Protein AF-0000000084446752 (afdb_homodimer)

Structure (mmCIF, N/CA/C/O backbone):
data_AF-0000000084446752-model_v1
#
loop_
_entity.id
_entity.type
_entity.pdbx_description
1 polymer 'Uncharacterized protein'
#
loop_
_atom_site.group_PDB
_atom_site.id
_atom_site.type_symbol
_atom_site.label_atom_id
_atom_site.label_alt_id
_atom_site.label_comp_id
_atom_site.label_asym_id
_atom_site.label_entity_id
_atom_site.label_seq_id
_atom_site.pdbx_PDB_ins_code
_atom_site.Cartn_x
_atom_site.Cartn_y
_atom_site.Cartn_z
_atom_site.occupancy
_atom_site.B_iso_or_equiv
_atom_site.auth_seq_id
_atom_site.auth_comp_id
_atom_site.auth_asym_id
_atom_site.auth_atom_id
_atom_site.pdbx_PDB_model_num
ATOM 1 N N . MET A 1 1 ? 69.5 9.617 98.125 1 22.81 1 MET A N 1
ATOM 2 C CA . MET A 1 1 ? 69.75 8.18 98 1 22.81 1 MET A CA 1
ATOM 3 C C . MET A 1 1 ? 69.562 7.711 96.562 1 22.81 1 MET A C 1
ATOM 5 O O . MET A 1 1 ? 68.688 8.211 95.875 1 22.81 1 MET A O 1
ATOM 9 N N . THR A 1 2 ? 70.125 6.586 95.75 1 19.25 2 THR A N 1
ATOM 10 C CA . THR A 1 2 ? 70.938 6.383 94.562 1 19.25 2 THR A CA 1
ATOM 11 C C . THR A 1 2 ? 70.062 6.082 93.375 1 19.25 2 THR A C 1
ATOM 13 O O . THR A 1 2 ? 70.188 6.688 92.312 1 19.25 2 THR A O 1
ATOM 16 N N . GLY A 1 3 ? 69.438 4.742 92.875 1 21.2 3 GLY A N 1
ATOM 17 C CA . GLY A 1 3 ? 69.75 3.654 91.938 1 21.2 3 GLY A CA 1
ATOM 18 C C . GLY A 1 3 ? 68.875 3.713 90.688 1 21.2 3 GLY A C 1
ATOM 19 O O . GLY A 1 3 ? 67.688 4.109 90.75 1 21.2 3 GLY A O 1
ATOM 20 N N . ALA A 1 4 ? 69.5 3.611 89.188 1 19.75 4 ALA A N 1
ATOM 21 C CA . ALA A 1 4 ? 69.375 3.918 87.75 1 19.75 4 ALA A CA 1
ATOM 22 C C . ALA A 1 4 ? 68.125 3.236 87.188 1 19.75 4 ALA A C 1
ATOM 24 O O . ALA A 1 4 ? 67.562 2.338 87.812 1 19.75 4 ALA A O 1
ATOM 25 N N . ARG A 1 5 ? 68.125 3.289 85.562 1 19.31 5 ARG A N 1
ATOM 26 C CA . ARG A 1 5 ? 67.688 3.646 84.188 1 19.31 5 ARG A CA 1
ATOM 27 C C . ARG A 1 5 ? 67.062 2.451 83.5 1 19.31 5 ARG A C 1
ATOM 29 O O . ARG A 1 5 ? 67.688 1.846 82.625 1 19.31 5 ARG A O 1
ATOM 36 N N . THR A 1 6 ? 66.188 1.639 83.875 1 16.7 6 THR A N 1
ATOM 37 C CA . THR A 1 6 ? 65.875 0.219 83.75 1 16.7 6 THR A CA 1
ATOM 38 C C . THR A 1 6 ? 65.25 -0.077 82.438 1 16.7 6 THR A C 1
ATOM 40 O O . THR A 1 6 ? 64.75 0.832 81.75 1 16.7 6 THR A O 1
ATOM 43 N N . GLY A 1 7 ? 64.312 -1.235 82.125 1 17 7 GLY A N 1
ATOM 44 C CA . GLY A 1 7 ? 64.375 -2.562 81.5 1 17 7 GLY A CA 1
ATOM 45 C C . GLY A 1 7 ? 63.625 -2.635 80.188 1 17 7 GLY A C 1
ATOM 46 O O . GLY A 1 7 ? 64.25 -2.557 79.125 1 17 7 GLY A O 1
ATOM 47 N N . SER A 1 8 ? 62.406 -3.4 79.875 1 17.67 8 SER A N 1
ATOM 48 C CA . SER A 1 8 ? 62.219 -4.734 79.312 1 17.67 8 SER A CA 1
ATOM 49 C C . SER A 1 8 ? 61.594 -4.66 77.938 1 17.67 8 SER A C 1
ATOM 51 O O . SER A 1 8 ? 61.062 -3.625 77.5 1 17.67 8 SER A O 1
ATOM 53 N N . PRO A 1 9 ? 60.938 -5.891 77.125 1 18.41 9 PRO A N 1
ATOM 54 C CA . PRO A 1 9 ? 61.094 -6.922 76.125 1 18.41 9 PRO A CA 1
ATOM 55 C C . PRO A 1 9 ? 60.156 -6.715 74.938 1 18.41 9 PRO A C 1
ATOM 57 O O . PRO A 1 9 ? 60.562 -6.918 73.75 1 18.41 9 PRO A O 1
ATOM 60 N N . SER A 1 10 ? 58.656 -6.504 74.875 1 15.86 10 SER A N 1
ATOM 61 C CA . SER A 1 10 ? 57.719 -7.543 74.438 1 15.86 10 SER A CA 1
ATOM 62 C C . SER A 1 10 ? 57.281 -7.32 73 1 15.86 10 SER A C 1
ATOM 64 O O . SER A 1 10 ? 56.625 -8.18 72.375 1 15.86 10 SER A O 1
ATOM 66 N N . ARG A 1 11 ? 57.094 -6.137 72.375 1 16.94 11 ARG A N 1
ATOM 67 C CA . ARG A 1 11 ? 55.906 -5.918 71.562 1 16.94 11 ARG A CA 1
ATOM 68 C C . ARG A 1 11 ? 56.031 -6.543 70.188 1 16.94 11 ARG A C 1
ATOM 70 O O . ARG A 1 11 ? 56.844 -6.109 69.375 1 16.94 11 ARG A O 1
ATOM 77 N N . THR A 1 12 ? 55.562 -7.828 69.75 1 16.73 12 THR A N 1
ATOM 78 C CA . THR A 1 12 ? 55.719 -9.008 68.875 1 16.73 12 THR A CA 1
ATOM 79 C C . THR A 1 12 ? 55.375 -8.68 67.438 1 16.73 12 THR A C 1
ATOM 81 O O . THR A 1 12 ? 56.188 -8.953 66.5 1 16.73 12 THR A O 1
ATOM 84 N N . GLY A 1 13 ? 54.062 -8.922 66.875 1 16.66 13 GLY A N 1
ATOM 85 C CA . GLY A 1 13 ? 53.781 -9.961 65.875 1 16.66 13 GLY A CA 1
ATOM 86 C C . GLY A 1 13 ? 53.844 -9.461 64.438 1 16.66 13 GLY A C 1
ATOM 87 O O . GLY A 1 13 ? 53.906 -8.25 64.188 1 16.66 13 GLY A O 1
ATOM 88 N N . LEU A 1 14 ? 53.469 -10.391 63.312 1 16.72 14 LEU A N 1
ATOM 89 C CA . LEU A 1 14 ? 53.781 -11.102 62.094 1 16.72 14 LEU A CA 1
ATOM 90 C C . LEU A 1 14 ? 53 -10.508 60.906 1 16.72 14 LEU A C 1
ATOM 92 O O . LEU A 1 14 ? 51.781 -10.656 60.844 1 16.72 14 LEU A O 1
ATOM 96 N N . ARG A 1 15 ? 53.062 -9.266 60.531 1 17.44 15 ARG A N 1
ATOM 97 C CA . ARG A 1 15 ? 52.375 -8.578 59.438 1 17.44 15 ARG A CA 1
ATOM 98 C C . ARG A 1 15 ? 52.625 -9.289 58.094 1 17.44 15 ARG A C 1
ATOM 100 O O . ARG A 1 15 ? 53.75 -9.344 57.594 1 17.44 15 ARG A O 1
ATOM 107 N N . PHE A 1 16 ? 51.688 -10.172 57.625 1 16.53 16 PHE A N 1
ATOM 108 C CA . PHE A 1 16 ? 51.531 -11.289 56.688 1 16.53 16 PHE A CA 1
ATOM 109 C C . PHE A 1 16 ? 51.781 -10.852 55.25 1 16.53 16 PHE A C 1
ATOM 111 O O . PHE A 1 16 ? 51.688 -9.672 54.938 1 16.53 16 PHE A O 1
ATOM 118 N N . LEU A 1 17 ? 51.719 -11.875 54.219 1 15.98 17 LEU A N 1
ATOM 119 C CA . LEU A 1 17 ? 52.375 -12.609 53.125 1 15.98 17 LEU A CA 1
ATOM 120 C C . LEU A 1 17 ? 51.906 -12.086 51.781 1 15.98 17 LEU A C 1
ATOM 122 O O . LEU A 1 17 ? 52.719 -11.82 50.906 1 15.98 17 LEU A O 1
ATOM 126 N N . LEU A 1 18 ? 50.531 -12.203 51.219 1 15.95 18 LEU A N 1
ATOM 127 C CA . LEU A 1 18 ? 50.312 -13.188 50.188 1 15.95 18 LEU A CA 1
ATOM 128 C C . LEU A 1 18 ? 50.281 -12.516 48.812 1 15.95 18 LEU A C 1
ATOM 130 O O . LEU A 1 18 ? 49.219 -12.039 48.375 1 15.95 18 LEU A O 1
ATOM 134 N N . LEU A 1 19 ? 50.75 -11.43 48.438 1 19.11 19 LEU A N 1
ATOM 135 C CA . LEU A 1 19 ? 50.219 -10.695 47.281 1 19.11 19 LEU A CA 1
ATOM 136 C C . LEU A 1 19 ? 50.75 -11.289 45.969 1 19.11 19 LEU A C 1
ATOM 138 O O . LEU A 1 19 ? 51.656 -10.75 45.375 1 19.11 19 LEU A O 1
ATOM 142 N N . ALA A 1 20 ? 50.75 -12.758 46.031 1 17.17 20 ALA A N 1
ATOM 143 C CA . ALA A 1 20 ? 51.594 -13.375 45.031 1 17.17 20 ALA A CA 1
ATOM 144 C C . ALA A 1 20 ? 51.25 -12.922 43.625 1 17.17 20 ALA A C 1
ATOM 146 O O . ALA A 1 20 ? 50.188 -12.328 43.406 1 17.17 20 ALA A O 1
ATOM 147 N N . GLY A 1 21 ? 51.281 -13.945 42.562 1 16.53 21 GLY A N 1
ATOM 148 C CA . GLY A 1 21 ? 52.188 -14.383 41.531 1 16.53 21 GLY A CA 1
ATOM 149 C C . GLY A 1 21 ? 51.594 -14.258 40.125 1 16.53 21 GLY A C 1
ATOM 150 O O . GLY A 1 21 ? 52.281 -14.516 39.125 1 16.53 21 GLY A O 1
ATOM 151 N N . CYS A 1 22 ? 50.156 -14.016 39.969 1 19.16 22 CYS A N 1
ATOM 152 C CA . CYS A 1 22 ? 49.656 -14.914 38.938 1 19.16 22 CYS A CA 1
ATOM 153 C C . CYS A 1 22 ? 50.125 -14.469 37.562 1 19.16 22 CYS A C 1
ATOM 155 O O . CYS A 1 22 ? 49.781 -13.352 37.125 1 19.16 22 CYS A O 1
ATOM 157 N N . ALA A 1 23 ? 51.156 -15.023 37.219 1 17.58 23 ALA A N 1
ATOM 158 C CA . ALA A 1 23 ? 52.031 -15 36.062 1 17.58 23 ALA A CA 1
ATOM 159 C C . ALA A 1 23 ? 51.25 -15.273 34.781 1 17.58 23 ALA A C 1
ATOM 161 O O . ALA A 1 23 ? 50.438 -16.203 34.719 1 17.58 23 ALA A O 1
ATOM 162 N N . VAL A 1 24 ? 51.031 -14.273 34.031 1 21.23 24 VAL A N 1
ATOM 163 C CA . VAL A 1 24 ? 50.406 -13.914 32.75 1 21.23 24 VAL A CA 1
ATOM 164 C C . VAL A 1 24 ? 50.844 -14.891 31.672 1 21.23 24 VAL A C 1
ATOM 166 O O . VAL A 1 24 ? 51.969 -14.797 31.172 1 21.23 24 VAL A O 1
ATOM 169 N N . SER A 1 25 ? 50.625 -16.344 32.094 1 18.53 25 SER A N 1
ATOM 170 C CA . SER A 1 25 ? 51.25 -17.328 31.203 1 18.53 25 SER A CA 1
ATOM 171 C C . SER A 1 25 ? 50.75 -17.156 29.766 1 18.53 25 SER A C 1
ATOM 173 O O . SER A 1 25 ? 49.594 -16.891 29.547 1 18.53 25 SER A O 1
ATOM 175 N N . LEU A 1 26 ? 51.656 -16.828 28.969 1 21.58 26 LEU A N 1
ATOM 176 C CA . LEU A 1 26 ? 51.875 -16.625 27.531 1 21.58 26 LEU A CA 1
ATOM 177 C C . LEU A 1 26 ? 51.406 -17.828 26.734 1 21.58 26 LEU A C 1
ATOM 179 O O . LEU A 1 26 ? 52.094 -18.844 26.656 1 21.58 26 LEU A O 1
ATOM 183 N N . LEU A 1 27 ? 50 -18.328 27.25 1 21.05 27 LEU A N 1
ATOM 184 C CA . LEU A 1 27 ? 49.719 -19.688 26.844 1 21.05 27 LEU A CA 1
ATOM 185 C C . LEU A 1 27 ? 49.906 -19.875 25.344 1 21.05 27 LEU A C 1
ATOM 187 O O . LEU A 1 27 ? 49.469 -19.031 24.547 1 21.05 27 LEU A O 1
ATOM 191 N N . ALA A 1 28 ? 50.875 -20.703 25.078 1 19.92 28 ALA A N 1
ATOM 192 C CA . ALA A 1 28 ? 51.469 -21.406 23.938 1 19.92 28 ALA A CA 1
ATOM 193 C C . ALA A 1 28 ? 50.375 -22.125 23.141 1 19.92 28 ALA A C 1
ATOM 195 O O . ALA A 1 28 ? 49.562 -22.859 23.703 1 19.92 28 ALA A O 1
ATOM 196 N N . ALA A 1 29 ? 50.062 -21.641 21.953 1 21.91 29 ALA A N 1
ATOM 197 C CA . ALA A 1 29 ? 49.156 -21.859 20.828 1 21.91 29 ALA A CA 1
ATOM 198 C C . ALA A 1 29 ? 49.125 -23.344 20.453 1 21.91 29 ALA A C 1
ATOM 200 O O . ALA A 1 29 ? 49.781 -23.766 19.531 1 21.91 29 ALA A O 1
ATOM 201 N N . VAL A 1 30 ? 49.125 -24.297 21.672 1 22.09 30 VAL A N 1
ATOM 202 C CA . VAL A 1 30 ? 49.469 -25.641 21.188 1 22.09 30 VAL A CA 1
ATOM 203 C C . VAL A 1 30 ? 48.375 -26.125 20.234 1 22.09 30 VAL A C 1
ATOM 205 O O . VAL A 1 30 ? 47.188 -25.797 20.391 1 22.09 30 VAL A O 1
ATOM 208 N N . PRO A 1 31 ? 48.719 -27.016 19.359 1 26.12 31 PRO A N 1
ATOM 209 C CA . PRO A 1 31 ? 48.219 -27.656 18.141 1 26.12 31 PRO A CA 1
ATOM 210 C C . PRO A 1 31 ? 47.062 -28.625 18.422 1 26.12 31 PRO A C 1
ATOM 212 O O . PRO A 1 31 ? 46.656 -29.375 17.531 1 26.12 31 PRO A O 1
ATOM 215 N N . ALA A 1 32 ? 46.062 -28.25 19.484 1 22.78 32 ALA A N 1
ATOM 216 C CA . ALA A 1 32 ? 45.375 -29.375 20.125 1 22.78 32 ALA A CA 1
ATOM 217 C C . ALA A 1 32 ? 44.688 -30.25 19.094 1 22.78 32 ALA A C 1
ATOM 219 O O . ALA A 1 32 ? 44 -29.75 18.188 1 22.78 32 ALA A O 1
ATOM 220 N N . ARG A 1 33 ? 44.875 -31.547 19.25 1 22.11 33 ARG A N 1
ATOM 221 C CA . ARG A 1 33 ? 44.688 -32.844 18.594 1 22.11 33 ARG A CA 1
ATOM 222 C C . ARG A 1 33 ? 43.219 -33.156 18.406 1 22.11 33 ARG A C 1
ATOM 224 O O . ARG A 1 33 ? 42.375 -32.625 19.125 1 22.11 33 ARG A O 1
ATOM 231 N N . ALA A 1 34 ? 42.875 -34.094 17.656 1 24.47 34 ALA A N 1
ATOM 232 C CA . ALA A 1 34 ? 41.812 -34.812 16.938 1 24.47 34 ALA A CA 1
ATOM 233 C C . ALA A 1 34 ? 40.875 -35.5 17.906 1 24.47 34 ALA A C 1
ATOM 235 O O . ALA A 1 34 ? 41.125 -36.625 18.328 1 24.47 34 ALA A O 1
ATOM 236 N N . GLN A 1 35 ? 40.531 -34.906 19.141 1 29.59 35 GLN A N 1
ATOM 237 C CA . GLN A 1 35 ? 39.75 -35.875 19.891 1 29.59 35 GLN A CA 1
ATOM 238 C C . GLN A 1 35 ? 38.531 -36.344 19.078 1 29.59 35 GLN A C 1
ATOM 240 O O . GLN A 1 35 ? 37.781 -35.531 18.562 1 29.59 35 GLN A O 1
ATOM 245 N N . SER A 1 36 ? 38.5 -37.594 18.609 1 30.61 36 SER A N 1
ATOM 246 C CA . SER A 1 36 ? 37.844 -38.406 17.594 1 30.61 36 SER A CA 1
ATOM 247 C C . SER A 1 36 ? 36.344 -38.469 17.828 1 30.61 36 SER A C 1
ATOM 249 O O . SER A 1 36 ? 35.875 -38.219 18.938 1 30.61 36 SER A O 1
ATOM 251 N N . ILE A 1 37 ? 35.594 -38.469 16.75 1 32.84 37 ILE A N 1
ATOM 252 C CA . ILE A 1 37 ? 34.188 -38.469 16.438 1 32.84 37 ILE A CA 1
ATOM 253 C C . ILE A 1 37 ? 33.469 -39.5 17.281 1 32.84 37 ILE A C 1
ATOM 255 O O . ILE A 1 37 ? 32.25 -39.375 17.562 1 32.84 37 ILE A O 1
ATOM 259 N N . GLU A 1 38 ? 34.219 -40.562 17.75 1 37.88 38 GLU A N 1
ATOM 260 C CA . GLU A 1 38 ? 33.656 -41.75 18.375 1 37.88 38 GLU A CA 1
ATOM 261 C C . GLU A 1 38 ? 33.094 -41.438 19.75 1 37.88 38 GLU A C 1
ATOM 263 O O . GLU A 1 38 ? 32.062 -42 20.141 1 37.88 38 GLU A O 1
ATOM 268 N N . ASP A 1 39 ? 33.875 -40.562 20.469 1 38.97 39 ASP A N 1
ATOM 269 C CA . ASP A 1 39 ? 33.5 -40.344 21.875 1 38.97 39 ASP A CA 1
ATOM 270 C C . ASP A 1 39 ? 32.156 -39.594 21.984 1 38.97 39 ASP A C 1
ATOM 272 O O . ASP A 1 39 ? 31.406 -39.812 22.938 1 38.97 39 ASP A O 1
ATOM 276 N N . LEU A 1 40 ? 32.031 -38.781 20.906 1 35.44 40 LEU A N 1
ATOM 277 C CA . LEU A 1 40 ? 30.812 -37.969 21.016 1 35.44 40 LEU A CA 1
ATOM 278 C C . LEU A 1 40 ? 29.562 -38.781 20.797 1 35.44 40 LEU A C 1
ATOM 280 O O . LEU A 1 40 ? 28.531 -38.562 21.422 1 35.44 40 LEU A O 1
ATOM 284 N N . LYS A 1 41 ? 29.594 -39.969 20.047 1 44.53 41 LYS A N 1
ATOM 285 C CA . LYS A 1 41 ? 28.516 -40.906 19.781 1 44.53 41 LYS A CA 1
ATOM 286 C C . LYS A 1 41 ? 28.016 -41.562 21.062 1 44.53 41 LYS A C 1
ATOM 288 O O . LYS A 1 41 ? 26.812 -41.75 21.234 1 44.53 41 LYS A O 1
ATOM 293 N N . GLY A 1 42 ? 29 -41.938 21.938 1 43.19 42 GLY A N 1
ATOM 294 C CA . GLY A 1 42 ? 28.672 -42.625 23.188 1 43.19 42 GLY A CA 1
ATOM 295 C C . GLY A 1 42 ? 27.781 -41.781 24.094 1 43.19 42 GLY A C 1
ATOM 296 O O . GLY A 1 42 ? 26.828 -42.312 24.688 1 43.19 42 GLY A O 1
ATOM 297 N N . GLN A 1 43 ? 28.125 -40.531 24.047 1 45.38 43 GLN A N 1
ATOM 298 C CA . GLN A 1 43 ? 27.391 -39.656 24.984 1 45.38 43 GLN A CA 1
ATOM 299 C C . GLN A 1 43 ? 25.953 -39.469 24.531 1 45.38 43 GLN A C 1
ATOM 301 O O . GLN A 1 43 ? 25.031 -39.438 25.359 1 45.38 43 GLN A O 1
ATOM 306 N N . LEU A 1 44 ? 25.922 -39.531 23.203 1 41.62 44 LEU A N 1
ATOM 307 C CA . LEU A 1 44 ? 24.578 -39.312 22.672 1 41.62 44 LEU A CA 1
ATOM 308 C C . LEU A 1 44 ? 23.688 -40.5 23.016 1 41.62 44 LEU A C 1
ATOM 310 O O . LEU A 1 44 ? 22.516 -40.312 23.344 1 41.62 44 LEU A O 1
ATOM 314 N N . ASN A 1 45 ? 24.234 -41.719 22.922 1 47.31 45 ASN A N 1
ATOM 315 C CA . ASN A 1 45 ? 23.484 -42.938 23.203 1 47.31 45 ASN A CA 1
ATOM 316 C C . ASN A 1 45 ? 23 -42.969 24.656 1 47.31 45 ASN A C 1
ATOM 318 O O . ASN A 1 45 ? 21.891 -43.438 24.938 1 47.31 45 ASN A O 1
ATOM 322 N N . LEU A 1 46 ? 23.891 -42.438 25.578 1 49.12 46 LEU A N 1
ATOM 323 C CA . LEU A 1 46 ? 23.5 -42.438 26.984 1 49.12 46 LEU A CA 1
ATOM 324 C C . LEU A 1 46 ? 22.297 -41.531 27.203 1 49.12 46 LEU A C 1
ATOM 326 O O . LEU A 1 46 ? 21.391 -41.875 27.953 1 49.12 46 LEU A O 1
ATOM 330 N N . LEU A 1 47 ? 22.391 -40.406 26.422 1 44.41 47 LEU A N 1
ATOM 331 C CA . LEU A 1 47 ? 21.312 -39.438 26.609 1 44.41 47 LEU A CA 1
ATOM 332 C C . LEU A 1 47 ? 20 -40 26.109 1 44.41 47 LEU A C 1
ATOM 334 O O . LEU A 1 47 ? 18.953 -39.812 26.734 1 44.41 47 LEU A O 1
ATOM 338 N N . GLN A 1 48 ? 20.062 -40.812 25.016 1 47.56 48 GLN A N 1
ATOM 339 C CA . GLN A 1 48 ? 18.859 -41.438 24.453 1 47.56 48 GLN A CA 1
ATOM 340 C C . GLN A 1 48 ? 18.219 -42.375 25.453 1 47.56 48 GLN A C 1
ATOM 342 O O . GLN A 1 48 ? 17 -42.406 25.625 1 47.56 48 GLN A O 1
ATOM 347 N N . ARG A 1 49 ? 19.062 -43.156 26.109 1 52.09 49 ARG A N 1
ATOM 348 C CA . ARG A 1 49 ? 18.547 -44.156 27.047 1 52.09 49 ARG A CA 1
ATOM 349 C C . ARG A 1 49 ? 17.812 -43.469 28.203 1 52.09 49 ARG A C 1
ATOM 351 O O . ARG A 1 49 ? 16.781 -43.969 28.672 1 52.09 49 ARG A O 1
ATOM 358 N N . ARG A 1 50 ? 18.391 -42.281 28.594 1 49.88 50 ARG A N 1
ATOM 359 C CA . ARG A 1 50 ? 17.781 -41.562 29.703 1 49.88 50 ARG A CA 1
ATOM 360 C C . ARG A 1 50 ? 16.406 -41.031 29.328 1 49.88 50 ARG A C 1
ATOM 362 O O . ARG A 1 50 ? 15.469 -41.094 30.141 1 49.88 50 ARG A O 1
ATOM 369 N N . ILE A 1 51 ? 16.297 -40.625 28.094 1 47.75 51 ILE A N 1
ATOM 370 C CA . ILE A 1 51 ? 15.016 -40.094 27.656 1 47.75 51 ILE A CA 1
ATOM 371 C C . ILE A 1 51 ? 13.984 -41.219 27.625 1 47.75 51 ILE A C 1
ATOM 373 O O . ILE A 1 51 ? 12.852 -41.031 28.078 1 47.75 51 ILE A O 1
ATOM 377 N N . GLU A 1 52 ? 14.406 -42.375 27.188 1 50.56 52 GLU A N 1
ATOM 378 C CA . GLU A 1 52 ? 13.508 -43.531 27.109 1 50.56 52 GLU A CA 1
ATOM 379 C C . GLU A 1 52 ? 13.016 -43.938 28.5 1 50.56 52 GLU A C 1
ATOM 381 O O . GLU A 1 52 ? 11.852 -44.281 28.672 1 50.56 52 GLU A O 1
ATOM 386 N N . GLN A 1 53 ? 13.953 -43.844 29.516 1 50.94 53 GLN A N 1
ATOM 387 C CA . GLN A 1 53 ? 13.578 -44.156 30.891 1 50.94 53 GLN A CA 1
ATOM 388 C C . GLN A 1 53 ? 12.523 -43.156 31.422 1 50.94 53 GLN A C 1
ATOM 390 O O . GLN A 1 53 ? 11.562 -43.562 32.062 1 50.94 53 GLN A O 1
ATOM 395 N N . LEU A 1 54 ? 12.758 -41.875 31.031 1 47.28 54 LEU A N 1
ATOM 396 C CA . LEU A 1 54 ? 11.836 -40.875 31.547 1 47.28 54 LEU A CA 1
ATOM 397 C C . LEU A 1 54 ? 10.453 -41.031 30.906 1 47.28 54 LEU A C 1
ATOM 399 O O . LEU A 1 54 ? 9.438 -40.875 31.578 1 47.28 54 LEU A O 1
ATOM 403 N N . GLU A 1 55 ? 10.461 -41.469 29.625 1 47.47 55 GLU A N 1
ATOM 404 C CA . GLU A 1 55 ? 9.195 -41.688 28.953 1 47.47 55 GLU A CA 1
ATOM 405 C C . GLU A 1 55 ? 8.438 -42.875 29.562 1 47.47 55 GLU A C 1
ATOM 407 O O . GLU A 1 55 ? 7.215 -42.812 29.703 1 47.47 55 GLU A O 1
ATOM 412 N N . GLN A 1 56 ? 9.188 -43.844 29.906 1 49 56 GLN A N 1
ATOM 413 C CA . GLN A 1 56 ? 8.562 -45.031 30.5 1 49 56 GLN A CA 1
ATOM 414 C C . GLN A 1 56 ? 7.949 -44.688 31.859 1 49 56 GLN A C 1
ATOM 416 O O . GLN A 1 56 ? 6.875 -45.188 32.219 1 49 56 GLN A O 1
ATOM 421 N N . GLU A 1 57 ? 8.641 -43.781 32.594 1 47.53 57 GLU A N 1
ATOM 422 C CA . GLU A 1 57 ? 8.133 -43.406 33.906 1 47.53 57 GLU A CA 1
ATOM 423 C C . GLU A 1 57 ? 6.84 -42.594 33.781 1 47.53 57 GLU A C 1
ATOM 425 O O . GLU A 1 57 ? 5.926 -42.75 34.594 1 47.53 57 GLU A O 1
ATOM 430 N N . GLN A 1 58 ? 6.816 -41.75 32.719 1 42.28 58 GLN A N 1
ATOM 431 C CA . GLN A 1 58 ? 5.617 -40.938 32.531 1 42.28 58 GLN A CA 1
ATOM 432 C C . GLN A 1 58 ? 4.422 -41.812 32.156 1 42.28 58 GLN A C 1
ATOM 434 O O . GLN A 1 58 ? 3.301 -41.562 32.594 1 42.28 58 GLN A O 1
ATOM 439 N N . ARG A 1 59 ? 4.664 -42.812 31.359 1 45.41 59 ARG A N 1
ATOM 440 C CA . ARG A 1 59 ? 3.59 -43.75 30.969 1 45.41 59 ARG A CA 1
ATOM 441 C C . ARG A 1 59 ? 3.068 -44.5 32.188 1 45.41 59 ARG A C 1
ATOM 443 O O . ARG A 1 59 ? 1.871 -44.781 32.281 1 45.41 59 ARG A O 1
ATOM 450 N N . ARG A 1 60 ? 4.004 -44.844 33.094 1 44.34 60 ARG A N 1
ATOM 451 C CA . ARG A 1 60 ? 3.568 -45.562 34.281 1 44.34 60 ARG A CA 1
ATOM 452 C C . ARG A 1 60 ? 2.695 -44.688 35.188 1 44.34 60 ARG A C 1
ATOM 454 O O . ARG A 1 60 ? 1.728 -45.156 35.781 1 44.34 60 ARG A O 1
ATOM 461 N N . SER A 1 61 ? 3.066 -43.344 35.25 1 40.88 61 SER A N 1
ATOM 462 C CA . SER A 1 61 ? 2.301 -42.5 36.125 1 40.88 61 SER A CA 1
ATOM 463 C C . SER A 1 61 ? 0.902 -42.219 35.594 1 40.88 61 SER A C 1
ATOM 465 O O . SER A 1 61 ? -0.068 -42.188 36.344 1 40.88 61 SER A O 1
ATOM 467 N N . ALA A 1 62 ? 0.79 -42.156 34.281 1 42.34 62 ALA A N 1
ATOM 468 C CA . ALA A 1 62 ? -0.514 -41.906 33.688 1 42.34 62 ALA A CA 1
ATOM 469 C C . ALA A 1 62 ? -1.44 -43.094 33.812 1 42.34 62 ALA A C 1
ATOM 471 O O . ALA A 1 62 ? -2.66 -42.938 33.906 1 42.34 62 ALA A O 1
ATOM 472 N N . ARG A 1 63 ? -0.792 -44.25 33.688 1 40.94 63 ARG A N 1
ATOM 473 C CA . ARG A 1 63 ? -1.612 -45.438 33.875 1 40.94 63 ARG A CA 1
ATOM 474 C C . ARG A 1 63 ? -2.197 -45.5 35.281 1 40.94 63 ARG A C 1
ATOM 476 O O . ARG A 1 63 ? -3.316 -45.969 35.469 1 40.94 63 ARG A O 1
ATOM 483 N N . ARG A 1 64 ? -1.385 -45 36.25 1 40.94 64 ARG A N 1
ATOM 484 C CA . ARG A 1 64 ? -1.877 -45.062 37.625 1 40.94 64 ARG A CA 1
ATOM 485 C C . ARG A 1 64 ? -3.068 -44.125 37.812 1 40.94 64 ARG A C 1
ATOM 487 O O . ARG A 1 64 ? -4.027 -44.469 38.5 1 40.94 64 ARG A O 1
ATOM 494 N N . ASP A 1 65 ? -2.91 -42.875 37.219 1 36.5 65 ASP A N 1
ATOM 495 C CA . ASP A 1 65 ? -3.975 -41.906 37.438 1 36.5 65 ASP A CA 1
ATOM 496 C C . ASP A 1 65 ? -5.266 -42.344 36.75 1 36.5 65 ASP A C 1
ATOM 498 O O . ASP A 1 65 ? -6.359 -42.094 37.25 1 36.5 65 ASP A O 1
ATOM 502 N N . ALA A 1 66 ? -5.07 -43 35.5 1 39.56 66 ALA A N 1
ATOM 503 C CA . ALA A 1 66 ? -6.25 -43.469 34.781 1 39.56 66 ALA A CA 1
ATOM 504 C C . ALA A 1 66 ? -6.961 -44.562 35.562 1 39.56 66 ALA A C 1
ATOM 506 O O . ALA A 1 66 ? -8.195 -44.625 35.562 1 39.56 66 ALA A O 1
ATOM 507 N N . GLU A 1 67 ? -6.059 -45.406 36.094 1 37.56 67 GLU A N 1
ATOM 508 C CA . GLU A 1 67 ? -6.629 -46.531 36.875 1 37.56 67 GLU A CA 1
ATOM 509 C C . GLU A 1 67 ? -7.387 -46 38.094 1 37.56 67 GLU A C 1
ATOM 511 O O . GLU A 1 67 ? -8.414 -46.562 38.469 1 37.56 67 GLU A O 1
ATOM 516 N N . GLN A 1 68 ? -6.848 -44.844 38.625 1 31.44 68 GLN A N 1
ATOM 517 C CA . GLN A 1 68 ? -7.527 -44.344 39.812 1 31.44 68 GLN A CA 1
ATOM 518 C C . GLN A 1 68 ? -8.883 -43.719 39.438 1 31.44 68 GLN A C 1
ATOM 520 O O . GLN A 1 68 ? -9.844 -43.844 40.219 1 31.44 68 GLN A O 1
ATOM 525 N N . ARG A 1 69 ? -8.75 -42.969 38.25 1 35.41 69 ARG A N 1
ATOM 526 C CA . ARG A 1 69 ? -10.016 -42.281 37.938 1 35.41 69 ARG A CA 1
ATOM 527 C C . ARG A 1 69 ? -11.094 -43.281 37.562 1 35.41 69 ARG A C 1
ATOM 529 O O . ARG A 1 69 ? -12.289 -43.031 37.781 1 35.41 69 ARG A O 1
ATOM 536 N N . GLN A 1 70 ? -10.617 -44.312 36.688 1 30.09 70 GLN A N 1
ATOM 537 C CA . GLN A 1 70 ? -11.602 -45.344 36.344 1 30.09 70 GLN A CA 1
ATOM 538 C C . GLN A 1 70 ? -12.18 -45.969 37.625 1 30.09 70 GLN A C 1
ATOM 540 O O . GLN A 1 70 ? -13.312 -46.469 37.625 1 30.09 70 GLN A O 1
ATOM 545 N N . ALA A 1 71 ? -11.234 -46.125 38.625 1 30.11 71 ALA A N 1
ATOM 546 C CA . ALA A 1 71 ? -11.719 -46.75 39.844 1 30.11 71 ALA A CA 1
ATOM 547 C C . ALA A 1 71 ? -12.742 -45.844 40.531 1 30.11 71 ALA A C 1
ATOM 549 O O . ALA A 1 71 ? -13.664 -46.344 41.188 1 30.11 71 ALA A O 1
ATOM 550 N N . ALA A 1 72 ? -12.344 -44.469 40.5 1 28.66 72 ALA A N 1
ATOM 551 C CA . ALA A 1 72 ? -13.219 -43.625 41.312 1 28.66 72 ALA A CA 1
ATOM 552 C C . ALA A 1 72 ? -14.633 -43.594 40.75 1 28.66 72 ALA A C 1
ATOM 554 O O . ALA A 1 72 ? -15.539 -43.031 41.375 1 28.66 72 ALA A O 1
ATOM 555 N N . ARG A 1 73 ? -14.695 -43.719 39.312 1 26.42 73 ARG A N 1
ATOM 556 C CA . ARG A 1 73 ? -16.031 -43.656 38.719 1 26.42 73 ARG A CA 1
ATOM 557 C C . ARG A 1 73 ? -16.922 -44.781 39.25 1 26.42 73 ARG A C 1
ATOM 559 O O . ARG A 1 73 ? -18.094 -44.875 38.906 1 26.42 73 ARG A O 1
ATOM 566 N N . ARG A 1 74 ? -16.156 -45.906 39.562 1 26.06 74 ARG A N 1
ATOM 567 C CA . ARG A 1 74 ? -17.031 -47.031 39.875 1 26.06 74 ARG A CA 1
ATOM 568 C C . ARG A 1 74 ? -17.969 -46.688 41.031 1 26.06 74 ARG A C 1
ATOM 570 O O . ARG A 1 74 ? -19.062 -47.25 41.156 1 26.06 74 ARG A O 1
ATOM 577 N N . ASN A 1 75 ? -17.312 -46 42.094 1 20.86 75 ASN A N 1
ATOM 578 C CA . ASN A 1 75 ? -18.047 -46.219 43.312 1 20.86 75 ASN A CA 1
ATOM 579 C C . ASN A 1 75 ? -19.359 -45.438 43.312 1 20.86 75 ASN A C 1
ATOM 581 O O . ASN A 1 75 ? -20.203 -45.656 44.188 1 20.86 75 ASN A O 1
ATOM 585 N N . GLN A 1 76 ? -19.281 -44.125 42.781 1 20.31 76 GLN A N 1
ATOM 586 C CA . GLN A 1 76 ? -20.312 -43.312 43.469 1 20.31 76 GLN A CA 1
ATOM 587 C C . GLN A 1 76 ? -21.703 -43.656 42.938 1 20.31 76 GLN A C 1
ATOM 589 O O . GLN A 1 76 ? -22.172 -43 42 1 20.31 76 GLN A O 1
ATOM 594 N N . ALA A 1 77 ? -21.906 -44.906 42.438 1 21.39 77 ALA A N 1
ATOM 595 C CA . ALA A 1 77 ? -23.156 -45.312 41.812 1 21.39 77 ALA A CA 1
ATOM 596 C C . ALA A 1 77 ? -24.359 -45 42.688 1 21.39 77 ALA A C 1
ATOM 598 O O . ALA A 1 77 ? -25.5 -45 42.25 1 21.39 77 ALA A O 1
ATOM 599 N N . GLN A 1 78 ? -24.344 -45.062 44.031 1 17.52 78 GLN A N 1
ATOM 600 C CA . GLN A 1 78 ? -25.547 -45.688 44.594 1 17.52 78 GLN A CA 1
ATOM 601 C C . GLN A 1 78 ? -26.656 -44.656 44.781 1 17.52 78 GLN A C 1
ATOM 603 O O . GLN A 1 78 ? -27.719 -44.969 45.312 1 17.52 78 GLN A O 1
ATOM 608 N N . PRO A 1 79 ? -26.625 -43.375 44.25 1 18.27 79 PRO A N 1
ATOM 609 C CA . PRO A 1 79 ? -27.406 -42.594 45.188 1 18.27 79 PRO A CA 1
ATOM 610 C C . PRO A 1 79 ? -28.875 -43.031 45.25 1 18.27 79 PRO A C 1
ATOM 612 O O . PRO A 1 79 ? -29.391 -43.562 44.25 1 18.27 79 PRO A O 1
ATOM 615 N N . PRO A 1 80 ? -29.609 -42.812 46.375 1 17.2 80 PRO A N 1
ATOM 616 C CA . PRO A 1 80 ? -30.875 -43.281 46.938 1 17.2 80 PRO A CA 1
ATOM 617 C C . PRO A 1 80 ? -32.094 -42.656 46.312 1 17.2 80 PRO A C 1
ATOM 619 O O . PRO A 1 80 ? -32.031 -41.5 45.844 1 17.2 80 PRO A O 1
ATOM 622 N N . VAL A 1 81 ? -33 -43.344 45.781 1 17.62 81 VAL A N 1
ATOM 623 C CA . VAL A 1 81 ? -34.281 -43.281 45.094 1 17.62 81 VAL A CA 1
ATOM 624 C C . VAL A 1 81 ? -35.312 -42.562 45.969 1 17.62 81 VAL A C 1
ATOM 626 O O . VAL A 1 81 ? -36.25 -43.188 46.5 1 17.62 81 VAL A O 1
ATOM 629 N N . ALA A 1 82 ? -34.969 -41.5 46.75 1 16.05 82 ALA A N 1
ATOM 630 C CA . ALA A 1 82 ? -36.094 -41.25 47.656 1 16.05 82 ALA A CA 1
ATOM 631 C C . ALA A 1 82 ? -37.344 -40.875 46.875 1 16.05 82 ALA A C 1
ATOM 633 O O . ALA A 1 82 ? -37.281 -40.188 45.844 1 16.05 82 ALA A O 1
ATOM 634 N N . ALA A 1 83 ? -38.531 -41.219 47.344 1 15.72 83 ALA A N 1
ATOM 635 C CA . ALA A 1 83 ? -39.938 -41.5 47.094 1 15.72 83 ALA A CA 1
ATOM 636 C C . ALA A 1 83 ? -40.75 -40.219 47.125 1 15.72 83 ALA A C 1
ATOM 638 O O . ALA A 1 83 ? -42 -40.281 47.062 1 15.72 83 ALA A O 1
ATOM 639 N N . ALA A 1 84 ? -40.156 -39.062 47 1 15.73 84 ALA A N 1
ATOM 640 C CA . ALA A 1 84 ? -41.062 -38.094 47.625 1 15.73 84 ALA A CA 1
ATOM 641 C C . ALA A 1 84 ? -42.312 -37.906 46.812 1 15.73 84 ALA A C 1
ATOM 643 O O . ALA A 1 84 ? -42.281 -37.719 45.594 1 15.73 84 ALA A O 1
ATOM 644 N N . SER A 1 85 ? -43.531 -38.031 47.406 1 15.09 85 SER A N 1
ATOM 645 C CA . SER A 1 85 ? -44.938 -38.25 47.156 1 15.09 85 SER A CA 1
ATOM 646 C C . SER A 1 85 ? -45.656 -36.969 46.75 1 15.09 85 SER A C 1
ATOM 648 O O . SER A 1 85 ? -46.688 -37 46.094 1 15.09 85 SER A O 1
ATOM 650 N N . GLY A 1 86 ? -45.094 -35.781 47.062 1 15.32 86 GLY A N 1
ATOM 651 C CA . GLY A 1 86 ? -46.219 -35.031 47.594 1 15.32 86 GLY A CA 1
ATOM 652 C C . GLY A 1 86 ? -47.188 -34.562 46.531 1 15.32 86 GLY A C 1
ATOM 653 O O . GLY A 1 86 ? -46.875 -34.562 45.344 1 15.32 86 GLY A O 1
ATOM 654 N N . PRO A 1 87 ? -48.188 -33.719 47 1 15.87 87 PRO A N 1
ATOM 655 C CA . PRO A 1 87 ? -49.625 -33.656 46.75 1 15.87 87 PRO A CA 1
ATOM 656 C C . PRO A 1 87 ? -49.969 -32.812 45.531 1 15.87 87 PRO A C 1
ATOM 658 O O . PRO A 1 87 ? -49.125 -32.094 45 1 15.87 87 PRO A O 1
ATOM 661 N N . ALA A 1 88 ? -51.281 -32.438 45.469 1 15.45 88 ALA A N 1
ATOM 662 C CA . ALA A 1 88 ? -52.438 -32.438 44.562 1 15.45 88 ALA A CA 1
ATOM 663 C C . ALA A 1 88 ? -52.688 -31.031 44.031 1 15.45 88 ALA A C 1
ATOM 665 O O . ALA A 1 88 ? -53.5 -30.844 43.094 1 15.45 88 ALA A O 1
ATOM 666 N N . PRO A 1 89 ? -51.875 -29.938 44.312 1 15.35 89 PRO A N 1
ATOM 667 C CA . PRO A 1 89 ? -52.875 -28.875 44.406 1 15.35 89 PRO A CA 1
ATOM 668 C C . PRO A 1 89 ? -53.469 -28.484 43.031 1 15.35 89 PRO A C 1
ATOM 670 O O . PRO A 1 89 ? -52.781 -28.656 42.031 1 15.35 89 PRO A O 1
ATOM 673 N N . SER A 1 90 ? -54.688 -28.047 43.062 1 14.91 90 SER A N 1
ATOM 674 C CA . SER A 1 90 ? -55.906 -27.953 42.219 1 14.91 90 SER A CA 1
ATOM 675 C C . SER A 1 90 ? -55.781 -26.828 41.188 1 14.91 90 SER A C 1
ATOM 677 O O . SER A 1 90 ? -54.656 -26.406 40.875 1 14.91 90 SER A O 1
ATOM 679 N N . GLY A 1 91 ? -56.656 -25.875 41.156 1 14.58 91 GLY A N 1
ATOM 680 C CA . GLY A 1 91 ? -57.75 -25.672 40.219 1 14.58 91 GLY A CA 1
ATOM 681 C C . GLY A 1 91 ? -57.562 -24.469 39.344 1 14.58 91 GLY A C 1
ATOM 682 O O . GLY A 1 91 ? -58.031 -24.453 38.188 1 14.58 91 GLY A O 1
ATOM 683 N N . ALA A 1 92 ? -57.188 -23.25 39.844 1 14.37 92 ALA A N 1
ATOM 684 C CA . ALA A 1 92 ? -58.188 -22.266 39.531 1 14.37 92 ALA A CA 1
ATOM 685 C C . ALA A 1 92 ? -58.031 -21.766 38.094 1 14.37 92 ALA A C 1
ATOM 687 O O . ALA A 1 92 ? -59 -21.75 37.312 1 14.37 92 ALA A O 1
ATOM 688 N N . ALA A 1 93 ? -57.219 -20.719 37.875 1 15.16 93 ALA A N 1
ATOM 689 C CA 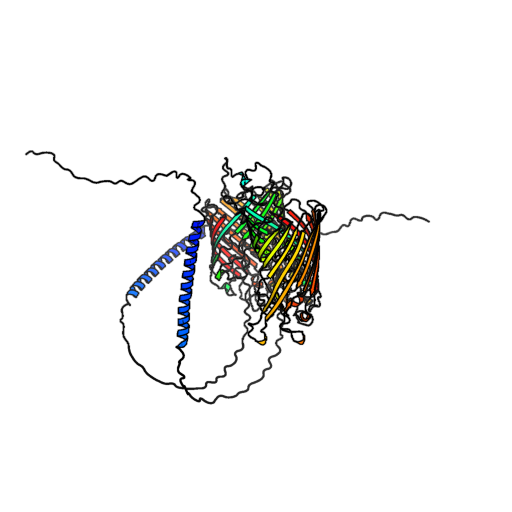. ALA A 1 93 ? -57.938 -19.5 37.469 1 15.16 93 ALA A CA 1
ATOM 690 C C . ALA A 1 93 ? -58.125 -19.438 35.969 1 15.16 93 ALA A C 1
ATOM 692 O O . ALA A 1 93 ? -57.281 -19.938 35.219 1 15.16 93 ALA A O 1
ATOM 693 N N . PRO A 1 94 ? -59.031 -18.594 35.531 1 14.87 94 PRO A N 1
ATOM 694 C CA . PRO A 1 94 ? -59.969 -18.484 34.406 1 14.87 94 PRO A CA 1
ATOM 695 C C . PRO A 1 94 ? -59.312 -17.906 33.156 1 14.87 94 PRO A C 1
ATOM 697 O O . PRO A 1 94 ? -58.188 -17.422 33.219 1 14.87 94 PRO A O 1
ATOM 700 N N . SER A 1 95 ? -60.125 -17.312 32.281 1 14.62 95 SER A N 1
ATOM 701 C CA . SER A 1 95 ? -60.625 -17.375 30.906 1 14.62 95 SER A CA 1
ATOM 702 C C . SER A 1 95 ? -60 -16.281 30.047 1 14.62 95 SER A C 1
ATOM 704 O O . SER A 1 95 ? -59.594 -16.531 28.906 1 14.62 95 SER A O 1
ATOM 706 N N . GLN A 1 96 ? -60.031 -14.922 30.344 1 15.16 96 GLN A N 1
ATOM 707 C CA . GLN A 1 96 ? -60.844 -14.203 29.375 1 15.16 96 GLN A CA 1
ATOM 708 C C . GLN A 1 96 ? -60.031 -13.859 28.125 1 15.16 96 GLN A C 1
ATOM 710 O O . GLN A 1 96 ? -58.781 -13.828 28.172 1 15.16 96 GLN A O 1
ATOM 715 N N . GLN A 1 97 ? -60.625 -13.008 27.094 1 14.9 97 GLN A N 1
ATOM 716 C CA . GLN A 1 97 ? -61.031 -12.969 25.688 1 14.9 97 GLN A CA 1
ATOM 717 C C . GLN A 1 97 ? -60.125 -12.031 24.891 1 14.9 97 GLN A C 1
ATOM 719 O O . GLN A 1 97 ? -59.875 -12.258 23.703 1 14.9 97 GLN A O 1
ATOM 724 N N . ALA A 1 98 ? -59.656 -10.844 25.359 1 15.77 98 ALA A N 1
ATOM 725 C CA . ALA A 1 98 ? -60.031 -9.727 24.484 1 15.77 98 ALA A CA 1
ATOM 726 C C . ALA A 1 98 ? -59.25 -9.781 23.172 1 15.77 98 ALA A C 1
ATOM 728 O O . ALA A 1 98 ? -58.188 -10.398 23.094 1 15.77 98 ALA A O 1
ATOM 729 N N . GLN A 1 99 ? -59.375 -8.719 22.234 1 15.96 99 GLN A N 1
ATOM 730 C CA . GLN A 1 99 ? -59.75 -8.312 20.891 1 15.96 99 GLN A CA 1
ATOM 731 C C . GLN A 1 99 ? -58.5 -8.031 20.047 1 15.96 99 GLN A C 1
ATOM 733 O O . GLN A 1 99 ? -57.438 -7.758 20.578 1 15.96 99 GLN A O 1
ATOM 738 N N . GLY A 1 100 ? -58.625 -8.016 18.672 1 16.08 100 GLY A N 1
ATOM 739 C CA . GLY A 1 100 ? -58.062 -8.328 17.375 1 16.08 100 GLY A CA 1
ATOM 740 C C . GLY A 1 100 ? -57.219 -7.195 16.797 1 16.08 100 GLY A C 1
ATOM 741 O O . GLY A 1 100 ? -56.844 -7.223 15.617 1 16.08 100 GLY A O 1
ATOM 742 N N . LEU A 1 101 ? -56.719 -6.164 17.578 1 17.5 101 LEU A N 1
ATOM 743 C CA . LEU A 1 101 ? -56.562 -4.953 16.781 1 17.5 101 LEU A CA 1
ATOM 744 C C . LEU A 1 101 ? -55.469 -5.16 15.727 1 17.5 101 LEU A C 1
ATOM 746 O O . LEU A 1 101 ? -54.469 -5.824 15.984 1 17.5 101 LEU A O 1
ATOM 750 N N . GLY A 1 102 ? -55.75 -4.891 14.43 1 16.7 102 GLY A N 1
ATOM 751 C CA . GLY A 1 102 ? -55.312 -5.066 13.055 1 16.7 102 GLY A CA 1
ATOM 752 C C . GLY A 1 102 ? -54.062 -4.258 12.727 1 16.7 102 GLY A C 1
ATOM 753 O O . GLY A 1 102 ? -54.125 -3.031 12.641 1 16.7 102 GLY A O 1
ATOM 754 N N . ARG A 1 103 ? -52.938 -4.371 13.391 1 17.14 103 ARG A N 1
ATOM 755 C CA . ARG A 1 103 ? -51.875 -3.414 13.141 1 17.14 103 ARG A CA 1
ATOM 756 C C . ARG A 1 103 ? -51.375 -3.52 11.703 1 17.14 103 ARG A C 1
ATOM 758 O O . ARG A 1 103 ? -51.125 -4.621 11.203 1 17.14 103 ARG A O 1
ATOM 765 N N . PRO A 1 104 ? -51.438 -2.412 10.945 1 18.53 104 PRO A N 1
ATOM 766 C CA . PRO A 1 104 ? -51.188 -2.26 9.5 1 18.53 104 PRO A CA 1
ATOM 767 C C . PRO A 1 104 ? -49.781 -2.623 9.086 1 18.53 104 PRO A C 1
ATOM 769 O O . PRO A 1 104 ? -48.875 -2.648 9.93 1 18.53 104 PRO A O 1
ATOM 772 N N . PRO A 1 105 ? -49.469 -2.725 7.715 1 17.66 105 PRO A N 1
ATOM 773 C CA . PRO A 1 105 ? -48.5 -3.396 6.84 1 17.66 105 PRO A CA 1
ATOM 774 C C . PRO A 1 105 ? -47.125 -2.689 6.805 1 17.66 105 PRO A C 1
ATOM 776 O O . PRO A 1 105 ? -47.062 -1.493 6.516 1 17.66 105 PRO A O 1
ATOM 779 N N . VAL A 1 106 ? -46.188 -2.871 7.746 1 17.61 106 VAL A N 1
ATOM 780 C CA . VAL A 1 106 ? -44.906 -2.24 7.898 1 17.61 106 VAL A CA 1
ATOM 781 C C . VAL A 1 106 ? -44.062 -2.498 6.652 1 17.61 106 VAL A C 1
ATOM 783 O O . VAL A 1 106 ? -43.875 -3.648 6.25 1 17.61 106 VAL A O 1
ATOM 786 N N . ALA A 1 107 ? -43.969 -1.505 5.672 1 18.34 107 ALA A N 1
ATOM 787 C CA . ALA A 1 107 ? -43.219 -1.483 4.414 1 18.34 107 ALA A CA 1
ATOM 788 C C . ALA A 1 107 ? -41.75 -1.82 4.641 1 18.34 107 ALA A C 1
ATOM 790 O O . ALA A 1 107 ? -41.094 -1.239 5.516 1 18.34 107 ALA A O 1
ATOM 791 N N . THR A 1 108 ? -41.281 -3.039 4.32 1 18.33 108 THR A N 1
ATOM 792 C CA . THR A 1 108 ? -40.031 -3.803 4.445 1 18.33 108 THR A CA 1
ATOM 793 C C . THR A 1 108 ? -38.906 -3.139 3.656 1 18.33 108 THR A C 1
ATOM 795 O O . THR A 1 108 ? -38.906 -3.16 2.424 1 18.33 108 THR A O 1
ATOM 798 N N . GLY A 1 109 ? -38.594 -1.825 3.924 1 18.47 109 GLY A N 1
ATOM 799 C CA . GLY A 1 109 ? -37.531 -1.281 3.086 1 18.47 109 GLY A CA 1
ATOM 800 C C . GLY A 1 109 ? -36.281 -2.133 3.08 1 18.47 109 GLY A C 1
ATOM 801 O O . GLY A 1 109 ? -35.969 -2.779 4.078 1 18.47 109 GLY A O 1
ATOM 802 N N . SER A 1 110 ? -35.875 -2.631 1.868 1 18 110 SER A N 1
ATOM 803 C CA . SER A 1 110 ? -34.844 -3.576 1.439 1 18 110 SER A CA 1
ATOM 804 C C . SER A 1 110 ? -33.438 -3.137 1.902 1 18 110 SER A C 1
ATOM 806 O O . SER A 1 110 ? -33.031 -2.004 1.644 1 18 110 SER A O 1
ATOM 808 N N . ILE A 1 111 ? -33.031 -3.559 3.07 1 18.84 111 ILE A N 1
ATOM 809 C CA . ILE A 1 111 ? -31.703 -3.396 3.646 1 18.84 111 ILE A CA 1
ATOM 810 C C . ILE A 1 111 ? -30.656 -3.912 2.67 1 18.84 111 ILE A C 1
ATOM 812 O O . ILE A 1 111 ? -30.625 -5.105 2.354 1 18.84 111 ILE A O 1
ATOM 816 N N . GLN A 1 112 ? -30.25 -3.105 1.633 1 19.7 112 GLN A N 1
ATOM 817 C CA . GLN A 1 112 ? -29.203 -3.459 0.687 1 19.7 112 GLN A CA 1
ATOM 818 C C . GLN A 1 112 ? -27.938 -3.9 1.414 1 19.7 112 GLN A C 1
ATOM 820 O O . GLN A 1 112 ? -27.406 -3.168 2.256 1 19.7 112 GLN A O 1
ATOM 825 N N . SER A 1 113 ? -27.734 -5.188 1.484 1 19.95 113 SER A N 1
ATOM 826 C CA . SER A 1 113 ? -26.641 -5.984 2.029 1 19.95 113 SER A CA 1
ATOM 827 C C . SER A 1 113 ? -25.297 -5.465 1.554 1 19.95 113 SER A C 1
ATOM 829 O O . SER A 1 113 ? -25.031 -5.422 0.35 1 19.95 113 SER A O 1
ATOM 831 N N . GLN A 1 114 ? -24.609 -4.594 2.297 1 21.84 114 GLN A N 1
ATOM 832 C CA . GLN A 1 114 ? -23.266 -4.043 2.238 1 21.84 114 GLN A CA 1
ATOM 833 C C . GLN A 1 114 ? -22.219 -5.156 2.207 1 21.84 114 GLN A C 1
ATOM 835 O O . GLN A 1 114 ? -21.406 -5.273 3.125 1 21.84 114 GLN A O 1
ATOM 840 N N . GLN A 1 115 ? -22.531 -6.414 1.764 1 19.02 115 GLN A N 1
ATOM 841 C CA . GLN A 1 115 ? -21.531 -7.344 2.291 1 19.02 115 GLN A CA 1
ATOM 842 C C . GLN A 1 115 ? -20.125 -6.91 1.907 1 19.02 115 GLN A C 1
ATOM 844 O O . GLN A 1 115 ? -19.281 -6.68 2.777 1 19.02 115 GLN A O 1
ATOM 849 N N . ALA A 1 116 ? -19.312 -8.016 1.274 1 20.16 116 ALA A N 1
ATOM 850 C CA . ALA A 1 116 ? -18 -8.648 1.39 1 20.16 116 ALA A CA 1
ATOM 851 C C . ALA A 1 116 ? -16.969 -7.922 0.534 1 20.16 116 ALA A C 1
ATOM 853 O O . ALA A 1 116 ? -17.062 -7.922 -0.696 1 20.16 116 ALA A O 1
ATOM 854 N N . GLN A 1 117 ? -16.359 -6.945 1.017 1 25.39 117 GLN A N 1
ATOM 855 C CA . GLN A 1 117 ? -15.055 -6.422 0.601 1 25.39 117 GLN A CA 1
ATOM 856 C C . GLN A 1 117 ? -14.07 -7.555 0.328 1 25.39 117 GLN A C 1
ATOM 858 O O . GLN A 1 117 ? -13.508 -8.133 1.26 1 25.39 117 GLN A O 1
ATOM 863 N N . GLY A 1 118 ? -14.445 -8.5 -0.521 1 22.41 118 GLY A N 1
ATOM 864 C CA . GLY A 1 118 ? -13.5 -9.57 -0.789 1 22.41 118 GLY A CA 1
ATOM 865 C C . GLY A 1 118 ? -12.062 -9.094 -0.902 1 22.41 118 GLY A C 1
ATOM 866 O O . GLY A 1 118 ? -11.812 -7.902 -1.083 1 22.41 118 GLY A O 1
ATOM 867 N N . LEU A 1 119 ? -11.242 -10.188 -0.784 1 23.88 119 LEU A N 1
ATOM 868 C CA . LEU A 1 119 ? -9.82 -10.477 -0.611 1 23.88 119 LEU A CA 1
ATOM 869 C C . LEU A 1 119 ? -9.016 -9.969 -1.798 1 23.88 119 LEU A C 1
ATOM 871 O O . LEU A 1 119 ? -9.25 -10.375 -2.938 1 23.88 119 LEU A O 1
ATOM 875 N N . ALA A 1 120 ? -8.625 -8.844 -1.678 1 26.3 120 ALA A N 1
ATOM 876 C CA . ALA A 1 120 ? -7.547 -8.367 -2.535 1 26.3 120 ALA A CA 1
ATOM 877 C C . ALA A 1 120 ? -6.449 -9.414 -2.684 1 26.3 120 ALA A C 1
ATOM 879 O O . ALA A 1 120 ? -5.762 -9.742 -1.715 1 26.3 120 ALA A O 1
ATOM 880 N N . GLN A 1 121 ? -6.703 -10.391 -3.545 1 22.14 121 GLN A N 1
ATOM 881 C CA . GLN A 1 121 ? -5.652 -11.297 -3.994 1 22.14 121 GLN A CA 1
ATOM 882 C C . GLN A 1 121 ? -4.469 -10.523 -4.57 1 22.14 121 GLN A C 1
ATOM 884 O O . GLN A 1 121 ? -4.598 -9.852 -5.59 1 22.14 121 GLN A O 1
ATOM 889 N N . THR A 1 122 ? -3.637 -10.156 -3.742 1 26.72 122 THR A N 1
ATOM 890 C CA . THR A 1 122 ? -2.393 -9.492 -4.109 1 26.72 122 THR A CA 1
ATOM 891 C C . THR A 1 122 ? -1.534 -10.398 -4.988 1 26.72 122 THR A C 1
ATOM 893 O O . THR A 1 122 ? -1.048 -11.43 -4.531 1 26.72 122 THR A O 1
ATOM 896 N N . THR A 1 123 ? -1.912 -10.609 -6.16 1 24.28 123 THR A N 1
ATOM 897 C CA . THR A 1 123 ? -1.098 -11.492 -6.988 1 24.28 123 THR A CA 1
ATOM 898 C C . THR A 1 123 ? 0.311 -10.93 -7.156 1 24.28 123 THR A C 1
ATOM 900 O O . THR A 1 123 ? 0.478 -9.758 -7.508 1 24.28 123 THR A O 1
ATOM 903 N N . ASN A 1 124 ? 1.252 -11.711 -6.75 1 25.08 124 ASN A N 1
ATOM 904 C CA . ASN A 1 124 ? 2.705 -11.672 -6.621 1 25.08 124 ASN A CA 1
ATOM 905 C C . ASN A 1 124 ? 3.393 -11.758 -7.98 1 25.08 124 ASN A C 1
ATOM 907 O O . ASN A 1 124 ? 3.221 -12.734 -8.711 1 25.08 124 ASN A O 1
ATOM 911 N N . GLN A 1 125 ? 3.502 -10.758 -8.648 1 27.06 125 GLN A N 1
ATOM 912 C CA . GLN A 1 125 ? 4.348 -10.82 -9.836 1 27.06 125 GLN A CA 1
ATOM 913 C C . GLN A 1 125 ? 5.738 -11.359 -9.492 1 27.06 125 GLN A C 1
ATOM 915 O O . GLN A 1 125 ? 6.227 -11.156 -8.375 1 27.06 125 GLN A O 1
ATOM 920 N N . ALA A 1 126 ? 6.195 -12.289 -10.328 1 26.95 126 ALA A N 1
ATOM 921 C CA . ALA A 1 126 ? 7.535 -12.867 -10.242 1 26.95 126 ALA A CA 1
ATOM 922 C C . ALA A 1 126 ? 8.586 -11.781 -10.047 1 26.95 126 ALA A C 1
ATOM 924 O O . ALA A 1 126 ? 8.508 -10.719 -10.664 1 26.95 126 ALA A O 1
ATOM 925 N N . PRO A 1 127 ? 9.289 -11.875 -8.945 1 27.98 127 PRO A N 1
ATOM 926 C CA . PRO A 1 127 ? 10.422 -10.953 -8.922 1 27.98 127 PRO A CA 1
ATOM 927 C C . PRO A 1 127 ? 11.258 -11.008 -10.203 1 27.98 127 PRO A C 1
ATOM 929 O O . PRO A 1 127 ? 11.453 -12.086 -10.766 1 27.98 127 PRO A O 1
ATOM 932 N N . PRO A 1 128 ? 11.258 -10.086 -11.086 1 28.05 128 PRO A N 1
ATOM 933 C CA . PRO A 1 128 ? 12.344 -10.289 -12.039 1 28.05 128 PRO A CA 1
ATOM 934 C C . PRO A 1 128 ? 13.594 -10.883 -11.391 1 28.05 128 PRO A C 1
ATOM 936 O O . PRO A 1 128 ? 13.797 -10.742 -10.188 1 28.05 128 PRO A O 1
ATOM 939 N N . GLN A 1 129 ? 14.117 -11.992 -11.906 1 27.67 129 GLN A N 1
ATOM 940 C CA . GLN A 1 129 ? 15.508 -12.195 -11.5 1 27.67 129 GLN A CA 1
ATOM 941 C C . GLN A 1 129 ? 16.203 -10.859 -11.258 1 27.67 129 GLN A C 1
ATOM 943 O O . GLN A 1 129 ? 16.203 -9.984 -12.125 1 27.67 129 GLN A O 1
ATOM 948 N N . VAL A 1 130 ? 16.094 -10.438 -10.117 1 32.59 130 VAL A N 1
ATOM 949 C CA . VAL A 1 130 ? 17 -9.344 -9.781 1 32.59 130 VAL A CA 1
ATOM 950 C C . VAL A 1 130 ? 18.328 -9.531 -10.5 1 32.59 130 VAL A C 1
ATOM 952 O O . VAL A 1 130 ? 19.219 -10.227 -10 1 32.59 130 VAL A O 1
ATOM 955 N N . ALA A 1 131 ? 18.359 -10.07 -11.75 1 29.95 131 ALA A N 1
ATOM 956 C CA . ALA A 1 131 ? 19.688 -10.07 -12.359 1 29.95 131 ALA A CA 1
ATOM 957 C C . ALA A 1 131 ? 20.406 -8.75 -12.109 1 29.95 131 ALA A C 1
ATOM 959 O O . ALA A 1 131 ? 21.578 -8.602 -12.445 1 29.95 131 ALA A O 1
ATOM 960 N N . SER A 1 132 ? 19.75 -7.699 -12.312 1 31.72 132 SER A N 1
ATOM 961 C CA . SER A 1 132 ? 20.672 -6.617 -12.648 1 31.72 132 SER A CA 1
ATOM 962 C C . SER A 1 132 ? 21.516 -6.211 -11.445 1 31.72 132 SER A C 1
ATOM 964 O O . SER A 1 132 ? 21.141 -5.309 -10.695 1 31.72 132 SER A O 1
ATOM 966 N N . ALA A 1 133 ? 21.875 -7.227 -10.664 1 36.62 133 ALA A N 1
ATOM 967 C CA . ALA A 1 133 ? 22.953 -6.664 -9.852 1 36.62 133 ALA A CA 1
ATOM 968 C C . ALA A 1 133 ? 23.781 -5.668 -10.656 1 36.62 133 ALA A C 1
ATOM 970 O O . ALA A 1 133 ? 24.016 -5.867 -11.852 1 36.62 133 ALA A O 1
ATOM 971 N N . LEU A 1 134 ? 23.797 -4.473 -10.211 1 40.5 134 LEU A N 1
ATOM 972 C CA . LEU A 1 134 ? 24.875 -3.639 -10.719 1 40.5 134 LEU A CA 1
ATOM 973 C C . LEU A 1 134 ? 26.125 -4.477 -11.008 1 40.5 134 LEU A C 1
ATOM 975 O O . LEU A 1 134 ? 26.516 -5.312 -10.188 1 40.5 134 LEU A O 1
ATOM 979 N N . PRO A 1 135 ? 26.312 -4.727 -12.289 1 34.88 135 PRO A N 1
ATOM 980 C CA . PRO A 1 135 ? 27.516 -5.516 -12.539 1 34.88 135 PRO A CA 1
ATOM 981 C C . PRO A 1 135 ? 28.641 -5.199 -11.547 1 34.88 135 PRO A C 1
ATOM 983 O O . PRO A 1 135 ? 28.938 -4.031 -11.297 1 34.88 135 PRO A O 1
ATOM 986 N N . VAL A 1 136 ? 28.797 -6.215 -10.609 1 40.22 136 VAL A N 1
ATOM 987 C CA . VAL A 1 136 ? 30.094 -6.152 -9.922 1 40.22 136 VAL A CA 1
ATOM 988 C C . VAL A 1 136 ? 31.219 -6.234 -10.938 1 40.22 136 VAL A C 1
ATOM 990 O O . VAL A 1 136 ? 31.328 -7.211 -11.688 1 40.22 136 VAL A O 1
ATOM 993 N N . GLN A 1 137 ? 31.609 -5.262 -11.484 1 32.47 137 GLN A N 1
ATOM 994 C CA . GLN A 1 137 ? 32.875 -5.438 -12.195 1 32.47 137 GLN A CA 1
ATOM 995 C C . GLN A 1 137 ? 33.875 -6.242 -11.359 1 32.47 137 GLN A C 1
ATOM 997 O O . GLN A 1 137 ? 34.25 -5.812 -10.273 1 32.47 137 GLN A O 1
ATOM 1002 N N . ALA A 1 138 ? 33.938 -7.562 -11.516 1 33.75 138 ALA A N 1
ATOM 1003 C CA . ALA A 1 138 ? 34.875 -8.531 -10.953 1 33.75 138 ALA A CA 1
ATOM 1004 C C . ALA A 1 138 ? 36.281 -7.98 -10.938 1 33.75 138 ALA A C 1
ATOM 1006 O O . ALA A 1 138 ? 37.125 -8.453 -10.172 1 33.75 138 ALA A O 1
ATOM 1007 N N . GLU A 1 139 ? 36.75 -7.727 -12.062 1 36.06 139 GLU A N 1
ATOM 1008 C CA . GLU A 1 139 ? 38.156 -8.047 -12.367 1 36.06 139 GLU A CA 1
ATOM 1009 C C . GLU A 1 139 ? 39.094 -7.25 -11.484 1 36.06 139 GLU A C 1
ATOM 1011 O O . GLU A 1 139 ? 40.312 -7.312 -11.664 1 36.06 139 GLU A O 1
ATOM 1016 N N . GLN A 1 140 ? 38.812 -5.996 -10.984 1 39.41 140 GLN A N 1
ATOM 1017 C CA . GLN A 1 140 ? 40.156 -5.438 -10.781 1 39.41 140 GLN A CA 1
ATOM 1018 C C . GLN A 1 140 ? 40.844 -6.094 -9.594 1 39.41 140 GLN A C 1
ATOM 1020 O O . GLN A 1 140 ? 40.281 -6.152 -8.492 1 39.41 140 GLN A O 1
ATOM 1025 N N . ASN A 1 141 ? 41.781 -6.941 -9.75 1 43.66 141 ASN A N 1
ATOM 1026 C CA . ASN A 1 141 ? 42.844 -7.566 -8.945 1 43.66 141 ASN A CA 1
ATOM 1027 C C . ASN A 1 141 ? 43.062 -6.816 -7.641 1 43.66 141 ASN A C 1
ATOM 1029 O O . ASN A 1 141 ? 43.344 -7.43 -6.605 1 43.66 141 ASN A O 1
ATOM 1033 N N . ASN A 1 142 ? 43.219 -5.41 -7.672 1 50.22 142 ASN A N 1
ATOM 1034 C CA . ASN A 1 142 ? 43.719 -4.656 -6.527 1 50.22 142 ASN A CA 1
ATOM 1035 C C . ASN A 1 142 ? 42.562 -4.047 -5.719 1 50.22 142 ASN A C 1
ATOM 1037 O O . ASN A 1 142 ? 42.688 -2.936 -5.199 1 50.22 142 ASN A O 1
ATOM 1041 N N . ASP A 1 143 ? 41.375 -4.684 -5.887 1 57.34 143 ASP A N 1
ATOM 1042 C CA . ASP A 1 143 ? 40.312 -4.066 -5.109 1 57.34 143 ASP A CA 1
ATOM 1043 C C . ASP A 1 143 ? 40.406 -4.434 -3.631 1 57.34 143 ASP A C 1
ATOM 1045 O O . ASP A 1 143 ? 40.344 -5.605 -3.266 1 57.34 143 ASP A O 1
ATOM 1049 N N . PRO A 1 144 ? 40.938 -3.609 -2.834 1 61.31 144 PRO A N 1
ATOM 1050 C CA . PRO A 1 144 ? 41.094 -3.893 -1.407 1 61.31 144 PRO A CA 1
ATOM 1051 C C . PRO A 1 144 ? 39.812 -4.383 -0.749 1 61.31 144 PRO A C 1
ATOM 1053 O O . PRO A 1 144 ? 39.844 -4.984 0.327 1 61.31 144 PRO A O 1
ATOM 1056 N N . LEU A 1 145 ? 38.688 -4.246 -1.467 1 65.44 145 LEU A N 1
ATOM 1057 C CA . LEU A 1 145 ? 37.469 -4.68 -0.82 1 65.44 145 LEU A CA 1
ATOM 1058 C C . LEU A 1 145 ? 37.031 -6.047 -1.338 1 65.44 145 LEU A C 1
ATOM 1060 O O . LEU A 1 145 ? 35.969 -6.539 -0.979 1 65.44 145 LEU A O 1
ATOM 1064 N N . ALA A 1 146 ? 37.875 -6.617 -2.074 1 70.31 146 ALA A N 1
ATOM 1065 C CA . ALA A 1 146 ? 37.531 -7.891 -2.699 1 70.31 146 ALA A CA 1
ATOM 1066 C C . ALA A 1 146 ? 37.188 -8.945 -1.648 1 70.31 146 ALA A C 1
ATOM 1068 O O . ALA A 1 146 ? 36.312 -9.797 -1.879 1 70.31 146 ALA A O 1
ATOM 1069 N N . GLN A 1 147 ? 37.875 -8.828 -0.49 1 71.62 147 GLN A N 1
ATOM 1070 C CA . GLN A 1 147 ? 37.656 -9.836 0.543 1 71.62 147 GLN A CA 1
ATOM 1071 C C . GLN A 1 147 ? 36.25 -9.727 1.116 1 71.62 147 GLN A C 1
ATOM 1073 O O . GLN A 1 147 ? 35.75 -10.664 1.742 1 71.62 147 GLN A O 1
ATOM 1078 N N . TRP A 1 148 ? 35.656 -8.656 0.845 1 78.25 148 TRP A N 1
ATOM 1079 C CA . TRP A 1 148 ? 34.344 -8.453 1.456 1 78.25 148 TRP A CA 1
ATOM 1080 C C . TRP A 1 148 ? 33.219 -8.672 0.439 1 78.25 148 TRP A C 1
ATOM 1082 O O . TRP A 1 148 ? 32.031 -8.555 0.771 1 78.25 148 TRP A O 1
ATOM 1092 N N . ARG A 1 149 ? 33.594 -9.062 -0.715 1 83.06 149 ARG A N 1
ATOM 1093 C CA . ARG A 1 149 ? 32.594 -9.406 -1.714 1 83.06 149 ARG A CA 1
ATOM 1094 C C . ARG A 1 149 ? 31.891 -10.719 -1.369 1 83.06 149 ARG A C 1
ATOM 1096 O O . ARG A 1 149 ? 32.562 -11.672 -0.94 1 83.06 149 ARG A O 1
ATOM 1103 N N . GLY A 1 150 ? 30.625 -10.664 -1.571 1 85.56 150 GLY A N 1
ATOM 1104 C CA . GLY A 1 150 ? 29.859 -11.867 -1.261 1 85.56 150 GLY A CA 1
ATOM 1105 C C . GLY A 1 150 ? 29.969 -12.93 -2.332 1 85.56 150 GLY A C 1
ATOM 1106 O O . GLY A 1 150 ? 30.688 -12.766 -3.316 1 85.56 150 GLY A O 1
ATOM 1107 N N . SER A 1 151 ? 29.344 -14.023 -2.105 1 86.56 151 SER A N 1
ATOM 1108 C CA . SER A 1 151 ? 29.438 -15.219 -2.943 1 86.56 151 SER A CA 1
ATOM 1109 C C . SER A 1 151 ? 28.484 -15.125 -4.137 1 86.56 151 SER A C 1
ATOM 1111 O O . SER A 1 151 ? 28.531 -15.969 -5.035 1 86.56 151 SER A O 1
ATOM 1113 N N . PHE A 1 152 ? 27.609 -14.156 -4.203 1 87.56 152 PHE A N 1
ATOM 1114 C CA . PHE A 1 152 ? 26.688 -13.961 -5.316 1 87.56 152 PHE A CA 1
ATOM 1115 C C . PHE A 1 152 ? 26.547 -12.477 -5.641 1 87.56 152 PHE A C 1
ATOM 1117 O O . PHE A 1 152 ? 26.875 -11.617 -4.82 1 87.56 152 PHE A O 1
ATOM 1124 N N . PRO A 1 153 ? 26.094 -12.211 -6.793 1 82.19 153 PRO A N 1
ATOM 1125 C CA . PRO A 1 153 ? 26.125 -10.82 -7.254 1 82.19 153 PRO A CA 1
ATOM 1126 C C . PRO A 1 153 ? 25.359 -9.875 -6.336 1 82.19 153 PRO A C 1
ATOM 1128 O O . PRO A 1 153 ? 24.234 -10.172 -5.938 1 82.19 153 PRO A O 1
ATOM 1131 N N . GLY A 1 154 ? 25.984 -8.766 -6.129 1 81.88 154 GLY A N 1
ATOM 1132 C CA . GLY A 1 154 ? 25.359 -7.715 -5.355 1 81.88 154 GLY A CA 1
ATOM 1133 C C . GLY A 1 154 ? 25.406 -7.957 -3.857 1 81.88 154 GLY A C 1
ATOM 1134 O O . GLY A 1 154 ? 24.844 -7.188 -3.08 1 81.88 154 GLY A O 1
ATOM 1135 N N . SER A 1 155 ? 26.156 -9 -3.492 1 88.19 155 SER A N 1
ATOM 1136 C CA . SER A 1 155 ? 26.203 -9.336 -2.072 1 88.19 155 SER A CA 1
ATOM 1137 C C . SER A 1 155 ? 27.547 -8.969 -1.466 1 88.19 155 SER A C 1
ATOM 1139 O O . SER A 1 155 ? 28.531 -8.758 -2.191 1 88.19 155 SER A O 1
ATOM 1141 N N . PHE A 1 156 ? 27.531 -8.844 -0.125 1 87.19 156 PHE A N 1
ATOM 1142 C CA . PHE A 1 156 ? 28.766 -8.648 0.625 1 87.19 156 PHE A CA 1
ATOM 1143 C C . PHE A 1 156 ? 28.891 -9.68 1.741 1 87.19 156 PHE A C 1
ATOM 1145 O O . PHE A 1 156 ? 27.875 -10.156 2.264 1 87.19 156 PHE A O 1
ATOM 1152 N N . ARG A 1 157 ? 30.062 -9.914 2.078 1 87.75 157 ARG A N 1
ATOM 1153 C CA . ARG A 1 157 ? 30.328 -10.875 3.143 1 87.75 157 ARG A CA 1
ATOM 1154 C C . ARG A 1 157 ? 30.266 -10.203 4.512 1 87.75 157 ARG A C 1
ATOM 1156 O O . ARG A 1 157 ? 30.844 -9.141 4.723 1 87.75 157 ARG A O 1
ATOM 1163 N N . VAL A 1 158 ? 29.453 -10.852 5.375 1 85.81 158 VAL A N 1
ATOM 1164 C CA . VAL A 1 158 ? 29.438 -10.375 6.754 1 85.81 158 VAL A CA 1
ATOM 1165 C C . VAL A 1 158 ? 30.781 -10.68 7.426 1 85.81 158 VAL A C 1
ATOM 1167 O O . VAL A 1 158 ? 31.188 -11.844 7.5 1 85.81 158 VAL A O 1
ATOM 1170 N N . PRO A 1 159 ? 31.453 -9.672 7.887 1 80.75 159 PRO A N 1
ATOM 1171 C CA . PRO A 1 159 ? 32.781 -9.898 8.461 1 80.75 159 PRO A CA 1
ATOM 1172 C C . PRO A 1 159 ? 32.75 -10.922 9.594 1 80.75 159 PRO A C 1
ATOM 1174 O O . PRO A 1 159 ? 31.875 -10.883 10.453 1 80.75 159 PRO A O 1
ATOM 1177 N N . GLY A 1 160 ? 33.688 -11.773 9.5 1 82.44 160 GLY A N 1
ATOM 1178 C CA . GLY A 1 160 ? 33.844 -12.781 10.539 1 82.44 160 GLY A CA 1
ATOM 1179 C C . GLY A 1 160 ? 32.969 -14.008 10.32 1 82.44 160 GLY A C 1
ATOM 1180 O O . GLY A 1 160 ? 32.906 -14.898 11.164 1 82.44 160 GLY A O 1
ATOM 1181 N N . THR A 1 161 ? 32.25 -13.914 9.266 1 87.94 161 THR A N 1
ATOM 1182 C CA . THR A 1 161 ? 31.406 -15.055 8.945 1 87.94 161 THR A CA 1
ATOM 1183 C C . THR A 1 161 ? 31.594 -15.484 7.492 1 87.94 161 THR A C 1
ATOM 1185 O O . THR A 1 161 ? 32.344 -14.836 6.738 1 87.94 161 THR A O 1
ATOM 1188 N N . ASP A 1 162 ? 30.953 -16.609 7.145 1 89.75 162 ASP A N 1
ATOM 1189 C CA . ASP A 1 162 ? 30.953 -17.062 5.754 1 89.75 162 ASP A CA 1
ATOM 1190 C C . ASP A 1 162 ? 29.625 -16.703 5.074 1 89.75 162 ASP A C 1
ATOM 1192 O O . ASP A 1 162 ? 29.328 -17.203 3.984 1 89.75 162 ASP A O 1
ATOM 1196 N N . THR A 1 163 ? 28.859 -15.938 5.738 1 93.31 163 THR A N 1
ATOM 1197 C CA . THR A 1 163 ? 27.547 -15.562 5.238 1 93.31 163 THR A CA 1
ATOM 1198 C C . THR A 1 163 ? 27.641 -14.359 4.305 1 93.31 163 THR A C 1
ATOM 1200 O O . THR A 1 163 ? 28.266 -13.359 4.641 1 93.31 163 THR A O 1
ATOM 1203 N N . SER A 1 164 ? 27.078 -14.547 3.15 1 93.38 164 SER A N 1
ATOM 1204 C CA . SER A 1 164 ? 26.875 -13.438 2.221 1 93.38 164 SER A CA 1
ATOM 1205 C C . SER A 1 164 ? 25.469 -12.875 2.318 1 93.38 164 SER A C 1
ATOM 1207 O O . SER A 1 164 ? 24.5 -13.625 2.475 1 93.38 164 SER A O 1
ATOM 1209 N N . VAL A 1 165 ? 25.375 -11.516 2.252 1 93.31 165 VAL A N 1
ATOM 1210 C CA . VAL A 1 165 ? 24.078 -10.852 2.406 1 93.31 165 VAL A CA 1
ATOM 1211 C C . VAL A 1 165 ? 23.859 -9.867 1.259 1 93.31 165 VAL A C 1
ATOM 1213 O O . VAL A 1 165 ? 24.797 -9.164 0.853 1 93.31 165 VAL A O 1
ATOM 1216 N N . ARG A 1 166 ? 22.672 -9.906 0.78 1 92.31 166 ARG A N 1
ATOM 1217 C CA . ARG A 1 166 ? 22.234 -8.914 -0.2 1 92.31 166 ARG A CA 1
ATOM 1218 C C . ARG A 1 166 ? 20.938 -8.258 0.231 1 92.31 166 ARG A C 1
ATOM 1220 O O . ARG A 1 166 ? 19.953 -8.945 0.536 1 92.31 166 ARG A O 1
ATOM 1227 N N . LEU A 1 167 ? 20.953 -6.941 0.341 1 90.62 167 LEU A N 1
ATOM 1228 C CA . LEU A 1 167 ? 19.734 -6.148 0.421 1 90.62 167 LEU A CA 1
ATOM 1229 C C . LEU A 1 167 ? 19.281 -5.691 -0.965 1 90.62 167 LEU A C 1
ATOM 1231 O O . LEU A 1 167 ? 20.094 -5.16 -1.735 1 90.62 167 LEU A O 1
ATOM 1235 N N . TYR A 1 168 ? 18.031 -5.996 -1.232 1 91.12 168 TYR A N 1
ATOM 1236 C CA . TYR A 1 168 ? 17.594 -5.645 -2.58 1 91.12 168 TYR A CA 1
ATOM 1237 C C . TYR A 1 168 ? 16.172 -5.113 -2.568 1 91.12 168 TYR A C 1
ATOM 1239 O O . TYR A 1 168 ? 15.477 -5.195 -1.551 1 91.12 168 TYR A O 1
ATOM 1247 N N . GLY A 1 169 ? 15.773 -4.531 -3.699 1 92.94 169 GLY A N 1
ATOM 1248 C CA . GLY A 1 169 ? 14.422 -4.023 -3.887 1 92.94 169 GLY A CA 1
ATOM 1249 C C . GLY A 1 169 ? 14.32 -2.98 -4.984 1 92.94 169 GLY A C 1
ATOM 1250 O O . GLY A 1 169 ? 15.219 -2.861 -5.816 1 92.94 169 GLY A O 1
ATOM 1251 N N . PHE A 1 170 ? 13.164 -2.391 -4.996 1 94.62 170 PHE A N 1
ATOM 1252 C CA . PHE A 1 170 ? 12.953 -1.278 -5.914 1 94.62 170 PHE A CA 1
ATOM 1253 C C . PHE A 1 170 ? 11.875 -0.339 -5.387 1 94.62 170 PHE A C 1
ATOM 1255 O O . PHE A 1 170 ? 10.977 -0.764 -4.652 1 94.62 170 PHE A O 1
ATOM 1262 N N . ALA A 1 171 ? 12.055 0.891 -5.723 1 94.19 171 ALA A N 1
ATOM 1263 C CA . ALA A 1 171 ? 10.953 1.849 -5.652 1 94.19 171 ALA A CA 1
ATOM 1264 C C . ALA A 1 171 ? 10.156 1.871 -6.953 1 94.19 171 ALA A C 1
ATOM 1266 O O . ALA A 1 171 ? 10.734 1.862 -8.039 1 94.19 171 ALA A O 1
ATOM 1267 N N . LYS A 1 172 ? 8.883 1.883 -6.777 1 95.31 172 LYS A N 1
ATOM 1268 C CA . LYS A 1 172 ? 8.031 1.85 -7.965 1 95.31 172 LYS A CA 1
ATOM 1269 C C . LYS A 1 172 ? 6.91 2.875 -7.863 1 95.31 172 LYS A C 1
ATOM 1271 O O . LYS A 1 172 ? 6.262 2.992 -6.82 1 95.31 172 LYS A O 1
ATOM 1276 N N . LEU A 1 173 ? 6.781 3.635 -8.938 1 95.94 173 LEU A N 1
ATOM 1277 C CA . LEU A 1 173 ? 5.641 4.527 -9.102 1 95.94 173 LEU A CA 1
ATOM 1278 C C . LEU A 1 173 ? 4.742 4.055 -10.234 1 95.94 173 LEU A C 1
ATOM 1280 O O . LEU A 1 173 ? 5.211 3.822 -11.352 1 95.94 173 LEU A O 1
ATOM 1284 N N . ASN A 1 174 ? 3.512 3.906 -9.922 1 95.25 174 ASN A N 1
ATOM 1285 C CA . ASN A 1 174 ? 2.484 3.652 -10.93 1 95.25 174 ASN A CA 1
ATOM 1286 C C . ASN A 1 174 ? 1.496 4.812 -11.023 1 95.25 174 ASN A C 1
ATOM 1288 O O . ASN A 1 174 ? 1.028 5.32 -10.008 1 95.25 174 ASN A O 1
ATOM 1292 N N . MET A 1 175 ? 1.237 5.281 -12.148 1 93.94 175 MET A N 1
ATOM 1293 C CA . MET A 1 175 ? 0.146 6.191 -12.469 1 93.94 175 MET A CA 1
ATOM 1294 C C . MET A 1 175 ? -0.731 5.621 -13.578 1 93.94 175 MET A C 1
ATOM 1296 O O . MET A 1 175 ? -0.231 5.25 -14.641 1 93.94 175 MET A O 1
ATOM 1300 N N . SER A 1 176 ? -2.018 5.523 -13.336 1 92.25 176 SER A N 1
ATOM 1301 C CA . SER A 1 176 ? -2.871 4.906 -14.344 1 92.25 176 SER A CA 1
ATOM 1302 C C . SER A 1 176 ? -4.172 5.684 -14.516 1 92.25 176 SER A C 1
ATOM 1304 O O . SER A 1 176 ? -4.578 6.43 -13.625 1 92.25 176 SER A O 1
ATOM 1306 N N . GLY A 1 177 ? -4.73 5.609 -15.656 1 89.94 177 GLY A N 1
ATOM 1307 C CA . GLY A 1 177 ? -6.035 6.137 -16.031 1 89.94 177 GLY A CA 1
ATOM 1308 C C . GLY A 1 177 ? -6.898 5.133 -16.766 1 89.94 177 GLY A C 1
ATOM 1309 O O . GLY A 1 177 ? -6.406 4.406 -17.625 1 89.94 177 GLY A O 1
ATOM 1310 N N . ASP A 1 178 ? -8.141 5.051 -16.375 1 88.31 178 ASP A N 1
ATOM 1311 C CA . ASP A 1 178 ? -9.094 4.16 -17.031 1 88.31 178 ASP A CA 1
ATOM 1312 C C . ASP A 1 178 ? -9.945 4.918 -18.031 1 88.31 178 ASP A C 1
ATOM 1314 O O . ASP A 1 178 ? -10.344 6.059 -17.797 1 88.31 178 ASP A O 1
ATOM 1318 N N . PHE A 1 179 ? -10.141 4.391 -19.312 1 82.81 179 PHE A N 1
ATOM 1319 C CA . PHE A 1 179 ? -11.023 4.953 -20.328 1 82.81 179 PHE A CA 1
ATOM 1320 C C . PHE A 1 179 ? -12.453 4.457 -20.125 1 82.81 179 PHE A C 1
ATOM 1322 O O . PHE A 1 179 ? -13.109 4.066 -21.094 1 82.81 179 PHE A O 1
ATOM 1329 N N . GLY A 1 180 ? -13.094 4.508 -18.844 1 73.69 180 GLY A N 1
ATOM 1330 C CA . GLY A 1 180 ? -14.43 4.051 -18.516 1 73.69 180 GLY A CA 1
ATOM 1331 C C . GLY A 1 180 ? -14.445 2.738 -17.75 1 73.69 180 GLY A C 1
ATOM 1332 O O . GLY A 1 180 ? -13.422 2.33 -17.188 1 73.69 180 GLY A O 1
ATOM 1333 N N . PRO A 1 181 ? -15.57 2.141 -17.703 1 74.81 181 PRO A N 1
ATOM 1334 C CA . PRO A 1 181 ? -16 2.238 -16.312 1 74.81 181 PRO A CA 1
ATOM 1335 C C . PRO A 1 181 ? -14.828 2.217 -15.328 1 74.81 181 PRO A C 1
ATOM 1337 O O . PRO A 1 181 ? -13.766 1.683 -15.641 1 74.81 181 PRO A O 1
ATOM 1340 N N . ARG A 1 182 ? -15.031 2.801 -14.164 1 69.69 182 ARG A N 1
ATOM 1341 C CA . ARG A 1 182 ? -14.016 2.939 -13.125 1 69.69 182 ARG A CA 1
ATOM 1342 C C . ARG A 1 182 ? -13.633 1.578 -12.555 1 69.69 182 ARG A C 1
ATOM 1344 O O . ARG A 1 182 ? -14.5 0.792 -12.18 1 69.69 182 ARG A O 1
ATOM 1351 N N . ASN A 1 183 ? -12.359 1.294 -12.703 1 73.69 183 ASN A N 1
ATOM 1352 C CA . ASN A 1 183 ? -11.797 0.166 -11.969 1 73.69 183 ASN A CA 1
ATOM 1353 C C . ASN A 1 183 ? -10.961 0.632 -10.773 1 73.69 183 ASN A C 1
ATOM 1355 O O . ASN A 1 183 ? -9.836 1.105 -10.945 1 73.69 183 ASN A O 1
ATOM 1359 N N . ARG A 1 184 ? -11.398 0.479 -9.633 1 68.19 184 ARG A N 1
ATOM 1360 C CA . ARG A 1 184 ? -10.797 0.986 -8.406 1 68.19 184 ARG A CA 1
ATOM 1361 C C . ARG A 1 184 ? -9.531 0.206 -8.055 1 68.19 184 ARG A C 1
ATOM 1363 O O . ARG A 1 184 ? -8.727 0.658 -7.242 1 68.19 184 ARG A O 1
ATOM 1370 N N . SER A 1 185 ? -9.43 -0.884 -8.727 1 72.38 185 SER A N 1
ATOM 1371 C CA . SER A 1 185 ? -8.312 -1.736 -8.344 1 72.38 185 SER A CA 1
ATOM 1372 C C . SER A 1 185 ? -7.027 -1.312 -9.047 1 72.38 185 SER A C 1
ATOM 1374 O O . SER A 1 185 ? -7.031 -1.046 -10.25 1 72.38 185 SER A O 1
ATOM 1376 N N . ASP A 1 186 ? -5.961 -1.166 -8.258 1 73.81 186 ASP A N 1
ATOM 1377 C CA . ASP A 1 186 ? -4.68 -0.895 -8.898 1 73.81 186 ASP A CA 1
ATOM 1378 C C . ASP A 1 186 ? -4.125 -2.148 -9.562 1 73.81 186 ASP A C 1
ATOM 1380 O O . ASP A 1 186 ? -3.123 -2.084 -10.281 1 73.81 186 ASP A O 1
ATOM 1384 N N . THR A 1 187 ? -4.797 -3.24 -9.211 1 74.81 187 THR A N 1
ATOM 1385 C CA . THR A 1 187 ? -4.457 -4.492 -9.875 1 74.81 187 THR A CA 1
ATOM 1386 C C . THR A 1 187 ? -5.664 -5.043 -10.633 1 74.81 187 THR A C 1
ATOM 1388 O O . THR A 1 187 ? -6.711 -5.301 -10.039 1 74.81 187 THR A O 1
ATOM 1391 N N . THR A 1 188 ? -5.527 -5.262 -11.805 1 79.56 188 THR A N 1
ATOM 1392 C CA . THR A 1 188 ? -6.617 -5.746 -12.648 1 79.56 188 THR A CA 1
ATOM 1393 C C . THR A 1 188 ? -6.77 -7.258 -12.508 1 79.56 188 THR A C 1
ATOM 1395 O O . THR A 1 188 ? -5.809 -8.008 -12.703 1 79.56 188 THR A O 1
ATOM 1398 N N . THR A 1 189 ? -7.898 -7.734 -12.047 1 82.12 189 THR A N 1
ATOM 1399 C CA . THR A 1 189 ? -8.312 -9.133 -12.07 1 82.12 189 THR A CA 1
ATOM 1400 C C . THR A 1 189 ? -9.586 -9.312 -12.883 1 82.12 189 THR A C 1
ATOM 1402 O O . THR A 1 189 ? -10.242 -8.328 -13.242 1 82.12 189 THR A O 1
ATOM 1405 N N . GLY A 1 190 ? -9.891 -10.5 -13.18 1 80.69 190 GLY A N 1
ATOM 1406 C CA . GLY A 1 190 ? -11.133 -10.742 -13.898 1 80.69 190 GLY A CA 1
ATOM 1407 C C . GLY A 1 190 ? -12.352 -10.18 -13.195 1 80.69 190 GLY A C 1
ATOM 1408 O O . GLY A 1 190 ? -13.148 -9.469 -13.805 1 80.69 190 GLY A O 1
ATOM 1409 N N . SER A 1 191 ? -12.398 -10.406 -11.922 1 78.62 191 SER A N 1
ATOM 1410 C CA . SER A 1 191 ? -13.57 -10 -11.148 1 78.62 191 SER A CA 1
ATOM 1411 C C . SER A 1 191 ? -13.578 -8.5 -10.891 1 78.62 191 SER A C 1
ATOM 1413 O O . SER A 1 191 ? -14.609 -7.926 -10.539 1 78.62 191 SER A O 1
ATOM 1415 N N . SER A 1 192 ? -12.438 -7.875 -11.078 1 80.06 192 SER A N 1
ATOM 1416 C CA . SER A 1 192 ? -12.367 -6.445 -10.805 1 80.06 192 SER A CA 1
ATOM 1417 C C . SER A 1 192 ? -12.93 -5.633 -11.969 1 80.06 192 SER A C 1
ATOM 1419 O O . SER A 1 192 ? -13.188 -4.438 -11.836 1 80.06 192 SER A O 1
ATOM 1421 N N . ILE A 1 193 ? -13.102 -6.273 -13.125 1 85.75 193 ILE A N 1
ATOM 1422 C CA . ILE A 1 193 ? -13.625 -5.574 -14.289 1 85.75 193 ILE A CA 1
ATOM 1423 C C . ILE A 1 193 ? -15.102 -5.25 -14.086 1 85.75 193 ILE A C 1
ATOM 1425 O O . ILE A 1 193 ? -15.922 -6.152 -13.906 1 85.75 193 ILE A O 1
ATOM 1429 N N . PRO A 1 194 ? -15.406 -3.996 -14.109 1 83.5 194 PRO A N 1
ATOM 1430 C CA . PRO A 1 194 ? -16.812 -3.645 -13.93 1 83.5 194 PRO A CA 1
ATOM 1431 C C . PRO A 1 194 ? -17.719 -4.219 -15.023 1 83.5 194 PRO A C 1
ATOM 1433 O O . PRO A 1 194 ? -17.312 -4.297 -16.188 1 83.5 194 PRO A O 1
ATOM 1436 N N . LEU A 1 195 ? -18.906 -4.602 -14.656 1 86.56 195 LEU A N 1
ATOM 1437 C CA . LEU A 1 195 ? -19.891 -5.07 -15.633 1 86.56 195 LEU A CA 1
ATOM 1438 C C . LEU A 1 195 ? -20.469 -3.904 -16.422 1 86.56 195 LEU A C 1
ATOM 1440 O O . LEU A 1 195 ? -20.359 -2.748 -16.016 1 86.56 195 LEU A O 1
ATOM 1444 N N . SER A 1 196 ? -21.031 -4.215 -17.594 1 80.06 196 SER A N 1
ATOM 1445 C CA . SER A 1 196 ? -21.5 -3.205 -18.531 1 80.06 196 SER A CA 1
ATOM 1446 C C . SER A 1 196 ? -22.734 -2.488 -18 1 80.06 196 SER A C 1
ATOM 1448 O O . SER A 1 196 ? -23.031 -1.361 -18.406 1 80.06 196 SER A O 1
ATOM 1450 N N . HIS A 1 197 ? -23.562 -3.287 -17.25 1 73.44 197 HIS A N 1
ATOM 1451 C CA . HIS A 1 197 ? -24.781 -2.75 -16.656 1 73.44 197 HIS A CA 1
ATOM 1452 C C . HIS A 1 197 ? -24.844 -3.035 -15.164 1 73.44 197 HIS A C 1
ATOM 1454 O O . HIS A 1 197 ? -24.125 -3.908 -14.664 1 73.44 197 HIS A O 1
ATOM 1460 N N . GLY A 1 198 ? -25.578 -2.213 -14.547 1 61.47 198 GLY A N 1
ATOM 1461 C CA . GLY A 1 198 ? -25.906 -2.576 -13.18 1 61.47 198 GLY A CA 1
ATOM 1462 C C . GLY A 1 198 ? -25.422 -1.566 -12.156 1 61.47 198 GLY A C 1
ATOM 1463 O O . GLY A 1 198 ? -25.547 -0.357 -12.367 1 61.47 198 GLY A O 1
ATOM 1464 N N . ALA A 1 199 ? -24.609 -2.225 -11.297 1 57.5 199 ALA A N 1
ATOM 1465 C CA . ALA A 1 199 ? -24.297 -1.431 -10.109 1 57.5 199 ALA A CA 1
ATOM 1466 C C . ALA A 1 199 ? -23.469 -0.202 -10.477 1 57.5 199 ALA A C 1
ATOM 1468 O O . ALA A 1 199 ? -22.891 -0.132 -11.57 1 57.5 199 ALA A O 1
ATOM 1469 N N . ASN A 1 200 ? -23.438 0.768 -9.625 1 55.75 200 ASN A N 1
ATOM 1470 C CA . ASN A 1 200 ? -22.922 2.129 -9.719 1 55.75 200 ASN A CA 1
ATOM 1471 C C . ASN A 1 200 ? -21.562 2.166 -10.398 1 55.75 200 ASN A C 1
ATOM 1473 O O . ASN A 1 200 ? -21.25 3.102 -11.141 1 55.75 200 ASN A O 1
ATOM 1477 N N . GLY A 1 201 ? -20.922 1.053 -10.492 1 58.53 201 GLY A N 1
ATOM 1478 C CA . GLY A 1 201 ? -19.578 1.131 -11.055 1 58.53 201 GLY A CA 1
ATOM 1479 C C . GLY A 1 201 ? -19.562 1.038 -12.57 1 58.53 201 GLY A C 1
ATOM 1480 O O . GLY A 1 201 ? -18.672 1.59 -13.219 1 58.53 201 GLY A O 1
ATOM 1481 N N . ALA A 1 202 ? -20.609 0.485 -13.203 1 61.09 202 ALA A N 1
ATOM 1482 C CA . ALA A 1 202 ? -20.609 0.216 -14.641 1 61.09 202 ALA A CA 1
ATOM 1483 C C . ALA A 1 202 ? -20.781 1.506 -15.438 1 61.09 202 ALA A C 1
ATOM 1485 O O . ALA A 1 202 ? -20.359 1.591 -16.594 1 61.09 202 ALA A O 1
ATOM 1486 N N . ARG A 1 203 ? -21.25 2.451 -14.773 1 67.75 203 ARG A N 1
ATOM 1487 C CA . ARG A 1 203 ? -21.516 3.676 -15.523 1 67.75 203 ARG A CA 1
ATOM 1488 C C . ARG A 1 203 ? -20.625 4.816 -15.039 1 67.75 203 ARG A C 1
ATOM 1490 O O . ARG A 1 203 ? -20.812 5.965 -15.445 1 67.75 203 ARG A O 1
ATOM 1497 N N . SER A 1 204 ? -19.688 4.328 -14.367 1 72.19 204 SER A N 1
ATOM 1498 C CA . SER A 1 204 ? -18.812 5.387 -13.852 1 72.19 204 SER A CA 1
ATOM 1499 C C . SER A 1 204 ? -17.75 5.773 -14.867 1 72.19 204 SER A C 1
ATOM 1501 O O . SER A 1 204 ? -17.406 4.984 -15.75 1 72.19 204 SER A O 1
ATOM 1503 N N . GLU A 1 205 ? -17.328 7.008 -14.812 1 76.38 205 GLU A N 1
ATOM 1504 C CA . GLU A 1 205 ? -16.219 7.469 -15.633 1 76.38 205 GLU A CA 1
ATOM 1505 C C . GLU A 1 205 ? -14.898 6.871 -15.156 1 76.38 205 GLU A C 1
ATOM 1507 O O . GLU A 1 205 ? -14.836 6.262 -14.086 1 76.38 205 GLU A O 1
ATOM 1512 N N . GLY A 1 206 ? -13.992 7.012 -16.094 1 77.38 206 GLY A N 1
ATOM 1513 C CA . GLY A 1 206 ? -12.656 6.551 -15.742 1 77.38 206 GLY A CA 1
ATOM 1514 C C . GLY A 1 206 ? -12.023 7.363 -14.625 1 77.38 206 GLY A C 1
ATOM 1515 O O . GLY A 1 206 ? -12.422 8.508 -14.383 1 77.38 206 GLY A O 1
ATOM 1516 N N . ASP A 1 207 ? -11.094 6.777 -13.938 1 82.56 207 ASP A N 1
ATOM 1517 C CA . ASP A 1 207 ? -10.453 7.426 -12.797 1 82.56 207 ASP A CA 1
ATOM 1518 C C . ASP A 1 207 ? -8.93 7.406 -12.938 1 82.56 207 ASP A C 1
ATOM 1520 O O . ASP A 1 207 ? -8.383 6.574 -13.664 1 82.56 207 ASP A O 1
ATOM 1524 N N . PHE A 1 208 ? -8.344 8.43 -12.398 1 86.81 208 PHE A N 1
ATOM 1525 C CA . PHE A 1 208 ? -6.895 8.492 -12.273 1 86.81 208 PHE A CA 1
ATOM 1526 C C . PHE A 1 208 ? -6.457 7.988 -10.898 1 86.81 208 PHE A C 1
ATOM 1528 O O . PHE A 1 208 ? -7.098 8.281 -9.891 1 86.81 208 PHE A O 1
ATOM 1535 N N . GLN A 1 209 ? -5.379 7.176 -10.969 1 88.69 209 GLN A N 1
ATOM 1536 C CA . GLN A 1 209 ? -4.812 6.691 -9.719 1 88.69 209 GLN A CA 1
ATOM 1537 C C . GLN A 1 209 ? -3.287 6.668 -9.773 1 88.69 209 GLN A C 1
ATOM 1539 O O . GLN A 1 209 ? -2.703 6.48 -10.844 1 88.69 209 GLN A O 1
ATOM 1544 N N . ALA A 1 210 ? -2.674 6.941 -8.641 1 90.31 210 ALA A N 1
ATOM 1545 C CA . ALA A 1 210 ? -1.225 6.828 -8.5 1 90.31 210 ALA A CA 1
ATOM 1546 C C . ALA A 1 210 ? -0.854 6.16 -7.176 1 90.31 210 ALA A C 1
ATOM 1548 O O . ALA A 1 210 ? -1.485 6.41 -6.145 1 90.31 210 ALA A O 1
ATOM 1549 N N . SER A 1 211 ? 0.158 5.285 -7.23 1 91.62 211 SER A N 1
ATOM 1550 C CA . SER A 1 211 ? 0.551 4.574 -6.02 1 91.62 211 SER A CA 1
ATOM 1551 C C . SER A 1 211 ? 1.998 4.098 -6.098 1 91.62 211 SER A C 1
ATOM 1553 O O . SER A 1 211 ? 2.52 3.867 -7.191 1 91.62 211 SER A O 1
ATOM 1555 N N . ALA A 1 212 ? 2.641 3.982 -4.953 1 93.38 212 ALA A N 1
ATOM 1556 C CA . ALA A 1 212 ? 3.975 3.396 -4.836 1 93.38 212 ALA A CA 1
ATOM 1557 C C . ALA A 1 212 ? 3.941 2.125 -3.99 1 93.38 212 ALA A C 1
ATOM 1559 O O . ALA A 1 212 ? 4.988 1.611 -3.59 1 93.38 212 ALA A O 1
ATOM 1560 N N . ARG A 1 213 ? 2.77 1.622 -3.732 1 90.56 213 ARG A N 1
ATOM 1561 C CA . ARG A 1 213 ? 2.637 0.549 -2.752 1 90.56 213 ARG A CA 1
ATOM 1562 C C . ARG A 1 213 ? 3.236 -0.75 -3.279 1 90.56 213 ARG A C 1
ATOM 1564 O O . ARG A 1 213 ? 3.43 -1.703 -2.521 1 90.56 213 ARG A O 1
ATOM 1571 N N . ARG A 1 214 ? 3.584 -0.76 -4.555 1 93.44 214 ARG A N 1
ATOM 1572 C CA . ARG A 1 214 ? 4.176 -1.974 -5.109 1 93.44 214 ARG A CA 1
ATOM 1573 C C . ARG A 1 214 ? 5.695 -1.928 -5.027 1 93.44 214 ARG A C 1
ATOM 1575 O O . ARG A 1 214 ? 6.379 -2.783 -5.598 1 93.44 214 ARG A O 1
ATOM 1582 N N . SER A 1 215 ? 6.27 -0.938 -4.398 1 94.44 215 SER A N 1
ATOM 1583 C CA . SER A 1 215 ? 7.691 -0.961 -4.07 1 94.44 215 SER A CA 1
ATOM 1584 C C . SER A 1 215 ? 8.039 -2.174 -3.213 1 94.44 215 SER A C 1
ATOM 1586 O O . SER A 1 215 ? 7.188 -2.705 -2.502 1 94.44 215 SER A O 1
ATOM 1588 N N . ARG A 1 216 ? 9.328 -2.6 -3.336 1 94.88 216 ARG A N 1
ATOM 1589 C CA . ARG A 1 216 ? 9.695 -3.861 -2.703 1 94.88 216 ARG A CA 1
ATOM 1590 C C . ARG A 1 216 ? 11.023 -3.729 -1.958 1 94.88 216 ARG A C 1
ATOM 1592 O O . ARG A 1 216 ? 11.883 -2.938 -2.348 1 94.88 216 ARG A O 1
ATOM 1599 N N . ILE A 1 217 ? 11.102 -4.52 -0.881 1 93 217 ILE A N 1
ATOM 1600 C CA . ILE A 1 217 ? 12.352 -4.664 -0.135 1 93 217 ILE A CA 1
ATOM 1601 C C . ILE A 1 217 ? 12.57 -6.133 0.217 1 93 217 ILE A C 1
ATOM 1603 O O . ILE A 1 217 ? 11.617 -6.855 0.524 1 93 217 ILE A O 1
ATOM 1607 N N . GLY A 1 218 ? 13.828 -6.559 0.143 1 95.06 218 GLY A N 1
ATOM 1608 C CA . GLY A 1 218 ? 14.156 -7.938 0.474 1 95.06 218 GLY A CA 1
ATOM 1609 C C . GLY A 1 218 ? 15.586 -8.109 0.939 1 95.06 218 GLY A C 1
ATOM 1610 O O . GLY A 1 218 ? 16.438 -7.242 0.715 1 95.06 218 GLY A O 1
ATOM 1611 N N . ILE A 1 219 ? 15.789 -9.172 1.637 1 94.81 219 ILE A N 1
ATOM 1612 C CA . ILE A 1 219 ? 17.109 -9.609 2.076 1 94.81 219 ILE A CA 1
ATOM 1613 C C . ILE A 1 219 ? 17.328 -11.062 1.668 1 94.81 219 ILE A C 1
ATOM 1615 O O . ILE A 1 219 ? 16.422 -11.891 1.786 1 94.81 219 ILE A O 1
ATOM 1619 N N . GLU A 1 220 ? 18.453 -11.273 1.161 1 95.69 220 GLU A N 1
ATOM 1620 C CA . GLU A 1 220 ? 18.875 -12.625 0.803 1 95.69 220 GLU A CA 1
ATOM 1621 C C . GLU A 1 220 ? 20.234 -12.961 1.42 1 95.69 220 GLU A C 1
ATOM 1623 O O . GLU A 1 220 ? 21.141 -12.125 1.431 1 95.69 220 GLU A O 1
ATOM 1628 N N . THR A 1 221 ? 20.312 -14.18 1.932 1 96.06 221 THR A N 1
ATOM 1629 C CA . THR A 1 221 ? 21.578 -14.625 2.49 1 96.06 221 THR A CA 1
ATOM 1630 C C . THR A 1 221 ? 21.969 -15.992 1.92 1 96.06 221 THR A C 1
ATOM 1632 O O . THR A 1 221 ? 21.109 -16.781 1.54 1 96.06 221 THR A O 1
ATOM 1635 N N . ARG A 1 222 ? 23.219 -16.172 1.846 1 95.62 222 ARG A N 1
ATOM 1636 C CA . ARG A 1 222 ? 23.781 -17.469 1.51 1 95.62 222 ARG A CA 1
ATOM 1637 C C . ARG A 1 222 ? 24.953 -17.812 2.42 1 95.62 222 ARG A C 1
ATOM 1639 O O . ARG A 1 222 ? 25.875 -17 2.588 1 95.62 222 ARG A O 1
ATOM 1646 N N . THR A 1 223 ? 24.906 -18.969 2.994 1 95.56 223 THR A N 1
ATOM 1647 C CA . THR A 1 223 ? 25.953 -19.438 3.893 1 95.56 223 THR A CA 1
ATOM 1648 C C . THR A 1 223 ? 26.406 -20.844 3.498 1 95.56 223 THR A C 1
ATOM 1650 O O . THR A 1 223 ? 25.656 -21.812 3.641 1 95.56 223 THR A O 1
ATOM 1653 N N . PRO A 1 224 ? 27.625 -20.938 3.129 1 94.94 224 PRO A N 1
ATOM 1654 C CA . PRO A 1 224 ? 28.141 -22.281 2.855 1 94.94 224 PRO A CA 1
ATOM 1655 C C . PRO A 1 224 ? 28.5 -23.047 4.129 1 94.94 224 PRO A C 1
ATOM 1657 O O . PRO A 1 224 ? 28.984 -22.453 5.09 1 94.94 224 PRO A O 1
ATOM 1660 N N . PHE A 1 225 ? 28.234 -24.312 4.121 1 92.25 225 PHE A N 1
ATOM 1661 C CA . PHE A 1 225 ? 28.578 -25.125 5.281 1 92.25 225 PHE A CA 1
ATOM 1662 C C . PHE A 1 225 ? 29.625 -26.172 4.91 1 92.25 225 PHE A C 1
ATOM 1664 O O . PHE A 1 225 ? 30.719 -26.188 5.469 1 92.25 225 PHE A O 1
ATOM 1671 N N . SER A 1 226 ? 29.312 -27.188 4.121 1 91.62 226 SER A N 1
ATOM 1672 C CA . SER A 1 226 ? 30.266 -28.188 3.637 1 91.62 226 SER A CA 1
ATOM 1673 C C . SER A 1 226 ? 29.938 -28.609 2.211 1 91.62 226 SER A C 1
ATOM 1675 O O . SER A 1 226 ? 28.844 -28.359 1.722 1 91.62 226 SER A O 1
ATOM 1677 N N . GLU A 1 227 ? 30.953 -29.172 1.667 1 89.25 227 GLU A N 1
ATOM 1678 C CA . GLU A 1 227 ? 30.734 -29.672 0.317 1 89.25 227 GLU A CA 1
ATOM 1679 C C . GLU A 1 227 ? 29.656 -30.75 0.303 1 89.25 227 GLU A C 1
ATOM 1681 O O . GLU A 1 227 ? 28.859 -30.844 -0.643 1 89.25 227 GLU A O 1
ATOM 1686 N N . ALA A 1 228 ? 29.672 -31.578 1.329 1 92.44 228 ALA A N 1
ATOM 1687 C CA . ALA A 1 228 ? 28.719 -32.688 1.396 1 92.44 228 ALA A CA 1
ATOM 1688 C C . ALA A 1 228 ? 27.297 -32.156 1.659 1 92.44 228 ALA A C 1
ATOM 1690 O O . ALA A 1 228 ? 26.328 -32.719 1.158 1 92.44 228 ALA A O 1
ATOM 1691 N N . PHE A 1 229 ? 27.234 -31.234 2.402 1 92.88 229 PHE A N 1
ATOM 1692 C CA . PHE A 1 229 ? 25.922 -30.688 2.746 1 92.88 229 PHE A CA 1
ATOM 1693 C C . PHE A 1 229 ? 25.5 -29.625 1.73 1 92.88 229 PHE A C 1
ATOM 1695 O O . PHE A 1 229 ? 24.328 -29.594 1.313 1 92.88 229 PHE A O 1
ATOM 1702 N N . GLY A 1 230 ? 26.344 -28.719 1.364 1 95.94 230 GLY A N 1
ATOM 1703 C CA . GLY A 1 230 ? 26.031 -27.609 0.468 1 95.94 230 GLY A CA 1
ATOM 1704 C C . GLY A 1 230 ? 25.906 -26.281 1.185 1 95.94 230 GLY A C 1
ATOM 1705 O O . GLY A 1 230 ? 26.75 -25.906 1.986 1 95.94 230 GLY A O 1
ATOM 1706 N N . GLU A 1 231 ? 24.875 -25.516 0.833 1 96.56 231 GLU A N 1
ATOM 1707 C CA . GLU A 1 231 ? 24.703 -24.172 1.354 1 96.56 231 GLU A CA 1
ATOM 1708 C C . GLU A 1 231 ? 23.25 -23.922 1.797 1 96.56 231 GLU A C 1
ATOM 1710 O O . GLU A 1 231 ? 22.359 -24.688 1.434 1 96.56 231 GLU A O 1
ATOM 1715 N N . VAL A 1 232 ? 23.109 -22.891 2.67 1 96.69 232 VAL A N 1
ATOM 1716 C CA . VAL A 1 232 ? 21.797 -22.422 3.098 1 96.69 232 VAL A CA 1
ATOM 1717 C C . VAL A 1 232 ? 21.516 -21.047 2.506 1 96.69 232 VAL A C 1
ATOM 1719 O O . VAL A 1 232 ? 22.297 -20.109 2.709 1 96.69 232 VAL A O 1
ATOM 1722 N N . ARG A 1 233 ? 20.5 -21.031 1.78 1 97.25 233 ARG A N 1
ATOM 1723 C CA . ARG A 1 233 ? 19.984 -19.781 1.233 1 97.25 233 ARG A CA 1
ATOM 1724 C C . ARG A 1 233 ? 18.703 -19.344 1.955 1 97.25 233 ARG A C 1
ATOM 1726 O O . ARG A 1 233 ? 17.797 -20.156 2.156 1 97.25 233 ARG A O 1
ATOM 1733 N N . THR A 1 234 ? 18.672 -18.078 2.398 1 97.31 234 THR A N 1
ATOM 1734 C CA . THR A 1 234 ? 17.453 -17.547 2.994 1 97.31 234 THR A CA 1
ATOM 1735 C C . THR A 1 234 ? 17 -16.281 2.264 1 97.31 234 THR A C 1
ATOM 1737 O O . THR A 1 234 ? 17.828 -15.555 1.709 1 97.31 234 THR A O 1
ATOM 1740 N N . GLN A 1 235 ? 15.68 -16.125 2.256 1 96.81 235 GLN A N 1
ATOM 1741 C CA . GLN A 1 235 ? 15.125 -14.938 1.615 1 96.81 235 GLN A CA 1
ATOM 1742 C C . GLN A 1 235 ? 13.844 -14.477 2.316 1 96.81 235 GLN A C 1
ATOM 1744 O O . GLN A 1 235 ? 12.977 -15.297 2.635 1 96.81 235 GLN A O 1
ATOM 1749 N N . VAL A 1 236 ? 13.781 -13.211 2.602 1 96.75 236 VAL A N 1
ATOM 1750 C CA . VAL A 1 236 ? 12.578 -12.539 3.068 1 96.75 236 VAL A CA 1
ATOM 1751 C C . VAL A 1 236 ? 12.32 -11.289 2.227 1 96.75 236 VAL A C 1
ATOM 1753 O O . VAL A 1 236 ? 13.219 -10.469 2.033 1 96.75 236 VAL A O 1
ATOM 1756 N N . GLU A 1 237 ? 11.148 -11.234 1.729 1 96.38 237 GLU A N 1
ATOM 1757 C CA . GLU A 1 237 ? 10.781 -10.133 0.838 1 96.38 237 GLU A CA 1
ATOM 1758 C C . GLU A 1 237 ? 9.367 -9.648 1.125 1 96.38 237 GLU A C 1
ATOM 1760 O O . GLU A 1 237 ? 8.461 -10.453 1.367 1 96.38 237 GLU A O 1
ATOM 1765 N N . ALA A 1 238 ? 9.211 -8.328 1.064 1 94.62 238 ALA A N 1
ATOM 1766 C CA . ALA A 1 238 ? 7.902 -7.715 1.281 1 94.62 238 ALA A CA 1
ATOM 1767 C C . ALA A 1 238 ? 7.664 -6.566 0.307 1 94.62 238 ALA A C 1
ATOM 1769 O O . ALA A 1 238 ? 8.617 -5.98 -0.218 1 94.62 238 ALA A O 1
ATOM 1770 N N . ASP A 1 239 ? 6.449 -6.34 0.028 1 93.56 239 ASP A N 1
ATOM 1771 C CA . ASP A 1 239 ? 5.996 -5.082 -0.553 1 93.56 239 ASP A CA 1
ATOM 1772 C C . ASP A 1 239 ? 4.895 -4.449 0.297 1 93.56 239 ASP A C 1
ATOM 1774 O O . ASP A 1 239 ? 4.742 -4.785 1.473 1 93.56 239 ASP A O 1
ATOM 1778 N N . PHE A 1 240 ? 4.23 -3.406 -0.261 1 91.06 240 PHE A N 1
ATOM 1779 C CA . PHE A 1 240 ? 3.256 -2.697 0.561 1 91.06 240 PHE A CA 1
ATOM 1780 C C . PHE A 1 240 ? 1.862 -2.787 -0.052 1 91.06 240 PHE A C 1
ATOM 1782 O O . PHE A 1 240 ? 1.062 -1.858 0.078 1 91.06 240 PHE A O 1
ATOM 1789 N N . ALA A 1 241 ? 1.631 -3.799 -0.691 1 88.44 241 ALA A N 1
ATOM 1790 C CA . ALA A 1 241 ? 0.325 -4.047 -1.296 1 88.44 241 ALA A CA 1
ATOM 1791 C C . ALA A 1 241 ? -0.51 -4.988 -0.435 1 88.44 241 ALA A C 1
ATOM 1793 O O . ALA A 1 241 ? -1.22 -5.852 -0.958 1 88.44 241 ALA A O 1
ATOM 1794 N N . GLY A 1 242 ? -0.297 -4.812 0.855 1 82.94 242 GLY A N 1
ATOM 1795 C CA . GLY A 1 242 ? -1.066 -5.629 1.78 1 82.94 242 GLY A CA 1
ATOM 1796 C C . GLY A 1 242 ? -2.51 -5.18 1.912 1 82.94 242 GLY A C 1
ATOM 1797 O O . GLY A 1 242 ? -2.949 -4.27 1.21 1 82.94 242 GLY A O 1
ATOM 1798 N N . GLN A 1 243 ? -3.197 -5.988 2.715 1 74.06 243 GLN A N 1
ATOM 1799 C CA . GLN A 1 243 ? -4.609 -5.703 2.939 1 74.06 243 GLN A CA 1
ATOM 1800 C C . GLN A 1 243 ? -4.789 -4.422 3.754 1 74.06 243 GLN A C 1
ATOM 1802 O O . GLN A 1 243 ? -4.199 -4.277 4.824 1 74.06 243 GLN A O 1
ATOM 1807 N N . ASN A 1 244 ? -5.504 -3.57 3.127 1 70.94 244 ASN A N 1
ATOM 1808 C CA . ASN A 1 244 ? -5.84 -2.359 3.867 1 70.94 244 ASN A CA 1
ATOM 1809 C C . ASN A 1 244 ? -7.191 -2.488 4.566 1 70.94 244 ASN A C 1
ATOM 1811 O O . ASN A 1 244 ? -8.188 -2.859 3.939 1 70.94 244 ASN A O 1
ATOM 1815 N N . THR A 1 245 ? -7.148 -2.324 5.832 1 65.81 245 THR A N 1
ATOM 1816 C CA . THR A 1 245 ? -8.406 -2.336 6.578 1 65.81 245 THR A CA 1
ATOM 1817 C C . THR A 1 245 ? -9.195 -1.059 6.316 1 65.81 245 THR A C 1
ATOM 1819 O O . THR A 1 245 ? -10.43 -1.076 6.32 1 65.81 245 THR A O 1
ATOM 1822 N N . ASP A 1 246 ? -8.484 0.043 6.207 1 65.94 246 ASP A N 1
ATOM 1823 C CA . ASP A 1 246 ? -9.062 1.313 5.781 1 65.94 246 ASP A CA 1
ATOM 1824 C C . ASP A 1 246 ? -8.766 1.59 4.309 1 65.94 246 ASP A C 1
ATOM 1826 O O . ASP A 1 246 ? -7.645 1.963 3.959 1 65.94 246 ASP A O 1
ATOM 1830 N N . LEU A 1 247 ? -9.797 1.559 3.453 1 64.25 247 LEU A N 1
ATOM 1831 C CA . LEU A 1 247 ? -9.609 1.729 2.018 1 64.25 247 LEU A CA 1
ATOM 1832 C C . LEU A 1 247 ? -9.375 3.195 1.668 1 64.25 247 LEU A C 1
ATOM 1834 O O . LEU A 1 247 ? -8.898 3.51 0.575 1 64.25 247 LEU A O 1
ATOM 1838 N N . THR A 1 248 ? -9.594 4.113 2.635 1 67.06 248 THR A N 1
ATOM 1839 C CA . THR A 1 248 ? -9.539 5.539 2.32 1 67.06 248 THR A CA 1
ATOM 1840 C C . THR A 1 248 ? -8.25 6.16 2.855 1 67.06 248 THR A C 1
ATOM 1842 O O . THR A 1 248 ? -8.18 7.375 3.051 1 67.06 248 THR A O 1
ATOM 1845 N N . THR A 1 249 ? -7.234 5.281 3.162 1 69.56 249 THR A N 1
ATOM 1846 C CA . THR A 1 249 ? -5.988 5.758 3.752 1 69.56 249 THR A CA 1
ATOM 1847 C C . THR A 1 249 ? -5.355 6.84 2.883 1 69.56 249 THR A C 1
ATOM 1849 O O . THR A 1 249 ? -4.555 7.645 3.369 1 69.56 249 THR A O 1
ATOM 1852 N N . GLN A 1 250 ? -5.703 6.84 1.648 1 68.06 250 GLN A N 1
ATOM 1853 C CA . GLN A 1 250 ? -5.156 7.832 0.729 1 68.06 250 GLN A CA 1
ATOM 1854 C C . GLN A 1 250 ? -5.613 9.242 1.101 1 68.06 250 GLN A C 1
ATOM 1856 O O . GLN A 1 250 ? -5.031 10.227 0.654 1 68.06 250 GLN A O 1
ATOM 1861 N N . ALA A 1 251 ? -6.715 9.391 1.828 1 69.25 251 ALA A N 1
ATOM 1862 C CA . ALA A 1 251 ? -7.238 10.688 2.238 1 69.25 251 ALA A CA 1
ATOM 1863 C C . ALA A 1 251 ? -6.301 11.375 3.229 1 69.25 251 ALA A C 1
ATOM 1865 O O . ALA A 1 251 ? -6.41 12.578 3.471 1 69.25 251 ALA A O 1
ATOM 1866 N N . THR A 1 252 ? -5.352 10.594 3.82 1 66.62 252 THR A N 1
ATOM 1867 C CA . THR A 1 252 ? -4.473 11.156 4.836 1 66.62 252 THR A CA 1
ATOM 1868 C C . THR A 1 252 ? -3.008 10.906 4.492 1 66.62 252 THR A C 1
ATOM 1870 O O . THR A 1 252 ? -2.293 11.82 4.074 1 66.62 252 THR A O 1
ATOM 1873 N N . SER A 1 253 ? -2.576 9.664 4.723 1 70.12 253 SER A N 1
ATOM 1874 C CA . SER A 1 253 ? -1.128 9.492 4.676 1 70.12 253 SER A CA 1
ATOM 1875 C C . SER A 1 253 ? -0.737 8.32 3.787 1 70.12 253 SER A C 1
ATOM 1877 O O . SER A 1 253 ? 0.435 7.938 3.73 1 70.12 253 SER A O 1
ATOM 1879 N N . ASN A 1 254 ? -1.623 7.742 3.027 1 71.75 254 ASN A N 1
ATOM 1880 C CA . ASN A 1 254 ? -1.311 6.566 2.221 1 71.75 254 ASN A CA 1
ATOM 1881 C C . ASN A 1 254 ? -0.571 5.512 3.035 1 71.75 254 ASN A C 1
ATOM 1883 O O . ASN A 1 254 ? 0.48 5.023 2.617 1 71.75 254 ASN A O 1
ATOM 1887 N N . ALA A 1 255 ? -1.097 5.223 4.184 1 72.19 255 ALA A N 1
ATOM 1888 C CA . ALA A 1 255 ? -0.502 4.281 5.129 1 72.19 255 ALA A CA 1
ATOM 1889 C C . ALA A 1 255 ? -0.702 2.84 4.668 1 72.19 255 ALA A C 1
ATOM 1891 O O . ALA A 1 255 ? -1.299 2.029 5.379 1 72.19 255 ALA A O 1
ATOM 1892 N N . TYR A 1 256 ? 0.005 2.457 3.619 1 83.12 256 TYR A N 1
ATOM 1893 C CA . TYR A 1 256 ? -0.183 1.136 3.031 1 83.12 256 TYR A CA 1
ATOM 1894 C C . TYR A 1 256 ? 0.439 0.055 3.908 1 83.12 256 TYR A C 1
ATOM 1896 O O . TYR A 1 256 ? 1.518 0.25 4.473 1 83.12 256 TYR A O 1
ATOM 1904 N N . THR A 1 257 ? -0.217 -1.074 3.91 1 86.12 257 THR A N 1
ATOM 1905 C CA . THR A 1 257 ? 0.171 -2.193 4.762 1 86.12 257 THR A CA 1
ATOM 1906 C C . THR A 1 257 ? 1.179 -3.092 4.047 1 86.12 257 THR A C 1
ATOM 1908 O O . THR A 1 257 ? 0.994 -3.436 2.879 1 86.12 257 THR A O 1
ATOM 1911 N N . PRO A 1 258 ? 2.24 -3.463 4.746 1 88.75 258 PRO A N 1
ATOM 1912 C CA . PRO A 1 258 ? 3.176 -4.414 4.145 1 88.75 258 PRO A CA 1
ATOM 1913 C C . PRO A 1 258 ? 2.561 -5.793 3.932 1 88.75 258 PRO A C 1
ATOM 1915 O O . PRO A 1 258 ? 1.654 -6.191 4.668 1 88.75 258 PRO A O 1
ATOM 1918 N N . ARG A 1 259 ? 3.102 -6.477 2.891 1 91.19 259 ARG A N 1
ATOM 1919 C CA . ARG A 1 259 ? 2.684 -7.828 2.547 1 91.19 259 ARG A CA 1
ATOM 1920 C C . ARG A 1 259 ? 3.889 -8.742 2.346 1 91.19 259 ARG A C 1
ATOM 1922 O O . ARG A 1 259 ? 4.844 -8.375 1.655 1 91.19 259 ARG A O 1
ATOM 1929 N N . LEU A 1 260 ? 3.807 -9.906 3.012 1 91.88 260 LEU A N 1
ATOM 1930 C CA . LEU A 1 260 ? 4.84 -10.922 2.84 1 91.88 260 LEU A CA 1
ATOM 1931 C C . LEU A 1 260 ? 4.773 -11.539 1.445 1 91.88 260 LEU A C 1
ATOM 1933 O O . LEU A 1 260 ? 3.707 -11.969 1.005 1 91.88 260 LEU A O 1
ATOM 1937 N N . ARG A 1 261 ? 5.871 -11.523 0.838 1 94.75 261 ARG A N 1
ATOM 1938 C CA . ARG A 1 261 ? 5.93 -12.188 -0.46 1 94.75 261 ARG A CA 1
ATOM 1939 C C . ARG A 1 261 ? 6.715 -13.492 -0.375 1 94.75 261 ARG A C 1
ATOM 1941 O O . ARG A 1 261 ? 6.164 -14.57 -0.597 1 94.75 261 ARG A O 1
ATOM 1948 N N . GLN A 1 262 ? 7.949 -13.352 0.045 1 96.5 262 GLN A N 1
ATOM 1949 C CA . GLN A 1 262 ? 8.82 -14.508 0.241 1 96.5 262 GLN A CA 1
ATOM 1950 C C . GLN A 1 262 ? 9.273 -14.617 1.694 1 96.5 262 GLN A C 1
ATOM 1952 O O . GLN A 1 262 ? 9.547 -13.602 2.34 1 96.5 262 GLN A O 1
ATOM 1957 N N . ALA A 1 263 ? 9.32 -15.758 2.191 1 97.62 263 ALA A N 1
ATOM 1958 C CA . ALA A 1 263 ? 9.914 -16.109 3.477 1 97.62 263 ALA A CA 1
ATOM 1959 C C . ALA A 1 263 ? 10.289 -17.594 3.518 1 97.62 263 ALA A C 1
ATOM 1961 O O . ALA A 1 263 ? 9.516 -18.422 3.998 1 97.62 263 ALA A O 1
ATOM 1962 N N . PHE A 1 264 ? 11.578 -17.844 3.078 1 97.25 264 PHE A N 1
ATOM 1963 C CA . PHE A 1 264 ? 11.953 -19.25 3.008 1 97.25 264 PHE A CA 1
ATOM 1964 C C . PHE A 1 264 ? 13.445 -19.438 3.242 1 97.25 264 PHE A C 1
ATOM 1966 O O . PHE A 1 264 ? 14.211 -18.469 3.186 1 97.25 264 PHE A O 1
ATOM 1973 N N . ALA A 1 265 ? 13.75 -20.609 3.52 1 97.94 265 ALA A N 1
ATOM 1974 C CA . ALA A 1 265 ? 15.109 -21.141 3.463 1 97.94 265 ALA A CA 1
ATOM 1975 C C . ALA A 1 265 ? 15.203 -22.312 2.488 1 97.94 265 ALA A C 1
ATOM 1977 O O . ALA A 1 265 ? 14.297 -23.141 2.416 1 97.94 265 ALA A O 1
ATOM 1978 N N . GLU A 1 266 ? 16.203 -22.312 1.745 1 98 266 GLU A N 1
ATOM 1979 C CA . GLU A 1 266 ? 16.562 -23.422 0.869 1 98 266 GLU A CA 1
ATOM 1980 C C . GLU A 1 266 ? 17.984 -23.938 1.167 1 98 266 GLU A C 1
ATOM 1982 O O . GLU A 1 266 ? 18.922 -23.141 1.208 1 98 266 GLU A O 1
ATOM 1987 N N . PHE A 1 267 ? 18.109 -25.266 1.346 1 97.75 267 PHE A N 1
ATOM 1988 C CA . PHE A 1 267 ? 19.422 -25.766 1.727 1 97.75 267 PHE A CA 1
ATOM 1989 C C . PHE A 1 267 ? 19.75 -27.047 0.976 1 97.75 267 PHE A C 1
ATOM 1991 O O . PHE A 1 267 ? 18.859 -27.812 0.62 1 97.75 267 PHE A O 1
ATOM 1998 N N . GLY A 1 268 ? 21 -27.219 0.757 1 97.69 268 GLY A N 1
ATOM 1999 C CA . GLY A 1 268 ? 21.5 -28.375 0.046 1 97.69 268 GLY A CA 1
ATOM 2000 C C . GLY A 1 268 ? 22.531 -28.031 -1.003 1 97.69 268 GLY A C 1
ATOM 2001 O O . GLY A 1 268 ? 23.297 -27.078 -0.841 1 97.69 268 GLY A O 1
ATOM 2002 N N . GLN A 1 269 ? 22.688 -28.922 -1.944 1 96.06 269 GLN A N 1
ATOM 2003 C CA . GLN A 1 269 ? 23.641 -28.734 -3.037 1 96.06 269 GLN A CA 1
ATOM 2004 C C . GLN A 1 269 ? 22.953 -28.125 -4.258 1 96.06 269 GLN A C 1
ATOM 2006 O O . GLN A 1 269 ? 22.219 -28.797 -4.973 1 96.06 269 GLN A O 1
ATOM 2011 N N . PHE A 1 270 ? 23.328 -26.922 -4.5 1 94.06 270 PHE A N 1
ATOM 2012 C CA . PHE A 1 270 ? 22.672 -26.141 -5.555 1 94.06 270 PHE A CA 1
ATOM 2013 C C . PHE A 1 270 ? 23.25 -26.5 -6.918 1 94.06 270 PHE A C 1
ATOM 2015 O O . PHE A 1 270 ? 22.672 -26.172 -7.953 1 94.06 270 PHE A O 1
ATOM 2022 N N . GLN A 1 271 ? 24.391 -27.125 -6.969 1 91.56 271 GLN A N 1
ATOM 2023 C CA . GLN A 1 271 ? 25.031 -27.484 -8.234 1 91.56 271 GLN A CA 1
ATOM 2024 C C . GLN A 1 271 ? 24.422 -28.75 -8.828 1 91.56 271 GLN A C 1
ATOM 2026 O O . GLN A 1 271 ? 23.953 -29.625 -8.086 1 91.56 271 GLN A O 1
ATOM 2031 N N . PRO A 1 272 ? 24.484 -28.812 -10.117 1 92.69 272 PRO A N 1
ATOM 2032 C CA . PRO A 1 272 ? 24.016 -30.062 -10.742 1 92.69 272 PRO A CA 1
ATOM 2033 C C . PRO A 1 272 ? 24.797 -31.281 -10.266 1 92.69 272 PRO A C 1
ATOM 2035 O O . PRO A 1 272 ? 26 -31.219 -10.07 1 92.69 272 PRO A O 1
ATOM 2038 N N . GLY A 1 273 ? 24.047 -32.312 -10.172 1 90.19 273 GLY A N 1
ATOM 2039 C CA . GLY A 1 273 ? 24.672 -33.562 -9.836 1 90.19 273 GLY A CA 1
ATOM 2040 C C . GLY A 1 273 ? 24.75 -33.812 -8.344 1 90.19 273 GLY A C 1
ATOM 2041 O O . GLY A 1 273 ? 25.172 -34.906 -7.906 1 90.19 273 GLY A O 1
ATOM 2042 N N . GLY A 1 274 ? 24.406 -32.875 -7.559 1 92.69 274 GLY A N 1
ATOM 2043 C CA . GLY A 1 274 ? 24.328 -33.094 -6.121 1 92.69 274 GLY A CA 1
ATOM 2044 C C . GLY A 1 274 ? 23.047 -33.781 -5.688 1 92.69 274 GLY A C 1
ATOM 2045 O O . GLY A 1 274 ? 22.281 -34.25 -6.527 1 92.69 274 GLY A O 1
ATOM 2046 N N . TRP A 1 275 ? 22.875 -33.906 -4.348 1 95.19 275 TRP A N 1
ATOM 2047 C CA . TRP A 1 275 ? 21.703 -34.594 -3.855 1 95.19 275 TRP A CA 1
ATOM 2048 C C . TRP A 1 275 ? 20.453 -33.719 -3.953 1 95.19 275 TRP A C 1
ATOM 2050 O O . TRP A 1 275 ? 19.344 -34.188 -3.715 1 95.19 275 TRP A O 1
ATOM 2060 N N . GLY A 1 276 ? 20.656 -32.438 -4.266 1 97.62 276 GLY A N 1
ATOM 2061 C CA . GLY A 1 276 ? 19.531 -31.531 -4.461 1 97.62 276 GLY A CA 1
ATOM 2062 C C . GLY A 1 276 ? 19.359 -30.547 -3.326 1 97.62 276 GLY A C 1
ATOM 2063 O O . GLY A 1 276 ? 20.297 -30.312 -2.551 1 97.62 276 GLY A O 1
ATOM 2064 N N . THR A 1 277 ? 18.234 -29.812 -3.379 1 98.31 277 THR A N 1
ATOM 2065 C CA . THR A 1 277 ? 17.953 -28.828 -2.338 1 98.31 277 THR A CA 1
ATOM 2066 C C . THR A 1 277 ? 16.547 -29.047 -1.758 1 98.31 277 THR A C 1
ATOM 2068 O O . THR A 1 277 ? 15.68 -29.625 -2.422 1 98.31 277 THR A O 1
ATOM 2071 N N . VAL A 1 278 ? 16.391 -28.625 -0.522 1 98.69 278 VAL A N 1
ATOM 2072 C CA . VAL A 1 278 ? 15.109 -28.609 0.166 1 98.69 278 VAL A CA 1
ATOM 2073 C C . VAL A 1 278 ? 14.727 -27.188 0.541 1 98.69 278 VAL A C 1
ATOM 2075 O O . VAL A 1 278 ? 15.523 -26.469 1.156 1 98.69 278 VAL A O 1
ATOM 2078 N N . LEU A 1 279 ? 13.586 -26.797 0.143 1 98.62 279 LEU A N 1
ATOM 2079 C CA . LEU A 1 279 ? 13.07 -25.484 0.5 1 98.62 279 LEU A CA 1
ATOM 2080 C C . LEU A 1 279 ? 11.961 -25.594 1.539 1 98.62 279 LEU A C 1
ATOM 2082 O O . LEU A 1 279 ? 11.07 -26.453 1.412 1 98.62 279 LEU A O 1
ATOM 2086 N N . VAL A 1 280 ? 12.023 -24.797 2.613 1 98.56 280 VAL A N 1
ATOM 2087 C CA . VAL A 1 280 ? 11 -24.734 3.654 1 98.56 280 VAL A CA 1
ATOM 2088 C C . VAL A 1 280 ? 10.555 -23.281 3.842 1 98.56 280 VAL A C 1
ATOM 2090 O O . VAL A 1 280 ? 11.391 -22.375 3.918 1 98.56 280 VAL A O 1
ATOM 2093 N N . GLY A 1 281 ? 9.336 -23.031 3.748 1 98.5 281 GLY A N 1
ATOM 2094 C CA . GLY A 1 281 ? 8.789 -21.688 3.938 1 98.5 281 GLY A CA 1
ATOM 2095 C C . GLY A 1 281 ? 7.758 -21.312 2.893 1 98.5 281 GLY A C 1
ATOM 2096 O O . GLY A 1 281 ? 7.047 -22.188 2.377 1 98.5 281 GLY A O 1
ATOM 2097 N N . GLN A 1 282 ? 7.578 -20.016 2.686 1 98.19 282 GLN A N 1
ATOM 2098 C CA . GLN A 1 282 ? 6.629 -19.531 1.695 1 98.19 282 GLN A CA 1
ATOM 2099 C C . GLN A 1 282 ? 7.34 -19.062 0.427 1 98.19 282 GLN A C 1
ATOM 2101 O O . GLN A 1 282 ? 8.258 -18.25 0.487 1 98.19 282 GLN A O 1
ATOM 2106 N N . SER A 1 283 ? 6.977 -19.594 -0.646 1 96.88 283 SER A N 1
ATOM 2107 C CA . SER A 1 283 ? 7.453 -19.234 -1.978 1 96.88 283 SER A CA 1
ATOM 2108 C C . SER A 1 283 ? 6.395 -19.5 -3.039 1 96.88 283 SER A C 1
ATOM 2110 O O . SER A 1 283 ? 5.258 -19.859 -2.711 1 96.88 283 SER A O 1
ATOM 2112 N N . ASN A 1 284 ? 6.707 -19.188 -4.273 1 96.19 284 ASN A N 1
ATOM 2113 C CA . ASN A 1 284 ? 5.777 -19.484 -5.359 1 96.19 284 ASN A CA 1
ATOM 2114 C C . ASN A 1 284 ? 5.535 -20.984 -5.508 1 96.19 284 ASN A C 1
ATOM 2116 O O . ASN A 1 284 ? 6.473 -21.781 -5.402 1 96.19 284 ASN A O 1
ATOM 2120 N N . SER A 1 285 ? 4.309 -21.328 -5.766 1 97.5 285 SER A N 1
ATOM 2121 C CA . SER A 1 285 ? 3.963 -22.719 -6.043 1 97.5 285 SER A CA 1
ATOM 2122 C C . SER A 1 285 ? 4.688 -23.234 -7.281 1 97.5 285 SER A C 1
ATOM 2124 O O . SER A 1 285 ? 4.961 -22.469 -8.211 1 97.5 285 SER A O 1
ATOM 2126 N N . LEU A 1 286 ? 4.902 -24.531 -7.305 1 97.75 286 LEU A N 1
ATOM 2127 C CA . LEU A 1 286 ? 5.512 -25.156 -8.469 1 97.75 286 LEU A CA 1
ATOM 2128 C C . LEU A 1 286 ? 4.559 -25.109 -9.664 1 97.75 286 LEU A C 1
ATOM 2130 O O . LEU A 1 286 ? 4.996 -25.234 -10.812 1 97.75 286 LEU A O 1
ATOM 2134 N N . PHE A 1 287 ? 3.295 -25.016 -9.375 1 97.44 287 PHE A N 1
ATOM 2135 C CA . PHE A 1 287 ? 2.34 -24.922 -10.477 1 97.44 287 PHE A CA 1
ATOM 2136 C C . PHE A 1 287 ? 2.318 -23.516 -11.055 1 97.44 287 PHE A C 1
ATOM 2138 O O . PHE A 1 287 ? 1.821 -23.312 -12.164 1 97.44 287 PHE A O 1
ATOM 2145 N N . SER A 1 288 ? 2.822 -22.531 -10.328 1 94.56 288 SER A N 1
ATOM 2146 C CA . SER A 1 288 ? 2.828 -21.141 -10.781 1 94.56 288 SER A CA 1
ATOM 2147 C C . SER A 1 288 ? 3.912 -20.906 -11.828 1 94.56 288 SER A C 1
ATOM 2149 O O . SER A 1 288 ? 5.09 -21.188 -11.586 1 94.56 288 SER A O 1
ATOM 2151 N N . GLU A 1 289 ? 3.529 -20.438 -12.945 1 93.25 289 GLU A N 1
ATOM 2152 C CA . GLU A 1 289 ? 4.496 -20.219 -14.016 1 93.25 289 GLU A CA 1
ATOM 2153 C C . GLU A 1 289 ? 4.895 -18.734 -14.102 1 93.25 289 GLU A C 1
ATOM 2155 O O . GLU A 1 289 ? 5.832 -18.391 -14.82 1 93.25 289 GLU A O 1
ATOM 2160 N N . GLY A 1 290 ? 4.289 -17.875 -13.367 1 88.31 290 GLY A N 1
ATOM 2161 C CA . GLY A 1 290 ? 4.59 -16.453 -13.398 1 88.31 290 GLY A CA 1
ATOM 2162 C C . GLY A 1 290 ? 6.074 -16.172 -13.289 1 88.31 290 GLY A C 1
ATOM 2163 O O . GLY A 1 290 ? 6.645 -15.492 -14.148 1 88.31 290 GLY A O 1
ATOM 2164 N N . PRO A 1 291 ? 6.711 -16.734 -12.398 1 86.31 291 PRO A N 1
ATOM 2165 C CA . PRO A 1 291 ? 8.133 -16.453 -12.188 1 86.31 291 PRO A CA 1
ATOM 2166 C C . PRO A 1 291 ? 9.016 -16.969 -13.328 1 86.31 291 PRO A C 1
ATOM 2168 O O . PRO A 1 291 ? 10.18 -16.562 -13.438 1 86.31 291 PRO A O 1
ATOM 2171 N N . LEU A 1 292 ? 8.531 -17.859 -14.148 1 91.56 292 LEU A N 1
ATOM 2172 C CA . LEU A 1 292 ? 9.32 -18.422 -15.234 1 91.56 292 LEU A CA 1
ATOM 2173 C C . LEU A 1 292 ? 9.242 -17.547 -16.484 1 91.56 292 LEU A C 1
ATOM 2175 O O . LEU A 1 292 ? 10.125 -17.609 -17.344 1 91.56 292 LEU A O 1
ATOM 2179 N N . LEU A 1 293 ? 8.172 -16.844 -16.625 1 93.38 293 LEU A N 1
ATOM 2180 C CA . LEU A 1 293 ? 7.918 -16.109 -17.859 1 93.38 293 LEU A CA 1
ATOM 2181 C C . LEU A 1 293 ? 8.844 -14.914 -17.984 1 93.38 293 LEU A C 1
ATOM 2183 O O . LEU A 1 293 ? 8.906 -14.078 -17.078 1 93.38 293 LEU A O 1
ATOM 2187 N N . PRO A 1 294 ? 9.531 -14.789 -19.125 1 94.19 294 PRO A N 1
ATOM 2188 C CA . PRO A 1 294 ? 10.461 -13.68 -19.312 1 94.19 294 PRO A CA 1
ATOM 2189 C C . PRO A 1 294 ? 9.781 -12.43 -19.875 1 94.19 294 PRO A C 1
ATOM 2191 O O . PRO A 1 294 ? 10.344 -11.734 -20.719 1 94.19 294 PRO A O 1
ATOM 2194 N N . LEU A 1 295 ? 8.555 -12.203 -19.578 1 94.56 295 LEU A N 1
ATOM 2195 C CA . LEU A 1 295 ? 7.816 -11.016 -20 1 94.56 295 LEU A CA 1
ATOM 2196 C C . LEU A 1 295 ? 7.715 -10.016 -18.844 1 94.56 295 LEU A C 1
ATOM 2198 O O . LEU A 1 295 ? 7.594 -10.414 -17.688 1 94.56 295 LEU A O 1
ATOM 2202 N N . GLN A 1 296 ? 7.805 -8.812 -19.25 1 94.31 296 GLN A N 1
ATOM 2203 C CA . GLN A 1 296 ? 7.684 -7.766 -18.234 1 94.31 296 GLN A CA 1
ATOM 2204 C C . GLN A 1 296 ? 6.414 -6.949 -18.438 1 94.31 296 GLN A C 1
ATOM 2206 O O . GLN A 1 296 ? 6.25 -6.301 -19.484 1 94.31 296 GLN A O 1
ATOM 2211 N N . TRP A 1 297 ? 5.594 -7.023 -17.5 1 94.38 297 TRP A N 1
ATOM 2212 C CA . TRP A 1 297 ? 4.43 -6.141 -17.453 1 94.38 297 TRP A CA 1
ATOM 2213 C C . TRP A 1 297 ? 4.648 -5.004 -16.469 1 94.38 297 TRP A C 1
ATOM 2215 O O . TRP A 1 297 ? 5.379 -5.16 -15.484 1 94.38 297 TRP A O 1
ATOM 2225 N N . LEU A 1 298 ? 4.051 -3.875 -16.75 1 93.62 298 LEU A N 1
ATOM 2226 C CA . LEU A 1 298 ? 4.121 -2.76 -15.812 1 93.62 298 LEU A CA 1
ATOM 2227 C C . LEU A 1 298 ? 2.953 -2.797 -14.836 1 93.62 298 LEU A C 1
ATOM 2229 O O . LEU A 1 298 ? 3.09 -2.387 -13.68 1 93.62 298 LEU A O 1
ATOM 2233 N N . ASN A 1 299 ? 1.927 -3.281 -15.406 1 87.69 299 ASN A N 1
ATOM 2234 C CA . ASN A 1 299 ? 0.808 -3.439 -14.484 1 87.69 299 ASN A CA 1
ATOM 2235 C C . ASN A 1 299 ? 1.077 -4.539 -13.461 1 87.69 299 ASN A C 1
ATOM 2237 O O . ASN A 1 299 ? 1.829 -5.477 -13.727 1 87.69 299 ASN A O 1
ATOM 2241 N N . ASP A 1 300 ? 0.859 -4.367 -12.211 1 83.94 300 ASP A N 1
ATOM 2242 C CA . ASP A 1 300 ? 1.137 -5.301 -11.125 1 83.94 300 ASP A CA 1
ATOM 2243 C C . ASP A 1 300 ? 0.044 -6.363 -11.023 1 83.94 300 ASP A C 1
ATOM 2245 O O . ASP A 1 300 ? -0.228 -6.875 -9.938 1 83.94 300 ASP A O 1
ATOM 2249 N N . TRP A 1 301 ? -0.519 -6.664 -12.164 1 74.81 301 TRP A N 1
ATOM 2250 C CA . TRP A 1 301 ? -1.56 -7.688 -12.156 1 74.81 301 TRP A CA 1
ATOM 2251 C C . TRP A 1 301 ? -0.956 -9.078 -12.008 1 74.81 301 TRP A C 1
ATOM 2253 O O . TRP A 1 301 ? 0.238 -9.273 -12.25 1 74.81 301 TRP A O 1
ATOM 2263 N N . THR A 1 302 ? -1.745 -9.977 -11.383 1 75.44 302 THR A N 1
ATOM 2264 C CA . THR A 1 302 ? -1.542 -11.375 -11.742 1 75.44 302 THR A CA 1
ATOM 2265 C C . THR A 1 302 ? -2.135 -11.672 -13.117 1 75.44 302 THR A C 1
ATOM 2267 O O . THR A 1 302 ? -3.355 -11.703 -13.281 1 75.44 302 THR A O 1
ATOM 2270 N N . ALA A 1 303 ? -1.301 -11.734 -14.047 1 83.62 303 ALA A N 1
ATOM 2271 C CA . ALA A 1 303 ? -1.781 -11.875 -15.414 1 83.62 303 ALA A CA 1
ATOM 2272 C C . ALA A 1 303 ? -2.867 -12.945 -15.508 1 83.62 303 ALA A C 1
ATOM 2274 O O . ALA A 1 303 ? -2.74 -14.023 -14.914 1 83.62 303 ALA A O 1
ATOM 2275 N N . LEU A 1 304 ? -3.896 -12.586 -16.188 1 89.38 304 LEU A N 1
ATOM 2276 C CA . LEU A 1 304 ? -5.055 -13.461 -16.312 1 89.38 304 LEU A CA 1
ATOM 2277 C C . LEU A 1 304 ? -4.66 -14.789 -16.938 1 89.38 304 LEU A C 1
ATOM 2279 O O . LEU A 1 304 ? -3.973 -14.82 -17.969 1 89.38 304 LEU A O 1
ATOM 2283 N N . GLY A 1 305 ? -4.996 -15.812 -16.25 1 92.62 305 GLY A N 1
ATOM 2284 C CA . GLY A 1 305 ? -4.703 -17.156 -16.75 1 92.62 305 GLY A CA 1
ATOM 2285 C C . GLY A 1 305 ? -3.328 -17.641 -16.344 1 92.62 305 GLY A C 1
ATOM 2286 O O . GLY A 1 305 ? -2.895 -18.719 -16.781 1 92.62 305 GLY A O 1
ATOM 2287 N N . ILE A 1 306 ? -2.672 -16.859 -15.617 1 93.44 306 ILE A N 1
ATOM 2288 C CA . ILE A 1 306 ? -1.326 -17.219 -15.172 1 93.44 306 ILE A CA 1
ATOM 2289 C C . ILE A 1 306 ? -1.326 -17.453 -13.664 1 93.44 306 ILE A C 1
ATOM 2291 O O . ILE A 1 306 ? -1.942 -16.703 -12.906 1 93.44 306 ILE A O 1
ATOM 2295 N N . GLY A 1 307 ? -0.702 -18.578 -13.266 1 91.25 307 GLY A N 1
ATOM 2296 C CA . GLY A 1 307 ? -0.59 -18.875 -11.844 1 91.25 307 GLY A CA 1
ATOM 2297 C C . GLY A 1 307 ? 0.488 -18.062 -11.148 1 91.25 307 GLY A C 1
ATOM 2298 O O . GLY A 1 307 ? 1.562 -17.828 -11.711 1 91.25 307 GLY A O 1
ATOM 2299 N N . SER A 1 308 ? 0.156 -17.594 -9.891 1 88.56 308 SER A N 1
ATOM 2300 C CA . SER A 1 308 ? 1.138 -16.797 -9.172 1 88.56 308 SER A CA 1
ATOM 2301 C C . SER A 1 308 ? 1.002 -16.969 -7.664 1 88.56 308 SER A C 1
ATOM 2303 O O . SER A 1 308 ? 1.55 -16.188 -6.891 1 88.56 308 SER A O 1
ATOM 2305 N N . VAL A 1 309 ? 0.343 -17.984 -7.211 1 92.44 309 VAL A N 1
ATOM 2306 C CA . VAL A 1 309 ? 0.076 -18.125 -5.785 1 92.44 309 VAL A CA 1
ATOM 2307 C C . VAL A 1 309 ? 1.374 -18.438 -5.043 1 92.44 309 VAL A C 1
ATOM 2309 O O . VAL A 1 309 ? 2.201 -19.203 -5.531 1 92.44 309 VAL A O 1
ATOM 2312 N N . ARG A 1 310 ? 1.651 -17.719 -4.004 1 94.19 310 ARG A N 1
ATOM 2313 C CA . ARG A 1 310 ? 2.707 -18.016 -3.041 1 94.19 310 ARG A CA 1
ATOM 2314 C C . ARG A 1 310 ? 2.139 -18.688 -1.79 1 94.19 310 ARG A C 1
ATOM 2316 O O . ARG A 1 310 ? 1.11 -18.25 -1.267 1 94.19 310 ARG A O 1
ATOM 2323 N N . GLN A 1 311 ? 2.83 -19.719 -1.383 1 93.88 311 GLN A N 1
ATOM 2324 C CA . GLN A 1 311 ? 2.264 -20.391 -0.221 1 93.88 311 GLN A CA 1
ATOM 2325 C C . GLN A 1 311 ? 3.324 -21.219 0.51 1 93.88 311 GLN A C 1
ATOM 2327 O O . GLN A 1 311 ? 4.41 -21.438 -0.021 1 93.88 311 GLN A O 1
ATOM 2332 N N . ALA A 1 312 ? 3.012 -21.531 1.798 1 96.31 312 ALA A N 1
ATOM 2333 C CA . ALA A 1 312 ? 3.877 -22.391 2.605 1 96.31 312 ALA A CA 1
ATOM 2334 C C . ALA A 1 312 ? 4.086 -23.75 1.938 1 96.31 312 ALA A C 1
ATOM 2336 O O . ALA A 1 312 ? 3.135 -24.344 1.426 1 96.31 312 ALA A O 1
ATOM 2337 N N . GLN A 1 313 ? 5.367 -24.188 1.991 1 98.19 313 GLN A N 1
ATOM 2338 C CA . GLN A 1 313 ? 5.645 -25.438 1.272 1 98.19 313 GLN A CA 1
ATOM 2339 C C . GLN A 1 313 ? 6.938 -26.078 1.762 1 98.19 313 GLN A C 1
ATOM 2341 O O . GLN A 1 313 ? 7.801 -25.391 2.326 1 98.19 313 GLN A O 1
ATOM 2346 N N . LEU A 1 314 ? 6.984 -27.328 1.643 1 98.19 314 LEU A N 1
ATOM 2347 C CA . LEU A 1 314 ? 8.188 -28.156 1.65 1 98.19 314 LEU A CA 1
ATOM 2348 C C . LEU A 1 314 ? 8.5 -28.672 0.25 1 98.19 314 LEU A C 1
ATOM 2350 O O . LEU A 1 314 ? 7.711 -29.422 -0.333 1 98.19 314 LEU A O 1
ATOM 2354 N N . ARG A 1 315 ? 9.633 -28.281 -0.341 1 98.75 315 ARG A N 1
ATOM 2355 C CA . ARG A 1 315 ? 9.938 -28.547 -1.74 1 98.75 315 ARG A CA 1
ATOM 2356 C C . ARG A 1 315 ? 11.312 -29.219 -1.881 1 98.75 315 ARG A C 1
ATOM 2358 O O . ARG A 1 315 ? 12.266 -28.812 -1.213 1 98.75 315 ARG A O 1
ATOM 2365 N N . TYR A 1 316 ? 11.383 -30.219 -2.65 1 98.69 316 TYR A N 1
ATOM 2366 C CA . TYR A 1 316 ? 12.641 -30.828 -3.061 1 98.69 316 TYR A CA 1
ATOM 2367 C C . TYR A 1 316 ? 12.922 -30.562 -4.535 1 98.69 316 TYR A C 1
ATOM 2369 O O . TYR A 1 316 ? 12.031 -30.688 -5.375 1 98.69 316 TYR A O 1
ATOM 2377 N N . THR A 1 317 ? 14.094 -30.172 -4.828 1 98.19 317 THR A N 1
ATOM 2378 C CA . THR A 1 317 ? 14.523 -29.953 -6.207 1 98.19 317 THR A CA 1
ATOM 2379 C C . THR A 1 317 ? 15.805 -30.719 -6.5 1 98.19 317 THR A C 1
ATOM 2381 O O . THR A 1 317 ? 16.781 -30.625 -5.75 1 98.19 317 THR A O 1
ATOM 2384 N N . HIS A 1 318 ? 15.812 -31.469 -7.535 1 97.81 318 HIS A N 1
ATOM 2385 C CA . HIS A 1 318 ? 17 -32.094 -8.062 1 97.81 318 HIS A CA 1
ATOM 2386 C C . HIS A 1 318 ? 17.406 -31.516 -9.406 1 97.81 318 HIS A C 1
ATOM 2388 O O . HIS A 1 318 ? 16.578 -31.406 -10.32 1 97.81 318 HIS A O 1
ATOM 2394 N N . ARG A 1 319 ? 18.641 -31.219 -9.484 1 95.56 319 ARG A N 1
ATOM 2395 C CA . ARG A 1 319 ? 19.172 -30.625 -10.703 1 95.56 319 ARG A CA 1
ATOM 2396 C C . ARG A 1 319 ? 20.125 -31.578 -11.406 1 95.56 319 ARG A C 1
ATOM 2398 O O . ARG A 1 319 ? 21.125 -32 -10.82 1 95.56 319 ARG A O 1
ATOM 2405 N N . PHE A 1 320 ? 19.844 -31.75 -12.664 1 94.5 320 PHE A N 1
ATOM 2406 C CA . PHE A 1 320 ? 20.688 -32.625 -13.453 1 94.5 320 PHE A CA 1
ATOM 2407 C C . PHE A 1 320 ? 21.688 -31.812 -14.289 1 94.5 320 PHE A C 1
ATOM 2409 O O . PHE A 1 320 ? 21.422 -30.656 -14.617 1 94.5 320 PHE A O 1
ATOM 2416 N N . ALA A 1 321 ? 22.781 -32.312 -14.711 1 88.62 321 ALA A N 1
ATOM 2417 C CA . ALA A 1 321 ? 23.828 -31.656 -15.484 1 88.62 321 ALA A CA 1
ATOM 2418 C C . ALA A 1 321 ? 23.328 -31.266 -16.875 1 88.62 321 ALA A C 1
ATOM 2420 O O . ALA A 1 321 ? 23.859 -30.359 -17.5 1 88.62 321 ALA A O 1
ATOM 2421 N N . SER A 1 322 ? 22.297 -31.875 -17.281 1 87.25 322 SER A N 1
ATOM 2422 C CA . SER A 1 322 ? 21.766 -31.656 -18.625 1 87.25 322 SER A CA 1
ATOM 2423 C C . SER A 1 322 ? 20.938 -30.375 -18.703 1 87.25 322 SER A C 1
ATOM 2425 O O . SER A 1 322 ? 20.5 -29.984 -19.781 1 87.25 322 SER A O 1
ATOM 2427 N N . GLY A 1 323 ? 20.797 -29.734 -17.625 1 88.12 323 GLY A N 1
ATOM 2428 C CA . GLY A 1 323 ? 19.938 -28.562 -17.609 1 88.12 323 GLY A CA 1
ATOM 2429 C C . GLY A 1 323 ? 18.5 -28.875 -17.234 1 88.12 323 GLY A C 1
ATOM 2430 O O . GLY A 1 323 ? 17.656 -27.984 -17.141 1 88.12 323 GLY A O 1
ATOM 2431 N N . PHE A 1 324 ? 18.344 -30.109 -17.016 1 92.81 324 PHE A N 1
ATOM 2432 C CA . PHE A 1 324 ? 17.031 -30.609 -16.609 1 92.81 324 PHE A CA 1
ATOM 2433 C C . PHE A 1 324 ? 16.891 -30.578 -15.094 1 92.81 324 PHE A C 1
ATOM 2435 O O . PHE A 1 324 ? 17.797 -30.984 -14.367 1 92.81 324 PHE A O 1
ATOM 2442 N N . ASN A 1 325 ? 15.766 -29.953 -14.594 1 96.12 325 ASN A N 1
ATOM 2443 C CA . ASN A 1 325 ? 15.445 -29.906 -13.172 1 96.12 325 ASN A CA 1
ATOM 2444 C C . ASN A 1 325 ? 14.078 -30.516 -12.883 1 96.12 325 ASN A C 1
ATOM 2446 O O . ASN A 1 325 ? 13.125 -30.297 -13.633 1 96.12 325 ASN A O 1
ATOM 2450 N N . ILE A 1 326 ? 14 -31.281 -11.812 1 98 326 ILE A N 1
ATOM 2451 C CA . ILE A 1 326 ? 12.719 -31.797 -11.336 1 98 326 ILE A CA 1
ATOM 2452 C C . ILE A 1 326 ? 12.477 -31.328 -9.898 1 98 326 ILE A C 1
ATOM 2454 O O . ILE A 1 326 ? 13.383 -31.375 -9.07 1 98 326 ILE A O 1
ATOM 2458 N N . SER A 1 327 ? 11.312 -30.859 -9.633 1 98.44 327 SER A N 1
ATOM 2459 C CA . SER A 1 327 ? 10.922 -30.406 -8.305 1 98.44 327 SER A CA 1
ATOM 2460 C C . SER A 1 327 ? 9.578 -30.984 -7.887 1 98.44 327 SER A C 1
ATOM 2462 O O . SER A 1 327 ? 8.68 -31.141 -8.711 1 98.44 327 SER A O 1
ATOM 2464 N N . ALA A 1 328 ? 9.438 -31.297 -6.648 1 98.81 328 ALA A N 1
ATOM 2465 C CA . ALA A 1 328 ? 8.195 -31.75 -6.02 1 98.81 328 ALA A CA 1
ATOM 2466 C C . ALA A 1 328 ? 7.957 -31.031 -4.699 1 98.81 328 ALA A C 1
ATOM 2468 O O . ALA A 1 328 ? 8.898 -30.766 -3.951 1 98.81 328 ALA A O 1
ATOM 2469 N N . ALA A 1 329 ? 6.668 -30.797 -4.391 1 98.81 329 ALA A N 1
ATOM 2470 C CA . ALA A 1 329 ? 6.406 -30.047 -3.158 1 98.81 329 ALA A CA 1
ATOM 2471 C C . ALA A 1 329 ? 5.086 -30.484 -2.529 1 98.81 329 ALA A C 1
ATOM 2473 O O . ALA A 1 329 ? 4.18 -30.953 -3.227 1 98.81 329 ALA A O 1
ATOM 2474 N N . ILE A 1 330 ? 5.074 -30.375 -1.171 1 98.44 330 ILE A N 1
ATOM 2475 C CA . ILE A 1 330 ? 3.871 -30.375 -0.346 1 98.44 330 ILE A CA 1
ATOM 2476 C C . ILE A 1 330 ? 3.531 -28.953 0.076 1 98.44 330 ILE A C 1
ATOM 2478 O O . ILE A 1 330 ? 4.34 -28.281 0.721 1 98.44 330 ILE A O 1
ATOM 2482 N N . GLU A 1 331 ? 2.363 -28.562 -0.326 1 98 331 GLU A N 1
ATOM 2483 C CA . GLU A 1 331 ? 2.051 -27.141 -0.151 1 98 331 GLU A CA 1
ATOM 2484 C C . GLU A 1 331 ? 0.774 -26.953 0.663 1 98 331 GLU A C 1
ATOM 2486 O O . GLU A 1 331 ? -0.011 -27.891 0.821 1 98 331 GLU A O 1
ATOM 2491 N N . ASN A 1 332 ? 0.657 -25.766 1.194 1 94.69 332 ASN A N 1
ATOM 2492 C CA . ASN A 1 332 ? -0.572 -25.391 1.879 1 94.69 332 ASN A CA 1
ATOM 2493 C C . ASN A 1 332 ? -1.797 -25.609 0.995 1 94.69 332 ASN A C 1
ATOM 2495 O O . ASN A 1 332 ? -1.752 -25.344 -0.21 1 94.69 332 ASN A O 1
ATOM 2499 N N . SER A 1 333 ? -2.795 -26.094 1.662 1 92.06 333 SER A N 1
ATOM 2500 C CA . SER A 1 333 ? -4.082 -26.25 0.997 1 92.06 333 SER A CA 1
ATOM 2501 C C . SER A 1 333 ? -5.105 -25.25 1.526 1 92.06 333 SER A C 1
ATOM 2503 O O . SER A 1 333 ? -5.078 -24.891 2.705 1 92.06 333 SER A O 1
ATOM 2505 N N . TYR A 1 334 ? -6.004 -24.812 0.624 1 91.25 334 TYR A N 1
ATOM 2506 C CA . TYR A 1 334 ? -7.039 -23.859 0.979 1 91.25 334 TYR A CA 1
ATOM 2507 C C . TYR A 1 334 ? -8.281 -24.047 0.115 1 91.25 334 TYR A C 1
ATOM 2509 O O . TYR A 1 334 ? -8.281 -23.672 -1.063 1 91.25 334 TYR A O 1
ATOM 2517 N N . SER A 1 335 ? -9.281 -24.516 0.714 1 91 335 SER A N 1
ATOM 2518 C CA . SER A 1 335 ? -10.523 -24.781 -0.01 1 91 335 SER A CA 1
ATOM 2519 C C . SER A 1 335 ? -11.336 -23.516 -0.222 1 91 335 SER A C 1
ATOM 2521 O O . SER A 1 335 ? -11.508 -22.719 0.706 1 91 335 SER A O 1
ATOM 2523 N N . ASP A 1 336 ? -11.75 -23.344 -1.425 1 90.88 336 ASP A N 1
ATOM 2524 C CA . ASP A 1 336 ? -12.688 -22.266 -1.763 1 90.88 336 ASP A CA 1
ATOM 2525 C C . ASP A 1 336 ? -13.875 -22.812 -2.551 1 90.88 336 ASP A C 1
ATOM 2527 O O . ASP A 1 336 ? -13.727 -23.25 -3.693 1 90.88 336 ASP A O 1
ATOM 2531 N N . VAL A 1 337 ? -15.023 -22.688 -1.952 1 92.19 337 VAL A N 1
ATOM 2532 C CA . VAL A 1 337 ? -16.25 -23.25 -2.521 1 92.19 337 VAL A CA 1
ATOM 2533 C C . VAL A 1 337 ? -17.344 -22.172 -2.545 1 92.19 337 VAL A C 1
ATOM 2535 O O . VAL A 1 337 ? -17.719 -21.641 -1.501 1 92.19 337 VAL A O 1
ATOM 2538 N N . THR A 1 338 ? -17.828 -21.953 -3.691 1 92.75 338 THR A N 1
ATOM 2539 C CA . THR A 1 338 ? -18.875 -20.953 -3.818 1 92.75 338 THR A CA 1
ATOM 2540 C C . THR A 1 338 ? -20.25 -21.594 -3.928 1 92.75 338 THR A C 1
ATOM 2542 O O . THR A 1 338 ? -20.438 -22.547 -4.684 1 92.75 338 THR A O 1
ATOM 2545 N N . SER A 1 339 ? -21.172 -21.109 -3.16 1 92.75 339 SER A N 1
ATOM 2546 C CA . SER A 1 339 ? -22.578 -21.516 -3.186 1 92.75 339 SER A CA 1
ATOM 2547 C C . SER A 1 339 ? -23.469 -20.406 -3.693 1 92.75 339 SER A C 1
ATOM 2549 O O . SER A 1 339 ? -22.984 -19.406 -4.23 1 92.75 339 SER A O 1
ATOM 2551 N N . ALA A 1 340 ? -24.75 -20.625 -3.549 1 89.56 340 ALA A N 1
ATOM 2552 C CA . ALA A 1 340 ? -25.734 -19.641 -3.994 1 89.56 340 ALA A CA 1
ATOM 2553 C C . ALA A 1 340 ? -25.641 -18.375 -3.16 1 89.56 340 ALA A C 1
ATOM 2555 O O . ALA A 1 340 ? -26.109 -17.312 -3.588 1 89.56 340 ALA A O 1
ATOM 2556 N N . THR A 1 341 ? -25.062 -18.484 -2.004 1 84.12 341 THR A N 1
ATOM 2557 C CA . THR A 1 341 ? -25.141 -17.344 -1.105 1 84.12 341 THR A CA 1
ATOM 2558 C C . THR A 1 341 ? -23.75 -16.781 -0.809 1 84.12 341 THR A C 1
ATOM 2560 O O . THR A 1 341 ? -23.609 -15.867 0.007 1 84.12 341 THR A O 1
ATOM 2563 N N . GLY A 1 342 ? -22.75 -17.375 -1.437 1 87.5 342 GLY A N 1
ATOM 2564 C CA . GLY A 1 342 ? -21.422 -16.844 -1.214 1 87.5 342 GLY A CA 1
ATOM 2565 C C . GLY A 1 342 ? -20.344 -17.922 -1.242 1 87.5 342 GLY A C 1
ATOM 2566 O O . GLY A 1 342 ? -20.625 -19.094 -1.45 1 87.5 342 GLY A O 1
ATOM 2567 N N . THR A 1 343 ? -19.125 -17.469 -0.959 1 87.44 343 THR A N 1
ATOM 2568 C CA . THR A 1 343 ? -17.984 -18.391 -1.001 1 87.44 343 THR A CA 1
ATOM 2569 C C . THR A 1 343 ? -17.547 -18.781 0.409 1 87.44 343 THR A C 1
ATOM 2571 O O . THR A 1 343 ? -17.5 -17.938 1.308 1 87.44 343 THR A O 1
ATOM 2574 N N . SER A 1 344 ? -17.344 -20 0.589 1 86.38 344 SER A N 1
ATOM 2575 C CA . SER A 1 344 ? -16.844 -20.562 1.844 1 86.38 344 SER A CA 1
ATOM 2576 C C . SER A 1 344 ? -15.336 -20.781 1.781 1 86.38 344 SER A C 1
ATOM 2578 O O . SER A 1 344 ? -14.836 -21.359 0.817 1 86.38 344 SER A O 1
ATOM 2580 N N . TYR A 1 345 ? -14.664 -20.297 2.812 1 87 345 TYR A N 1
ATOM 2581 C CA . TYR A 1 345 ? -13.234 -20.516 3.027 1 87 345 TYR A CA 1
ATOM 2582 C C . TYR A 1 345 ? -12.984 -21.156 4.383 1 87 345 TYR A C 1
ATOM 2584 O O . TYR A 1 345 ? -13.859 -21.156 5.25 1 87 345 TYR A O 1
ATOM 2592 N N . PRO A 1 346 ? -11.812 -21.734 4.582 1 82.69 346 PRO A N 1
ATOM 2593 C CA . PRO A 1 346 ? -11.508 -22.297 5.902 1 82.69 346 PRO A CA 1
ATOM 2594 C C . PRO A 1 346 ? -11.555 -21.25 7.012 1 82.69 346 PRO A C 1
ATOM 2596 O O . PRO A 1 346 ? -11.938 -21.562 8.141 1 82.69 346 PRO A O 1
ATOM 2599 N N . ASP A 1 347 ? -11.242 -19.984 6.707 1 75.94 347 ASP A N 1
ATOM 2600 C CA . ASP A 1 347 ? -11.125 -18.953 7.734 1 75.94 347 ASP A CA 1
ATOM 2601 C C . ASP A 1 347 ? -12.336 -18.016 7.719 1 75.94 347 ASP A C 1
ATOM 2603 O O . ASP A 1 347 ? -12.297 -16.938 8.297 1 75.94 347 ASP A O 1
ATOM 2607 N N . SER A 1 348 ? -13.328 -18.281 7.035 1 69.06 348 SER A N 1
ATOM 2608 C CA . SER A 1 348 ? -14.508 -17.422 7.02 1 69.06 348 SER A CA 1
ATOM 2609 C C . SER A 1 348 ? -15.789 -18.25 7.117 1 69.06 348 SER A C 1
ATOM 2611 O O . SER A 1 348 ? -15.836 -19.391 6.664 1 69.06 348 SER A O 1
ATOM 2613 N N . ASN A 1 349 ? -16.781 -17.703 7.828 1 59.12 349 ASN A N 1
ATOM 2614 C CA . ASN A 1 349 ? -18.078 -18.359 8.039 1 59.12 349 ASN A CA 1
ATOM 2615 C C . ASN A 1 349 ? -19.047 -18.047 6.906 1 59.12 349 ASN A C 1
ATOM 2617 O O . ASN A 1 349 ? -20.25 -18.328 7.012 1 59.12 349 ASN A O 1
ATOM 2621 N N . GLY A 1 350 ? -18.5 -17.719 5.789 1 63.69 350 GLY A N 1
ATOM 2622 C CA . GLY A 1 350 ? -19.453 -17.328 4.758 1 63.69 350 GLY A CA 1
ATOM 2623 C C . GLY A 1 350 ? -19.891 -18.484 3.883 1 63.69 350 GLY A C 1
ATOM 2624 O O . GLY A 1 350 ? -19.359 -19.594 3.982 1 63.69 350 GLY A O 1
ATOM 2625 N N . GLY A 1 351 ? -21.094 -18.406 3.285 1 66.88 351 GLY A N 1
ATOM 2626 C CA . GLY A 1 351 ? -21.609 -19.359 2.322 1 66.88 351 GLY A CA 1
ATOM 2627 C C . GLY A 1 351 ? -22.391 -20.5 2.963 1 66.88 351 GLY A C 1
ATOM 2628 O O . GLY A 1 351 ? -23.234 -20.266 3.822 1 66.88 351 GLY A O 1
ATOM 2629 N N . ALA A 1 352 ? -22.125 -21.703 2.396 1 72.69 352 ALA A N 1
ATOM 2630 C CA . ALA A 1 352 ? -22.922 -22.891 2.723 1 72.69 352 ALA A CA 1
ATOM 2631 C C . ALA A 1 352 ? -22.234 -23.719 3.807 1 72.69 352 ALA A C 1
ATOM 2633 O O . ALA A 1 352 ? -22.672 -24.844 4.102 1 72.69 352 ALA A O 1
ATOM 2634 N N . GLY A 1 353 ? -21.172 -23.172 4.41 1 77.62 353 GLY A N 1
ATOM 2635 C CA . GLY A 1 353 ? -20.391 -23.906 5.395 1 77.62 353 GLY A CA 1
ATOM 2636 C C . GLY A 1 353 ? -18.938 -23.453 5.477 1 77.62 353 GLY A C 1
ATOM 2637 O O . GLY A 1 353 ? -18.609 -22.344 5.082 1 77.62 353 GLY A O 1
ATOM 2638 N N . PHE A 1 354 ? -18.203 -24.422 6.105 1 77.88 354 PHE A N 1
ATOM 2639 C CA . PHE A 1 354 ? -16.781 -24.125 6.246 1 77.88 354 PHE A CA 1
ATOM 2640 C C . PHE A 1 354 ? -15.961 -24.859 5.199 1 77.88 354 PHE A C 1
ATOM 2642 O O . PHE A 1 354 ? -16.156 -26.062 4.996 1 77.88 354 PHE A O 1
ATOM 2649 N N . GLY A 1 355 ? -15.219 -24.094 4.438 1 83.44 355 GLY A N 1
ATOM 2650 C CA . GLY A 1 355 ? -14.164 -24.797 3.713 1 83.44 355 GLY A CA 1
ATOM 2651 C C . GLY A 1 355 ? -13.188 -25.516 4.625 1 83.44 355 GLY A C 1
ATOM 2652 O O . GLY A 1 355 ? -12.875 -25.031 5.711 1 83.44 355 GLY A O 1
ATOM 2653 N N . MET A 1 356 ? -12.828 -26.672 4.316 1 81.69 356 MET A N 1
ATOM 2654 C CA . MET A 1 356 ? -11.883 -27.438 5.125 1 81.69 356 MET A CA 1
ATOM 2655 C C . MET A 1 356 ? -10.695 -27.891 4.285 1 81.69 356 MET A C 1
ATOM 2657 O O . MET A 1 356 ? -10.82 -28.094 3.074 1 81.69 356 MET A O 1
ATOM 2661 N N . SER A 1 357 ? -9.57 -27.906 4.906 1 82.31 357 SER A N 1
ATOM 2662 C CA . SER A 1 357 ? -8.375 -28.469 4.289 1 82.31 357 SER A CA 1
ATOM 2663 C C . SER A 1 357 ? -7.84 -29.641 5.098 1 82.31 357 SER A C 1
ATOM 2665 O O . SER A 1 357 ? -7.328 -29.469 6.203 1 82.31 357 SER A O 1
ATOM 2667 N N . HIS A 1 358 ? -7.957 -30.812 4.527 1 86.31 358 HIS A N 1
ATOM 2668 C CA . HIS A 1 358 ? -7.559 -32 5.262 1 86.31 358 HIS A CA 1
ATOM 2669 C C . HIS A 1 358 ? -6.172 -32.469 4.836 1 86.31 358 HIS A C 1
ATOM 2671 O O . HIS A 1 358 ? -5.457 -33.125 5.617 1 86.31 358 HIS A O 1
ATOM 2677 N N . VAL A 1 359 ? -5.934 -32.281 3.609 1 93 359 VAL A N 1
ATOM 2678 C CA . VAL A 1 359 ? -4.664 -32.781 3.072 1 93 359 VAL A CA 1
ATOM 2679 C C . VAL A 1 359 ? -3.945 -31.641 2.35 1 93 359 VAL A C 1
ATOM 2681 O O . VAL A 1 359 ? -4.59 -30.734 1.806 1 93 359 VAL A O 1
ATOM 2684 N N . PRO A 1 360 ? -2.658 -31.641 2.355 1 96.12 360 PRO A N 1
ATOM 2685 C CA . PRO A 1 360 ? -1.917 -30.625 1.593 1 96.12 360 PRO A CA 1
ATOM 2686 C C . PRO A 1 360 ? -2.09 -30.781 0.083 1 96.12 360 PRO A C 1
ATOM 2688 O O . PRO A 1 360 ? -2.57 -31.828 -0.382 1 96.12 360 PRO A O 1
ATOM 2691 N N . ASP A 1 361 ? -1.791 -29.781 -0.654 1 97.75 361 ASP A N 1
ATOM 2692 C CA . ASP A 1 361 ? -1.679 -29.875 -2.105 1 97.75 361 ASP A CA 1
ATOM 2693 C C . ASP A 1 361 ? -0.335 -30.469 -2.516 1 97.75 361 ASP A C 1
ATOM 2695 O O . ASP A 1 361 ? 0.69 -30.188 -1.891 1 97.75 361 ASP A O 1
ATOM 2699 N N . PHE A 1 362 ? -0.332 -31.266 -3.566 1 98.56 362 PHE A N 1
ATOM 2700 C CA . PHE A 1 362 ? 0.893 -31.844 -4.113 1 98.56 362 PHE A CA 1
ATOM 2701 C C . PHE A 1 362 ? 1.198 -31.25 -5.488 1 98.56 362 PHE A C 1
ATOM 2703 O O . PHE A 1 362 ? 0.334 -31.234 -6.367 1 98.56 362 PHE A O 1
ATOM 2710 N N . THR A 1 363 ? 2.406 -30.75 -5.637 1 98.56 363 THR A N 1
ATOM 2711 C CA . THR A 1 363 ? 2.779 -30.125 -6.902 1 98.56 363 THR A CA 1
ATOM 2712 C C . THR A 1 363 ? 4.078 -30.719 -7.438 1 98.56 363 THR A C 1
ATOM 2714 O O . THR A 1 363 ? 4.906 -31.219 -6.664 1 98.56 363 THR A O 1
ATOM 2717 N N . LEU A 1 364 ? 4.188 -30.734 -8.75 1 98.62 364 LEU A N 1
ATOM 2718 C CA . LEU A 1 364 ? 5.352 -31.219 -9.484 1 98.62 364 LEU A CA 1
ATOM 2719 C C . LEU A 1 364 ? 5.707 -30.281 -10.625 1 98.62 364 LEU A C 1
ATOM 2721 O O . LEU A 1 364 ? 4.824 -29.688 -11.242 1 98.62 364 LEU A O 1
ATOM 2725 N N . GLN A 1 365 ? 6.992 -30.156 -10.875 1 98.56 365 GLN A N 1
ATOM 2726 C CA . GLN A 1 365 ? 7.469 -29.344 -12 1 98.56 365 GLN A CA 1
ATOM 2727 C C . GLN A 1 365 ? 8.711 -29.969 -12.633 1 98.56 365 GLN A C 1
ATOM 2729 O O . GLN A 1 365 ? 9.617 -30.422 -11.93 1 98.56 365 GLN A O 1
ATOM 2734 N N . ALA A 1 366 ? 8.695 -30.094 -13.922 1 98.44 366 ALA A N 1
ATOM 2735 C CA . ALA A 1 366 ? 9.867 -30.422 -14.727 1 98.44 366 ALA A CA 1
ATOM 2736 C C . ALA A 1 366 ? 10.289 -29.234 -15.594 1 98.44 366 ALA A C 1
ATOM 2738 O O . ALA A 1 366 ? 9.5 -28.75 -16.406 1 98.44 366 ALA A O 1
ATOM 2739 N N . LEU A 1 367 ? 11.5 -28.859 -15.391 1 97.5 367 LEU A N 1
ATOM 2740 C CA . LEU A 1 367 ? 12.008 -27.688 -16.094 1 97.5 367 LEU A CA 1
ATOM 2741 C C . LEU A 1 367 ? 13.258 -28.016 -16.891 1 97.5 367 LEU A C 1
ATOM 2743 O O . LEU A 1 367 ? 14.188 -28.641 -16.375 1 97.5 367 LEU A O 1
ATOM 2747 N N . TYR A 1 368 ? 13.25 -27.703 -18.172 1 97.38 368 TYR A N 1
ATOM 2748 C CA . TYR A 1 368 ? 14.398 -27.812 -19.062 1 97.38 368 TYR A CA 1
ATOM 2749 C C . TYR A 1 368 ? 14.812 -26.453 -19.594 1 97.38 368 TYR A C 1
ATOM 2751 O O . TYR A 1 368 ? 14.031 -25.766 -20.266 1 97.38 368 TYR A O 1
ATOM 2759 N N . GLN A 1 369 ? 16.047 -26.078 -19.281 1 94.81 369 GLN A N 1
ATOM 2760 C CA . GLN A 1 369 ? 16.484 -24.734 -19.656 1 94.81 369 GLN A CA 1
ATOM 2761 C C . GLN A 1 369 ? 17.844 -24.766 -20.359 1 94.81 369 GLN A C 1
ATOM 2763 O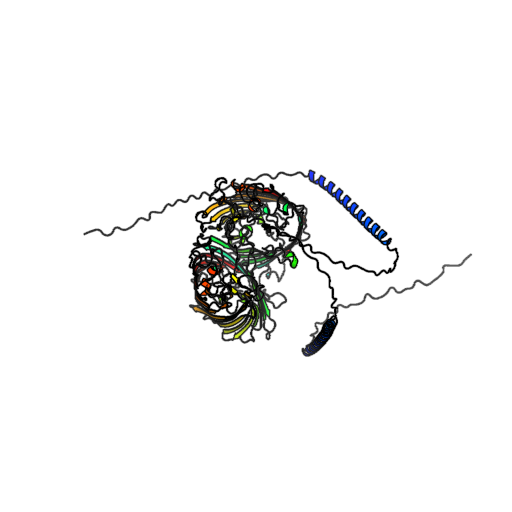 O . GLN A 1 369 ? 18.656 -25.656 -20.078 1 94.81 369 GLN A O 1
ATOM 2768 N N . GLY A 1 370 ? 18.094 -23.828 -21.266 1 92.5 370 GLY A N 1
ATOM 2769 C CA . GLY A 1 370 ? 19.328 -23.594 -21.984 1 92.5 370 GLY A CA 1
ATOM 2770 C C . GLY A 1 370 ? 19.391 -22.234 -22.672 1 92.5 370 GLY A C 1
ATOM 2771 O O . GLY A 1 370 ? 18.547 -21.375 -22.406 1 92.5 370 GLY A O 1
ATOM 2772 N N . ASP A 1 371 ? 20.375 -21.969 -23.438 1 93 371 ASP A N 1
ATOM 2773 C CA . ASP A 1 371 ? 20.531 -20.703 -24.141 1 93 371 ASP A CA 1
ATOM 2774 C C . ASP A 1 371 ? 19.344 -20.422 -25.047 1 93 371 ASP A C 1
ATOM 2776 O O . ASP A 1 371 ? 19.031 -19.266 -25.328 1 93 371 ASP A O 1
ATOM 2780 N N . TRP A 1 372 ? 18.75 -21.484 -25.453 1 95.31 372 TRP A N 1
ATOM 2781 C CA . TRP A 1 372 ? 17.641 -21.391 -26.406 1 95.31 372 TRP A CA 1
ATOM 2782 C C . TRP A 1 372 ? 16.391 -20.875 -25.703 1 95.31 372 TRP A C 1
ATOM 2784 O O . TRP A 1 372 ? 15.445 -20.422 -26.375 1 95.31 372 TRP A O 1
ATOM 2794 N N . GLY A 1 373 ? 16.344 -21.062 -24.469 1 96.69 373 GLY A N 1
ATOM 2795 C CA . GLY A 1 373 ? 15.141 -20.75 -23.703 1 96.69 373 GLY A CA 1
ATOM 2796 C C . GLY A 1 373 ? 14.805 -21.797 -22.656 1 96.69 373 GLY A C 1
ATOM 2797 O O . GLY A 1 373 ? 15.688 -22.266 -21.953 1 96.69 373 GLY A O 1
ATOM 2798 N N . PHE A 1 374 ? 13.539 -22.047 -22.453 1 97.44 374 PHE A N 1
ATOM 2799 C CA . PHE A 1 374 ? 13.18 -23.078 -21.5 1 97.44 374 PHE A CA 1
ATOM 2800 C C . PHE A 1 374 ? 11.828 -23.688 -21.844 1 97.44 374 PHE A C 1
ATOM 2802 O O . PHE A 1 374 ? 11.07 -23.125 -22.641 1 97.44 374 PHE A O 1
ATOM 2809 N N . ALA A 1 375 ? 11.547 -24.828 -21.297 1 98.25 375 ALA A N 1
ATOM 2810 C CA . ALA A 1 375 ? 10.266 -25.531 -21.297 1 98.25 375 ALA A CA 1
ATOM 2811 C C . ALA A 1 375 ? 9.992 -26.156 -19.938 1 98.25 375 ALA A C 1
ATOM 2813 O O . ALA A 1 375 ? 10.898 -26.703 -19.297 1 98.25 375 ALA A O 1
ATOM 2814 N N . ALA A 1 376 ? 8.766 -26 -19.531 1 98.44 376 ALA A N 1
ATOM 2815 C CA . ALA A 1 376 ? 8.414 -26.562 -18.234 1 98.44 376 ALA A CA 1
ATOM 2816 C C . ALA A 1 376 ? 7.047 -27.25 -18.281 1 98.44 376 ALA A C 1
ATOM 2818 O O . ALA A 1 376 ? 6.121 -26.75 -18.922 1 98.44 376 ALA A O 1
ATOM 2819 N N . LEU A 1 377 ? 6.965 -28.359 -17.656 1 98.69 377 LEU A N 1
ATOM 2820 C CA . LEU A 1 377 ? 5.711 -29.047 -17.359 1 98.69 377 LEU A CA 1
ATOM 2821 C C . LEU A 1 377 ? 5.402 -28.984 -15.859 1 98.69 377 LEU A C 1
ATOM 2823 O O . LEU A 1 377 ? 6.293 -29.172 -15.031 1 98.69 377 LEU A O 1
ATOM 2827 N N . ARG A 1 378 ? 4.152 -28.703 -15.555 1 98.69 378 ARG A N 1
ATOM 2828 C CA . ARG A 1 378 ? 3.756 -28.5 -14.164 1 98.69 378 ARG A CA 1
ATOM 2829 C C . ARG A 1 378 ? 2.467 -29.25 -13.852 1 98.69 378 ARG A C 1
ATOM 2831 O O . ARG A 1 378 ? 1.625 -29.453 -14.727 1 98.69 378 ARG A O 1
ATOM 2838 N N . GLY A 1 379 ? 2.361 -29.656 -12.57 1 98.69 379 GLY A N 1
ATOM 2839 C CA . GLY A 1 379 ? 1.175 -30.375 -12.141 1 98.69 379 GLY A CA 1
ATOM 2840 C C . GLY A 1 379 ? 0.791 -30.078 -10.703 1 98.69 379 GLY A C 1
ATOM 2841 O O . GLY A 1 379 ? 1.646 -29.734 -9.883 1 98.69 379 GLY A O 1
ATOM 2842 N N . VAL A 1 380 ? -0.483 -30.219 -10.422 1 98.56 380 VAL A N 1
ATOM 2843 C CA . VAL A 1 380 ? -0.989 -30.078 -9.062 1 98.56 380 VAL A CA 1
ATOM 2844 C C . VAL A 1 380 ? -2.164 -31.031 -8.852 1 98.56 380 VAL A C 1
ATOM 2846 O O . VAL A 1 380 ? -2.967 -31.25 -9.766 1 98.56 380 VAL A O 1
ATOM 2849 N N . VAL A 1 381 ? -2.191 -31.672 -7.738 1 98.5 381 VAL A N 1
ATOM 2850 C CA . VAL A 1 381 ? -3.342 -32.406 -7.238 1 98.5 381 VAL A CA 1
ATOM 2851 C C . VAL A 1 381 ? -3.725 -31.906 -5.852 1 98.5 381 VAL A C 1
ATOM 2853 O O . VAL A 1 381 ? -2.855 -31.688 -5.004 1 98.5 381 VAL A O 1
ATOM 2856 N N . ARG A 1 382 ? -5.027 -31.719 -5.66 1 96.75 382 ARG A N 1
ATOM 2857 C CA . ARG A 1 382 ? -5.469 -31.188 -4.375 1 96.75 382 ARG A CA 1
ATOM 2858 C C . ARG A 1 382 ? -6.883 -31.656 -4.043 1 96.75 382 ARG A C 1
ATOM 2860 O O . ARG A 1 382 ? -7.586 -32.188 -4.906 1 96.75 382 ARG A O 1
ATOM 2867 N N . GLU A 1 383 ? -7.203 -31.438 -2.803 1 96.31 383 GLU A N 1
ATOM 2868 C CA . GLU A 1 383 ? -8.57 -31.688 -2.354 1 96.31 383 GLU A CA 1
ATOM 2869 C C . GLU A 1 383 ? -9.266 -30.391 -1.945 1 96.31 383 GLU A C 1
ATOM 2871 O O . GLU A 1 383 ? -8.656 -29.531 -1.298 1 96.31 383 GLU A O 1
ATOM 2876 N N . VAL A 1 384 ? -10.484 -30.266 -2.402 1 94.38 384 VAL A N 1
ATOM 2877 C CA . VAL A 1 384 ? -11.352 -29.188 -1.943 1 94.38 384 VAL A CA 1
ATOM 2878 C C . VAL A 1 384 ? -12.539 -29.766 -1.176 1 94.38 384 VAL A C 1
ATOM 2880 O O . VAL A 1 384 ? -13.18 -30.703 -1.638 1 94.38 384 VAL A O 1
ATOM 2883 N N . ARG A 1 385 ? -12.719 -29.188 0.003 1 92.62 385 ARG A N 1
ATOM 2884 C CA . ARG A 1 385 ? -13.734 -29.75 0.88 1 92.62 385 ARG A CA 1
ATOM 2885 C C . ARG A 1 385 ? -14.555 -28.641 1.549 1 92.62 385 ARG A C 1
ATOM 2887 O O . ARG A 1 385 ? -14.023 -27.578 1.863 1 92.62 385 ARG A O 1
ATOM 2894 N N . ILE A 1 386 ? -15.797 -28.953 1.7 1 91.25 386 ILE A N 1
ATOM 2895 C CA . ILE A 1 386 ? -16.688 -28.109 2.496 1 91.25 386 ILE A CA 1
ATOM 2896 C C . ILE A 1 386 ? -17.422 -28.953 3.523 1 91.25 386 ILE A C 1
ATOM 2898 O O . ILE A 1 386 ? -17.703 -30.141 3.275 1 91.25 386 ILE A O 1
ATOM 2902 N N . SER A 1 387 ? -17.609 -28.391 4.703 1 89.38 387 SER A N 1
ATOM 2903 C CA . SER A 1 387 ? -18.344 -29.109 5.742 1 89.38 387 SER A CA 1
ATOM 2904 C C . SER A 1 387 ? -19.281 -28.172 6.488 1 89.38 387 SER A C 1
ATOM 2906 O O . SER A 1 387 ? -18.938 -27.031 6.805 1 89.38 387 SER A O 1
ATOM 2908 N N . ASN A 1 388 ? -20.5 -28.562 6.609 1 88.5 388 ASN A N 1
ATOM 2909 C CA . ASN A 1 388 ? -21.484 -27.938 7.477 1 88.5 388 ASN A CA 1
ATOM 2910 C C . ASN A 1 388 ? -22.062 -28.938 8.477 1 88.5 388 ASN A C 1
ATOM 2912 O O . ASN A 1 388 ? -23.25 -28.859 8.828 1 88.5 388 ASN A O 1
ATOM 2916 N N . GLU A 1 389 ? -21.281 -29.781 8.945 1 86.88 389 GLU A N 1
ATOM 2917 C CA . GLU A 1 389 ? -21.719 -30.859 9.828 1 86.88 389 GLU A CA 1
ATOM 2918 C C . GLU A 1 389 ? -22.078 -30.344 11.211 1 86.88 389 GLU A C 1
ATOM 2920 O O . GLU A 1 389 ? -22.859 -30.953 11.93 1 86.88 389 GLU A O 1
ATOM 2925 N N . GLY A 1 390 ? -21.594 -29.266 11.547 1 81.75 390 GLY A N 1
ATOM 2926 C CA . GLY A 1 390 ? -21.812 -28.703 12.875 1 81.75 390 GLY A CA 1
ATOM 2927 C C . GLY A 1 390 ? -23.094 -27.891 12.969 1 81.75 390 GLY A C 1
ATOM 2928 O O . GLY A 1 390 ? -23.391 -27.328 14.023 1 81.75 390 GLY A O 1
ATOM 2929 N N . ALA A 1 391 ? -23.781 -27.828 11.906 1 84.62 391 ALA A N 1
ATOM 2930 C CA . ALA A 1 391 ? -25 -27.031 11.914 1 84.62 391 ALA A CA 1
ATOM 2931 C C . ALA A 1 391 ? -25.984 -27.547 12.961 1 84.62 391 ALA A C 1
ATOM 2933 O O . ALA A 1 391 ? -26.141 -28.75 13.141 1 84.62 391 ALA A O 1
ATOM 2934 N N . THR A 1 392 ? -26.719 -26.578 13.672 1 86.81 392 THR A N 1
ATOM 2935 C CA . THR A 1 392 ? -27.703 -26.906 14.695 1 86.81 392 THR A CA 1
ATOM 2936 C C . THR A 1 392 ? -28.891 -27.641 14.086 1 86.81 392 THR A C 1
ATOM 2938 O O . THR A 1 392 ? -29.375 -28.625 14.641 1 86.81 392 THR A O 1
ATOM 2941 N N . ASN A 1 393 ? -29.297 -27.078 13 1 87.44 393 ASN A N 1
ATOM 2942 C CA . ASN A 1 393 ? -30.344 -27.734 12.242 1 87.44 393 ASN A CA 1
ATOM 2943 C C . ASN A 1 393 ? -29.812 -28.922 11.461 1 87.44 393 ASN A C 1
ATOM 2945 O O . ASN A 1 393 ? -29.047 -28.75 10.5 1 87.44 393 ASN A O 1
ATOM 2949 N N . ARG A 1 394 ? -30.219 -30.094 11.859 1 88.38 394 ARG A N 1
ATOM 2950 C CA . ARG A 1 394 ? -29.703 -31.328 11.281 1 88.38 394 ARG A CA 1
ATOM 2951 C C . ARG A 1 394 ? -29.922 -31.344 9.766 1 88.38 394 ARG A C 1
ATOM 2953 O O . ARG A 1 394 ? -29.109 -31.922 9.031 1 88.38 394 ARG A O 1
ATOM 2960 N N . ALA A 1 395 ? -30.984 -30.75 9.32 1 84.31 395 ALA A N 1
ATOM 2961 C CA . ALA A 1 395 ? -31.312 -30.734 7.898 1 84.31 395 ALA A CA 1
ATOM 2962 C C . ALA A 1 395 ? -30.281 -29.953 7.102 1 84.31 395 ALA A C 1
ATOM 2964 O O . ALA A 1 395 ? -30.188 -30.094 5.879 1 84.31 395 ALA A O 1
ATOM 2965 N N . GLN A 1 396 ? -29.438 -29.172 7.785 1 86.12 396 GLN A N 1
ATOM 2966 C CA . GLN A 1 396 ? -28.453 -28.328 7.129 1 86.12 396 GLN A CA 1
ATOM 2967 C C . GLN A 1 396 ? -27.062 -28.953 7.156 1 86.12 396 GLN A C 1
ATOM 2969 O O . GLN A 1 396 ? -26.109 -28.406 6.598 1 86.12 396 GLN A O 1
ATOM 2974 N N . ARG A 1 397 ? -26.984 -30.078 7.816 1 88.5 397 ARG A N 1
ATOM 2975 C CA . ARG A 1 397 ? -25.688 -30.719 7.938 1 88.5 397 ARG A CA 1
ATOM 2976 C C . ARG A 1 397 ? -25.297 -31.422 6.641 1 88.5 397 ARG A C 1
ATOM 2978 O O . ARG A 1 397 ? -26.094 -32.156 6.062 1 88.5 397 ARG A O 1
ATOM 2985 N N . TYR A 1 398 ? -24.156 -31.203 6.172 1 89.12 398 TYR A N 1
ATOM 2986 C CA . TYR A 1 398 ? -23.594 -31.875 5.008 1 89.12 398 TYR A CA 1
ATOM 2987 C C . TYR A 1 398 ? -22.078 -31.719 4.949 1 89.12 398 TYR A C 1
ATOM 2989 O O . TYR A 1 398 ? -21.516 -30.844 5.617 1 89.12 398 TYR A O 1
ATOM 2997 N N . SER A 1 399 ? -21.422 -32.594 4.336 1 91.31 399 SER A N 1
ATOM 2998 C CA . SER A 1 399 ? -20 -32.531 4.008 1 91.31 399 SER A CA 1
ATOM 2999 C C . SER A 1 399 ? -19.719 -33.219 2.68 1 91.31 399 SER A C 1
ATOM 3001 O O . SER A 1 399 ? -20.328 -34.25 2.365 1 91.31 399 SER A O 1
ATOM 3003 N N . ASP A 1 400 ? -18.922 -32.531 1.88 1 93.5 400 ASP A N 1
ATOM 3004 C CA . ASP A 1 400 ? -18.5 -33.156 0.623 1 93.5 400 ASP A CA 1
ATOM 3005 C C . ASP A 1 400 ? -17.109 -32.688 0.234 1 93.5 400 ASP A C 1
ATOM 3007 O O . ASP A 1 400 ? -16.594 -31.688 0.761 1 93.5 400 ASP A O 1
ATOM 3011 N N . SER A 1 401 ? -16.484 -33.531 -0.493 1 94.5 401 SER A N 1
ATOM 3012 C CA . SER A 1 401 ? -15.156 -33.219 -1.01 1 94.5 401 SER A CA 1
ATOM 3013 C C . SER A 1 401 ? -14.969 -33.781 -2.418 1 94.5 401 SER A C 1
ATOM 3015 O O . SER A 1 401 ? -15.719 -34.656 -2.848 1 94.5 401 SER A O 1
ATOM 3017 N N . ASP A 1 402 ? -14.125 -33.125 -3.15 1 95.25 402 ASP A N 1
ATOM 3018 C CA . ASP A 1 402 ? -13.734 -33.594 -4.477 1 95.25 402 ASP A CA 1
ATOM 3019 C C . ASP A 1 402 ? -12.258 -33.344 -4.742 1 95.25 402 ASP A C 1
ATOM 3021 O O . ASP A 1 402 ? -11.617 -32.562 -4.023 1 95.25 402 ASP A O 1
ATOM 3025 N N . VAL A 1 403 ? -11.727 -34.125 -5.652 1 96.31 403 VAL A N 1
ATOM 3026 C CA . VAL A 1 403 ? -10.312 -34 -6 1 96.31 403 VAL A CA 1
ATOM 3027 C C . VAL A 1 403 ? -10.156 -33.125 -7.242 1 96.31 403 VAL A C 1
ATOM 3029 O O . VAL A 1 403 ? -10.852 -33.344 -8.242 1 96.31 403 VAL A O 1
ATOM 3032 N N . GLY A 1 404 ? -9.359 -32.125 -7.105 1 96.81 404 GLY A N 1
ATOM 3033 C CA . GLY A 1 404 ? -8.977 -31.297 -8.227 1 96.81 404 GLY A CA 1
ATOM 3034 C C . GLY A 1 404 ? -7.598 -31.609 -8.773 1 96.81 404 GLY A C 1
ATOM 3035 O O . GLY A 1 404 ? -6.789 -32.25 -8.086 1 96.81 404 GLY A O 1
ATOM 3036 N N . PHE A 1 405 ? -7.352 -31.188 -9.992 1 98.12 405 PHE A N 1
ATOM 3037 C CA . PHE A 1 405 ? -6.039 -31.359 -10.609 1 98.12 405 PHE A CA 1
ATOM 3038 C C . PHE A 1 405 ? -5.773 -30.25 -11.617 1 98.12 405 PHE A C 1
ATOM 3040 O O . PHE A 1 405 ? -6.699 -29.562 -12.055 1 98.12 405 PHE A O 1
ATOM 3047 N N . GLY A 1 406 ? -4.527 -30.094 -11.922 1 98.38 406 GLY A N 1
ATOM 3048 C CA . GLY A 1 406 ? -4.094 -29.172 -12.961 1 98.38 406 GLY A CA 1
ATOM 3049 C C . GLY A 1 406 ? -2.828 -29.625 -13.672 1 98.38 406 GLY A C 1
ATOM 3050 O O . GLY A 1 406 ? -1.95 -30.234 -13.055 1 98.38 406 GLY A O 1
ATOM 3051 N N . ILE A 1 407 ? -2.803 -29.375 -14.93 1 98.62 407 ILE A N 1
ATOM 3052 C CA . ILE A 1 407 ? -1.604 -29.562 -15.742 1 98.62 407 ILE A CA 1
ATOM 3053 C C . ILE A 1 407 ? -1.272 -28.266 -16.469 1 98.62 407 ILE A C 1
ATOM 3055 O O . ILE A 1 407 ? -2.17 -27.578 -16.953 1 98.62 407 ILE A O 1
ATOM 3059 N N . GLY A 1 408 ? -0.023 -27.953 -16.422 1 98.38 408 GLY A N 1
ATOM 3060 C CA . GLY A 1 408 ? 0.431 -26.75 -17.109 1 98.38 408 GLY A CA 1
ATOM 3061 C C . GLY A 1 408 ? 1.689 -26.953 -17.922 1 98.38 408 GLY A C 1
ATOM 3062 O O . GLY A 1 408 ? 2.557 -27.75 -17.547 1 98.38 408 GLY A O 1
ATOM 3063 N N . ALA A 1 409 ? 1.741 -26.312 -19.047 1 98.69 409 ALA A N 1
ATOM 3064 C CA . ALA A 1 409 ? 2.938 -26.266 -19.891 1 98.69 409 ALA A CA 1
ATOM 3065 C C . ALA A 1 409 ? 3.326 -24.812 -20.188 1 98.69 409 ALA A C 1
ATOM 3067 O O . ALA A 1 409 ? 2.477 -24 -20.547 1 98.69 409 ALA A O 1
ATOM 3068 N N . THR A 1 410 ? 4.582 -24.484 -19.938 1 98.31 410 THR A N 1
ATOM 3069 C CA . THR A 1 410 ? 5.082 -23.141 -20.172 1 98.31 410 THR A CA 1
ATOM 3070 C C . THR A 1 410 ? 6.457 -23.188 -20.828 1 98.31 410 THR A C 1
ATOM 3072 O O . THR A 1 410 ? 7.262 -24.078 -20.547 1 98.31 410 THR A O 1
ATOM 3075 N N . GLY A 1 411 ? 6.688 -22.234 -21.75 1 98.38 411 GLY A N 1
ATOM 3076 C CA . GLY A 1 411 ? 7.984 -22.156 -22.391 1 98.38 411 GLY A CA 1
ATOM 3077 C C . GLY A 1 411 ? 8.273 -20.812 -23.016 1 98.38 411 GLY A C 1
ATOM 3078 O O . GLY A 1 411 ? 7.363 -20 -23.188 1 98.38 411 GLY A O 1
ATOM 3079 N N . ALA A 1 412 ? 9.516 -20.609 -23.234 1 98.44 412 ALA A N 1
ATOM 3080 C CA . ALA A 1 412 ? 9.984 -19.438 -23.969 1 98.44 412 ALA A CA 1
ATOM 3081 C C . ALA A 1 412 ? 11.195 -19.781 -24.828 1 98.44 412 ALA A C 1
ATOM 3083 O O . ALA A 1 412 ? 11.992 -20.641 -24.469 1 98.44 412 ALA A O 1
ATOM 3084 N N . VAL A 1 413 ? 11.297 -19.094 -25.953 1 98.5 413 VAL A N 1
ATOM 3085 C CA . VAL A 1 413 ? 12.422 -19.297 -26.859 1 98.5 413 VAL A CA 1
ATOM 3086 C C . VAL A 1 413 ? 13.109 -17.953 -27.141 1 98.5 413 VAL A C 1
ATOM 3088 O O . VAL A 1 413 ? 12.438 -16.953 -27.375 1 98.5 413 VAL A O 1
ATOM 3091 N N . ASN A 1 414 ? 14.359 -18.047 -27.047 1 97.75 414 ASN A N 1
ATOM 3092 C CA . ASN A 1 414 ? 15.18 -16.891 -27.391 1 97.75 414 ASN A CA 1
ATOM 3093 C C . ASN A 1 414 ? 15.547 -16.891 -28.875 1 97.75 414 ASN A C 1
ATOM 3095 O O . ASN A 1 414 ? 16.141 -17.859 -29.375 1 97.75 414 ASN A O 1
ATOM 3099 N N . LEU A 1 415 ? 15.211 -15.828 -29.469 1 97.69 415 LEU A N 1
ATOM 3100 C CA . LEU A 1 415 ? 15.516 -15.719 -30.891 1 97.69 415 LEU A CA 1
ATOM 3101 C C . LEU A 1 415 ? 16.391 -14.492 -31.156 1 97.69 415 LEU A C 1
ATOM 3103 O O . LEU A 1 415 ? 16.312 -13.5 -30.438 1 97.69 415 LEU A O 1
ATOM 3107 N N . PHE A 1 416 ? 17.312 -14.547 -32.156 1 96.44 416 PHE A N 1
ATOM 3108 C CA . PHE A 1 416 ? 18.156 -13.453 -32.625 1 96.44 416 PHE A CA 1
ATOM 3109 C C . PHE A 1 416 ? 18.984 -12.898 -31.469 1 96.44 416 PHE A C 1
ATOM 3111 O O . PHE A 1 416 ? 18.984 -11.688 -31.219 1 96.44 416 PHE A O 1
ATOM 3118 N N . ASP A 1 417 ? 19.688 -13.742 -30.797 1 94.44 417 ASP A N 1
ATOM 3119 C CA . ASP A 1 417 ? 20.531 -13.383 -29.656 1 94.44 417 ASP A CA 1
ATOM 3120 C C . ASP A 1 417 ? 19.75 -12.609 -28.609 1 94.44 417 ASP A C 1
ATOM 3122 O O . ASP A 1 417 ? 20.156 -11.531 -28.188 1 94.44 417 ASP A O 1
ATOM 3126 N N . LYS A 1 418 ? 18.453 -13.086 -28.344 1 92.38 418 LYS A N 1
ATOM 3127 C CA . LYS A 1 418 ? 17.578 -12.625 -27.266 1 92.38 418 LYS A CA 1
ATOM 3128 C C . LYS A 1 418 ? 16.984 -11.25 -27.594 1 92.38 418 LYS A C 1
ATOM 3130 O O . LYS A 1 418 ? 16.469 -10.57 -26.703 1 92.38 418 LYS A O 1
ATOM 3135 N N . ARG A 1 419 ? 17.094 -10.852 -28.844 1 96.81 419 ARG A N 1
ATOM 3136 C CA . ARG A 1 419 ? 16.406 -9.641 -29.266 1 96.81 419 ARG A CA 1
ATOM 3137 C C . ARG A 1 419 ? 14.891 -9.852 -29.297 1 96.81 419 ARG A C 1
ATOM 3139 O O . ARG A 1 419 ? 14.125 -8.914 -29.078 1 96.81 419 ARG A O 1
ATOM 3146 N N . LEU A 1 420 ? 14.57 -11.031 -29.625 1 98.25 420 LEU A N 1
ATOM 3147 C CA . LEU A 1 420 ? 13.172 -11.445 -29.609 1 98.25 420 LEU A CA 1
ATOM 3148 C C . LEU A 1 420 ? 12.984 -12.68 -28.734 1 98.25 420 LEU A C 1
ATOM 3150 O O . LEU A 1 420 ? 13.68 -13.688 -28.922 1 98.25 420 LEU A O 1
ATOM 3154 N N . ILE A 1 421 ? 12.125 -12.594 -27.812 1 98.5 421 ILE A N 1
ATOM 3155 C CA . ILE A 1 421 ? 11.734 -13.734 -27 1 98.5 421 ILE A CA 1
ATOM 3156 C C . ILE A 1 421 ? 10.25 -14.031 -27.203 1 98.5 421 ILE A C 1
ATOM 3158 O O . ILE A 1 421 ? 9.406 -13.133 -27.078 1 98.5 421 ILE A O 1
ATOM 3162 N N . LEU A 1 422 ? 9.938 -15.195 -27.531 1 98.75 422 LEU A N 1
ATOM 3163 C CA . LEU A 1 422 ? 8.555 -15.672 -27.609 1 98.75 422 LEU A CA 1
ATOM 3164 C C . LEU A 1 422 ? 8.227 -16.562 -26.406 1 98.75 422 LEU A C 1
ATOM 3166 O O . LEU A 1 422 ? 9.031 -17.406 -26.031 1 98.75 422 LEU A O 1
ATOM 3170 N N . ALA A 1 423 ? 7.102 -16.344 -25.781 1 98.38 423 ALA A N 1
ATOM 3171 C CA . ALA A 1 423 ? 6.711 -17.109 -24.594 1 98.38 423 ALA A CA 1
ATOM 3172 C C . ALA A 1 423 ? 5.266 -17.594 -24.719 1 98.38 423 ALA A C 1
ATOM 3174 O O . ALA A 1 423 ? 4.441 -16.953 -25.375 1 98.38 423 ALA A O 1
ATOM 3175 N N . THR A 1 424 ? 4.973 -18.719 -24.125 1 98.38 424 THR A N 1
ATOM 3176 C CA . THR A 1 424 ? 3.621 -19.266 -24.109 1 98.38 424 THR A CA 1
ATOM 3177 C C . THR A 1 424 ? 3.359 -20.031 -22.812 1 98.38 424 THR A C 1
ATOM 3179 O O . THR A 1 424 ? 4.297 -20.438 -22.125 1 98.38 424 THR A O 1
ATOM 3182 N N . SER A 1 425 ? 2.121 -20.078 -22.438 1 97.94 425 SER A N 1
ATOM 3183 C CA . SER A 1 425 ? 1.675 -20.875 -21.297 1 97.94 425 SER A CA 1
ATOM 3184 C C . SER A 1 425 ? 0.274 -21.422 -21.516 1 97.94 425 SER A C 1
ATOM 3186 O O . SER A 1 425 ? -0.598 -20.734 -22.047 1 97.94 425 SER A O 1
ATOM 3188 N N . LEU A 1 426 ? 0.151 -22.672 -21.172 1 98.31 426 LEU A N 1
ATOM 3189 C CA . LEU A 1 426 ? -1.131 -23.375 -21.203 1 98.31 426 LEU A CA 1
ATOM 3190 C C . LEU A 1 426 ? -1.43 -24.047 -19.875 1 98.31 426 LEU A C 1
ATOM 3192 O O . LEU A 1 426 ? -0.566 -24.703 -19.297 1 98.31 426 LEU A O 1
ATOM 3196 N N . ASN A 1 427 ? -2.57 -23.828 -19.344 1 98.12 427 ASN A N 1
ATOM 3197 C CA . ASN A 1 427 ? -3.045 -24.453 -18.125 1 98.12 427 ASN A CA 1
ATOM 3198 C C . ASN A 1 427 ? -4.41 -25.109 -18.328 1 98.12 427 ASN A C 1
ATOM 3200 O O . ASN A 1 427 ? -5.277 -24.547 -19 1 98.12 427 ASN A O 1
ATOM 3204 N N . TYR A 1 428 ? -4.555 -26.297 -17.797 1 98.25 428 TYR A N 1
ATOM 3205 C CA . TYR A 1 428 ? -5.824 -27.016 -17.828 1 98.25 428 TYR A CA 1
ATOM 3206 C C . TYR A 1 428 ? -6.035 -27.797 -16.531 1 98.25 428 TYR A C 1
ATOM 3208 O O . TYR A 1 428 ? -5.094 -28.391 -16 1 98.25 428 TYR A O 1
ATOM 3216 N N . GLY A 1 429 ? -7.32 -27.703 -16.078 1 98.12 429 GLY A N 1
ATOM 3217 C CA . GLY A 1 429 ? -7.621 -28.547 -14.938 1 98.12 429 GLY A CA 1
ATOM 3218 C C . GLY A 1 429 ? -8.969 -28.25 -14.312 1 98.12 429 GLY A C 1
ATOM 3219 O O . GLY A 1 429 ? -9.781 -27.531 -14.891 1 98.12 429 GLY A O 1
ATOM 3220 N N . LYS A 1 430 ? -9.203 -28.891 -13.172 1 97.94 430 LYS A N 1
ATOM 3221 C CA . LYS A 1 430 ? -10.375 -28.688 -12.328 1 97.94 430 LYS A CA 1
ATOM 3222 C C . LYS A 1 430 ? -9.969 -28.281 -10.914 1 97.94 430 LYS A C 1
ATOM 3224 O O . LYS A 1 430 ? -9.062 -28.875 -10.328 1 97.94 430 LYS A O 1
ATOM 3229 N N . GLY A 1 431 ? -10.648 -27.219 -10.438 1 96.44 431 GLY A N 1
ATOM 3230 C CA . GLY A 1 431 ? -10.383 -26.797 -9.07 1 96.44 431 GLY A CA 1
ATOM 3231 C C . GLY A 1 431 ? -9.18 -25.875 -8.953 1 96.44 431 GLY A C 1
ATOM 3232 O O . GLY A 1 431 ? -8.477 -25.906 -7.938 1 96.44 431 GLY A O 1
ATOM 3233 N N . LEU A 1 432 ? -8.898 -25.141 -9.953 1 94.75 432 LEU A N 1
ATOM 3234 C CA . LEU A 1 432 ? -7.668 -24.359 -9.992 1 94.75 432 LEU A CA 1
ATOM 3235 C C . LEU A 1 432 ? -7.93 -22.922 -9.609 1 94.75 432 LEU A C 1
ATOM 3237 O O . LEU A 1 432 ? -7.121 -22.031 -9.906 1 94.75 432 LEU A O 1
ATOM 3241 N N . GLY A 1 433 ? -9.07 -22.609 -8.984 1 88.06 433 GLY A N 1
ATOM 3242 C CA . GLY A 1 433 ? -9.438 -21.234 -8.68 1 88.06 433 GLY A CA 1
ATOM 3243 C C . GLY A 1 433 ? -8.336 -20.469 -7.977 1 88.06 433 GLY A C 1
ATOM 3244 O O . GLY A 1 433 ? -7.902 -19.406 -8.453 1 88.06 433 GLY A O 1
ATOM 3245 N N . ARG A 1 434 ? -7.746 -20.969 -6.922 1 88.38 434 ARG A N 1
ATOM 3246 C CA . ARG A 1 434 ? -6.699 -20.297 -6.156 1 88.38 434 ARG A CA 1
ATOM 3247 C C . ARG A 1 434 ? -5.387 -20.266 -6.93 1 88.38 434 ARG A C 1
ATOM 3249 O O . ARG A 1 434 ? -4.574 -19.359 -6.754 1 88.38 434 ARG A O 1
ATOM 3256 N N . TYR A 1 435 ? -5.125 -21.219 -7.789 1 93.69 435 TYR A N 1
ATOM 3257 C CA . TYR A 1 435 ? -3.879 -21.328 -8.539 1 93.69 435 TYR A CA 1
ATOM 3258 C C . TYR A 1 435 ? -3.877 -20.391 -9.742 1 93.69 435 TYR A C 1
ATOM 3260 O O . TYR A 1 435 ? -2.816 -20.047 -10.273 1 93.69 435 TYR A O 1
ATOM 3268 N N . LEU A 1 436 ? -5.039 -20.078 -10.156 1 92.69 436 LEU A N 1
ATOM 3269 C CA . LEU A 1 436 ? -5.215 -19.031 -11.164 1 92.69 436 LEU A CA 1
ATOM 3270 C C . LEU A 1 436 ? -6.012 -17.859 -10.609 1 92.69 436 LEU A C 1
ATOM 3272 O O . LEU A 1 436 ? -7.062 -17.5 -11.148 1 92.69 436 LEU A O 1
ATOM 3276 N N . ASP A 1 437 ? -5.461 -17.266 -9.656 1 84.62 437 ASP A N 1
ATOM 3277 C CA . ASP A 1 437 ? -6.16 -16.359 -8.75 1 84.62 437 ASP A CA 1
ATOM 3278 C C . ASP A 1 437 ? -6.602 -15.094 -9.477 1 84.62 437 ASP A C 1
ATOM 3280 O O . ASP A 1 437 ? -7.629 -14.5 -9.133 1 84.62 437 ASP A O 1
ATOM 3284 N N . GLY A 1 438 ? -5.93 -14.648 -10.438 1 84.44 438 GLY A N 1
ATOM 3285 C CA . GLY A 1 438 ? -6.348 -13.469 -11.18 1 84.44 438 GLY A CA 1
ATOM 3286 C C . GLY A 1 438 ? -7.629 -13.68 -11.961 1 84.44 438 GLY A C 1
ATOM 3287 O O . GLY A 1 438 ? -8.258 -12.719 -12.406 1 84.44 438 GLY A O 1
ATOM 3288 N N . THR A 1 439 ? -7.992 -14.898 -12.031 1 84.25 439 THR A N 1
ATOM 3289 C CA . THR A 1 439 ? -9.094 -15.219 -12.938 1 84.25 439 THR A CA 1
ATOM 3290 C C . THR A 1 439 ? -10.266 -15.82 -12.164 1 84.25 439 THR A C 1
ATOM 3292 O O . THR A 1 439 ? -11.43 -15.562 -12.492 1 84.25 439 THR A O 1
ATOM 3295 N N . SER A 1 440 ? -9.984 -16.547 -11.172 1 78.38 440 SER A N 1
ATOM 3296 C CA . SER A 1 440 ? -11.07 -17.391 -10.672 1 78.38 440 SER A CA 1
ATOM 3297 C C . SER A 1 440 ? -10.969 -17.594 -9.172 1 78.38 440 SER A C 1
ATOM 3299 O O . SER A 1 440 ? -11.43 -18.609 -8.641 1 78.38 440 SER A O 1
ATOM 3301 N N . ALA A 1 441 ? -10.367 -16.703 -8.562 1 81.31 441 ALA A N 1
ATOM 3302 C CA . ALA A 1 441 ? -10.289 -16.859 -7.109 1 81.31 441 ALA A CA 1
ATOM 3303 C C . ALA A 1 441 ? -11.672 -17.047 -6.5 1 81.31 441 ALA A C 1
ATOM 3305 O O . ALA A 1 441 ? -12.617 -16.328 -6.848 1 81.31 441 ALA A O 1
ATOM 3306 N N . GLY A 1 442 ? -11.781 -18.062 -5.613 1 85.44 442 GLY A N 1
ATOM 3307 C CA . GLY A 1 442 ? -13.039 -18.344 -4.953 1 85.44 442 GLY A CA 1
ATOM 3308 C C . GLY A 1 442 ? -13.883 -19.375 -5.684 1 85.44 442 GLY A C 1
ATOM 3309 O O . GLY A 1 442 ? -14.859 -19.891 -5.137 1 85.44 442 GLY A O 1
ATOM 3310 N N . TYR A 1 443 ? -13.484 -19.75 -6.816 1 90.44 443 TYR A N 1
ATOM 3311 C CA . TYR A 1 443 ? -14.297 -20.625 -7.641 1 90.44 443 TYR A CA 1
ATOM 3312 C C . TYR A 1 443 ? -13.516 -21.875 -8.031 1 90.44 443 TYR A C 1
ATOM 3314 O O . TYR A 1 443 ? -13.578 -22.328 -9.18 1 90.44 443 TYR A O 1
ATOM 3322 N N . SER A 1 444 ? -12.773 -22.344 -7.094 1 93.81 444 SER A N 1
ATOM 3323 C CA . SER A 1 444 ? -12.211 -23.672 -7.324 1 93.81 444 SER A CA 1
ATOM 3324 C C . SER A 1 444 ? -13.312 -24.719 -7.469 1 93.81 444 SER A C 1
ATOM 3326 O O . SER A 1 444 ? -13.227 -25.609 -8.32 1 93.81 444 SER A O 1
ATOM 3328 N N . ALA A 1 445 ? -14.297 -24.531 -6.602 1 95.5 445 ALA A N 1
ATOM 3329 C CA . ALA A 1 445 ? -15.469 -25.391 -6.637 1 95.5 445 ALA A CA 1
ATOM 3330 C C . ALA A 1 445 ? -16.75 -24.594 -6.371 1 95.5 445 ALA A C 1
ATOM 3332 O O . ALA A 1 445 ? -16.688 -23.484 -5.859 1 95.5 445 ALA A O 1
ATOM 3333 N N . VAL A 1 446 ? -17.844 -25.234 -6.844 1 95.5 446 VAL A N 1
ATOM 3334 C CA . VAL A 1 446 ? -19.172 -24.703 -6.52 1 95.5 446 VAL A CA 1
ATOM 3335 C C . VAL A 1 446 ? -20.016 -25.812 -5.891 1 95.5 446 VAL A C 1
ATOM 3337 O O . VAL A 1 446 ? -19.719 -27 -6.023 1 95.5 446 VAL A O 1
ATOM 3340 N N . THR A 1 447 ? -21.016 -25.422 -5.176 1 95 447 THR A N 1
ATOM 3341 C CA . THR A 1 447 ? -21.891 -26.406 -4.555 1 95 447 THR A CA 1
ATOM 3342 C C . THR A 1 447 ? -23.359 -26.047 -4.773 1 95 447 THR A C 1
ATOM 3344 O O . THR A 1 447 ? -23.703 -24.859 -4.859 1 95 447 THR A O 1
ATOM 3347 N N . ASN A 1 448 ? -24.203 -27.062 -4.91 1 94.5 448 ASN A N 1
ATOM 3348 C CA . ASN A 1 448 ? -25.641 -26.844 -5.078 1 94.5 448 ASN A CA 1
ATOM 3349 C C . ASN A 1 448 ? -26.375 -26.922 -3.746 1 94.5 448 ASN A C 1
ATOM 3351 O O . ASN A 1 448 ? -27.609 -26.969 -3.717 1 94.5 448 ASN A O 1
ATOM 3355 N N . TYR A 1 449 ? -25.641 -27 -2.682 1 91.38 449 TYR A N 1
ATOM 3356 C CA . TYR A 1 449 ? -26.266 -26.938 -1.368 1 91.38 449 TYR A CA 1
ATOM 3357 C C . TYR A 1 449 ? -27.047 -25.641 -1.191 1 91.38 449 TYR A C 1
ATOM 3359 O O . TYR A 1 449 ? -26.578 -24.578 -1.572 1 91.38 449 TYR A O 1
ATOM 3367 N N . GLY A 1 450 ? -28.219 -25.781 -0.596 1 88.69 450 GLY A N 1
ATOM 3368 C CA . GLY A 1 450 ? -29.062 -24.625 -0.332 1 88.69 450 GLY A CA 1
ATOM 3369 C C . GLY A 1 450 ? -30.047 -24.328 -1.448 1 88.69 450 GLY A C 1
ATOM 3370 O O . GLY A 1 450 ? -31 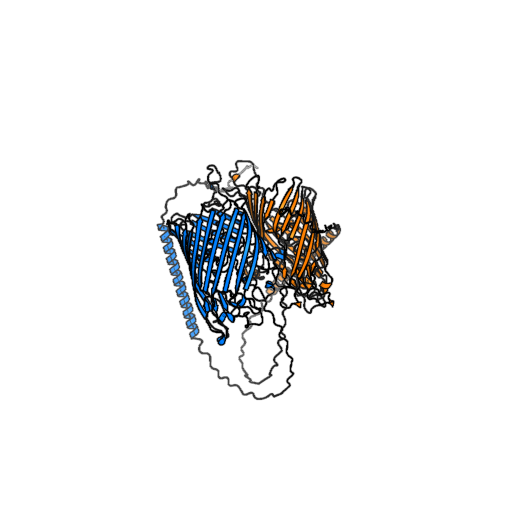-23.578 -1.259 1 88.69 450 GLY A O 1
ATOM 3371 N N . LEU A 1 451 ? -29.844 -24.906 -2.635 1 92.12 451 LEU A N 1
ATOM 3372 C CA . LEU A 1 451 ? -30.797 -24.734 -3.734 1 92.12 451 LEU A CA 1
ATOM 3373 C C . LEU A 1 451 ? -31.953 -25.719 -3.602 1 92.12 451 LEU A C 1
ATOM 3375 O O . LEU A 1 451 ? -31.828 -26.766 -2.951 1 92.12 451 LEU A O 1
ATOM 3379 N N . SER A 1 452 ? -33.062 -25.406 -4.176 1 92.31 452 SER A N 1
ATOM 3380 C CA . SER A 1 452 ? -34.219 -26.297 -4.18 1 92.31 452 SER A CA 1
ATOM 3381 C C . SER A 1 452 ? -33.969 -27.5 -5.098 1 92.31 452 SER A C 1
ATOM 3383 O O . SER A 1 452 ? -33.094 -27.469 -5.949 1 92.31 452 SER A O 1
ATOM 3385 N N . ALA A 1 453 ? -34.844 -28.453 -4.895 1 91.19 453 ALA A N 1
ATOM 3386 C CA . ALA A 1 453 ? -34.75 -29.641 -5.73 1 91.19 453 ALA A CA 1
ATOM 3387 C C . ALA A 1 453 ? -35 -29.297 -7.199 1 91.19 453 ALA A C 1
ATOM 3389 O O . ALA A 1 453 ? -34.312 -29.844 -8.086 1 91.19 453 ALA A O 1
ATOM 3390 N N . SER A 1 454 ? -35.906 -28.375 -7.484 1 90.75 454 SER A N 1
ATOM 3391 C CA . SER A 1 454 ? -36.188 -27.984 -8.859 1 90.75 454 SER A CA 1
ATOM 3392 C C . SER A 1 454 ? -35.031 -27.234 -9.492 1 90.75 454 SER A C 1
ATOM 3394 O O . SER A 1 454 ? -34.938 -27.156 -10.711 1 90.75 454 SER A O 1
ATOM 3396 N N . GLN A 1 455 ? -34.156 -26.719 -8.688 1 91.88 455 GLN A N 1
ATOM 3397 C CA . GLN A 1 455 ? -33 -25.969 -9.156 1 91.88 455 GLN A CA 1
ATOM 3398 C C . GLN A 1 455 ? -31.75 -26.844 -9.234 1 91.88 455 GLN A C 1
ATOM 3400 O O . GLN A 1 455 ? -30.656 -26.359 -9.492 1 91.88 455 GLN A O 1
ATOM 3405 N N . GLY A 1 456 ? -31.969 -28.094 -8.922 1 89.75 456 GLY A N 1
ATOM 3406 C CA . GLY A 1 456 ? -30.828 -29 -8.883 1 89.75 456 GLY A CA 1
ATOM 3407 C C . GLY A 1 456 ? -30.125 -29.016 -7.543 1 89.75 456 GLY A C 1
ATOM 3408 O O . GLY A 1 456 ? -28.922 -29.297 -7.469 1 89.75 456 GLY A O 1
ATOM 3409 N N . GLY A 1 457 ? -30.781 -28.641 -6.512 1 91.31 457 GLY A N 1
ATOM 3410 C CA . GLY A 1 457 ? -30.219 -28.625 -5.176 1 91.31 457 GLY A CA 1
ATOM 3411 C C . GLY A 1 457 ? -29.812 -30 -4.684 1 91.31 457 GLY A C 1
ATOM 3412 O O . GLY A 1 457 ? -30.375 -31.016 -5.098 1 91.31 457 GLY A O 1
ATOM 3413 N N . GLY A 1 458 ? -28.797 -30 -3.801 1 91.31 458 GLY A N 1
ATOM 3414 C CA . GLY A 1 458 ? -28.234 -31.203 -3.219 1 91.31 458 GLY A CA 1
ATOM 3415 C C . GLY A 1 458 ? -27.094 -30.938 -2.258 1 91.31 458 GLY A C 1
ATOM 3416 O O . GLY A 1 458 ? -27.031 -29.875 -1.638 1 91.31 458 GLY A O 1
ATOM 3417 N N . ASN A 1 459 ? -26.359 -31.938 -2.025 1 90.88 459 ASN A N 1
ATOM 3418 C CA . ASN A 1 459 ? -25.203 -31.859 -1.124 1 90.88 459 ASN A CA 1
ATOM 3419 C C . ASN A 1 459 ? -23.922 -32.281 -1.818 1 90.88 459 ASN A C 1
ATOM 3421 O O . ASN A 1 459 ? -23.156 -33.094 -1.29 1 90.88 459 ASN A O 1
ATOM 3425 N N . GLU A 1 460 ? -23.812 -31.578 -2.943 1 93.12 460 GLU A N 1
ATOM 3426 C CA . GLU A 1 460 ? -22.641 -31.953 -3.744 1 93.12 460 GLU A CA 1
ATOM 3427 C C . GLU A 1 460 ? -21.766 -30.734 -4.043 1 93.12 460 GLU A C 1
ATOM 3429 O O . GLU A 1 460 ? -22.281 -29.625 -4.211 1 93.12 460 GLU A O 1
ATOM 3434 N N . ILE A 1 461 ? -20.5 -30.938 -4.125 1 94.12 461 ILE A N 1
ATOM 3435 C CA . ILE A 1 461 ? -19.562 -29.938 -4.637 1 94.12 461 ILE A CA 1
ATOM 3436 C C . ILE A 1 461 ? -19.062 -30.359 -6.016 1 94.12 461 ILE A C 1
ATOM 3438 O O . ILE A 1 461 ? -18.875 -31.547 -6.281 1 94.12 461 ILE A O 1
ATOM 3442 N N . ASP A 1 462 ? -18.953 -29.453 -6.914 1 96.12 462 ASP A N 1
ATOM 3443 C CA . ASP A 1 462 ? -18.406 -29.672 -8.258 1 96.12 462 ASP A CA 1
ATOM 3444 C C . ASP A 1 462 ? -17.188 -28.797 -8.508 1 96.12 462 ASP A C 1
ATOM 3446 O O . ASP A 1 462 ? -17.25 -27.578 -8.336 1 96.12 462 ASP A O 1
ATOM 3450 N N . MET A 1 463 ? -16.141 -29.484 -8.945 1 97.31 463 MET A N 1
ATOM 3451 C CA . MET A 1 463 ? -14.945 -28.703 -9.297 1 97.31 463 MET A CA 1
ATOM 3452 C C . MET A 1 463 ? -15.18 -27.906 -10.57 1 97.31 463 MET A C 1
ATOM 3454 O O . MET A 1 463 ? -15.797 -28.406 -11.516 1 97.31 463 MET A O 1
ATOM 3458 N N . VAL A 1 464 ? -14.719 -26.703 -10.578 1 97.5 464 VAL A N 1
ATOM 3459 C CA . VAL A 1 464 ? -14.82 -25.875 -11.766 1 97.5 464 VAL A CA 1
ATOM 3460 C C . VAL A 1 464 ? -13.688 -26.203 -12.734 1 97.5 464 VAL A C 1
ATOM 3462 O O . VAL A 1 464 ? -12.523 -26.25 -12.344 1 97.5 464 VAL A O 1
ATOM 3465 N N . GLU A 1 465 ? -14.062 -26.453 -13.961 1 97.94 465 GLU A N 1
ATOM 3466 C CA . GLU A 1 465 ? -13.086 -26.719 -15.016 1 97.94 465 GLU A CA 1
ATOM 3467 C C . GLU A 1 465 ? -12.57 -25.422 -15.633 1 97.94 465 GLU A C 1
ATOM 3469 O O . GLU A 1 465 ? -13.344 -24.5 -15.906 1 97.94 465 GLU A O 1
ATOM 3474 N N . ILE A 1 466 ? -11.242 -25.391 -15.891 1 97.19 466 ILE A N 1
ATOM 3475 C CA . ILE A 1 466 ? -10.672 -24.156 -16.422 1 97.19 466 ILE A CA 1
ATOM 3476 C C . ILE A 1 466 ? -9.625 -24.5 -17.484 1 97.19 466 ILE A C 1
ATOM 3478 O O . ILE A 1 466 ? -8.852 -25.438 -17.328 1 97.19 466 ILE A O 1
ATOM 3482 N N . MET A 1 467 ? -9.703 -23.812 -18.578 1 98 467 MET A N 1
ATOM 3483 C CA . MET A 1 467 ? -8.656 -23.75 -19.594 1 98 467 MET A CA 1
ATOM 3484 C C . MET A 1 467 ? -8.141 -22.328 -19.766 1 98 467 MET A C 1
ATOM 3486 O O . MET A 1 467 ? -8.93 -21.391 -19.969 1 98 467 MET A O 1
ATOM 3490 N N . ALA A 1 468 ? -6.836 -22.141 -19.656 1 97.88 468 ALA A N 1
ATOM 3491 C CA . ALA A 1 468 ? -6.219 -20.828 -19.797 1 97.88 468 ALA A CA 1
ATOM 3492 C C . ALA A 1 468 ? -4.992 -20.891 -20.703 1 97.88 468 ALA A C 1
ATOM 3494 O O . ALA A 1 468 ? -4.223 -21.844 -20.656 1 97.88 468 ALA A O 1
ATOM 3495 N N . ALA A 1 469 ? -4.855 -19.875 -21.531 1 98 469 ALA A N 1
ATOM 3496 C CA . ALA A 1 469 ? -3.713 -19.812 -22.438 1 98 469 ALA A CA 1
ATOM 3497 C C . ALA A 1 469 ? -3.17 -18.375 -22.516 1 98 469 ALA A C 1
ATOM 3499 O O . ALA A 1 469 ? -3.924 -17.422 -22.391 1 98 469 ALA A O 1
ATOM 3500 N N . MET A 1 470 ? -1.87 -18.266 -22.734 1 97.81 470 MET A N 1
ATOM 3501 C CA . MET A 1 470 ? -1.199 -16.984 -22.969 1 97.81 470 MET A CA 1
ATOM 3502 C C . MET A 1 470 ? -0.128 -17.109 -24.047 1 97.81 470 MET A C 1
ATOM 3504 O O . MET A 1 470 ? 0.606 -18.109 -24.078 1 97.81 470 MET A O 1
ATOM 3508 N N . VAL A 1 471 ? -0.107 -16.219 -24.938 1 98.38 471 VAL A N 1
ATOM 3509 C CA . VAL A 1 471 ? 0.997 -16.047 -25.875 1 98.38 471 VAL A CA 1
ATOM 3510 C C . VAL A 1 471 ? 1.553 -14.625 -25.75 1 98.38 471 VAL A C 1
ATOM 3512 O O . VAL A 1 471 ? 0.797 -13.664 -25.578 1 98.38 471 VAL A O 1
ATOM 3515 N N . GLY A 1 472 ? 2.871 -14.547 -25.75 1 98.19 472 GLY A N 1
ATOM 3516 C CA . GLY A 1 472 ? 3.471 -13.234 -25.625 1 98.19 472 GLY A CA 1
ATOM 3517 C C . GLY A 1 472 ? 4.859 -13.156 -26.234 1 98.19 472 GLY A C 1
ATOM 3518 O O . GLY A 1 472 ? 5.414 -14.172 -26.672 1 98.19 472 GLY A O 1
ATOM 3519 N N . ALA A 1 473 ? 5.355 -11.906 -26.281 1 98.62 473 ALA A N 1
ATOM 3520 C CA . ALA A 1 473 ? 6.676 -11.641 -26.844 1 98.62 473 ALA A CA 1
ATOM 3521 C C . ALA A 1 473 ? 7.316 -10.414 -26.203 1 98.62 473 ALA A C 1
ATOM 3523 O O . ALA A 1 473 ? 6.613 -9.492 -25.766 1 98.62 473 ALA A O 1
ATOM 3524 N N . GLN A 1 474 ? 8.594 -10.484 -26.109 1 98.5 474 GLN A N 1
ATOM 3525 C CA . GLN A 1 474 ? 9.414 -9.312 -25.812 1 98.5 474 GLN A CA 1
ATOM 3526 C C . GLN A 1 474 ? 10.359 -9 -26.969 1 98.5 474 GLN A C 1
ATOM 3528 O O . GLN A 1 474 ? 11.047 -9.883 -27.469 1 98.5 474 GLN A O 1
ATOM 3533 N N . TYR A 1 475 ? 10.414 -7.797 -27.375 1 98.62 475 TYR A N 1
ATOM 3534 C CA . TYR A 1 475 ? 11.297 -7.363 -28.453 1 98.62 475 TYR A CA 1
ATOM 3535 C C . TYR A 1 475 ? 12.156 -6.188 -28.016 1 98.62 475 TYR A C 1
ATOM 3537 O O . TYR A 1 475 ? 11.641 -5.168 -27.547 1 98.62 475 TYR A O 1
ATOM 3545 N N . LYS A 1 476 ? 13.414 -6.34 -28.219 1 97.94 476 LYS A N 1
ATOM 3546 C CA . LYS A 1 476 ? 14.359 -5.27 -27.922 1 97.94 476 LYS A CA 1
ATOM 3547 C C . LYS A 1 476 ? 14.633 -4.422 -29.156 1 97.94 476 LYS A C 1
ATOM 3549 O O . LYS A 1 476 ? 15.359 -4.848 -30.062 1 97.94 476 LYS A O 1
ATOM 3554 N N . TRP A 1 477 ? 14.117 -3.242 -29.188 1 98.12 477 TRP A N 1
ATOM 3555 C CA . TRP A 1 477 ? 14.383 -2.307 -30.281 1 98.12 477 TRP A CA 1
ATOM 3556 C C . TRP A 1 477 ? 15.836 -1.835 -30.25 1 98.12 477 TRP A C 1
ATOM 3558 O O . TRP A 1 477 ? 16.453 -1.654 -31.297 1 98.12 477 TRP A O 1
ATOM 3568 N N . THR A 1 478 ? 16.312 -1.553 -29.031 1 97.19 478 THR A N 1
ATOM 3569 C CA . THR A 1 478 ? 17.703 -1.264 -28.703 1 97.19 478 THR A CA 1
ATOM 3570 C C . THR A 1 478 ? 18.078 -1.927 -27.375 1 97.19 478 THR A C 1
ATOM 3572 O O . THR A 1 478 ? 17.266 -2.621 -26.766 1 97.19 478 THR A O 1
ATOM 3575 N N . ASP A 1 479 ? 19.234 -1.692 -26.969 1 94.19 479 ASP A N 1
ATOM 3576 C CA . ASP A 1 479 ? 19.672 -2.279 -25.703 1 94.19 479 ASP A CA 1
ATOM 3577 C C . ASP A 1 479 ? 18.938 -1.652 -24.516 1 94.19 479 ASP A C 1
ATOM 3579 O O . ASP A 1 479 ? 18.875 -2.244 -23.438 1 94.19 479 ASP A O 1
ATOM 3583 N N . SER A 1 480 ? 18.406 -0.49 -24.703 1 95.62 480 SER A N 1
ATOM 3584 C CA . SER A 1 480 ? 17.766 0.213 -23.578 1 95.62 480 SER A CA 1
ATOM 3585 C C . SER A 1 480 ? 16.266 0.374 -23.812 1 95.62 480 SER A C 1
ATOM 3587 O O . SER A 1 480 ? 15.57 0.953 -22.969 1 95.62 480 SER A O 1
ATOM 3589 N N . LEU A 1 481 ? 15.781 -0.019 -24.984 1 97.94 481 LEU A N 1
ATOM 3590 C CA . LEU A 1 481 ? 14.375 0.154 -25.328 1 97.94 481 LEU A CA 1
ATOM 3591 C C . LEU A 1 481 ? 13.742 -1.179 -25.719 1 97.94 481 LEU A C 1
ATOM 3593 O O . LEU A 1 481 ? 14.219 -1.854 -26.625 1 97.94 481 LEU A O 1
ATOM 3597 N N . ARG A 1 482 ? 12.68 -1.566 -25.062 1 98.31 482 ARG A N 1
ATOM 3598 C CA . ARG A 1 482 ? 12.047 -2.852 -25.344 1 98.31 482 ARG A CA 1
ATOM 3599 C C . ARG A 1 482 ? 10.531 -2.756 -25.219 1 98.31 482 ARG A C 1
ATOM 3601 O O . ARG A 1 482 ? 10.008 -1.845 -24.578 1 98.31 482 ARG A O 1
ATOM 3608 N N . SER A 1 483 ? 9.875 -3.682 -25.812 1 98.62 483 SER A N 1
ATOM 3609 C CA . SER A 1 483 ? 8.43 -3.824 -25.719 1 98.62 483 SER A CA 1
ATOM 3610 C C . SER A 1 483 ? 8.031 -5.25 -25.359 1 98.62 483 SER A C 1
ATOM 3612 O O . SER A 1 483 ? 8.75 -6.199 -25.672 1 98.62 483 SER A O 1
ATOM 3614 N N . ASN A 1 484 ? 6.992 -5.348 -24.625 1 98.31 484 ASN A N 1
ATOM 3615 C CA . ASN A 1 484 ? 6.332 -6.617 -24.344 1 98.31 484 ASN A CA 1
ATOM 3616 C C . ASN A 1 484 ? 4.879 -6.613 -24.812 1 98.31 484 ASN A C 1
ATOM 3618 O O . ASN A 1 484 ? 4.184 -5.605 -24.688 1 98.31 484 ASN A O 1
ATOM 3622 N N . VAL A 1 485 ? 4.465 -7.699 -25.359 1 98.25 485 VAL A N 1
ATOM 3623 C CA . VAL A 1 485 ? 3.066 -7.891 -25.734 1 98.25 485 VAL A CA 1
ATOM 3624 C C . VAL A 1 485 ? 2.588 -9.258 -25.266 1 98.25 485 VAL A C 1
ATOM 3626 O O . VAL A 1 485 ? 3.334 -10.242 -25.328 1 98.25 485 VAL A O 1
ATOM 3629 N N . SER A 1 486 ? 1.396 -9.344 -24.766 1 97.5 486 SER A N 1
ATOM 3630 C CA . SER A 1 486 ? 0.823 -10.625 -24.375 1 97.5 486 SER A CA 1
ATOM 3631 C C . SER A 1 486 ? -0.678 -10.664 -24.641 1 97.5 486 SER A C 1
ATOM 3633 O O . SER A 1 486 ? -1.355 -9.641 -24.547 1 97.5 486 SER A O 1
ATOM 3635 N N . LEU A 1 487 ? -1.176 -11.773 -25 1 98.19 487 LEU A N 1
ATOM 3636 C CA . LEU A 1 487 ? -2.588 -12.094 -25.172 1 98.19 487 LEU A CA 1
ATOM 3637 C C . LEU A 1 487 ? -2.988 -13.266 -24.266 1 98.19 487 LEU A C 1
ATOM 3639 O O . LEU A 1 487 ? -2.289 -14.273 -24.219 1 98.19 487 LEU A O 1
ATOM 3643 N N . HIS A 1 488 ? -4.066 -13.078 -23.594 1 97.62 488 HIS A N 1
ATOM 3644 C CA . HIS A 1 488 ? -4.539 -14.062 -22.625 1 97.62 488 HIS A CA 1
ATOM 3645 C C . HIS A 1 488 ? -5.969 -14.492 -22.938 1 97.62 488 HIS A C 1
ATOM 3647 O O . HIS A 1 488 ? -6.801 -13.672 -23.312 1 97.62 488 HIS A O 1
ATOM 3653 N N . GLY A 1 489 ? -6.266 -15.773 -22.75 1 97.62 489 GLY A N 1
ATOM 3654 C CA . GLY A 1 489 ? -7.605 -16.328 -22.859 1 97.62 489 GLY A CA 1
ATOM 3655 C C . GLY A 1 489 ? -7.91 -17.359 -21.797 1 97.62 489 GLY A C 1
ATOM 3656 O O . GLY A 1 489 ? -7.086 -18.25 -21.531 1 97.62 489 GLY A O 1
ATOM 3657 N N . VAL A 1 490 ? -9.062 -17.219 -21.188 1 97.44 490 VAL A N 1
ATOM 3658 C CA . VAL A 1 490 ? -9.492 -18.156 -20.156 1 97.44 490 VAL A CA 1
ATOM 3659 C C . VAL A 1 490 ? -10.938 -18.578 -20.406 1 97.44 490 VAL A C 1
ATOM 3661 O O . VAL A 1 490 ? -11.773 -17.75 -20.781 1 97.44 490 VAL A O 1
ATOM 3664 N N . ARG A 1 491 ? -11.18 -19.812 -20.25 1 97.81 491 ARG A 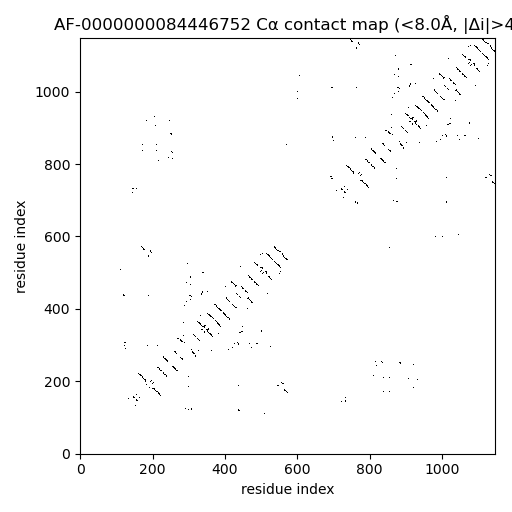N 1
ATOM 3665 C CA . ARG A 1 491 ? -12.531 -20.359 -20.312 1 97.81 491 ARG A CA 1
ATOM 3666 C C . ARG A 1 491 ? -12.828 -21.219 -19.078 1 97.81 491 ARG A C 1
ATOM 3668 O O . ARG A 1 491 ? -12.039 -22.094 -18.719 1 97.81 491 ARG A O 1
ATOM 3675 N N . LEU A 1 492 ? -13.914 -20.938 -18.484 1 97.38 492 LEU A N 1
ATOM 3676 C CA . LEU A 1 492 ? -14.375 -21.703 -17.328 1 97.38 492 LEU A CA 1
ATOM 3677 C C . LEU A 1 492 ? -15.672 -22.438 -17.656 1 97.38 492 LEU A C 1
ATOM 3679 O O . LEU A 1 492 ? -16.5 -21.938 -18.422 1 97.38 492 LEU A O 1
ATOM 3683 N N . ASN A 1 493 ? -15.82 -23.594 -17.094 1 97.62 493 ASN A N 1
ATOM 3684 C CA . ASN A 1 493 ? -17.047 -24.391 -17.219 1 97.62 493 ASN A CA 1
ATOM 3685 C C . ASN A 1 493 ? -17.641 -24.719 -15.852 1 97.62 493 ASN A C 1
ATOM 3687 O O . ASN A 1 493 ? -16.938 -25.203 -14.961 1 97.62 493 ASN A O 1
ATOM 3691 N N . TYR A 1 494 ? -18.875 -24.484 -15.742 1 96.69 494 TYR A N 1
ATOM 3692 C CA . TYR A 1 494 ? -19.609 -24.672 -14.492 1 96.69 494 TYR A CA 1
ATOM 3693 C C . TYR A 1 494 ? -20.781 -25.625 -14.688 1 96.69 494 TYR A C 1
ATOM 3695 O O . TYR A 1 494 ? -21.266 -25.797 -15.805 1 96.69 494 TYR A O 1
ATOM 3703 N N . PRO A 1 495 ? -21.188 -26.25 -13.539 1 96.12 495 PRO A N 1
ATOM 3704 C CA . PRO A 1 495 ? -22.469 -26.953 -13.617 1 96.12 495 PRO A CA 1
ATOM 3705 C C . PRO A 1 495 ? -23.641 -26.016 -13.852 1 96.12 495 PRO A C 1
ATOM 3707 O O . PRO A 1 495 ? -23.562 -24.812 -13.539 1 96.12 495 PRO A O 1
ATOM 3710 N N . SER A 1 496 ? -24.781 -26.547 -14.328 1 94.81 496 SER A N 1
ATOM 3711 C CA . SER A 1 496 ? -25.906 -25.734 -14.789 1 94.81 496 SER A CA 1
ATOM 3712 C C . SER A 1 496 ? -26.578 -25.016 -13.625 1 94.81 496 SER A C 1
ATOM 3714 O O . SER A 1 496 ? -27.188 -23.969 -13.812 1 94.81 496 SER A O 1
ATOM 3716 N N . TYR A 1 497 ? -26.422 -25.547 -12.461 1 95.44 497 TYR A N 1
ATOM 3717 C CA . TYR A 1 497 ? -27.188 -24.984 -11.352 1 95.44 497 TYR A CA 1
ATOM 3718 C C . TYR A 1 497 ? -26.625 -23.625 -10.938 1 95.44 497 TYR A C 1
ATOM 3720 O O . TYR A 1 497 ? -27.266 -22.906 -10.172 1 95.44 497 TYR A O 1
ATOM 3728 N N . VAL A 1 498 ? -25.484 -23.188 -11.406 1 95.25 498 VAL A N 1
ATOM 3729 C CA . VAL A 1 498 ? -24.922 -21.906 -11.023 1 95.25 498 VAL A CA 1
ATOM 3730 C C . VAL A 1 498 ? -25.828 -20.781 -11.523 1 95.25 498 VAL A C 1
ATOM 3732 O O . VAL A 1 498 ? -25.719 -19.641 -11.078 1 95.25 498 VAL A O 1
ATOM 3735 N N . ARG A 1 499 ? -26.672 -21.078 -12.523 1 94.31 499 ARG A N 1
ATOM 3736 C CA . ARG A 1 499 ? -27.609 -20.078 -13.039 1 94.31 499 ARG A CA 1
ATOM 3737 C C . ARG A 1 499 ? -28.578 -19.625 -11.961 1 94.31 499 ARG A C 1
ATOM 3739 O O . ARG A 1 499 ? -29.266 -18.609 -12.125 1 94.31 499 ARG A O 1
ATOM 3746 N N . TYR A 1 500 ? -28.656 -20.406 -10.859 1 93.88 500 TYR A N 1
ATOM 3747 C CA . TYR A 1 500 ? -29.609 -20.094 -9.797 1 93.88 500 TYR A CA 1
ATOM 3748 C C . TYR A 1 500 ? -28.906 -19.422 -8.617 1 93.88 500 TYR A C 1
ATOM 3750 O O . TYR A 1 500 ? -29.5 -19.25 -7.555 1 93.88 500 TYR A O 1
ATOM 3758 N N . PHE A 1 501 ? -27.656 -19.109 -8.766 1 93.81 501 PHE A N 1
ATOM 3759 C CA . PHE A 1 501 ? -26.969 -18.391 -7.707 1 93.81 501 PHE A CA 1
ATOM 3760 C C . PHE A 1 501 ? -27.547 -16.984 -7.523 1 93.81 501 PHE A C 1
ATOM 3762 O O . PHE A 1 501 ? -28.078 -16.406 -8.469 1 93.81 501 PHE A O 1
ATOM 3769 N N . SER A 1 502 ? -27.438 -16.5 -6.293 1 90.94 502 SER A N 1
ATOM 3770 C CA . SER A 1 502 ? -27.969 -15.172 -5.977 1 90.94 502 SER A CA 1
ATOM 3771 C C . SER A 1 502 ? -27.375 -14.102 -6.883 1 90.94 502 SER A C 1
ATOM 3773 O O . SER A 1 502 ? -26.172 -14.078 -7.113 1 90.94 502 SER A O 1
ATOM 3775 N N . GLY A 1 503 ? -28.266 -13.242 -7.406 1 90 503 GLY A N 1
ATOM 3776 C CA . GLY A 1 503 ? -27.844 -12.133 -8.25 1 90 503 GLY A CA 1
ATOM 3777 C C . GLY A 1 503 ? -27.984 -12.422 -9.727 1 90 503 GLY A C 1
ATOM 3778 O O . GLY A 1 503 ? -27.906 -11.508 -10.555 1 90 503 GLY A O 1
ATOM 3779 N N . CYS A 1 504 ? -28.172 -13.703 -10.039 1 91.94 504 CYS A N 1
ATOM 3780 C CA . CYS A 1 504 ? -28.453 -14.039 -11.43 1 91.94 504 CYS A CA 1
ATOM 3781 C C . CYS A 1 504 ? -29.875 -13.664 -11.805 1 91.94 504 CYS A C 1
ATOM 3783 O O . CYS A 1 504 ? -30.75 -13.578 -10.945 1 91.94 504 CYS A O 1
ATOM 3785 N N . GLU A 1 505 ? -30.047 -13.469 -13.039 1 88.25 505 GLU A N 1
ATOM 3786 C CA . GLU A 1 505 ? -31.391 -13.125 -13.516 1 88.25 505 GLU A CA 1
ATOM 3787 C C . GLU A 1 505 ? -32.438 -14.117 -13 1 88.25 505 GLU A C 1
ATOM 3789 O O . GLU A 1 505 ? -32.25 -15.328 -13.133 1 88.25 505 GLU A O 1
ATOM 3794 N N . GLY A 1 506 ? -33.438 -13.539 -12.406 1 87.12 506 GLY A N 1
ATOM 3795 C CA . GLY A 1 506 ? -34.562 -14.359 -12 1 87.12 506 GLY A CA 1
ATOM 3796 C C . GLY A 1 506 ? -34.406 -14.984 -10.625 1 87.12 506 GLY A C 1
ATOM 3797 O O . GLY A 1 506 ? -35.219 -15.789 -10.195 1 87.12 506 GLY A O 1
ATOM 3798 N N . THR A 1 507 ? -33.344 -14.672 -9.953 1 88.38 507 THR A N 1
ATOM 3799 C CA . THR A 1 507 ? -33.062 -15.359 -8.695 1 88.38 507 THR A CA 1
ATOM 3800 C C . THR A 1 507 ? -33.281 -14.422 -7.508 1 88.38 507 THR A C 1
ATOM 3802 O O . THR A 1 507 ? -33.656 -14.867 -6.414 1 88.38 507 THR A O 1
ATOM 3805 N N . SER A 1 508 ? -32.906 -13.18 -7.574 1 82.56 508 SER A N 1
ATOM 3806 C CA . SER A 1 508 ? -33 -12.234 -6.465 1 82.56 508 SER A CA 1
ATOM 3807 C C . SER A 1 508 ? -33.375 -10.836 -6.957 1 82.56 508 SER A C 1
ATOM 3809 O O . SER A 1 508 ? -33.375 -10.578 -8.164 1 82.56 508 SER A O 1
ATOM 3811 N N . ALA A 1 509 ? -33.781 -10.023 -5.949 1 74.44 509 ALA A N 1
ATOM 3812 C CA . ALA A 1 509 ? -34.156 -8.656 -6.258 1 74.44 509 ALA A CA 1
ATOM 3813 C C . ALA A 1 509 ? -32.938 -7.73 -6.332 1 74.44 509 ALA A C 1
ATOM 3815 O O . ALA A 1 509 ? -33.031 -6.629 -6.879 1 74.44 509 ALA A O 1
ATOM 3816 N N . THR A 1 510 ? -31.922 -8.242 -5.754 1 74.75 510 THR A N 1
ATOM 3817 C CA . THR A 1 510 ? -30.734 -7.391 -5.691 1 74.75 510 THR A CA 1
ATOM 3818 C C . THR A 1 510 ? -29.531 -8.094 -6.297 1 74.75 510 THR A C 1
ATOM 3820 O O . THR A 1 510 ? -29.484 -9.328 -6.367 1 74.75 510 THR A O 1
ATOM 3823 N N . SER A 1 511 ? -28.641 -7.293 -6.742 1 73.88 511 SER A N 1
ATOM 3824 C CA . SER A 1 511 ? -27.391 -7.836 -7.277 1 73.88 511 SER A CA 1
ATOM 3825 C C . SER A 1 511 ? -26.562 -8.516 -6.188 1 73.88 511 SER A C 1
ATOM 3827 O O . SER A 1 511 ? -26.781 -8.273 -5 1 73.88 511 SER A O 1
ATOM 3829 N N . SER A 1 512 ? -25.797 -9.508 -6.688 1 78.69 512 SER A N 1
ATOM 3830 C CA . SER A 1 512 ? -24.906 -10.234 -5.781 1 78.69 512 SER A CA 1
ATOM 3831 C C . SER A 1 512 ? -23.562 -10.508 -6.434 1 78.69 512 SER A C 1
ATOM 3833 O O . SER A 1 512 ? -23.484 -10.766 -7.637 1 78.69 512 SER A O 1
ATOM 3835 N N . ALA A 1 513 ? -22.625 -10.484 -5.578 1 78.25 513 ALA A N 1
ATOM 3836 C CA . ALA A 1 513 ? -21.266 -10.766 -6.031 1 78.25 513 ALA A CA 1
ATOM 3837 C C . ALA A 1 513 ? -21.125 -12.219 -6.473 1 78.25 513 ALA A C 1
ATOM 3839 O O . ALA A 1 513 ? -20.188 -12.562 -7.199 1 78.25 513 ALA A O 1
ATOM 3840 N N . VAL A 1 514 ? -22.047 -13.055 -6.078 1 87.31 514 VAL A N 1
ATOM 3841 C CA . VAL A 1 514 ? -21.906 -14.477 -6.367 1 87.31 514 VAL A CA 1
ATOM 3842 C C . VAL A 1 514 ? -22.125 -14.727 -7.859 1 87.31 514 VAL A C 1
ATOM 3844 O O . VAL A 1 514 ? -21.25 -15.297 -8.531 1 87.31 514 VAL A O 1
ATOM 3847 N N . CYS A 1 515 ? -23.219 -14.203 -8.336 1 89.5 515 CYS A N 1
ATOM 3848 C CA . CYS A 1 515 ? -23.484 -14.359 -9.766 1 89.5 515 CYS A CA 1
ATOM 3849 C C . CYS A 1 515 ? -22.469 -13.609 -10.602 1 89.5 515 CYS A C 1
ATOM 3851 O O . CYS A 1 515 ? -22.031 -14.102 -11.641 1 89.5 515 CYS A O 1
ATOM 3853 N N . ASP A 1 516 ? -22.016 -12.484 -10.133 1 88.56 516 ASP A N 1
ATOM 3854 C CA . ASP A 1 516 ? -21.109 -11.617 -10.875 1 88.56 516 ASP A CA 1
ATOM 3855 C C . ASP A 1 516 ? -19.703 -12.219 -10.938 1 88.56 516 ASP A C 1
ATOM 3857 O O . ASP A 1 516 ? -18.875 -11.781 -11.734 1 88.56 516 ASP A O 1
ATOM 3861 N N . GLY A 1 517 ? -19.5 -13.156 -10.141 1 89.75 517 GLY A N 1
ATOM 3862 C CA . GLY A 1 517 ? -18.188 -13.781 -10.109 1 89.75 517 GLY A CA 1
ATOM 3863 C C . GLY A 1 517 ? -18.094 -15.023 -10.977 1 89.75 517 GLY A C 1
ATOM 3864 O O . GLY A 1 517 ? -17 -15.594 -11.141 1 89.75 517 GLY A O 1
ATOM 3865 N N . VAL A 1 518 ? -19.234 -15.477 -11.508 1 93.38 518 VAL A N 1
ATOM 3866 C CA . VAL A 1 518 ? -19.25 -16.688 -12.328 1 93.38 518 VAL A CA 1
ATOM 3867 C C . VAL A 1 518 ? -18.891 -16.344 -13.766 1 93.38 518 VAL A C 1
ATOM 3869 O O . VAL A 1 518 ? -19.75 -16.359 -14.648 1 93.38 518 VAL A O 1
ATOM 3872 N N . ASN A 1 519 ? -17.656 -16.141 -14.008 1 94.69 519 ASN A N 1
ATOM 3873 C CA . ASN A 1 519 ? -17.156 -15.836 -15.344 1 94.69 519 ASN A CA 1
ATOM 3874 C C . ASN A 1 519 ? -17.109 -17.078 -16.219 1 94.69 519 ASN A C 1
ATOM 3876 O O . ASN A 1 519 ? -16.734 -18.156 -15.766 1 94.69 519 ASN A O 1
ATOM 3880 N N . ARG A 1 520 ? -17.484 -16.938 -17.469 1 96.38 520 ARG A N 1
ATOM 3881 C CA . ARG A 1 520 ? -17.359 -18.016 -18.453 1 96.38 520 ARG A CA 1
ATOM 3882 C C . ARG A 1 520 ? -16.078 -17.844 -19.281 1 96.38 520 ARG A C 1
ATOM 3884 O O . ARG A 1 520 ? -15.336 -18.797 -19.484 1 96.38 520 ARG A O 1
ATOM 3891 N N . ASP A 1 521 ? -15.938 -16.609 -19.781 1 96.94 521 ASP A N 1
ATOM 3892 C CA . ASP A 1 521 ? -14.781 -16.297 -20.609 1 96.94 521 ASP A CA 1
ATOM 3893 C C . ASP A 1 521 ? -14.117 -15.008 -20.141 1 96.94 521 ASP A C 1
ATOM 3895 O O . ASP A 1 521 ? -14.797 -14.055 -19.766 1 96.94 521 ASP A O 1
ATOM 3899 N N . ILE A 1 522 ? -12.812 -14.992 -20.281 1 96.5 522 ILE A N 1
ATOM 3900 C CA . ILE A 1 522 ? -12.039 -13.773 -20.047 1 96.5 522 ILE A CA 1
ATOM 3901 C C . ILE A 1 522 ? -10.945 -13.664 -21.109 1 96.5 522 ILE A C 1
ATOM 3903 O O . ILE A 1 522 ? -10.234 -14.625 -21.391 1 96.5 522 ILE A O 1
ATOM 3907 N N . TRP A 1 523 ? -10.859 -12.5 -21.75 1 96 523 TRP A N 1
ATOM 3908 C CA . TRP A 1 523 ? -9.789 -12.148 -22.672 1 96 523 TRP A CA 1
ATOM 3909 C C . TRP A 1 523 ? -9.039 -10.914 -22.188 1 96 523 TRP A C 1
ATOM 3911 O O . TRP A 1 523 ? -9.633 -9.984 -21.641 1 96 523 TRP A O 1
ATOM 3921 N N . ALA A 1 524 ? -7.727 -10.977 -22.391 1 95.75 524 ALA A N 1
ATOM 3922 C CA . ALA A 1 524 ? -6.941 -9.82 -21.969 1 95.75 524 ALA A CA 1
ATOM 3923 C C . ALA A 1 524 ? -5.719 -9.633 -22.875 1 95.75 524 ALA A C 1
ATOM 3925 O O . ALA A 1 524 ? -5.234 -10.594 -23.484 1 95.75 524 ALA A O 1
ATOM 3926 N N . THR A 1 525 ? -5.293 -8.414 -22.984 1 96.69 525 THR A N 1
ATOM 3927 C CA . THR A 1 525 ? -4.062 -8.078 -23.688 1 96.69 525 THR A CA 1
ATOM 3928 C C . THR A 1 525 ? -3.312 -6.961 -22.969 1 96.69 525 THR A C 1
ATOM 3930 O O . THR A 1 525 ? -3.922 -6.145 -22.266 1 96.69 525 THR A O 1
ATOM 3933 N N . ALA A 1 526 ? -2.012 -6.996 -23.031 1 96.62 526 ALA A N 1
ATOM 3934 C CA . ALA A 1 526 ? -1.132 -5.934 -22.547 1 96.62 526 ALA A CA 1
ATOM 3935 C C . ALA A 1 526 ? -0.013 -5.648 -23.547 1 96.62 526 ALA A C 1
ATOM 3937 O O . ALA A 1 526 ? 0.565 -6.574 -24.125 1 96.62 526 ALA A O 1
ATOM 3938 N N . VAL A 1 527 ? 0.229 -4.41 -23.797 1 98.12 527 VAL A N 1
ATOM 3939 C CA . VAL A 1 527 ? 1.322 -3.947 -24.656 1 98.12 527 VAL A CA 1
ATOM 3940 C C . VAL A 1 527 ? 2.043 -2.783 -23.969 1 98.12 527 VAL A C 1
ATOM 3942 O O . VAL A 1 527 ? 1.403 -1.872 -23.438 1 98.12 527 VAL A O 1
ATOM 3945 N N . ASN A 1 528 ? 3.424 -2.91 -23.984 1 98.44 528 ASN A N 1
ATOM 3946 C CA . ASN A 1 528 ? 4.109 -1.81 -23.312 1 98.44 528 ASN A CA 1
ATOM 3947 C C . ASN A 1 528 ? 5.375 -1.4 -24.062 1 98.44 528 ASN A C 1
ATOM 3949 O O . ASN A 1 528 ? 5.738 -2.025 -25.062 1 98.44 528 ASN A O 1
ATOM 3953 N N . LEU A 1 529 ? 5.875 -0.25 -23.766 1 98.62 529 LEU A N 1
ATOM 3954 C CA . LEU A 1 529 ? 7.172 0.303 -24.125 1 98.62 529 LEU A CA 1
ATOM 3955 C C . LEU A 1 529 ? 7.957 0.727 -22.891 1 98.62 529 LEU A C 1
ATOM 3957 O O . LEU A 1 529 ? 7.473 1.53 -22.094 1 98.62 529 LEU A O 1
ATOM 3961 N N . ILE A 1 530 ? 9.141 0.141 -22.75 1 98.38 530 ILE A N 1
ATOM 3962 C CA . ILE A 1 530 ? 9.945 0.378 -21.562 1 98.38 530 ILE A CA 1
ATOM 3963 C C . ILE A 1 530 ? 11.328 0.891 -21.969 1 98.38 530 ILE A C 1
ATOM 3965 O O . ILE A 1 530 ? 12 0.288 -22.812 1 98.38 530 ILE A O 1
ATOM 3969 N N . TRP A 1 531 ? 11.742 2.006 -21.422 1 98.31 531 TRP A N 1
ATOM 3970 C CA . TRP A 1 531 ? 13.055 2.609 -21.625 1 98.31 531 TRP A CA 1
ATOM 3971 C C . TRP A 1 531 ? 13.906 2.525 -20.359 1 98.31 531 TRP A C 1
ATOM 3973 O O . TRP A 1 531 ? 13.461 2.924 -19.281 1 98.31 531 TRP A O 1
ATOM 3983 N N . SER A 1 532 ? 15.062 2.016 -20.5 1 96.12 532 SER A N 1
ATOM 3984 C CA . SER A 1 532 ? 16.031 1.943 -19.406 1 96.12 532 SER A CA 1
ATOM 3985 C C . SER A 1 532 ? 17.234 2.834 -19.688 1 96.12 532 SER A C 1
ATOM 3987 O O . SER A 1 532 ? 18.266 2.359 -20.172 1 96.12 532 SER A O 1
ATOM 3989 N N . PRO A 1 533 ? 17.203 4.074 -19.219 1 91.88 533 PRO A N 1
ATOM 3990 C CA . PRO A 1 533 ? 18.328 4.965 -19.484 1 91.88 533 PRO A CA 1
ATOM 3991 C C . PRO A 1 533 ? 19.641 4.457 -18.875 1 91.88 533 PRO A C 1
ATOM 3993 O O . PRO A 1 533 ? 20.719 4.648 -19.453 1 91.88 533 PRO A O 1
ATOM 3996 N N . VAL A 1 534 ? 19.547 3.934 -17.656 1 89.69 534 VAL A N 1
ATOM 3997 C CA . VAL A 1 534 ? 20.609 3.178 -17 1 89.69 534 VAL A CA 1
ATOM 3998 C C . VAL A 1 534 ? 20.062 1.854 -16.484 1 89.69 534 VAL A C 1
ATOM 4000 O O . VAL A 1 534 ? 18.844 1.704 -16.297 1 89.69 534 VAL A O 1
ATOM 4003 N N . LYS A 1 535 ? 20.844 0.986 -16.156 1 87.62 535 LYS A N 1
ATOM 4004 C CA . LYS A 1 535 ? 20.484 -0.409 -15.938 1 87.62 535 LYS A CA 1
ATOM 4005 C C . LYS A 1 535 ? 19.438 -0.53 -14.836 1 87.62 535 LYS A C 1
ATOM 4007 O O . LYS A 1 535 ? 18.484 -1.315 -14.953 1 87.62 535 LYS A O 1
ATOM 4012 N N . PRO A 1 536 ? 19.453 0.215 -13.734 1 90.88 536 PRO A N 1
ATOM 4013 C CA . PRO A 1 536 ? 18.484 -0.037 -12.656 1 90.88 536 PRO A CA 1
ATOM 4014 C C . PRO A 1 536 ? 17.172 0.69 -12.859 1 90.88 536 PRO A C 1
ATOM 4016 O O . PRO A 1 536 ? 16.234 0.531 -12.055 1 90.88 536 PRO A O 1
ATOM 4019 N N . ILE A 1 537 ? 17.031 1.407 -13.883 1 94.19 537 ILE A N 1
ATOM 4020 C CA . ILE A 1 537 ? 15.844 2.238 -14.047 1 94.19 537 ILE A CA 1
ATOM 4021 C C . ILE A 1 537 ? 15.031 1.747 -15.242 1 94.19 537 ILE A C 1
ATOM 4023 O O . ILE A 1 537 ? 15.57 1.59 -16.344 1 94.19 537 ILE A O 1
ATOM 4027 N N . ASP A 1 538 ? 13.797 1.524 -15.016 1 97 538 ASP A N 1
ATOM 4028 C CA . ASP A 1 538 ? 12.828 1.284 -16.078 1 97 538 ASP A CA 1
ATOM 4029 C C . ASP A 1 538 ? 11.727 2.342 -16.062 1 97 538 ASP A C 1
ATOM 4031 O O . ASP A 1 538 ? 11.062 2.539 -15.055 1 97 538 ASP A O 1
ATOM 4035 N N . LEU A 1 539 ? 11.641 3.066 -17.094 1 97.31 539 LEU A N 1
ATOM 4036 C CA . LEU A 1 539 ? 10.523 3.971 -17.375 1 97.31 539 LEU A CA 1
ATOM 4037 C C . LEU A 1 539 ? 9.641 3.428 -18.484 1 97.31 539 LEU A C 1
ATOM 4039 O O . LEU A 1 539 ? 10.133 3.092 -19.562 1 97.31 539 LEU A O 1
ATOM 4043 N N . GLY A 1 540 ? 8.297 3.355 -18.203 1 98.19 540 GLY A N 1
ATOM 4044 C CA . GLY A 1 540 ? 7.512 2.703 -19.234 1 98.19 540 GLY A CA 1
ATOM 4045 C C . GLY A 1 540 ? 6.062 3.156 -19.25 1 98.19 540 GLY A C 1
ATOM 4046 O O . GLY A 1 540 ? 5.594 3.793 -18.312 1 98.19 540 GLY A O 1
ATOM 4047 N N . ILE A 1 541 ? 5.434 2.889 -20.391 1 98.06 541 ILE A N 1
ATOM 4048 C CA . ILE A 1 541 ? 3.998 3.055 -20.578 1 98.06 541 ILE A CA 1
ATOM 4049 C C . ILE A 1 541 ? 3.385 1.737 -21.047 1 98.06 541 ILE A C 1
ATOM 4051 O O . ILE A 1 541 ? 4 0.997 -21.812 1 98.06 541 ILE A O 1
ATOM 4055 N N . GLU A 1 542 ? 2.168 1.438 -20.562 1 97.56 542 GLU A N 1
ATOM 4056 C CA . GLU A 1 542 ? 1.497 0.183 -20.875 1 97.56 542 GLU A CA 1
ATOM 4057 C C . GLU A 1 542 ? 0.005 0.401 -21.125 1 97.56 542 GLU A C 1
ATOM 4059 O O . GLU A 1 542 ? -0.639 1.165 -20.406 1 97.56 542 GLU A O 1
ATOM 4064 N N . TYR A 1 543 ? -0.476 -0.202 -22.188 1 96.5 543 TYR A N 1
ATOM 4065 C CA . TYR A 1 543 ? -1.908 -0.311 -22.438 1 96.5 543 TYR A CA 1
ATOM 4066 C C . TYR A 1 543 ? -2.41 -1.717 -22.125 1 96.5 543 TYR A C 1
ATOM 4068 O O . TYR A 1 543 ? -1.802 -2.705 -22.547 1 96.5 543 TYR A O 1
ATOM 4076 N N . THR A 1 544 ? -3.537 -1.802 -21.359 1 94.38 544 THR A N 1
ATOM 4077 C CA . THR A 1 544 ? -4.164 -3.084 -21.062 1 94.38 544 THR A CA 1
ATOM 4078 C C . THR A 1 544 ? -5.648 -3.057 -21.422 1 94.38 544 THR A C 1
ATOM 4080 O O . THR A 1 544 ? -6.328 -2.053 -21.188 1 94.38 544 THR A O 1
ATOM 4083 N N . HIS A 1 545 ? -6.086 -4.129 -21.969 1 94.31 545 HIS A N 1
ATOM 4084 C CA . HIS A 1 545 ? -7.492 -4.371 -22.266 1 94.31 545 HIS A CA 1
ATOM 4085 C C . HIS A 1 545 ? -7.961 -5.699 -21.688 1 94.31 545 HIS A C 1
ATOM 4087 O O . HIS A 1 545 ? -7.293 -6.723 -21.844 1 94.31 545 HIS A O 1
ATOM 4093 N N . VAL A 1 546 ? -9.078 -5.703 -20.984 1 93.75 546 VAL A N 1
ATOM 4094 C CA . VAL A 1 546 ? -9.641 -6.934 -20.438 1 93.75 546 VAL A CA 1
ATOM 4095 C C . VAL A 1 546 ? -11.141 -6.984 -20.703 1 93.75 546 VAL A C 1
ATOM 4097 O O . VAL A 1 546 ? -11.836 -5.973 -20.578 1 93.75 546 VAL A O 1
ATOM 4100 N N . GLU A 1 547 ? -11.609 -8.133 -21.094 1 93.75 547 GLU A N 1
ATOM 4101 C CA . GLU A 1 547 ? -13.031 -8.398 -21.312 1 93.75 547 GLU A CA 1
ATOM 4102 C C . GLU A 1 547 ? -13.453 -9.695 -20.625 1 93.75 547 GLU A C 1
ATOM 4104 O O . GLU A 1 547 ? -12.742 -10.703 -20.703 1 93.75 547 GLU A O 1
ATOM 4109 N N . ARG A 1 548 ? -14.555 -9.617 -19.922 1 94.25 548 ARG A N 1
ATOM 4110 C CA . ARG A 1 548 ? -15.078 -10.828 -19.281 1 94.25 548 ARG A CA 1
ATOM 4111 C C . ARG A 1 548 ? -16.547 -11.055 -19.672 1 94.25 548 ARG A C 1
ATOM 4113 O O . ARG A 1 548 ? -17.281 -10.094 -19.922 1 94.25 548 ARG A O 1
ATOM 4120 N N . THR A 1 549 ? -16.922 -12.258 -19.781 1 95.38 549 THR A N 1
ATOM 4121 C CA . THR A 1 549 ? -18.281 -12.695 -20.031 1 95.38 549 THR A CA 1
ATOM 4122 C C . THR A 1 549 ? -18.781 -13.625 -18.922 1 95.38 549 THR A C 1
ATOM 4124 O O . THR A 1 549 ? -18.078 -14.555 -18.531 1 95.38 549 THR A O 1
ATOM 4127 N N . LEU A 1 550 ? -19.938 -13.297 -18.438 1 94.31 550 LEU A N 1
ATOM 4128 C CA . LEU A 1 550 ? -20.516 -14.094 -17.375 1 94.31 550 LEU A CA 1
ATOM 4129 C C . LEU A 1 550 ? -21.172 -15.352 -17.922 1 94.31 550 LEU A C 1
ATOM 4131 O O . LEU A 1 550 ? -21.578 -15.383 -19.094 1 94.31 550 LEU A O 1
ATOM 4135 N N . GLN A 1 551 ? -21.234 -16.328 -17.109 1 94.94 551 GLN A N 1
ATOM 4136 C CA . GLN A 1 551 ? -21.984 -17.531 -17.453 1 94.94 551 GLN A CA 1
ATOM 4137 C C . GLN A 1 551 ? -23.469 -17.234 -17.578 1 94.94 551 GLN A C 1
ATOM 4139 O O . GLN A 1 551 ? -24.141 -17.781 -18.453 1 94.94 551 GLN A O 1
ATOM 4144 N N . GLN A 1 552 ? -23.922 -16.422 -16.641 1 93.12 552 GLN A N 1
ATOM 4145 C CA . GLN A 1 552 ? -25.328 -16 -16.609 1 93.12 552 GLN A CA 1
ATOM 4146 C C . GLN A 1 552 ? -25.438 -14.492 -16.453 1 93.12 552 GLN A C 1
ATOM 4148 O O . GLN A 1 552 ? -24.656 -13.875 -15.719 1 93.12 552 GLN A O 1
ATOM 4153 N N . GLN A 1 553 ? -26.469 -14.031 -17.109 1 91.31 553 GLN A N 1
ATOM 4154 C CA . GLN A 1 553 ? -26.703 -12.602 -16.953 1 91.31 553 GLN A CA 1
ATOM 4155 C C . GLN A 1 553 ? -27.125 -12.258 -15.531 1 91.31 553 GLN A C 1
ATOM 4157 O O . GLN A 1 553 ? -27.844 -13.031 -14.891 1 91.31 553 GLN A O 1
ATOM 4162 N N . ASP A 1 554 ? -26.703 -11.094 -15.094 1 88.69 554 ASP A N 1
ATOM 4163 C CA . ASP A 1 554 ? -27.094 -10.672 -13.75 1 88.69 554 ASP A CA 1
ATOM 4164 C C . ASP A 1 554 ? -28.484 -10.055 -13.75 1 88.69 554 ASP A C 1
ATOM 4166 O O . ASP A 1 554 ? -29.156 -10.023 -14.789 1 88.69 554 ASP A O 1
ATOM 4170 N N . ILE A 1 555 ? -28.953 -9.578 -12.656 1 85.31 555 ILE A N 1
ATOM 4171 C CA . ILE A 1 555 ? -30.328 -9.117 -12.484 1 85.31 555 ILE A CA 1
ATOM 4172 C C . ILE A 1 555 ? -30.547 -7.84 -13.289 1 85.31 555 ILE A C 1
ATOM 4174 O O . ILE A 1 555 ? -31.688 -7.48 -13.586 1 85.31 555 ILE A O 1
ATOM 4178 N N . TYR A 1 556 ? -29.484 -7.184 -13.594 1 81.19 556 TYR A N 1
ATOM 4179 C CA . TYR A 1 556 ? -29.625 -5.941 -14.352 1 81.19 556 TYR A CA 1
ATOM 4180 C C . TYR A 1 556 ? -29.453 -6.195 -15.844 1 81.19 556 TYR A C 1
ATOM 4182 O O . TYR A 1 556 ? -29.422 -5.254 -16.641 1 81.19 556 TYR A O 1
ATOM 4190 N N . GLY A 1 557 ? -29.172 -7.438 -16.172 1 85.81 557 GLY A N 1
ATOM 4191 C CA . GLY A 1 557 ? -29.062 -7.828 -17.562 1 85.81 557 GLY A CA 1
ATOM 4192 C C . GLY A 1 557 ? -27.641 -7.777 -18.078 1 85.81 557 GLY A C 1
ATOM 4193 O O . GLY A 1 557 ? -27.406 -7.887 -19.297 1 85.81 557 GLY A O 1
ATOM 4194 N N . ALA A 1 558 ? -26.672 -7.523 -17.25 1 88.69 558 ALA A N 1
ATOM 4195 C CA . ALA A 1 558 ? -25.281 -7.488 -17.688 1 88.69 558 ALA A CA 1
ATOM 4196 C C . ALA A 1 558 ? -24.781 -8.883 -18.047 1 88.69 558 ALA A C 1
ATOM 4198 O O . ALA A 1 558 ? -24.984 -9.836 -17.297 1 88.69 558 ALA A O 1
ATOM 4199 N N . ARG A 1 559 ? -24.125 -9.031 -19.141 1 91.56 559 ARG A N 1
ATOM 4200 C CA . ARG A 1 559 ? -23.578 -10.305 -19.594 1 91.56 559 ARG A CA 1
ATOM 4201 C C . ARG A 1 559 ? -22.062 -10.312 -19.5 1 91.56 559 ARG A C 1
ATOM 4203 O O . ARG A 1 559 ? -21.422 -11.336 -19.766 1 91.56 559 ARG A O 1
ATOM 4210 N N . GLY A 1 560 ? -21.547 -9.195 -19.172 1 91.25 560 GLY A N 1
ATOM 4211 C CA . GLY A 1 560 ? -20.094 -9.062 -19.078 1 91.25 560 GLY A CA 1
ATOM 4212 C C . GLY A 1 560 ? -19.641 -7.625 -18.891 1 91.25 560 GLY A C 1
ATOM 4213 O O . GLY A 1 560 ? -20.422 -6.77 -18.484 1 91.25 560 GLY A O 1
ATOM 4214 N N . GLY A 1 561 ? -18.359 -7.449 -19.047 1 90 561 GLY A N 1
ATOM 4215 C CA . GLY A 1 561 ? -17.75 -6.133 -18.938 1 90 561 GLY A CA 1
ATOM 4216 C C . GLY A 1 561 ? -16.406 -6.035 -19.625 1 90 561 GLY A C 1
ATOM 4217 O O . GLY A 1 561 ? -15.844 -7.047 -20.047 1 90 561 GLY A O 1
ATOM 4218 N N . LYS A 1 562 ? -16.031 -4.832 -19.797 1 90 562 LYS A N 1
ATOM 4219 C CA . LYS A 1 562 ? -14.719 -4.551 -20.391 1 90 562 LYS A CA 1
ATOM 4220 C C . LYS A 1 562 ? -14.055 -3.357 -19.719 1 90 562 LYS A C 1
ATOM 4222 O O . LYS A 1 562 ? -14.734 -2.492 -19.172 1 90 562 LYS A O 1
ATOM 4227 N N . ALA A 1 563 ? -12.773 -3.336 -19.766 1 88.81 563 ALA A N 1
ATOM 4228 C CA . ALA A 1 563 ? -12.008 -2.227 -19.188 1 88.81 563 ALA A CA 1
ATOM 4229 C C . ALA A 1 563 ? -10.742 -1.965 -20 1 88.81 563 ALA A C 1
ATOM 4231 O O . ALA A 1 563 ? -10.109 -2.9 -20.5 1 88.81 563 ALA A O 1
ATOM 4232 N N . ASP A 1 564 ? -10.453 -0.705 -20.188 1 91.38 564 ASP A N 1
ATOM 4233 C CA . ASP A 1 564 ? -9.234 -0.217 -20.812 1 91.38 564 ASP A CA 1
ATOM 4234 C C . ASP A 1 564 ? -8.438 0.669 -19.859 1 91.38 564 ASP A C 1
ATOM 4236 O O . ASP A 1 564 ? -8.992 1.587 -19.25 1 91.38 564 ASP A O 1
ATOM 4240 N N . ARG A 1 565 ? -7.148 0.397 -19.797 1 92.94 565 ARG A N 1
ATOM 4241 C CA . ARG A 1 565 ? -6.309 1.174 -18.891 1 92.94 565 ARG A CA 1
ATOM 4242 C C . ARG A 1 565 ? -4.984 1.539 -19.547 1 92.94 565 ARG A C 1
ATOM 4244 O O . ARG A 1 565 ? -4.387 0.719 -20.25 1 92.94 565 ARG A O 1
ATOM 4251 N N . ILE A 1 566 ? -4.57 2.781 -19.344 1 93.94 566 ILE A N 1
ATOM 4252 C CA . ILE A 1 566 ? -3.203 3.197 -19.641 1 93.94 566 ILE A CA 1
ATOM 4253 C C . ILE A 1 566 ? -2.445 3.451 -18.344 1 93.94 566 ILE A C 1
ATOM 4255 O O . ILE A 1 566 ? -2.988 4.043 -17.406 1 93.94 566 ILE A O 1
ATOM 4259 N N . GLN A 1 567 ? -1.209 2.941 -18.344 1 94.75 567 GLN A N 1
ATOM 4260 C CA . GLN A 1 567 ? -0.41 3.066 -17.125 1 94.75 567 GLN A CA 1
ATOM 4261 C C . GLN A 1 567 ? 1.021 3.488 -17.453 1 94.75 567 GLN A C 1
ATOM 4263 O O . GLN A 1 567 ? 1.621 2.986 -18.406 1 94.75 567 GLN A O 1
ATOM 4268 N N . ALA A 1 568 ? 1.488 4.492 -16.719 1 96.19 568 ALA A N 1
ATOM 4269 C CA . ALA A 1 568 ? 2.904 4.855 -16.703 1 96.19 568 ALA A CA 1
ATOM 4270 C C . ALA A 1 568 ? 3.57 4.391 -15.406 1 96.19 568 ALA A C 1
ATOM 4272 O O . ALA A 1 568 ? 2.982 4.492 -14.328 1 96.19 568 ALA A O 1
ATOM 4273 N N . SER A 1 569 ? 4.781 3.797 -15.586 1 97.31 569 SER A N 1
ATOM 4274 C CA . SER A 1 569 ? 5.484 3.307 -14.406 1 97.31 569 SER A CA 1
ATOM 4275 C C . SER A 1 569 ? 6.957 3.695 -14.438 1 97.31 569 SER A C 1
ATOM 4277 O O . SER A 1 569 ? 7.555 3.803 -15.516 1 97.31 569 SER A O 1
ATOM 4279 N N . ALA A 1 570 ? 7.477 3.984 -13.297 1 97.25 570 ALA A N 1
ATOM 4280 C CA . ALA A 1 570 ? 8.914 4.098 -13.062 1 97.25 570 ALA A CA 1
ATOM 4281 C C . ALA A 1 570 ? 9.375 3.094 -12.008 1 97.25 570 ALA A C 1
ATOM 4283 O O . ALA A 1 570 ? 8.828 3.037 -10.906 1 97.25 570 ALA A O 1
ATOM 4284 N N . ILE A 1 571 ? 10.328 2.307 -12.367 1 96.75 571 ILE A N 1
ATOM 4285 C CA . ILE A 1 571 ? 10.906 1.314 -11.469 1 96.75 571 ILE A CA 1
ATOM 4286 C C . ILE A 1 571 ? 12.398 1.574 -11.297 1 96.75 571 ILE A C 1
ATOM 4288 O O . ILE A 1 571 ? 13.141 1.629 -12.281 1 96.75 571 ILE A O 1
ATOM 4292 N N . VAL A 1 572 ? 12.852 1.754 -10.141 1 95.44 572 VAL A N 1
ATOM 4293 C CA . VAL A 1 572 ? 14.266 1.981 -9.844 1 95.44 572 VAL A CA 1
ATOM 4294 C C . VAL A 1 572 ? 14.758 0.938 -8.844 1 95.44 572 VAL A C 1
ATOM 4296 O O . VAL A 1 572 ? 14.406 0.987 -7.66 1 95.44 572 VAL A O 1
ATOM 4299 N N . ARG A 1 573 ? 15.656 0.175 -9.297 1 93.62 573 ARG A N 1
ATOM 4300 C CA . ARG A 1 573 ? 16.125 -0.958 -8.508 1 93.62 573 ARG A CA 1
ATOM 4301 C C . ARG A 1 573 ? 17.406 -0.598 -7.746 1 93.62 573 ARG A C 1
ATOM 4303 O O . ARG A 1 573 ? 18.203 0.214 -8.211 1 93.62 573 ARG A O 1
ATOM 4310 N N . PHE A 1 574 ? 17.688 -1.26 -6.578 1 87.88 574 PHE A N 1
ATOM 4311 C CA . PHE A 1 574 ? 18.906 -1.123 -5.793 1 87.88 574 PHE A CA 1
ATOM 4312 C C . PHE A 1 574 ? 19.391 -2.482 -5.309 1 87.88 574 PHE A C 1
ATOM 4314 O O . PHE A 1 574 ? 18.609 -3.428 -5.203 1 87.88 574 PHE A O 1
ATOM 4321 N N . MET B 1 1 ? -12.031 19.359 -74.375 1 19.38 1 MET B N 1
ATOM 4322 C CA . MET B 1 1 ? -10.727 20.016 -74.312 1 19.38 1 MET B CA 1
ATOM 4323 C C . MET B 1 1 ? -10.102 19.891 -72.938 1 19.38 1 MET B C 1
ATOM 4325 O O . MET B 1 1 ? -10.008 18.781 -72.375 1 19.38 1 MET B O 1
ATOM 4329 N N . THR B 1 2 ? -10.031 21.047 -72.188 1 18.3 2 THR B N 1
ATOM 4330 C CA . THR B 1 2 ? -8.906 21.625 -71.438 1 18.3 2 THR B CA 1
ATOM 4331 C C . THR B 1 2 ? -8.758 20.984 -70.062 1 18.3 2 THR B C 1
ATOM 4333 O O . THR B 1 2 ? -9.656 20.281 -69.625 1 18.3 2 THR B O 1
ATOM 4336 N N . GLY B 1 3 ? -8.672 21.781 -69 1 19.33 3 GLY B N 1
ATOM 4337 C CA . GLY B 1 3 ? -7.605 22.219 -68.062 1 19.33 3 GLY B CA 1
ATOM 4338 C C . GLY B 1 3 ? -7.699 21.594 -66.688 1 19.33 3 GLY B C 1
ATOM 4339 O O . GLY B 1 3 ? -8.688 21.781 -66 1 19.33 3 GLY B O 1
ATOM 4340 N N . ALA B 1 4 ? -7.039 20.438 -66.375 1 21.53 4 ALA B N 1
ATOM 4341 C CA . ALA B 1 4 ? -7.086 19.406 -65.375 1 21.53 4 ALA B CA 1
ATOM 4342 C C . ALA B 1 4 ? -6.785 19.984 -64 1 21.53 4 ALA B C 1
ATOM 4344 O O . ALA B 1 4 ? -7.371 19.547 -63 1 21.53 4 ALA B O 1
ATOM 4345 N N . ARG B 1 5 ? -5.703 20.875 -63.875 1 19.19 5 ARG B N 1
ATOM 4346 C CA . ARG B 1 5 ? -4.703 20.344 -62.938 1 19.19 5 ARG B CA 1
ATOM 4347 C C . ARG B 1 5 ? -5.023 20.75 -61.5 1 19.19 5 ARG B C 1
ATOM 4349 O O . ARG B 1 5 ? -4.414 20.234 -60.562 1 19.19 5 ARG B O 1
ATOM 4356 N N . THR B 1 6 ? -5.75 21.891 -61.188 1 20.69 6 THR B N 1
ATOM 4357 C CA . THR B 1 6 ? -5.18 22.891 -60.312 1 20.69 6 THR B CA 1
ATOM 4358 C C . THR B 1 6 ? -5.148 22.391 -58.875 1 20.69 6 THR B C 1
ATOM 4360 O O . THR B 1 6 ? -6.074 21.703 -58.438 1 20.69 6 THR B O 1
ATOM 4363 N N . GLY B 1 7 ? -3.922 22.422 -58.094 1 20.38 7 GLY B N 1
ATOM 4364 C CA . GLY B 1 7 ? -3.123 21.906 -57 1 20.38 7 GLY B CA 1
ATOM 4365 C C . GLY B 1 7 ? -3.752 22.141 -55.656 1 20.38 7 GLY B C 1
ATOM 4366 O O . GLY B 1 7 ? -4.492 21.297 -55.125 1 20.38 7 GLY B O 1
ATOM 4367 N N . SER B 1 8 ? -3.26 23.156 -54.812 1 20.64 8 SER B N 1
ATOM 4368 C CA . SER B 1 8 ? -2.445 23.141 -53.594 1 20.64 8 SER B CA 1
ATOM 4369 C C . SER B 1 8 ? -3.273 23.5 -52.375 1 20.64 8 SER B C 1
ATOM 4371 O O . SER B 1 8 ? -3.779 24.625 -52.25 1 20.64 8 SER B O 1
ATOM 4373 N N . PRO B 1 9 ? -4.172 22.703 -51.719 1 21.8 9 PRO B N 1
ATOM 4374 C CA . PRO B 1 9 ? -5.109 23.25 -50.719 1 21.8 9 PRO B CA 1
ATOM 4375 C C . PRO B 1 9 ? -4.414 23.797 -49.5 1 21.8 9 PRO B C 1
ATOM 4377 O O . PRO B 1 9 ? -3.404 23.25 -49.031 1 21.8 9 PRO B O 1
ATOM 4380 N N . SER B 1 10 ? -4.324 25.156 -49.25 1 18.97 10 SER B N 1
ATOM 4381 C CA . SER B 1 10 ? -3.801 26.078 -48.25 1 18.97 10 SER B CA 1
ATOM 4382 C C . SER B 1 10 ? -4.207 25.641 -46.844 1 18.97 10 SER B C 1
ATOM 4384 O O . SER B 1 10 ? -5.328 25.188 -46.625 1 18.97 10 SER B O 1
ATOM 4386 N N . ARG B 1 11 ? -3.174 25.438 -45.844 1 19.8 11 ARG B N 1
ATOM 4387 C CA . ARG B 1 11 ? -2.785 24.969 -44.531 1 19.8 11 ARG B CA 1
ATOM 4388 C C . ARG B 1 11 ? -3.43 25.812 -43.438 1 19.8 11 ARG B C 1
ATOM 4390 O O . ARG B 1 11 ? -2.867 26.828 -43 1 19.8 11 ARG B O 1
ATOM 4397 N N . THR B 1 12 ? -4.68 26.328 -43.5 1 18.8 12 THR B N 1
ATOM 4398 C CA . THR B 1 12 ? -5.18 27.344 -42.594 1 18.8 12 THR B CA 1
ATOM 4399 C C . THR B 1 12 ? -5.016 26.906 -41.125 1 18.8 12 THR B C 1
ATOM 4401 O O . THR B 1 12 ? -5.438 25.797 -40.75 1 18.8 12 THR B O 1
ATOM 4404 N N . GLY B 1 13 ? -3.975 27.469 -40.406 1 20.52 13 GLY B N 1
ATOM 4405 C CA . GLY B 1 13 ? -3.379 27.484 -39.062 1 20.52 13 GLY B CA 1
ATOM 4406 C C . GLY B 1 13 ? -4.391 27.703 -37.969 1 20.52 13 GLY B C 1
ATOM 4407 O O . GLY B 1 13 ? -5.133 28.688 -37.969 1 20.52 13 GLY B O 1
ATOM 4408 N N . LEU B 1 14 ? -5.035 26.656 -37.375 1 17.95 14 LEU B N 1
ATOM 4409 C CA . LEU B 1 14 ? -6.09 26.578 -36.375 1 17.95 14 LEU B CA 1
ATOM 4410 C C . LEU B 1 14 ? -5.695 27.312 -35.094 1 17.95 14 LEU B C 1
ATOM 4412 O O . LEU B 1 14 ? -4.664 27 -34.5 1 17.95 14 LEU B O 1
ATOM 4416 N N . ARG B 1 15 ? -6.191 28.469 -34.625 1 17.59 15 ARG B N 1
ATOM 4417 C CA . ARG B 1 15 ? -6.211 29.562 -33.656 1 17.59 15 ARG B CA 1
ATOM 4418 C C . ARG B 1 15 ? -6.5 29.078 -32.25 1 17.59 15 ARG B C 1
ATOM 4420 O O . ARG B 1 15 ? -6.41 29.844 -31.297 1 17.59 15 ARG B O 1
ATOM 4427 N N . PHE B 1 16 ? -6.836 27.797 -31.844 1 16.92 16 PHE B N 1
ATOM 4428 C CA . PHE B 1 16 ? -7.77 27.828 -30.734 1 16.92 16 PHE B CA 1
ATOM 4429 C C . PHE B 1 16 ? -7.148 28.5 -29.516 1 16.92 16 PHE B C 1
ATOM 4431 O O . PHE B 1 16 ? -5.922 28.516 -29.375 1 16.92 16 PHE B O 1
ATOM 4438 N N . LEU B 1 17 ? -7.906 28.875 -28.344 1 16.8 17 LEU B N 1
ATOM 4439 C CA . LEU B 1 17 ? -8.469 29.844 -27.422 1 16.8 17 LEU B CA 1
ATOM 4440 C C . LEU B 1 17 ? -7.836 29.719 -26.031 1 16.8 17 LEU B C 1
ATOM 4442 O O . LEU B 1 17 ? -7.551 30.734 -25.375 1 16.8 17 LEU B O 1
ATOM 4446 N N . LEU B 1 18 ? -7.57 28.438 -25.359 1 16.95 18 LEU B N 1
ATOM 4447 C CA . LEU B 1 18 ? -8.211 28.406 -24.047 1 16.95 18 LEU B CA 1
ATOM 4448 C C . LEU B 1 18 ? -7.383 29.156 -23.016 1 16.95 18 LEU B C 1
ATOM 4450 O O . LEU B 1 18 ? -6.16 29.016 -22.969 1 16.95 18 LEU B O 1
ATOM 4454 N N . LEU B 1 19 ? -7.863 30.078 -22.156 1 17.25 19 LEU B N 1
ATOM 4455 C CA . LEU B 1 19 ? -7.789 31.234 -21.266 1 17.25 19 LEU B CA 1
ATOM 4456 C C . LEU B 1 19 ? -7.336 30.812 -19.875 1 17.25 19 LEU B C 1
ATOM 4458 O O . LEU B 1 19 ? -7.211 31.656 -18.984 1 17.25 19 LEU B O 1
ATOM 4462 N N . ALA B 1 20 ? -6.965 29.5 -19.484 1 18.47 20 ALA B N 1
ATOM 4463 C CA . ALA B 1 20 ? -7.34 29.203 -18.109 1 18.47 20 ALA B CA 1
ATOM 4464 C C . ALA B 1 20 ? -6.5 30.016 -17.125 1 18.47 20 ALA B C 1
ATOM 4466 O O . ALA B 1 20 ? -5.27 29.953 -17.156 1 18.47 20 ALA B O 1
ATOM 4467 N N . GLY B 1 21 ? -6.973 31 -16.297 1 17.55 21 GLY B N 1
ATOM 4468 C CA . GLY B 1 21 ? -6.691 32.156 -15.461 1 17.55 21 GLY B CA 1
ATOM 4469 C C . GLY B 1 21 ? -6.25 31.797 -14.055 1 17.55 21 GLY B C 1
ATOM 4470 O O . GLY B 1 21 ? -6.508 32.531 -13.109 1 17.55 21 GLY B O 1
ATOM 4471 N N . CYS B 1 22 ? -5.664 30.672 -13.664 1 18.45 22 CYS B N 1
ATOM 4472 C CA . CYS B 1 22 ? -5.777 30.297 -12.258 1 18.45 22 CYS B CA 1
ATOM 4473 C C . CYS B 1 22 ? -5.039 31.312 -11.375 1 18.45 22 CYS B C 1
ATOM 4475 O O . CYS B 1 22 ? -3.854 31.578 -11.586 1 18.45 22 CYS B O 1
ATOM 4477 N N . ALA B 1 23 ? -5.75 32.062 -10.508 1 18.89 23 ALA B N 1
ATOM 4478 C CA . ALA B 1 23 ? -5.656 33.219 -9.602 1 18.89 23 ALA B CA 1
ATOM 4479 C C . ALA B 1 23 ? -4.812 32.875 -8.375 1 18.89 23 ALA B C 1
ATOM 4481 O O . ALA B 1 23 ? -4.961 31.781 -7.793 1 18.89 23 ALA B O 1
ATOM 4482 N N . VAL B 1 24 ? -3.775 33.625 -8.016 1 20.05 24 VAL B N 1
ATOM 4483 C CA . VAL B 1 24 ? -2.553 33.719 -7.223 1 20.05 24 VAL B CA 1
ATOM 4484 C C . VAL B 1 24 ? -2.889 34.156 -5.797 1 20.05 24 VAL B C 1
ATOM 4486 O O . VAL B 1 24 ? -3.238 35.312 -5.562 1 20.05 24 VAL B O 1
ATOM 4489 N N . SER B 1 25 ? -3.818 33.406 -4.938 1 19.64 25 SER B N 1
ATOM 4490 C CA . SER B 1 25 ? -4.355 33.969 -3.693 1 19.64 25 SER B CA 1
ATOM 4491 C C . SER B 1 25 ? -3.248 34.219 -2.68 1 19.64 25 SER B C 1
ATOM 4493 O O . SER B 1 25 ? -2.393 33.375 -2.449 1 19.64 25 SER B O 1
ATOM 4495 N N . LEU B 1 26 ? -3.1 35.438 -2.174 1 19.5 26 LEU B N 1
ATOM 4496 C CA . LEU B 1 26 ? -2.123 36.219 -1.432 1 19.5 26 LEU B CA 1
ATOM 4497 C C . LEU B 1 26 ? -2.252 36 0.068 1 19.5 26 LEU B C 1
ATOM 4499 O O . LEU B 1 26 ? -3.314 36.219 0.649 1 19.5 26 LEU B O 1
ATOM 4503 N N . LEU B 1 27 ? -1.543 34.969 0.671 1 19.59 27 LEU B N 1
ATOM 4504 C CA . LEU B 1 27 ? -1.534 34.406 2.014 1 19.59 27 LEU B CA 1
ATOM 4505 C C . LEU B 1 27 ? -1.035 35.438 3.033 1 19.59 27 LEU B C 1
ATOM 4507 O O . LEU B 1 27 ? 0.109 35.875 2.955 1 19.59 27 LEU B O 1
ATOM 4511 N N . ALA B 1 28 ? -1.934 36.219 3.777 1 20.06 28 ALA B N 1
ATOM 4512 C CA . ALA B 1 28 ? -1.74 37.375 4.68 1 20.06 28 ALA B CA 1
ATOM 4513 C C . ALA B 1 28 ? -1.211 36.906 6.035 1 20.06 28 ALA B C 1
ATOM 4515 O O . ALA B 1 28 ? -1.639 35.875 6.555 1 20.06 28 ALA B O 1
ATOM 4516 N N . ALA B 1 29 ? -0.171 37.5 6.672 1 21.28 29 ALA B N 1
ATOM 4517 C CA . ALA B 1 29 ? 0.895 37.375 7.66 1 21.28 29 ALA B CA 1
ATOM 4518 C C . ALA B 1 29 ? 0.412 37.781 9.047 1 21.28 29 ALA B C 1
ATOM 4520 O O . ALA B 1 29 ? 0.244 38.969 9.336 1 21.28 29 ALA B O 1
ATOM 4521 N N . VAL B 1 30 ? -0.646 37.094 9.719 1 22.83 30 VAL B N 1
ATOM 4522 C CA . VAL B 1 30 ? -1.203 37.781 10.891 1 22.83 30 VAL B CA 1
ATOM 4523 C C . VAL B 1 30 ? -0.225 37.688 12.055 1 22.83 30 VAL B C 1
ATOM 4525 O O . VAL B 1 30 ? 0.329 36.594 12.32 1 22.83 30 VAL B O 1
ATOM 4528 N N . PRO B 1 31 ? 0.085 38.688 12.992 1 23.31 31 PRO B N 1
ATOM 4529 C CA . PRO B 1 31 ? 1.159 39.062 13.922 1 23.31 31 PRO B CA 1
ATOM 4530 C C . PRO B 1 31 ? 0.93 38.5 15.328 1 23.31 31 PRO B C 1
ATOM 4532 O O . PRO B 1 31 ? -0.176 38.594 15.867 1 23.31 31 PRO B O 1
ATOM 4535 N N . ALA B 1 32 ? 1.56 37.375 15.773 1 22.42 32 ALA B N 1
ATOM 4536 C CA . ALA B 1 32 ? 1.407 36.594 17 1 22.42 32 ALA B CA 1
ATOM 4537 C C . ALA B 1 32 ? 1.86 37.375 18.219 1 22.42 32 ALA B C 1
ATOM 4539 O O . ALA B 1 32 ? 2.984 37.906 18.25 1 22.42 32 ALA B O 1
ATOM 4540 N N . ARG B 1 33 ? 0.915 37.75 19.109 1 24.55 33 ARG B N 1
ATOM 4541 C CA . ARG B 1 33 ? 0.962 38.625 20.281 1 24.55 33 ARG B CA 1
ATOM 4542 C C . ARG B 1 33 ? 1.736 37.938 21.422 1 24.55 33 ARG B C 1
ATOM 4544 O O . ARG B 1 33 ? 1.625 36.75 21.625 1 24.55 33 ARG B O 1
ATOM 4551 N N . ALA B 1 34 ? 2.707 38.594 22.156 1 26.09 34 ALA B N 1
ATOM 4552 C CA . ALA B 1 34 ? 3.836 38.438 23.078 1 26.09 34 ALA B CA 1
ATOM 4553 C C . ALA B 1 34 ? 3.355 38.219 24.516 1 26.09 34 ALA B C 1
ATOM 4555 O O . ALA B 1 34 ? 2.861 39.156 25.141 1 26.09 34 ALA B O 1
ATOM 4556 N N . GLN B 1 35 ? 2.707 37.094 24.719 1 27.09 35 GLN B N 1
ATOM 4557 C CA . GLN B 1 35 ? 2.16 37 26.078 1 27.09 35 GLN B CA 1
ATOM 4558 C C . GLN B 1 35 ? 3.268 37.031 27.125 1 27.09 35 GLN B C 1
ATOM 4560 O O . GLN B 1 35 ? 4.301 36.375 26.969 1 27.09 35 GLN B O 1
ATOM 4565 N N . SER B 1 36 ? 3.203 37.844 28.281 1 26.8 36 SER B N 1
ATOM 4566 C CA . SER B 1 36 ? 4.184 38.469 29.172 1 26.8 36 SER B CA 1
ATOM 4567 C C . SER B 1 36 ? 4.645 37.5 30.25 1 26.8 36 SER B C 1
ATOM 4569 O O . SER B 1 36 ? 3.953 36.5 30.531 1 26.8 36 SER B O 1
ATOM 4571 N N . ILE B 1 37 ? 5.848 37.625 30.781 1 33.38 37 ILE B N 1
ATOM 4572 C CA . ILE B 1 37 ? 6.777 36.938 31.688 1 33.38 37 ILE B CA 1
ATOM 4573 C C . ILE B 1 37 ? 6.156 36.844 33.094 1 33.38 37 ILE B C 1
ATOM 4575 O O . ILE B 1 37 ? 6.387 35.875 33.812 1 33.38 37 ILE B O 1
ATOM 4579 N N . GLU B 1 38 ? 5.305 37.719 33.438 1 37.5 38 GLU B N 1
ATOM 4580 C CA . GLU B 1 38 ? 4.957 38 34.812 1 37.5 38 GLU B CA 1
ATOM 4581 C C . GLU B 1 38 ? 4.012 36.938 35.375 1 37.5 38 GLU B C 1
ATOM 4583 O O . GLU B 1 38 ? 4.117 36.531 36.531 1 37.5 38 GLU B O 1
ATOM 4588 N N . ASP B 1 39 ? 3.154 36.406 34.406 1 33.16 39 ASP B N 1
ATOM 4589 C CA . ASP B 1 39 ? 2.088 35.531 34.938 1 33.16 39 ASP B CA 1
ATOM 4590 C C . ASP B 1 39 ? 2.619 34.156 35.312 1 33.16 39 ASP B C 1
ATOM 4592 O O . ASP B 1 39 ? 1.994 33.438 36.062 1 33.16 39 ASP B O 1
ATOM 4596 N N . LEU B 1 40 ? 3.869 33.875 34.812 1 33.81 40 LEU B N 1
ATOM 4597 C CA . LEU B 1 40 ? 4.477 32.594 35.031 1 33.81 40 LEU B CA 1
ATOM 4598 C C . LEU B 1 40 ? 4.918 32.438 36.469 1 33.81 40 LEU B C 1
ATOM 4600 O O . LEU B 1 40 ? 4.77 31.359 37.062 1 33.81 40 LEU B O 1
ATOM 4604 N N . LYS B 1 41 ? 5.305 33.406 37.031 1 43.66 41 LYS B N 1
ATOM 4605 C CA . LYS B 1 41 ? 5.891 33.375 38.375 1 43.66 41 LYS B CA 1
ATOM 4606 C C . LYS B 1 41 ? 4.848 33 39.406 1 43.66 41 LYS B C 1
ATOM 4608 O O . LYS B 1 41 ? 5.141 32.25 40.344 1 43.66 41 LYS B O 1
ATOM 4613 N N . GLY B 1 42 ? 3.625 33.5 39.156 1 37.72 42 GLY B N 1
ATOM 4614 C CA . GLY B 1 42 ? 2.576 33.281 40.156 1 37.72 42 GLY B CA 1
ATOM 4615 C C . GLY B 1 42 ? 2.195 31.828 40.312 1 37.72 42 GLY B C 1
ATOM 4616 O O . GLY B 1 42 ? 1.985 31.359 41.406 1 37.72 42 GLY B O 1
ATOM 4617 N N . GLN B 1 43 ? 2.344 31.109 39.125 1 38.91 43 GLN B N 1
ATOM 4618 C CA . GLN B 1 43 ? 1.814 29.75 39.188 1 38.91 43 GLN B CA 1
ATOM 4619 C C . GLN B 1 43 ? 2.805 28.797 39.844 1 38.91 43 GLN B C 1
ATOM 4621 O O . GLN B 1 43 ? 2.404 27.828 40.5 1 38.91 43 GLN B O 1
ATOM 4626 N N . LEU B 1 44 ? 4.051 29.234 39.781 1 42.41 44 LEU B N 1
ATOM 4627 C CA . LEU B 1 44 ? 5.062 28.438 40.469 1 42.41 44 LEU B CA 1
ATOM 4628 C C . LEU B 1 44 ? 4.781 28.375 41.969 1 42.41 44 LEU B C 1
ATOM 4630 O O . LEU B 1 44 ? 4.906 27.312 42.562 1 42.41 44 LEU B O 1
ATOM 4634 N N . ASN B 1 45 ? 4.402 29.5 42.469 1 45.38 45 ASN B N 1
ATOM 4635 C CA . ASN B 1 45 ? 4.23 29.594 43.906 1 45.38 45 ASN B CA 1
ATOM 4636 C C . ASN B 1 45 ? 3.076 28.734 44.406 1 45.38 45 ASN B C 1
ATOM 4638 O O . ASN B 1 45 ? 3.154 28.125 45.469 1 45.38 45 ASN B O 1
ATOM 4642 N N . LEU B 1 46 ? 2.047 28.5 43.438 1 45.34 46 LEU B N 1
ATOM 4643 C CA . LEU B 1 46 ? 0.89 27.719 43.875 1 45.34 46 LEU B CA 1
ATOM 4644 C C . LEU B 1 46 ? 1.22 26.234 43.938 1 45.34 46 LEU B C 1
ATOM 4646 O O . LEU B 1 46 ? 0.823 25.531 44.875 1 45.34 46 LEU B O 1
ATOM 4650 N N . LEU B 1 47 ? 2.15 25.859 42.969 1 43.25 47 LEU B N 1
ATOM 4651 C CA . LEU B 1 47 ? 2.469 24.438 42.906 1 43.25 47 LEU B CA 1
ATOM 4652 C C . LEU B 1 47 ? 3.301 24.016 44.125 1 43.25 47 LEU B C 1
ATOM 4654 O O . LEU B 1 47 ? 3.078 22.938 44.688 1 43.25 47 LEU B O 1
ATOM 4658 N N . GLN B 1 48 ? 4.125 24.891 44.5 1 47.31 48 GLN B N 1
ATOM 4659 C CA . GLN B 1 48 ? 4.938 24.578 45.688 1 47.31 48 GLN B CA 1
ATOM 4660 C C . GLN B 1 48 ? 4.066 24.281 46.906 1 47.31 48 GLN B C 1
ATOM 4662 O O . GLN B 1 48 ? 4.316 23.328 47.625 1 47.31 48 GLN B O 1
ATOM 4667 N N . ARG B 1 49 ? 2.936 25.016 46.906 1 50.22 49 ARG B N 1
ATOM 4668 C CA . ARG B 1 49 ? 2.076 24.875 48.094 1 50.22 49 ARG B CA 1
ATOM 4669 C C . ARG B 1 49 ? 1.353 23.531 48.062 1 50.22 49 ARG B C 1
ATOM 4671 O O . ARG B 1 49 ? 1.191 22.891 49.125 1 50.22 49 ARG B O 1
ATOM 4678 N N . ARG B 1 50 ? 1.09 23.062 46.781 1 46.97 50 ARG B N 1
ATOM 4679 C CA . ARG B 1 50 ? 0.314 21.828 46.719 1 46.97 50 ARG B CA 1
ATOM 4680 C C . ARG B 1 50 ? 1.183 20.609 47.031 1 46.97 50 ARG B C 1
ATOM 4682 O O . ARG B 1 50 ? 0.723 19.672 47.656 1 46.97 50 ARG B O 1
ATOM 4689 N N . ILE B 1 51 ? 2.48 20.688 46.656 1 49.03 51 ILE B N 1
ATOM 4690 C CA . ILE B 1 51 ? 3.393 19.594 47 1 49.03 51 ILE B CA 1
ATOM 4691 C C . ILE B 1 51 ? 3.498 19.453 48.5 1 49.03 51 ILE B C 1
ATOM 4693 O O . ILE B 1 51 ? 3.449 18.344 49.062 1 49.03 51 ILE B O 1
ATOM 4697 N N . GLU B 1 52 ? 3.463 20.578 49.094 1 51.06 52 GLU B N 1
ATOM 4698 C CA . GLU B 1 52 ? 3.596 20.562 50.562 1 51.06 52 GLU B CA 1
ATOM 4699 C C . GLU B 1 52 ? 2.383 19.906 51.219 1 51.06 52 GLU B C 1
ATOM 4701 O O . GLU B 1 52 ? 2.52 19.172 52.188 1 51.06 52 GLU B O 1
ATOM 4706 N N . GLN B 1 53 ? 1.2 20.094 50.469 1 50.28 53 GLN B N 1
ATOM 4707 C CA . GLN B 1 53 ? -0.021 19.516 51 1 50.28 53 GLN B CA 1
ATOM 4708 C C . GLN B 1 53 ? -0.03 18 50.875 1 50.28 53 GLN B C 1
ATOM 4710 O O . GLN B 1 53 ? -0.4 17.266 51.781 1 50.28 53 GLN B O 1
ATOM 4715 N N . LEU B 1 54 ? 0.496 17.562 49.719 1 48.06 54 LEU B N 1
ATOM 4716 C CA . LEU B 1 54 ? 0.436 16.125 49.469 1 48.06 54 LEU B CA 1
ATOM 4717 C C . LEU B 1 54 ? 1.437 15.367 50.344 1 48.06 54 LEU B C 1
ATOM 4719 O O . LEU B 1 54 ? 1.138 14.281 50.844 1 48.06 54 LEU B O 1
ATOM 4723 N N . GLU B 1 55 ? 2.539 15.984 50.562 1 50.62 55 GLU B N 1
ATOM 4724 C CA . GLU B 1 55 ? 3.512 15.375 51.438 1 50.62 55 GLU B CA 1
ATOM 4725 C C . GLU B 1 55 ? 2.936 15.211 52.844 1 50.62 55 GLU B C 1
ATOM 4727 O O . GLU B 1 55 ? 3.18 14.195 53.531 1 50.62 55 GLU B O 1
ATOM 4732 N N . GLN B 1 56 ? 2.076 16.172 53.188 1 49.78 56 GLN B N 1
ATOM 4733 C CA . GLN B 1 56 ? 1.465 16.125 54.531 1 49.78 56 GLN B CA 1
ATOM 4734 C C . GLN B 1 56 ? 0.44 14.992 54.594 1 49.78 56 GLN B C 1
ATOM 4736 O O . GLN B 1 56 ? 0.334 14.32 55.625 1 49.78 56 GLN B O 1
ATOM 4741 N N . GLU B 1 57 ? -0.181 14.758 53.406 1 47.88 57 GLU B N 1
ATOM 4742 C CA . GLU B 1 57 ? -1.221 13.734 53.406 1 47.88 57 GLU B CA 1
ATOM 4743 C C . GLU B 1 57 ? -0.615 12.336 53.469 1 47.88 57 GLU B C 1
ATOM 4745 O O . GLU B 1 57 ? -1.138 11.453 54.156 1 47.88 57 GLU B O 1
ATOM 4750 N N . GLN B 1 58 ? 0.548 12.18 52.812 1 45.44 58 GLN B N 1
ATOM 4751 C CA . GLN B 1 58 ? 1.211 10.883 52.844 1 45.44 58 GLN B CA 1
ATOM 4752 C C . GLN B 1 58 ? 1.689 10.539 54.25 1 45.44 58 GLN B C 1
ATOM 4754 O O . GLN B 1 58 ? 1.595 9.383 54.688 1 45.44 58 GLN B O 1
ATOM 4759 N N . ARG B 1 59 ? 2.082 11.547 54.906 1 47.56 59 ARG B N 1
ATOM 4760 C CA . ARG B 1 59 ? 2.533 11.312 56.281 1 47.56 59 ARG B CA 1
ATOM 4761 C C . ARG B 1 59 ? 1.371 10.906 57.156 1 47.56 59 ARG B C 1
ATOM 4763 O O . ARG B 1 59 ? 1.54 10.086 58.062 1 47.56 59 ARG B O 1
ATOM 4770 N N . ARG B 1 60 ? 0.13 11.43 56.844 1 45.41 60 ARG B N 1
ATOM 4771 C CA . ARG B 1 60 ? -1.028 11.086 57.656 1 45.41 60 ARG B CA 1
ATOM 4772 C C . ARG B 1 60 ? -1.465 9.648 57.406 1 45.41 60 ARG B C 1
ATOM 4774 O O . ARG B 1 60 ? -1.855 8.945 58.344 1 45.41 60 ARG B O 1
ATOM 4781 N N . SER B 1 61 ? -1.396 9.219 56.125 1 42.12 61 SER B N 1
ATOM 4782 C CA . SER B 1 61 ? -1.868 7.875 55.844 1 42.12 61 SER B CA 1
ATOM 4783 C C . SER B 1 61 ? -0.936 6.816 56.406 1 42.12 61 SER B C 1
ATOM 4785 O O . SER B 1 61 ? -1.392 5.777 56.906 1 42.12 61 SER B O 1
ATOM 4787 N N . ALA B 1 62 ? 0.382 7.168 56.406 1 44.34 62 ALA B N 1
ATOM 4788 C CA . ALA B 1 62 ? 1.334 6.227 57 1 44.34 62 ALA B CA 1
ATOM 4789 C C . ALA B 1 62 ? 1.084 6.047 58.5 1 44.34 62 ALA B C 1
ATOM 4791 O O . ALA B 1 62 ? 1.289 4.957 59.031 1 44.34 62 ALA B O 1
ATOM 4792 N N . ARG B 1 63 ? 0.614 7.148 59.062 1 41.44 63 ARG B N 1
ATOM 4793 C CA . ARG B 1 63 ? 0.327 7.066 60.469 1 41.44 63 ARG B CA 1
ATOM 4794 C C . ARG B 1 63 ? -0.899 6.199 60.75 1 41.44 63 ARG B C 1
ATOM 4796 O O . ARG B 1 63 ? -0.953 5.477 61.75 1 41.44 63 ARG B O 1
ATOM 4803 N N . ARG B 1 64 ? -1.854 6.293 59.75 1 42.59 64 ARG B N 1
ATOM 4804 C CA . ARG B 1 64 ? -3.068 5.52 60 1 42.59 64 ARG B CA 1
ATOM 4805 C C . ARG B 1 64 ? -2.793 4.023 59.906 1 42.59 64 ARG B C 1
ATOM 4807 O O . ARG B 1 64 ? -3.314 3.238 60.688 1 42.59 64 ARG B O 1
ATOM 4814 N N . ASP B 1 65 ? -1.953 3.697 58.844 1 40.56 65 ASP B N 1
ATOM 4815 C CA . ASP B 1 65 ? -1.657 2.277 58.656 1 40.56 65 ASP B CA 1
ATOM 4816 C C . ASP B 1 65 ? -0.878 1.727 59.844 1 40.56 65 ASP B C 1
ATOM 4818 O O . ASP B 1 65 ? -1.073 0.576 60.25 1 40.56 65 ASP B O 1
ATOM 4822 N N . ALA B 1 66 ? -0.043 2.662 60.406 1 43.34 66 ALA B N 1
ATOM 4823 C CA . ALA B 1 66 ? 0.703 2.232 61.594 1 43.34 66 ALA B CA 1
ATOM 4824 C C . ALA B 1 66 ? -0.231 2 62.781 1 43.34 66 ALA B C 1
ATOM 4826 O O . ALA B 1 66 ? -0.024 1.077 63.562 1 43.34 66 ALA B O 1
ATOM 4827 N N . GLU B 1 67 ? -1.349 2.861 62.781 1 39.56 67 GLU B N 1
ATOM 4828 C CA . GLU B 1 67 ? -2.271 2.723 63.906 1 39.56 67 GLU B CA 1
ATOM 4829 C C . GLU B 1 67 ? -3.111 1.456 63.781 1 39.56 67 GLU B C 1
ATOM 4831 O O . GLU B 1 67 ? -3.391 0.785 64.75 1 39.56 67 GLU B O 1
ATOM 4836 N N . GLN B 1 68 ? -3.469 1.248 62.438 1 34.12 68 GLN B N 1
ATOM 4837 C CA . GLN B 1 68 ? -4.344 0.091 62.281 1 34.12 68 GLN B CA 1
ATOM 4838 C C . GLN B 1 68 ? -3.594 -1.209 62.562 1 34.12 68 GLN B C 1
ATOM 4840 O O . GLN B 1 68 ? -4.18 -2.178 63.031 1 34.12 68 GLN B O 1
ATOM 4845 N N . ARG B 1 69 ? -2.285 -1.127 62.062 1 38.03 69 ARG B N 1
ATOM 4846 C CA . ARG B 1 69 ? -1.525 -2.34 62.344 1 38.03 69 ARG B CA 1
ATOM 4847 C C . ARG B 1 69 ? -1.413 -2.57 63.844 1 38.03 69 ARG B C 1
ATOM 4849 O O . ARG B 1 69 ? -1.358 -3.715 64.312 1 38.03 69 ARG B O 1
ATOM 4856 N N . GLN B 1 70 ? -1.252 -1.334 64.5 1 31.05 70 GLN B N 1
ATOM 4857 C CA . GLN B 1 70 ? -1.157 -1.492 65.938 1 31.05 70 GLN B CA 1
ATOM 4858 C C . GLN B 1 70 ? -2.463 -2.025 66.5 1 31.05 70 GLN B C 1
ATOM 4860 O O . GLN B 1 70 ? -2.459 -2.713 67.562 1 31.05 70 GLN B O 1
ATOM 4865 N N . ALA B 1 71 ? -3.568 -1.483 65.812 1 32.91 71 ALA B N 1
ATOM 4866 C CA . ALA B 1 71 ? -4.836 -1.909 66.438 1 32.91 71 ALA B CA 1
ATOM 4867 C C . ALA B 1 71 ? -5.078 -3.396 66.188 1 32.91 71 ALA B C 1
ATOM 4869 O O . ALA B 1 71 ? -5.773 -4.051 66.938 1 32.91 71 ALA B O 1
ATOM 4870 N N . ALA B 1 72 ? -4.715 -3.719 64.875 1 30.48 72 ALA B N 1
ATOM 4871 C CA . ALA B 1 72 ? -5.047 -5.098 64.5 1 30.48 72 ALA B CA 1
ATOM 4872 C C . ALA B 1 72 ? -4.355 -6.082 65.5 1 30.48 72 ALA B C 1
ATOM 4874 O O . ALA B 1 72 ? -4.621 -7.285 65.438 1 30.48 72 ALA B O 1
ATOM 4875 N N . ARG B 1 73 ? -3.211 -5.535 65.938 1 27.59 73 ARG B N 1
ATOM 4876 C CA . ARG B 1 73 ? -2.521 -6.465 66.812 1 27.59 73 ARG B CA 1
ATOM 4877 C C . ARG B 1 73 ? -3.404 -6.84 68 1 27.59 73 ARG B C 1
ATOM 4879 O O . ARG B 1 73 ? -3.043 -7.707 68.812 1 27.59 73 ARG B O 1
ATOM 4886 N N . ARG B 1 74 ? -4.359 -5.812 68.25 1 23.78 74 ARG B N 1
ATOM 4887 C CA . ARG B 1 74 ? -4.949 -6.062 69.562 1 23.78 74 ARG B CA 1
ATOM 4888 C C . ARG B 1 74 ? -5.91 -7.246 69.5 1 23.78 74 ARG B C 1
ATOM 4890 O O . ARG B 1 74 ? -6.148 -7.898 70.562 1 23.78 74 ARG B O 1
ATOM 4897 N N . ASN B 1 75 ? -6.82 -7.137 68.375 1 22.72 75 ASN B N 1
ATOM 4898 C CA . ASN B 1 75 ? -8.039 -7.902 68.625 1 22.72 75 ASN B CA 1
ATOM 4899 C C . ASN B 1 75 ? -7.789 -9.406 68.5 1 22.72 75 ASN B C 1
ATOM 4901 O O . ASN B 1 75 ? -8.203 -10.031 67.5 1 22.72 75 ASN B O 1
ATOM 4905 N N . GLN B 1 76 ? -6.508 -9.758 68.5 1 21.39 76 GLN B N 1
ATOM 4906 C CA . GLN B 1 76 ? -6.219 -11.172 68.312 1 21.39 76 GLN B CA 1
ATOM 4907 C C . GLN B 1 76 ? -6.977 -12.016 69.375 1 21.39 76 GLN B C 1
ATOM 4909 O O . GLN B 1 76 ? -6.801 -13.242 69.375 1 21.39 76 GLN B O 1
ATOM 4914 N N . ALA B 1 77 ? -7.562 -11.266 70.312 1 18.47 77 ALA B N 1
ATOM 4915 C CA . ALA B 1 77 ? -7.516 -12.148 71.5 1 18.47 77 ALA B CA 1
ATOM 4916 C C . ALA B 1 77 ? -8.617 -13.203 71.438 1 18.47 77 ALA B C 1
ATOM 4918 O O . ALA B 1 77 ? -8.57 -14.195 72.188 1 18.47 77 ALA B O 1
ATOM 4919 N N . GLN B 1 78 ? -9.867 -12.805 70.938 1 18.03 78 GLN B N 1
ATOM 4920 C CA . GLN B 1 78 ? -10.773 -13.516 71.875 1 18.03 78 GLN B CA 1
ATOM 4921 C C . GLN B 1 78 ? -10.969 -14.961 71.438 1 18.03 78 GLN B C 1
ATOM 4923 O O . GLN B 1 78 ? -10.93 -15.25 70.188 1 18.03 78 GLN B O 1
ATOM 4928 N N . PRO B 1 79 ? -11.344 -15.828 72.438 1 17.62 79 PRO B N 1
ATOM 4929 C CA . PRO B 1 79 ? -11.242 -17.281 72.562 1 17.62 79 PRO B CA 1
ATOM 4930 C C . PRO B 1 79 ? -12.258 -18.047 71.75 1 17.62 79 PRO B C 1
ATOM 4932 O O . PRO B 1 79 ? -13.25 -17.469 71.312 1 17.62 79 PRO B O 1
ATOM 4935 N N . PRO B 1 80 ? -12.195 -19.297 71.688 1 17.33 80 PRO B N 1
ATOM 4936 C CA . PRO B 1 80 ? -12.445 -20.484 70.875 1 17.33 80 PRO B CA 1
ATOM 4937 C C . PRO B 1 80 ? -13.898 -20.938 70.875 1 17.33 80 PRO B C 1
ATOM 4939 O O . PRO B 1 80 ? -14.25 -21.953 70.312 1 17.33 80 PRO B O 1
ATOM 4942 N N . VAL B 1 81 ? -14.898 -20.047 71.312 1 16.62 81 VAL B N 1
ATOM 4943 C CA . VAL B 1 81 ? -15.797 -20.953 72 1 16.62 81 VAL B CA 1
ATOM 4944 C C . VAL B 1 81 ? -16.5 -21.875 71 1 16.62 81 VAL B C 1
ATOM 4946 O O . VAL B 1 81 ? -16.719 -21.5 69.875 1 16.62 81 VAL B O 1
ATOM 4949 N N . ALA B 1 82 ? -16.938 -22.969 71.625 1 15.44 82 ALA B N 1
ATOM 4950 C CA . ALA B 1 82 ? -17.219 -24.359 71.25 1 15.44 82 ALA B CA 1
ATOM 4951 C C . ALA B 1 82 ? -18.484 -24.469 70.438 1 15.44 82 ALA B C 1
ATOM 4953 O O . ALA B 1 82 ? -19.281 -23.516 70.375 1 15.44 82 ALA B O 1
ATOM 4954 N N . ALA B 1 83 ? -19.172 -25.531 70.562 1 15.11 83 ALA B N 1
ATOM 4955 C CA . ALA B 1 83 ? -19.547 -26.703 69.75 1 15.11 83 ALA B CA 1
ATOM 4956 C C . ALA B 1 83 ? -21.047 -26.688 69.438 1 15.11 83 ALA B C 1
ATOM 4958 O O . ALA B 1 83 ? -21.531 -27.531 68.688 1 15.11 83 ALA B O 1
ATOM 4959 N N . ALA B 1 84 ? -21.875 -25.688 69.938 1 14.77 84 ALA B N 1
ATOM 4960 C CA . ALA B 1 84 ? -23 -26.531 70.312 1 14.77 84 ALA B CA 1
ATOM 4961 C C . ALA B 1 84 ? -23.75 -27.062 69.125 1 14.77 84 ALA B C 1
ATOM 4963 O O . ALA B 1 84 ? -23.688 -26.484 68 1 14.77 84 ALA B O 1
ATOM 4964 N N . SER B 1 85 ? -24.922 -27.875 69.438 1 15.2 85 SER B N 1
ATOM 4965 C CA . SER B 1 85 ? -25.5 -29.172 69.125 1 15.2 85 SER B CA 1
ATOM 4966 C C . SER B 1 85 ? -26.5 -29.062 67.938 1 15.2 85 SER B C 1
ATOM 4968 O O . SER B 1 85 ? -26.484 -29.859 67 1 15.2 85 SER B O 1
ATOM 4970 N N . GLY B 1 86 ? -27.531 -28.219 68.062 1 15.28 86 GLY B N 1
ATOM 4971 C CA . GLY B 1 86 ? -28.734 -29.047 68.062 1 15.28 86 GLY B CA 1
ATOM 4972 C C . GLY B 1 86 ? -29.297 -29.266 66.688 1 15.28 86 GLY B C 1
ATOM 4973 O O . GLY B 1 86 ? -28.969 -28.531 65.75 1 15.28 86 GLY B O 1
ATOM 4974 N N . PRO B 1 87 ? -30.078 -30.312 66.5 1 15.71 87 PRO B N 1
ATOM 4975 C CA . PRO B 1 87 ? -30.406 -31.25 65.438 1 15.71 87 PRO B CA 1
ATOM 4976 C C . PRO B 1 87 ? -31.453 -30.703 64.5 1 15.71 87 PRO B C 1
ATOM 4978 O O . PRO B 1 87 ? -31.375 -30.922 63.25 1 15.71 87 PRO B O 1
ATOM 4981 N N . ALA B 1 88 ? -32.531 -29.984 64.938 1 14.33 88 ALA B N 1
ATOM 4982 C CA . ALA B 1 88 ? -33.719 -30.781 64.688 1 14.33 88 ALA B CA 1
ATOM 4983 C C . ALA B 1 88 ? -34.188 -30.578 63.219 1 14.33 88 ALA B C 1
ATOM 4985 O O . ALA B 1 88 ? -33.719 -29.656 62.562 1 14.33 88 ALA B O 1
ATOM 4986 N N . PRO B 1 89 ? -35.562 -30.234 63.156 1 14.69 89 PRO B N 1
ATOM 4987 C CA . PRO B 1 89 ? -36.594 -31.094 62.562 1 14.69 89 PRO B CA 1
ATOM 4988 C C . PRO B 1 89 ? -36.938 -30.703 61.125 1 14.69 89 PRO B C 1
ATOM 4990 O O . PRO B 1 89 ? -36.844 -31.531 60.219 1 14.69 89 PRO B O 1
ATOM 4993 N N . SER B 1 90 ? -37.969 -29.828 61 1 14.34 90 SER B N 1
ATOM 4994 C CA . SER B 1 90 ? -39.219 -30.344 60.5 1 14.34 90 SER B CA 1
ATOM 4995 C C . SER B 1 90 ? -39.375 -30.047 59 1 14.34 90 SER B C 1
ATOM 4997 O O . SER B 1 90 ? -39.562 -30.969 58.188 1 14.34 90 SER B O 1
ATOM 4999 N N . GLY B 1 91 ? -40.344 -29.219 58.719 1 14.76 91 GLY B N 1
ATOM 5000 C CA . GLY B 1 91 ? -41.594 -29.562 58.031 1 14.76 91 GLY B CA 1
ATOM 5001 C C . GLY B 1 91 ? -41.594 -29.125 56.562 1 14.76 91 GLY B C 1
ATOM 5002 O O . GLY B 1 91 ? -40.875 -28.219 56.188 1 14.76 91 GLY B O 1
ATOM 5003 N N . ALA B 1 92 ? -42.094 -29.938 55.781 1 15.18 92 ALA B N 1
ATOM 5004 C CA . ALA B 1 92 ? -42.125 -30.281 54.375 1 15.18 92 ALA B CA 1
ATOM 5005 C C . ALA B 1 92 ? -43 -29.297 53.594 1 15.18 92 ALA B C 1
ATOM 5007 O O . ALA B 1 92 ? -43.094 -29.406 52.344 1 15.18 92 ALA B O 1
ATOM 5008 N N . ALA B 1 93 ? -43.625 -28.312 54.281 1 14.88 93 ALA B N 1
ATOM 5009 C CA . ALA B 1 93 ? -44.906 -28.344 53.594 1 14.88 93 ALA B CA 1
ATOM 5010 C C . ALA B 1 93 ? -44.75 -27.938 52.125 1 14.88 93 ALA B C 1
ATOM 5012 O O . ALA B 1 93 ? -43.812 -27.234 51.75 1 14.88 93 ALA B O 1
ATOM 5013 N N . PRO B 1 94 ? -45.938 -28.016 51.438 1 14.98 94 PRO B N 1
ATOM 5014 C CA . PRO B 1 94 ? -46.406 -28.516 50.125 1 14.98 94 PRO B CA 1
ATOM 5015 C C . PRO B 1 94 ? -46.312 -27.453 49.031 1 14.98 94 PRO B C 1
ATOM 5017 O O . PRO B 1 94 ? -45.781 -27.703 47.969 1 14.98 94 PRO B O 1
ATOM 5020 N N . SER B 1 95 ? -47.094 -26.312 49.281 1 14.55 95 SER B N 1
ATOM 5021 C CA . SER B 1 95 ? -48.219 -26.25 48.344 1 14.55 95 SER B CA 1
ATOM 5022 C C . SER B 1 95 ? -47.812 -25.625 47.031 1 14.55 95 SER B C 1
ATOM 5024 O O . SER B 1 95 ? -47.344 -26.312 46.125 1 14.55 95 SER B O 1
ATOM 5026 N N . GLN B 1 96 ? -48.594 -24.5 46.719 1 15.14 96 GLN B N 1
ATOM 5027 C CA . GLN B 1 96 ? -49.594 -24.344 45.656 1 15.14 96 GLN B CA 1
ATOM 5028 C C . GLN B 1 96 ? -49 -23.656 44.438 1 15.14 96 GLN B C 1
ATOM 5030 O O . GLN B 1 96 ? -47.938 -23.031 44.531 1 15.14 96 GLN B O 1
ATOM 5035 N N . GLN B 1 97 ? -49.875 -23.391 43.5 1 15.78 97 GLN B N 1
ATOM 5036 C CA . GLN B 1 97 ? -50.188 -23.562 42.094 1 15.78 97 GLN B CA 1
ATOM 5037 C C . GLN B 1 97 ? -49.875 -22.297 41.312 1 15.78 97 GLN B C 1
ATOM 5039 O O . GLN B 1 97 ? -50.125 -22.234 40.094 1 15.78 97 GLN B O 1
ATOM 5044 N N . ALA B 1 98 ? -49.125 -21.359 41.906 1 14.75 98 ALA B N 1
ATOM 5045 C CA . ALA B 1 98 ? -49.531 -20.109 41.281 1 14.75 98 ALA B CA 1
ATOM 5046 C C . ALA B 1 98 ? -49.125 -20.078 39.812 1 14.75 98 ALA B C 1
ATOM 5048 O O . ALA B 1 98 ? -47.969 -20.328 39.469 1 14.75 98 ALA B O 1
ATOM 5049 N N . GLN B 1 99 ? -50.094 -20 38.969 1 16.12 99 GLN B N 1
ATOM 5050 C CA . GLN B 1 99 ? -50.344 -20.141 37.531 1 16.12 99 GLN B CA 1
ATOM 5051 C C . GLN B 1 99 ? -49.781 -18.938 36.781 1 16.12 99 GLN B C 1
ATOM 5053 O O . GLN B 1 99 ? -49.75 -18.953 35.562 1 16.12 99 GLN B O 1
ATOM 5058 N N . GLY B 1 100 ? -49.375 -17.844 37.531 1 15.88 100 GLY B N 1
ATOM 5059 C CA . GLY B 1 100 ? -49.688 -16.672 36.75 1 15.88 100 GLY B CA 1
ATOM 5060 C C . GLY B 1 100 ? -48.906 -16.562 35.438 1 15.88 100 GLY B C 1
ATOM 5061 O O . GLY B 1 100 ? -47.781 -17.016 35.375 1 15.88 100 GLY B O 1
ATOM 5062 N N . LEU B 1 101 ? -49.625 -16.469 34.344 1 17.28 101 LEU B N 1
ATOM 5063 C CA . LEU B 1 101 ? -49.531 -16.484 32.906 1 17.28 101 LEU B CA 1
ATOM 5064 C C . LEU B 1 101 ? -48.812 -15.242 32.406 1 17.28 101 LEU B C 1
ATOM 5066 O O . LEU B 1 101 ? -49.344 -14.133 32.469 1 17.28 101 LEU B O 1
ATOM 5070 N N . GLY B 1 102 ? -47.594 -15.031 32.844 1 15.82 102 GLY B N 1
ATOM 5071 C CA . GLY B 1 102 ? -46.938 -13.766 32.562 1 15.82 102 GLY B CA 1
ATOM 5072 C C . GLY B 1 102 ? -46.781 -13.477 31.078 1 15.82 102 GLY B C 1
ATOM 5073 O O . GLY B 1 102 ? -46.625 -14.406 30.281 1 15.82 102 GLY B O 1
ATOM 5074 N N . ARG B 1 103 ? -47.219 -12.281 30.781 1 17.66 103 ARG B N 1
ATOM 5075 C CA . ARG B 1 103 ? -47.406 -11.469 29.594 1 17.66 103 ARG B CA 1
ATOM 5076 C C . ARG B 1 103 ? -46.094 -11.242 28.859 1 17.66 103 ARG B C 1
ATOM 5078 O O . ARG B 1 103 ? -45.031 -11.078 29.5 1 17.66 103 ARG B O 1
ATOM 5085 N N . PRO B 1 104 ? -46.031 -11.516 27.531 1 18.08 104 PRO B N 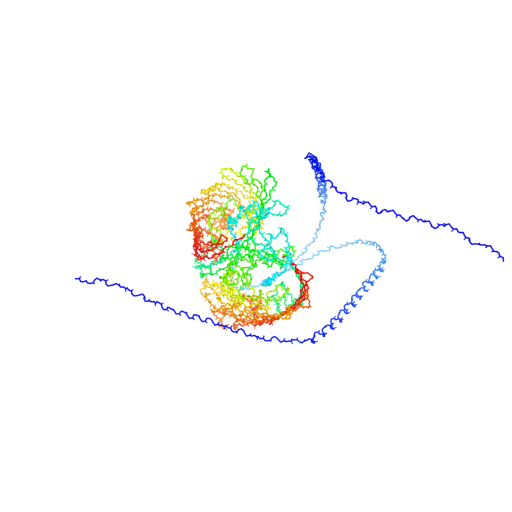1
ATOM 5086 C CA . PRO B 1 104 ? -44.938 -11.656 26.578 1 18.08 104 PRO B CA 1
ATOM 5087 C C . PRO B 1 104 ? -44.25 -10.336 26.266 1 18.08 104 PRO B C 1
ATOM 5089 O O . PRO B 1 104 ? -44.875 -9.398 25.781 1 18.08 104 PRO B O 1
ATOM 5092 N N . PRO B 1 105 ? -43.406 -9.711 27.188 1 16.48 105 PRO B N 1
ATOM 5093 C CA . PRO B 1 105 ? -43 -8.336 26.906 1 16.48 105 PRO B CA 1
ATOM 5094 C C . PRO B 1 105 ? -42.281 -8.211 25.547 1 16.48 105 PRO B C 1
ATOM 5096 O O . PRO B 1 105 ? -41.688 -9.172 25.062 1 16.48 105 PRO B O 1
ATOM 5099 N N . VAL B 1 106 ? -42.656 -7.125 24.734 1 18.08 106 VAL B N 1
ATOM 5100 C CA . VAL B 1 106 ? -42.469 -6.516 23.422 1 18.08 106 VAL B CA 1
ATOM 5101 C C . VAL B 1 106 ? -41 -6.055 23.281 1 18.08 106 VAL B C 1
ATOM 5103 O O . VAL B 1 106 ? -40.5 -5.34 24.141 1 18.08 106 VAL B O 1
ATOM 5106 N N . ALA B 1 107 ? -40.188 -6.797 22.5 1 17.62 107 ALA B N 1
ATOM 5107 C CA . ALA B 1 107 ? -38.75 -6.746 22.266 1 17.62 107 ALA B CA 1
ATOM 5108 C C . ALA B 1 107 ? -38.344 -5.438 21.594 1 17.62 107 ALA B C 1
ATOM 5110 O O . ALA B 1 107 ? -38.75 -5.16 20.469 1 17.62 107 ALA B O 1
ATOM 5111 N N . THR B 1 108 ? -38.344 -4.273 22.312 1 17.64 108 THR B N 1
ATOM 5112 C CA . THR B 1 108 ? -37.938 -2.975 21.797 1 17.64 108 THR B CA 1
ATOM 5113 C C . THR B 1 108 ? -36.531 -3.045 21.219 1 17.64 108 THR B C 1
ATOM 5115 O O . THR B 1 108 ? -35.594 -3.443 21.922 1 17.64 108 THR B O 1
ATOM 5118 N N . GLY B 1 109 ? -36.344 -3.363 19.859 1 17.97 109 GLY B N 1
ATOM 5119 C CA . GLY B 1 109 ? -35.125 -3.543 19.062 1 17.97 109 GLY B CA 1
ATOM 5120 C C . GLY B 1 109 ? -34.219 -2.324 19.078 1 17.97 109 GLY B C 1
ATOM 5121 O O . GLY B 1 109 ? -34.625 -1.259 18.594 1 17.97 109 GLY B O 1
ATOM 5122 N N . SER B 1 110 ? -33.562 -1.956 20.172 1 17.5 110 SER B N 1
ATOM 5123 C CA . SER B 1 110 ? -32.688 -0.778 20.234 1 17.5 110 SER B CA 1
ATOM 5124 C C . SER B 1 110 ? -31.562 -0.864 19.219 1 17.5 110 SER B C 1
ATOM 5126 O O . SER B 1 110 ? -30.922 -1.905 19.078 1 17.5 110 SER B O 1
ATOM 5128 N N . ILE B 1 111 ? -31.594 -0.034 18.094 1 18.86 111 ILE B N 1
ATOM 5129 C CA . ILE B 1 111 ? -30.703 0.295 16.984 1 18.86 111 ILE B CA 1
ATOM 5130 C C . ILE B 1 111 ? -29.344 0.729 17.531 1 18.86 111 ILE B C 1
ATOM 5132 O O . ILE B 1 111 ? -29.234 1.761 18.188 1 18.86 111 ILE B O 1
ATOM 5136 N N . GLN B 1 112 ? -28.516 -0.168 18.094 1 17.98 112 GLN B N 1
ATOM 5137 C CA . GLN B 1 112 ? -27.219 0.293 18.594 1 17.98 112 GLN B CA 1
ATOM 5138 C C . GLN B 1 112 ? -26.391 0.89 17.453 1 17.98 112 GLN B C 1
ATOM 5140 O O . GLN B 1 112 ? -26.078 0.207 16.484 1 17.98 112 GLN B O 1
ATOM 5145 N N . SER B 1 113 ? -26.531 2.209 17.203 1 19 113 SER B N 1
ATOM 5146 C CA . SER B 1 113 ? -25.703 3.09 16.391 1 19 113 SER B CA 1
ATOM 5147 C C . SER B 1 113 ? -24.219 2.912 16.703 1 19 113 SER B C 1
ATOM 5149 O O . SER B 1 113 ? -23.766 3.281 17.781 1 19 113 SER B O 1
ATOM 5151 N N . GLN B 1 114 ? -23.594 1.728 16.484 1 18.5 114 GLN B N 1
ATOM 5152 C CA . GLN B 1 114 ? -22.156 1.674 16.766 1 18.5 114 GLN B CA 1
ATOM 5153 C C . GLN B 1 114 ? -21.406 2.783 16.031 1 18.5 114 GLN B C 1
ATOM 5155 O O . GLN B 1 114 ? -21.531 2.926 14.812 1 18.5 114 GLN B O 1
ATOM 5160 N N . GLN B 1 115 ? -21.047 3.84 16.734 1 17.66 115 GLN B N 1
ATOM 5161 C CA . GLN B 1 115 ? -20.219 5.023 16.547 1 17.66 115 GLN B CA 1
ATOM 5162 C C . GLN B 1 115 ? -18.906 4.668 15.852 1 17.66 115 GLN B C 1
ATOM 5164 O O . GLN B 1 115 ? -18.328 3.605 16.109 1 17.66 115 GLN B O 1
ATOM 5169 N N . ALA B 1 116 ? -18.594 5.488 14.758 1 21.33 116 ALA B N 1
ATOM 5170 C CA . ALA B 1 116 ? -17.438 5.801 13.906 1 21.33 116 ALA B CA 1
ATOM 5171 C C . ALA B 1 116 ? -16.172 5.961 14.742 1 21.33 116 ALA B C 1
ATOM 5173 O O . ALA B 1 116 ? -16 6.965 15.445 1 21.33 116 ALA B O 1
ATOM 5174 N N . GLN B 1 117 ? -15.711 4.953 15.484 1 20.45 117 GLN B N 1
ATOM 5175 C CA . GLN B 1 117 ? -14.406 5.195 16.094 1 20.45 117 GLN B CA 1
ATOM 5176 C C . GLN B 1 117 ? -13.43 5.785 15.078 1 20.45 117 GLN B C 1
ATOM 5178 O O . GLN B 1 117 ? -13.172 5.184 14.039 1 20.45 117 GLN B O 1
ATOM 5183 N N . GLY B 1 118 ? -13.328 7.086 15.109 1 22.19 118 GLY B N 1
ATOM 5184 C CA . GLY B 1 118 ? -12.422 8.047 14.508 1 22.19 118 GLY B CA 1
ATOM 5185 C C . GLY B 1 118 ? -10.969 7.609 14.539 1 22.19 118 GLY B C 1
ATOM 5186 O O . GLY B 1 118 ? -10.359 7.551 15.609 1 22.19 118 GLY B O 1
ATOM 5187 N N . LEU B 1 119 ? -10.594 6.52 14 1 20.8 119 LEU B N 1
ATOM 5188 C CA . LEU B 1 119 ? -9.211 6.148 14.281 1 20.8 119 LEU B CA 1
ATOM 5189 C C . LEU B 1 119 ? -8.266 7.297 13.969 1 20.8 119 LEU B C 1
ATOM 5191 O O . LEU B 1 119 ? -8.617 8.211 13.219 1 20.8 119 LEU B O 1
ATOM 5195 N N . ALA B 1 120 ? -6.926 7.035 14.297 1 21.86 120 ALA B N 1
ATOM 5196 C CA . ALA B 1 120 ? -5.617 7.492 14.766 1 21.86 120 ALA B CA 1
ATOM 5197 C C . ALA B 1 120 ? -4.824 8.141 13.641 1 21.86 120 ALA B C 1
ATOM 5199 O O . ALA B 1 120 ? -4.66 7.551 12.57 1 21.86 120 ALA B O 1
ATOM 5200 N N . GLN B 1 121 ? -4.738 9.344 13.836 1 23.19 121 GLN B N 1
ATOM 5201 C CA . GLN B 1 121 ? -4.035 10.484 13.258 1 23.19 121 GLN B CA 1
ATOM 5202 C C . GLN B 1 121 ? -2.527 10.242 13.242 1 23.19 121 GLN B C 1
ATOM 5204 O O . GLN B 1 121 ? -1.868 10.312 14.281 1 23.19 121 GLN B O 1
ATOM 5209 N N . THR B 1 122 ? -1.97 9.219 12.742 1 22.22 122 THR B N 1
ATOM 5210 C CA . THR B 1 122 ? -0.548 9.148 13.062 1 22.22 122 THR B CA 1
ATOM 5211 C C . THR B 1 122 ? 0.218 10.281 12.383 1 22.22 122 THR B C 1
ATOM 5213 O O . THR B 1 122 ? 0.091 10.484 11.172 1 22.22 122 THR B O 1
ATOM 5216 N N . THR B 1 123 ? 0.512 11.242 13.148 1 23.16 123 THR B N 1
ATOM 5217 C CA . THR B 1 123 ? 1.232 12.492 12.938 1 23.16 123 THR B CA 1
ATOM 5218 C C . THR B 1 123 ? 2.66 12.219 12.477 1 23.16 123 THR B C 1
ATOM 5220 O O . THR B 1 123 ? 3.459 11.641 13.211 1 23.16 123 THR B O 1
ATOM 5223 N N . ASN B 1 124 ? 2.869 12.047 11.305 1 22.83 124 ASN B N 1
ATOM 5224 C CA . ASN B 1 124 ? 4.203 11.695 10.828 1 22.83 124 ASN B CA 1
ATOM 5225 C C . ASN B 1 124 ? 5.168 12.875 10.945 1 22.83 124 ASN B C 1
ATOM 5227 O O . ASN B 1 124 ? 4.926 13.938 10.367 1 22.83 124 ASN B O 1
ATOM 5231 N N . GLN B 1 125 ? 5.836 13.055 12.031 1 24.52 125 GLN B N 1
ATOM 5232 C CA . GLN B 1 125 ? 6.949 13.977 12.242 1 24.52 125 GLN B CA 1
ATOM 5233 C C . GLN B 1 125 ? 7.969 13.867 11.109 1 24.52 125 GLN B C 1
ATOM 5235 O O . GLN B 1 125 ? 8.117 12.812 10.5 1 24.52 125 GLN B O 1
ATOM 5240 N N . ALA B 1 126 ? 8.359 15.016 10.617 1 24.22 126 ALA B N 1
ATOM 5241 C CA . ALA B 1 126 ? 9.438 15.227 9.656 1 24.22 126 ALA B CA 1
ATOM 5242 C C . ALA B 1 126 ? 10.648 14.352 9.984 1 24.22 126 ALA B C 1
ATOM 5244 O O . ALA B 1 126 ? 10.984 14.164 11.148 1 24.22 126 ALA B O 1
ATOM 5245 N N . PRO B 1 127 ? 11.031 13.492 9.133 1 27.44 127 PRO B N 1
ATOM 5246 C CA . PRO B 1 127 ? 12.258 12.828 9.562 1 27.44 127 PRO B CA 1
ATOM 5247 C C . PRO B 1 127 ? 13.336 13.805 10.031 1 27.44 127 PRO B C 1
ATOM 5249 O O . PRO B 1 127 ? 13.547 14.844 9.406 1 27.44 127 PRO B O 1
ATOM 5252 N N . PRO B 1 128 ? 13.562 14.031 11.297 1 25.44 128 PRO B N 1
ATOM 5253 C CA . PRO B 1 128 ? 14.766 14.812 11.594 1 25.44 128 PRO B CA 1
ATOM 5254 C C . PRO B 1 128 ? 15.93 14.484 10.664 1 25.44 128 PRO B C 1
ATOM 5256 O O . PRO B 1 128 ? 16 13.367 10.133 1 25.44 128 PRO B O 1
ATOM 5259 N N . GLN B 1 129 ? 16.406 15.453 9.883 1 26.48 129 GLN B N 1
ATOM 5260 C CA . GLN B 1 129 ? 17.766 15.203 9.438 1 26.48 129 GLN B CA 1
ATOM 5261 C C . GLN B 1 129 ? 18.547 14.391 10.469 1 26.48 129 GLN B C 1
ATOM 5263 O O . GLN B 1 129 ? 18.688 14.812 11.617 1 26.48 129 GLN B O 1
ATOM 5268 N N . VAL B 1 130 ? 18.281 13.234 10.43 1 28.94 130 VAL B N 1
ATOM 5269 C CA . VAL B 1 130 ? 19.141 12.508 11.344 1 28.94 130 VAL B CA 1
ATOM 5270 C C . VAL B 1 130 ? 20.578 13.039 11.234 1 28.94 130 VAL B C 1
ATOM 5272 O O . VAL B 1 130 ? 21.266 12.773 10.258 1 28.94 130 VAL B O 1
ATOM 5275 N N . ALA B 1 131 ? 20.75 14.344 11.633 1 28.66 131 ALA B N 1
ATOM 5276 C CA . ALA B 1 131 ? 22.109 14.828 11.836 1 28.66 131 ALA B CA 1
ATOM 5277 C C . ALA B 1 131 ? 22.969 13.781 12.547 1 28.66 131 ALA B C 1
ATOM 5279 O O . ALA B 1 131 ? 24.156 14.008 12.812 1 28.66 131 ALA B O 1
ATOM 5280 N N . SER B 1 132 ? 22.328 13.055 13.375 1 28.86 132 SER B N 1
ATOM 5281 C CA . SER B 1 132 ? 23.297 12.562 14.367 1 28.86 132 SER B CA 1
ATOM 5282 C C . SER B 1 132 ? 24.203 11.5 13.766 1 28.86 132 SER B C 1
ATOM 5284 O O . SER B 1 132 ? 23.969 10.305 13.906 1 28.86 132 SER B O 1
ATOM 5286 N N . ALA B 1 133 ? 24.422 11.516 12.5 1 34.75 133 ALA B N 1
ATOM 5287 C CA . ALA B 1 133 ? 25.547 10.594 12.445 1 34.75 133 ALA B CA 1
ATOM 5288 C C . ALA B 1 133 ? 26.578 10.93 13.508 1 34.75 133 ALA B C 1
ATOM 5290 O O . ALA B 1 133 ? 26.938 12.102 13.688 1 34.75 133 ALA B O 1
ATOM 5291 N N . LEU B 1 134 ? 26.75 10.086 14.523 1 32.5 134 LEU B N 1
ATOM 5292 C CA . LEU B 1 134 ? 27.984 10.195 15.281 1 32.5 134 LEU B CA 1
ATOM 5293 C C . LEU B 1 134 ? 29.125 10.664 14.383 1 32.5 134 LEU B C 1
ATOM 5295 O O . LEU B 1 134 ? 29.297 10.156 13.273 1 32.5 134 LEU B O 1
ATOM 5299 N N . PRO B 1 135 ? 29.406 11.875 14.445 1 32.53 135 PRO B N 1
ATOM 5300 C CA . PRO B 1 135 ? 30.578 12.188 13.633 1 32.53 135 PRO B CA 1
ATOM 5301 C C . PRO B 1 135 ? 31.578 11.039 13.586 1 32.53 135 PRO B C 1
ATOM 5303 O O . PRO B 1 135 ? 31.984 10.523 14.625 1 32.53 135 PRO B O 1
ATOM 5306 N N . VAL B 1 136 ? 31.453 10.203 12.602 1 36.47 136 VAL B N 1
ATOM 5307 C CA . VAL B 1 136 ? 32.688 9.461 12.453 1 36.47 136 VAL B CA 1
ATOM 5308 C C . VAL B 1 136 ? 33.875 10.43 12.297 1 36.47 136 VAL B C 1
ATOM 5310 O O . VAL B 1 136 ? 33.875 11.266 11.398 1 36.47 136 VAL B O 1
ATOM 5313 N N . GLN B 1 137 ? 34.375 10.867 13.297 1 31.91 137 GLN B N 1
ATOM 5314 C CA . GLN B 1 137 ? 35.656 11.586 13.164 1 31.91 137 GLN B CA 1
ATOM 5315 C C . GLN B 1 137 ? 36.5 11.031 12.016 1 31.91 137 GLN B C 1
ATOM 5317 O O . GLN B 1 137 ? 36.875 9.867 12.047 1 31.91 137 GLN B O 1
ATOM 5322 N N . ALA B 1 138 ? 36.281 11.57 10.82 1 34.62 138 ALA B N 1
ATOM 5323 C CA . ALA B 1 138 ? 37.281 11.305 9.789 1 34.62 138 ALA B CA 1
ATOM 5324 C C . ALA B 1 138 ? 38.688 11.469 10.344 1 34.62 138 ALA B C 1
ATOM 5326 O O . ALA B 1 138 ? 39.188 12.586 10.422 1 34.62 138 ALA B O 1
ATOM 5327 N N . GLU B 1 139 ? 39.062 10.906 11.32 1 33.47 139 GLU B N 1
ATOM 5328 C CA . GLU B 1 139 ? 40.5 11.102 11.422 1 33.47 139 GLU B CA 1
ATOM 5329 C C . GLU B 1 139 ? 41.219 10.711 10.125 1 33.47 139 GLU B C 1
ATOM 5331 O O . GLU B 1 139 ? 40.75 9.836 9.398 1 33.47 139 GLU B O 1
ATOM 5336 N N . GLN B 1 140 ? 42.156 11.477 9.562 1 36.66 140 GLN B N 1
ATOM 5337 C CA . GLN B 1 140 ? 43.188 11.57 8.531 1 36.66 140 GLN B CA 1
ATOM 5338 C C . GLN B 1 140 ? 43.688 10.18 8.133 1 36.66 140 GLN B C 1
ATOM 5340 O O . GLN B 1 140 ? 44.125 9.977 7.004 1 36.66 140 GLN B O 1
ATOM 5345 N N . ASN B 1 141 ? 44.25 9.383 9.125 1 40.5 141 ASN B N 1
ATOM 5346 C CA . ASN B 1 141 ? 45.375 8.539 8.773 1 40.5 141 ASN B CA 1
ATOM 5347 C C . ASN B 1 141 ? 44.969 7.34 7.934 1 40.5 141 ASN B C 1
ATOM 5349 O O . ASN B 1 141 ? 43.75 7.117 7.727 1 40.5 141 ASN B O 1
ATOM 5353 N N . ASN B 1 142 ? 45.75 6.121 8 1 45.78 142 ASN B N 1
ATOM 5354 C CA . ASN B 1 142 ? 45.875 4.793 7.41 1 45.78 142 ASN B CA 1
ATOM 5355 C C . ASN B 1 142 ? 44.625 3.949 7.66 1 45.78 142 ASN B C 1
ATOM 5357 O O . ASN B 1 142 ? 44.719 2.891 8.281 1 45.78 142 ASN B O 1
ATOM 5361 N N . ASP B 1 143 ? 43.438 4.57 7.711 1 54.84 143 ASP B N 1
ATOM 5362 C CA . ASP B 1 143 ? 42.312 3.77 8.125 1 54.84 143 ASP B CA 1
ATOM 5363 C C . ASP B 1 143 ? 41.938 2.744 7.051 1 54.84 143 ASP B C 1
ATOM 5365 O O . ASP B 1 143 ? 41.562 3.109 5.938 1 54.84 143 ASP B O 1
ATOM 5369 N N . PRO B 1 144 ? 42.375 1.556 7.117 1 59.78 144 PRO B N 1
ATOM 5370 C CA . PRO B 1 144 ? 42.062 0.485 6.164 1 59.78 144 PRO B CA 1
ATOM 5371 C C . PRO B 1 144 ? 40.562 0.38 5.848 1 59.78 144 PRO B C 1
ATOM 5373 O O . PRO B 1 144 ? 40.188 -0.217 4.836 1 59.78 144 PRO B O 1
ATOM 5376 N N . LEU B 1 145 ? 39.781 1.116 6.742 1 63.34 145 LEU B N 1
ATOM 5377 C CA . LEU B 1 145 ? 38.344 0.942 6.523 1 63.34 145 LEU B CA 1
ATOM 5378 C C . LEU B 1 145 ? 37.781 2.104 5.715 1 63.34 145 LEU B C 1
ATOM 5380 O O . LEU B 1 145 ? 36.594 2.139 5.438 1 63.34 145 LEU B O 1
ATOM 5384 N N . ALA B 1 146 ? 38.625 3.012 5.352 1 66.81 146 ALA B N 1
ATOM 5385 C CA . ALA B 1 146 ? 38.188 4.184 4.609 1 66.81 146 ALA B CA 1
ATOM 5386 C C . ALA B 1 146 ? 37.438 3.773 3.33 1 66.81 146 ALA B C 1
ATOM 5388 O O . ALA B 1 146 ? 36.531 4.453 2.895 1 66.81 146 ALA B O 1
ATOM 5389 N N . GLN B 1 147 ? 37.906 2.662 2.859 1 70.25 147 GLN B N 1
ATOM 5390 C CA . GLN B 1 147 ? 37.344 2.203 1.603 1 70.25 147 GLN B CA 1
ATOM 5391 C C . GLN B 1 147 ? 35.906 1.707 1.808 1 70.25 147 GLN B C 1
ATOM 5393 O O . GLN B 1 147 ? 35.125 1.59 0.848 1 70.25 147 GLN B O 1
ATOM 5398 N N . TRP B 1 148 ? 35.5 1.623 3.156 1 74.81 148 TRP B N 1
ATOM 5399 C CA . TRP B 1 148 ? 34.156 1.121 3.457 1 74.81 148 TRP B CA 1
ATOM 5400 C C . TRP B 1 148 ? 33.188 2.271 3.699 1 74.81 148 TRP B C 1
ATOM 5402 O O . TRP B 1 148 ? 31.984 2.068 3.734 1 74.81 148 TRP B O 1
ATOM 5412 N N . ARG B 1 149 ? 33.719 3.354 3.738 1 81.25 149 ARG B N 1
ATOM 5413 C CA . ARG B 1 149 ? 32.844 4.477 4.051 1 81.25 149 ARG B CA 1
ATOM 5414 C C . ARG B 1 149 ? 31.984 4.863 2.84 1 81.25 149 ARG B C 1
ATOM 5416 O O . ARG B 1 149 ? 32.5 4.934 1.719 1 81.25 149 ARG B O 1
ATOM 5423 N N . GLY B 1 150 ? 30.797 5.062 3.129 1 85.88 150 GLY B N 1
ATOM 5424 C CA . GLY B 1 150 ? 29.875 5.438 2.064 1 85.88 150 GLY B CA 1
ATOM 5425 C C . GLY B 1 150 ? 30 6.891 1.647 1 85.88 150 GLY B C 1
ATOM 5426 O O . GLY B 1 150 ? 30.844 7.621 2.184 1 85.88 150 GLY B O 1
ATOM 5427 N N . SER B 1 151 ? 29.281 7.266 0.684 1 86.12 151 SER B N 1
ATOM 5428 C CA . SER B 1 151 ? 29.359 8.578 0.049 1 86.12 151 SER B CA 1
ATOM 5429 C C . SER B 1 151 ? 28.594 9.625 0.845 1 86.12 151 SER B C 1
ATOM 5431 O O . SER B 1 151 ? 28.672 10.82 0.551 1 86.12 151 SER B O 1
ATOM 5433 N N . PHE B 1 152 ? 27.828 9.25 1.86 1 87 152 PHE B N 1
ATOM 5434 C CA . PHE B 1 152 ? 27.078 10.172 2.709 1 87 152 PHE B CA 1
ATOM 5435 C C . PHE B 1 152 ? 27.109 9.711 4.16 1 87 152 PHE B C 1
ATOM 5437 O O . PHE B 1 152 ? 27.375 8.547 4.441 1 87 152 PHE B O 1
ATOM 5444 N N . PRO B 1 153 ? 26.859 10.594 5.012 1 85.69 153 PRO B N 1
ATOM 5445 C CA . PRO B 1 153 ? 27.062 10.289 6.43 1 85.69 153 PRO B CA 1
ATOM 5446 C C . PRO B 1 153 ? 26.25 9.086 6.898 1 85.69 153 PRO B C 1
ATOM 5448 O O . PRO B 1 153 ? 25.062 8.984 6.59 1 85.69 153 PRO B O 1
ATOM 5451 N N . GLY B 1 154 ? 26.953 8.305 7.676 1 86.5 154 GLY B N 1
ATOM 5452 C CA . GLY B 1 154 ? 26.297 7.16 8.289 1 86.5 154 GLY B CA 1
ATOM 5453 C C . GLY B 1 154 ? 26.125 5.992 7.332 1 86.5 154 GLY B C 1
ATOM 5454 O O . GLY B 1 154 ? 25.484 5 7.668 1 86.5 154 GLY B O 1
ATOM 5455 N N . SER B 1 155 ? 26.781 6.121 6.219 1 90.19 155 SER B N 1
ATOM 5456 C CA . SER B 1 155 ? 26.625 5.062 5.227 1 90.19 155 SER B CA 1
ATOM 5457 C C . SER B 1 155 ? 27.906 4.277 5.027 1 90.19 155 SER B C 1
ATOM 5459 O O . SER B 1 155 ? 28.984 4.734 5.414 1 90.19 155 SER B O 1
ATOM 5461 N N . PHE B 1 156 ? 27.75 3.072 4.5 1 86.31 156 PHE B N 1
ATOM 5462 C CA . PHE B 1 156 ? 28.891 2.258 4.094 1 86.31 156 PHE B CA 1
ATOM 5463 C C . PHE B 1 156 ? 28.75 1.832 2.635 1 86.31 156 PHE B C 1
ATOM 5465 O O . PHE B 1 156 ? 27.641 1.729 2.113 1 86.31 156 PHE B O 1
ATOM 5472 N N . ARG B 1 157 ? 29.844 1.609 2.078 1 85.56 157 ARG B N 1
ATOM 5473 C CA . ARG B 1 157 ? 29.859 1.172 0.687 1 85.56 157 ARG B CA 1
ATOM 5474 C C . ARG B 1 157 ? 29.703 -0.341 0.585 1 85.56 157 ARG B C 1
ATOM 5476 O O . ARG B 1 157 ? 30.359 -1.091 1.306 1 85.56 157 ARG B O 1
ATOM 5483 N N . VAL B 1 158 ? 28.797 -0.73 -0.295 1 83.56 158 VAL B N 1
ATOM 5484 C CA . VAL B 1 158 ? 28.656 -2.158 -0.567 1 83.56 158 VAL B CA 1
ATOM 5485 C C . VAL B 1 158 ? 29.844 -2.641 -1.394 1 83.56 158 VAL B C 1
ATOM 5487 O O . VAL B 1 158 ? 30.094 -2.133 -2.49 1 83.56 158 VAL B O 1
ATOM 5490 N N . PRO B 1 159 ? 30.547 -3.539 -0.921 1 77.5 159 PRO B N 1
ATOM 5491 C CA . PRO B 1 159 ? 31.75 -3.971 -1.63 1 77.5 159 PRO B CA 1
ATOM 5492 C C . PRO B 1 159 ? 31.469 -4.438 -3.055 1 77.5 159 PRO B C 1
ATOM 5494 O O . PRO B 1 159 ? 30.5 -5.156 -3.289 1 77.5 159 PRO B O 1
ATOM 5497 N N . GLY B 1 160 ? 32.281 -3.992 -3.898 1 75.88 160 GLY B N 1
ATOM 5498 C CA . GLY B 1 160 ? 32.188 -4.395 -5.293 1 75.88 160 GLY B CA 1
ATOM 5499 C C . GLY B 1 160 ? 31.219 -3.541 -6.086 1 75.88 160 GLY B C 1
ATOM 5500 O O . GLY B 1 160 ? 30.969 -3.805 -7.266 1 75.88 160 GLY B O 1
ATOM 5501 N N . THR B 1 161 ? 30.594 -2.689 -5.344 1 81.62 161 THR B N 1
ATOM 5502 C CA . THR B 1 161 ? 29.688 -1.761 -6.004 1 81.62 161 THR B CA 1
ATOM 5503 C C . THR B 1 161 ? 30.047 -0.317 -5.652 1 81.62 161 THR B C 1
ATOM 5505 O O . THR B 1 161 ? 30.906 -0.071 -4.816 1 81.62 161 THR B O 1
ATOM 5508 N N . ASP B 1 162 ? 29.375 0.58 -6.371 1 84.06 162 ASP B N 1
ATOM 5509 C CA . ASP B 1 162 ? 29.516 1.994 -6.039 1 84.06 162 ASP B CA 1
ATOM 5510 C C . ASP B 1 162 ? 28.344 2.48 -5.191 1 84.06 162 ASP B C 1
ATOM 5512 O O . ASP B 1 162 ? 28.156 3.688 -5.027 1 84.06 162 ASP B O 1
ATOM 5516 N N . THR B 1 163 ? 27.641 1.508 -4.691 1 88.94 163 THR B N 1
ATOM 5517 C CA . THR B 1 163 ? 26.438 1.844 -3.934 1 88.94 163 THR B CA 1
ATOM 5518 C C . THR B 1 163 ? 26.766 2.031 -2.455 1 88.94 163 THR B C 1
ATOM 5520 O O . THR B 1 163 ? 27.453 1.199 -1.854 1 88.94 163 THR B O 1
ATOM 5523 N N . SER B 1 164 ? 26.328 3.16 -1.935 1 91.12 164 SER B N 1
ATOM 5524 C CA . SER B 1 164 ? 26.359 3.414 -0.498 1 91.12 164 SER B CA 1
ATOM 5525 C C . SER B 1 164 ? 25.016 3.129 0.148 1 91.12 164 SER B C 1
ATOM 5527 O O . SER B 1 164 ? 23.969 3.432 -0.429 1 91.12 164 SER B O 1
ATOM 5529 N N . VAL B 1 165 ? 25.062 2.521 1.347 1 91.81 165 VAL B N 1
ATOM 5530 C CA . VAL B 1 165 ? 23.844 2.137 2.033 1 91.81 165 VAL B CA 1
ATOM 5531 C C . VAL B 1 165 ? 23.859 2.66 3.467 1 91.81 165 VAL B C 1
ATOM 5533 O O . VAL B 1 165 ? 24.906 2.619 4.133 1 91.81 165 VAL B O 1
ATOM 5536 N N . ARG B 1 166 ? 22.719 3.131 3.863 1 93.06 166 ARG B N 1
ATOM 5537 C CA . ARG B 1 166 ? 22.5 3.508 5.254 1 93.06 166 ARG B CA 1
ATOM 5538 C C . ARG B 1 166 ? 21.234 2.875 5.805 1 93.06 166 ARG B C 1
ATOM 5540 O O . ARG B 1 166 ? 20.156 3.008 5.211 1 93.06 166 ARG B O 1
ATOM 5547 N N . LEU B 1 167 ? 21.375 2.123 6.852 1 91.62 167 LEU B N 1
ATOM 5548 C CA . LEU B 1 167 ? 20.234 1.71 7.676 1 91.62 167 LEU B CA 1
ATOM 5549 C C . LEU B 1 167 ? 20 2.701 8.812 1 91.62 167 LEU B C 1
ATOM 5551 O O . LEU B 1 167 ? 20.938 3.043 9.547 1 91.62 167 LEU B O 1
ATOM 5555 N N . TYR B 1 168 ? 18.766 3.17 8.891 1 93.06 168 TYR B N 1
ATOM 5556 C CA . TYR B 1 168 ? 18.516 4.18 9.914 1 93.06 168 TYR B CA 1
ATOM 5557 C C . TYR B 1 168 ? 17.156 3.971 10.578 1 93.06 168 TYR B C 1
ATOM 5559 O O . TYR B 1 168 ? 16.375 3.137 10.141 1 93.06 168 TYR B O 1
ATOM 5567 N N . GLY B 1 169 ? 16.953 4.695 11.672 1 95.25 169 GLY B N 1
ATOM 5568 C CA . GLY B 1 169 ? 15.695 4.641 12.391 1 95.25 169 GLY B CA 1
ATOM 5569 C C . GLY B 1 169 ? 15.82 5.078 13.844 1 95.25 169 GLY B C 1
ATOM 5570 O O . GLY B 1 169 ? 16.797 5.73 14.219 1 95.25 169 GLY B O 1
ATOM 5571 N N . PHE B 1 170 ? 14.719 4.828 14.531 1 96.06 170 PHE B N 1
ATOM 5572 C CA . PHE B 1 170 ? 14.711 5.07 15.969 1 96.06 170 PHE B CA 1
ATOM 5573 C C . PHE B 1 170 ? 13.68 4.195 16.656 1 96.06 170 PHE B C 1
ATOM 5575 O O . PHE B 1 170 ? 12.672 3.816 16.062 1 96.06 170 PHE B O 1
ATOM 5582 N N . ALA B 1 171 ? 14.008 3.863 17.859 1 95.19 171 ALA B N 1
ATOM 5583 C CA . ALA B 1 171 ? 13.016 3.363 18.812 1 95.19 171 ALA B CA 1
ATOM 5584 C C . ALA B 1 171 ? 12.391 4.508 19.609 1 95.19 171 ALA B C 1
ATOM 5586 O O . ALA B 1 171 ? 13.102 5.406 20.062 1 95.19 171 ALA B O 1
ATOM 5587 N N . LYS B 1 172 ? 11.125 4.461 19.688 1 96 172 LYS B N 1
ATOM 5588 C CA . LYS B 1 172 ? 10.422 5.543 20.375 1 96 172 LYS B CA 1
ATOM 5589 C C . LYS B 1 172 ? 9.391 4.996 21.344 1 96 172 LYS B C 1
ATOM 5591 O O . LYS B 1 172 ? 8.617 4.094 21 1 96 172 LYS B O 1
ATOM 5596 N N . LEU B 1 173 ? 9.445 5.512 22.531 1 94.88 173 LEU B N 1
ATOM 5597 C CA . LEU B 1 173 ? 8.414 5.262 23.531 1 94.88 173 LEU B CA 1
ATOM 5598 C C . LEU B 1 173 ? 7.613 6.531 23.812 1 94.88 173 LEU B C 1
ATOM 5600 O O . LEU B 1 173 ? 8.195 7.578 24.109 1 94.88 173 LEU B O 1
ATOM 5604 N N . ASN B 1 174 ? 6.352 6.461 23.703 1 94.5 174 ASN B N 1
ATOM 5605 C CA . ASN B 1 174 ? 5.43 7.512 24.109 1 94.5 174 ASN B CA 1
ATOM 5606 C C . ASN B 1 174 ? 4.562 7.074 25.297 1 94.5 174 ASN B C 1
ATOM 5608 O O . ASN B 1 174 ? 4.031 5.961 25.297 1 94.5 174 ASN B O 1
ATOM 5612 N N . MET B 1 175 ? 4.484 7.863 26.266 1 93.19 175 MET B N 1
ATOM 5613 C CA . MET B 1 175 ? 3.533 7.754 27.359 1 93.19 175 MET B CA 1
ATOM 5614 C C . MET B 1 175 ? 2.736 9.039 27.531 1 93.19 175 MET B C 1
ATOM 5616 O O . MET B 1 175 ? 3.316 10.125 27.656 1 93.19 175 MET B O 1
ATOM 5620 N N . SER B 1 176 ? 1.426 8.969 27.5 1 92.56 176 SER B N 1
ATOM 5621 C CA . SER B 1 176 ? 0.636 10.195 27.578 1 92.56 176 SER B CA 1
ATOM 5622 C C . SER B 1 176 ? -0.552 10.023 28.531 1 92.56 176 SER B C 1
ATOM 5624 O O . SER B 1 176 ? -1.003 8.906 28.766 1 92.56 176 SER B O 1
ATOM 5626 N N . GLY B 1 177 ? -0.986 11.086 29.078 1 89.56 177 GLY B N 1
ATOM 5627 C CA . GLY B 1 177 ? -2.186 11.203 29.891 1 89.56 177 GLY B CA 1
ATOM 5628 C C . GLY B 1 177 ? -3.043 12.398 29.516 1 89.56 177 GLY B C 1
ATOM 5629 O O . GLY B 1 177 ? -2.521 13.484 29.266 1 89.56 177 GLY B O 1
ATOM 5630 N N . ASP B 1 178 ? -4.32 12.266 29.438 1 88.56 178 ASP B N 1
ATOM 5631 C CA . ASP B 1 178 ? -5.27 13.328 29.125 1 88.56 178 ASP B CA 1
ATOM 5632 C C . ASP B 1 178 ? -5.922 13.883 30.375 1 88.56 178 ASP B C 1
ATOM 5634 O O . ASP B 1 178 ? -6.23 13.133 31.312 1 88.56 178 ASP B O 1
ATOM 5638 N N . PHE B 1 179 ? -6.035 15.266 30.531 1 83.44 179 PHE B N 1
ATOM 5639 C CA . PHE B 1 179 ? -6.734 15.914 31.625 1 83.44 179 PHE B CA 1
ATOM 5640 C C . PHE B 1 179 ? -8.195 16.156 31.281 1 83.44 179 PHE B C 1
ATOM 5642 O O . PHE B 1 179 ? -8.609 17.281 31.047 1 83.44 179 PHE B O 1
ATOM 5649 N N . GLY B 1 180 ? -9.086 15.195 30.859 1 73.12 180 GLY B N 1
ATOM 5650 C CA . GLY B 1 180 ? -10.492 15.312 30.484 1 73.12 180 GLY B CA 1
ATOM 5651 C C . GLY B 1 180 ? -10.852 14.477 29.266 1 73.12 180 GLY B C 1
ATOM 5652 O O . GLY B 1 180 ? -10.312 13.383 29.078 1 73.12 180 GLY B O 1
ATOM 5653 N N . PRO B 1 181 ? -11.836 15.016 28.484 1 72.56 181 PRO B N 1
ATOM 5654 C CA . PRO B 1 181 ? -12.406 13.812 27.875 1 72.56 181 PRO B CA 1
ATOM 5655 C C . PRO B 1 181 ? -11.344 12.93 27.219 1 72.56 181 PRO B C 1
ATOM 5657 O O . PRO B 1 181 ? -10.297 13.422 26.797 1 72.56 181 PRO B O 1
ATOM 5660 N N . ARG B 1 182 ? -11.602 11.695 27.344 1 67.25 182 ARG B N 1
ATOM 5661 C CA . ARG B 1 182 ? -10.719 10.656 26.828 1 67.25 182 ARG B CA 1
ATOM 5662 C C . ARG B 1 182 ? -10.547 10.797 25.312 1 67.25 182 ARG B C 1
ATOM 5664 O O . ARG B 1 182 ? -11.531 10.883 24.578 1 67.25 182 ARG B O 1
ATOM 5671 N N . ASN B 1 183 ? -9.336 11.039 25 1 72.75 183 ASN B N 1
ATOM 5672 C CA . ASN B 1 183 ? -8.977 10.938 23.594 1 72.75 183 ASN B CA 1
ATOM 5673 C C . ASN B 1 183 ? -8.242 9.633 23.297 1 72.75 183 ASN B C 1
ATOM 5675 O O . ASN B 1 183 ? -7.078 9.469 23.672 1 72.75 183 ASN B O 1
ATOM 5679 N N . ARG B 1 184 ? -8.828 8.75 22.641 1 65.56 184 ARG B N 1
ATOM 5680 C CA . ARG B 1 184 ? -8.305 7.406 22.422 1 65.56 184 ARG B CA 1
ATOM 5681 C C . ARG B 1 184 ? -7.184 7.426 21.391 1 65.56 184 ARG B C 1
ATOM 5683 O O . ARG B 1 184 ? -6.41 6.469 21.281 1 65.56 184 ARG B O 1
ATOM 5690 N N . SER B 1 185 ? -7.074 8.547 20.75 1 72.38 185 SER B N 1
ATOM 5691 C CA . SER B 1 185 ? -6.09 8.57 19.672 1 72.38 185 SER B CA 1
ATOM 5692 C C . SER B 1 185 ? -4.699 8.898 20.203 1 72.38 185 SER B C 1
ATOM 5694 O O . SER B 1 185 ? -4.539 9.789 21.031 1 72.38 185 SER B O 1
ATOM 5696 N N . ASP B 1 186 ? -3.719 8.102 19.75 1 74.19 186 ASP B N 1
ATOM 5697 C CA . ASP B 1 186 ? -2.354 8.453 20.125 1 74.19 186 ASP B CA 1
ATOM 5698 C C . ASP B 1 186 ? -1.839 9.625 19.297 1 74.19 186 ASP B C 1
ATOM 5700 O O . ASP B 1 186 ? -0.761 10.156 19.562 1 74.19 186 ASP B O 1
ATOM 5704 N N . THR B 1 187 ? -2.645 9.883 18.266 1 73.75 187 THR B N 1
ATOM 5705 C CA . THR B 1 187 ? -2.352 11.07 17.469 1 73.75 187 THR B CA 1
ATOM 5706 C C . THR B 1 187 ? -3.504 12.07 17.547 1 73.75 187 THR B C 1
ATOM 5708 O O . THR B 1 187 ? -4.645 11.727 17.219 1 73.75 187 THR B O 1
ATOM 5711 N N . THR B 1 188 ? -3.244 13.195 17.938 1 79.19 188 THR B N 1
ATOM 5712 C CA . THR B 1 188 ? -4.27 14.227 18.094 1 79.19 188 THR B CA 1
ATOM 5713 C C . THR B 1 188 ? -4.574 14.891 16.75 1 79.19 188 THR B C 1
ATOM 5715 O O . THR B 1 188 ? -3.67 15.367 16.078 1 79.19 188 THR B O 1
ATOM 5718 N N . THR B 1 189 ? -5.785 14.812 16.266 1 81.56 189 THR B N 1
ATOM 5719 C CA . THR B 1 189 ? -6.309 15.57 15.133 1 81.56 189 THR B CA 1
ATOM 5720 C C . THR B 1 189 ? -7.484 16.438 15.562 1 81.56 189 THR B C 1
ATOM 5722 O O . THR B 1 189 ? -8.008 16.297 16.672 1 81.56 189 THR B O 1
ATOM 5725 N N . GLY B 1 190 ? -7.844 17.344 14.758 1 80.56 190 GLY B N 1
ATOM 5726 C CA . GLY B 1 190 ? -9.008 18.156 15.07 1 80.56 190 GLY B CA 1
ATOM 5727 C C . GLY B 1 190 ? -10.25 17.344 15.375 1 80.56 190 GLY B C 1
ATOM 5728 O O . GLY B 1 190 ? -10.906 17.562 16.391 1 80.56 190 GLY B O 1
ATOM 5729 N N . SER B 1 191 ? -10.438 16.359 14.555 1 78.94 191 SER B N 1
ATOM 5730 C CA . SER B 1 191 ? -11.656 15.57 14.688 1 78.94 191 SER B CA 1
ATOM 5731 C C . SER B 1 191 ? -11.57 14.594 15.852 1 78.94 191 SER B C 1
ATOM 5733 O O . SER B 1 191 ? -12.586 14.062 16.312 1 78.94 191 SER B O 1
ATOM 5735 N N . SER B 1 192 ? -10.375 14.367 16.297 1 80.88 192 SER B N 1
ATOM 5736 C CA . SER B 1 192 ? -10.219 13.406 17.391 1 80.88 192 SER B CA 1
ATOM 5737 C C . SER B 1 192 ? -10.555 14.039 18.734 1 80.88 192 SER B C 1
ATOM 5739 O O . SER B 1 192 ? -10.727 13.336 19.734 1 80.88 192 SER B O 1
ATOM 5741 N N . ILE B 1 193 ? -10.648 15.359 18.797 1 85.5 193 ILE B N 1
ATOM 5742 C CA . ILE B 1 193 ? -10.961 16.047 20.047 1 85.5 193 ILE B CA 1
ATOM 5743 C C . ILE B 1 193 ? -12.422 15.812 20.422 1 85.5 193 ILE B C 1
ATOM 5745 O O . ILE B 1 193 ? -13.328 16.188 19.656 1 85.5 193 ILE B O 1
ATOM 5749 N N . PRO B 1 194 ? -12.609 15.266 21.516 1 84.25 194 PRO B N 1
ATOM 5750 C CA . PRO B 1 194 ? -14 15.016 21.906 1 84.25 194 PRO B CA 1
ATOM 5751 C C . PRO B 1 194 ? -14.797 16.312 22.078 1 84.25 194 PRO B C 1
ATOM 5753 O O . PRO B 1 194 ? -14.258 17.312 22.547 1 84.25 194 PRO B O 1
ATOM 5756 N N . LEU B 1 195 ? -16.062 16.266 21.75 1 87.75 195 LEU B N 1
ATOM 5757 C CA . LEU B 1 195 ? -16.953 17.406 21.969 1 87.75 195 LEU B CA 1
ATOM 5758 C C . LEU B 1 195 ? -17.328 17.531 23.438 1 87.75 195 LEU B C 1
ATOM 5760 O O . LEU B 1 195 ? -17.172 16.594 24.219 1 87.75 195 LEU B O 1
ATOM 5764 N N . SER B 1 196 ? -17.766 18.734 23.812 1 82.88 196 SER B N 1
ATOM 5765 C CA . SER B 1 196 ? -18.031 19.062 25.203 1 82.88 196 SER B CA 1
ATOM 5766 C C . SER B 1 196 ? -19.25 18.297 25.734 1 82.88 196 SER B C 1
ATOM 5768 O O . SER B 1 196 ? -19.375 18.078 26.938 1 82.88 196 SER B O 1
ATOM 5770 N N . HIS B 1 197 ? -20.234 18.094 24.812 1 78.12 197 HIS B N 1
ATOM 5771 C CA . HIS B 1 197 ? -21.453 17.375 25.141 1 78.12 197 HIS B CA 1
ATOM 5772 C C . HIS B 1 197 ? -21.734 16.266 24.156 1 78.12 197 HIS B C 1
ATOM 5774 O O . HIS B 1 197 ? -21.172 16.234 23.062 1 78.12 197 HIS B O 1
ATOM 5780 N N . GLY B 1 198 ? -22.469 15.32 24.609 1 64.62 198 GLY B N 1
ATOM 5781 C CA . GLY B 1 198 ? -22.969 14.352 23.656 1 64.62 198 GLY B CA 1
ATOM 5782 C C . GLY B 1 198 ? -22.547 12.93 23.953 1 64.62 198 GLY B C 1
ATOM 5783 O O . GLY B 1 198 ? -22.578 12.5 25.109 1 64.62 198 GLY B O 1
ATOM 5784 N N . ALA B 1 199 ? -21.938 12.391 22.891 1 59.12 199 ALA B N 1
ATOM 5785 C CA . ALA B 1 199 ? -21.672 10.961 22.984 1 59.12 199 ALA B CA 1
ATOM 5786 C C . ALA B 1 199 ? -20.703 10.664 24.141 1 59.12 199 ALA B C 1
ATOM 5788 O O . ALA B 1 199 ? -20 11.562 24.609 1 59.12 199 ALA B O 1
ATOM 5789 N N . ASN B 1 200 ? -20.688 9.5 24.688 1 53.41 200 ASN B N 1
ATOM 5790 C CA . ASN B 1 200 ? -20.016 9 25.875 1 53.41 200 ASN B CA 1
ATOM 5791 C C . ASN B 1 200 ? -18.562 9.492 25.953 1 53.41 200 ASN B C 1
ATOM 5793 O O . ASN B 1 200 ? -18.047 9.727 27.031 1 53.41 200 ASN B O 1
ATOM 5797 N N . GLY B 1 201 ? -18.016 9.922 24.938 1 55.59 201 GLY B N 1
ATOM 5798 C CA . GLY B 1 201 ? -16.625 10.312 25.016 1 55.59 201 GLY B CA 1
ATOM 5799 C C . GLY B 1 201 ? -16.422 11.711 25.578 1 55.59 201 GLY B C 1
ATOM 5800 O O . GLY B 1 201 ? -15.398 12 26.203 1 55.59 201 GLY B O 1
ATOM 5801 N N . ALA B 1 202 ? -17.438 12.641 25.516 1 61.5 202 ALA B N 1
ATOM 5802 C CA . ALA B 1 202 ? -17.328 14.047 25.906 1 61.5 202 ALA B CA 1
ATOM 5803 C C . ALA B 1 202 ? -17.266 14.195 27.422 1 61.5 202 ALA B C 1
ATOM 5805 O O . ALA B 1 202 ? -16.656 15.141 27.938 1 61.5 202 ALA B O 1
ATOM 5806 N N . ARG B 1 203 ? -17.797 13.156 28.078 1 66.62 203 ARG B N 1
ATOM 5807 C CA . ARG B 1 203 ? -17.828 13.289 29.547 1 66.62 203 ARG B CA 1
ATOM 5808 C C . ARG B 1 203 ? -16.922 12.25 30.203 1 66.62 203 ARG B C 1
ATOM 5810 O O . ARG B 1 203 ? -16.984 12.062 31.422 1 66.62 203 ARG B O 1
ATOM 5817 N N . SER B 1 204 ? -16.109 11.836 29.328 1 72.06 204 SER B N 1
ATOM 5818 C CA . SER B 1 204 ? -15.258 10.805 29.906 1 72.06 204 SER B CA 1
ATOM 5819 C C . SER B 1 204 ? -14.039 11.414 30.594 1 72.06 204 SER B C 1
ATOM 5821 O O . SER B 1 204 ? -13.672 12.555 30.312 1 72.06 204 SER B O 1
ATOM 5823 N N . GLU B 1 205 ? -13.492 10.625 31.609 1 76.94 205 GLU B N 1
ATOM 5824 C CA . GLU B 1 205 ? -12.25 11.023 32.25 1 76.94 205 GLU B CA 1
ATOM 5825 C C . GLU B 1 205 ? -11.047 10.789 31.344 1 76.94 205 GLU B C 1
ATOM 5827 O O . GLU B 1 205 ? -11.156 10.102 30.328 1 76.94 205 GLU B O 1
ATOM 5832 N N . GLY B 1 206 ? -10.086 11.477 31.75 1 78.38 206 GLY B N 1
ATOM 5833 C CA . GLY B 1 206 ? -8.852 11.297 31 1 78.38 206 GLY B CA 1
ATOM 5834 C C . GLY B 1 206 ? -8.305 9.883 31.078 1 78.38 206 GLY B C 1
ATOM 5835 O O . GLY B 1 206 ? -8.719 9.102 31.938 1 78.38 206 GLY B O 1
ATOM 5836 N N . ASP B 1 207 ? -7.445 9.508 30.141 1 80.94 207 ASP B N 1
ATOM 5837 C CA . ASP B 1 207 ? -6.91 8.148 30.047 1 80.94 207 ASP B CA 1
ATOM 5838 C C . ASP B 1 207 ? -5.391 8.172 29.906 1 80.94 207 ASP B C 1
ATOM 5840 O O . ASP B 1 207 ? -4.809 9.195 29.531 1 80.94 207 ASP B O 1
ATOM 5844 N N . PHE B 1 208 ? -4.801 7.07 30.438 1 86.06 208 PHE B N 1
ATOM 5845 C CA . PHE B 1 208 ? -3.377 6.828 30.234 1 86.06 208 PHE B CA 1
ATOM 5846 C C . PHE B 1 208 ? -3.146 5.879 29.062 1 86.06 208 PHE B C 1
ATOM 5848 O O . PHE B 1 208 ? -3.883 4.906 28.891 1 86.06 208 PHE B O 1
ATOM 5855 N N . GLN B 1 209 ? -2.129 6.301 28.188 1 88.06 209 GLN B N 1
ATOM 5856 C CA . GLN B 1 209 ? -1.751 5.398 27.109 1 88.06 209 GLN B CA 1
ATOM 5857 C C . GLN B 1 209 ? -0.239 5.387 26.906 1 88.06 209 GLN B C 1
ATOM 5859 O O . GLN B 1 209 ? 0.439 6.375 27.188 1 88.06 209 GLN B O 1
ATOM 5864 N N . ALA B 1 210 ? 0.27 4.203 26.484 1 88.94 210 ALA B N 1
ATOM 5865 C CA . ALA B 1 210 ? 1.678 4.051 26.125 1 88.94 210 ALA B CA 1
ATOM 5866 C C . ALA B 1 210 ? 1.83 3.229 24.844 1 88.94 210 ALA B C 1
ATOM 5868 O O . ALA B 1 210 ? 1.09 2.268 24.625 1 88.94 210 ALA B O 1
ATOM 5869 N N . SER B 1 211 ? 2.793 3.652 24 1 89.62 211 SER B N 1
ATOM 5870 C CA . SER B 1 211 ? 2.986 2.908 22.75 1 89.62 211 SER B CA 1
ATOM 5871 C C . SER B 1 211 ? 4.379 3.145 22.172 1 89.62 211 SER B C 1
ATOM 5873 O O . SER B 1 211 ? 4.969 4.207 22.375 1 89.62 211 SER B O 1
ATOM 5875 N N . ALA B 1 212 ? 4.867 2.145 21.438 1 92.38 212 ALA B N 1
ATOM 5876 C CA . ALA B 1 212 ? 6.121 2.26 20.703 1 92.38 212 ALA B CA 1
ATOM 5877 C C . ALA B 1 212 ? 5.879 2.205 19.188 1 92.38 212 ALA B C 1
ATOM 5879 O O . ALA B 1 212 ? 6.824 2.078 18.406 1 92.38 212 ALA B O 1
ATOM 5880 N N . ARG B 1 213 ? 4.656 2.32 18.734 1 90.12 213 ARG B N 1
ATOM 5881 C CA . ARG B 1 213 ? 4.309 2.02 17.344 1 90.12 213 ARG B CA 1
ATOM 5882 C C . ARG B 1 213 ? 4.824 3.104 16.406 1 90.12 213 ARG B C 1
ATOM 5884 O O . ARG B 1 213 ? 4.816 2.926 15.188 1 90.12 213 ARG B O 1
ATOM 5891 N N . ARG B 1 214 ? 5.336 4.172 17.016 1 93 214 ARG B N 1
ATOM 5892 C CA . ARG B 1 214 ? 5.855 5.242 16.172 1 93 214 ARG B CA 1
ATOM 5893 C C . ARG B 1 214 ? 7.355 5.086 15.961 1 93 214 ARG B C 1
ATOM 5895 O O . ARG B 1 214 ? 8.008 5.984 15.422 1 93 214 ARG B O 1
ATOM 5902 N N . SER B 1 215 ? 7.945 3.992 16.375 1 94.69 215 SER B N 1
ATOM 5903 C CA . SER B 1 215 ? 9.32 3.656 16.016 1 94.69 215 SER B CA 1
ATOM 5904 C C . SER B 1 215 ? 9.461 3.492 14.508 1 94.69 215 SER B C 1
ATOM 5906 O O . SER B 1 215 ? 8.492 3.166 13.812 1 94.69 215 SER B O 1
ATOM 5908 N N . ARG B 1 216 ? 10.719 3.766 14.023 1 95.31 216 ARG B N 1
ATOM 5909 C CA . ARG B 1 216 ? 10.898 3.834 12.578 1 95.31 216 ARG B CA 1
ATOM 5910 C C . ARG B 1 216 ? 12.125 3.051 12.141 1 95.31 216 ARG B C 1
ATOM 5912 O O . ARG B 1 216 ? 13.109 2.957 12.883 1 95.31 216 ARG B O 1
ATOM 5919 N N . ILE B 1 217 ? 11.992 2.492 10.938 1 93.88 217 ILE B N 1
ATOM 5920 C CA . ILE B 1 217 ? 13.109 1.841 10.266 1 93.88 217 ILE B CA 1
ATOM 5921 C C . ILE B 1 217 ? 13.148 2.264 8.805 1 93.88 217 ILE B C 1
ATOM 5923 O O . ILE B 1 217 ? 12.109 2.414 8.164 1 93.88 217 ILE B O 1
ATOM 5927 N N . GLY B 1 218 ? 14.375 2.508 8.328 1 94.44 218 GLY B N 1
ATOM 5928 C CA . GLY B 1 218 ? 14.523 2.91 6.938 1 94.44 218 GLY B CA 1
ATOM 5929 C C . GLY B 1 218 ? 15.859 2.516 6.34 1 94.44 218 GLY B C 1
ATOM 5930 O O . GLY B 1 218 ? 16.812 2.209 7.07 1 94.44 218 GLY B O 1
ATOM 5931 N N . ILE B 1 219 ? 15.875 2.418 5.051 1 93.81 219 ILE B N 1
ATOM 5932 C CA . ILE B 1 219 ? 17.078 2.18 4.262 1 93.81 219 ILE B CA 1
ATOM 5933 C C . ILE B 1 219 ? 17.219 3.256 3.189 1 93.81 219 ILE B C 1
ATOM 5935 O O . ILE B 1 219 ? 16.234 3.652 2.568 1 93.81 219 ILE B O 1
ATOM 5939 N N . GLU B 1 220 ? 18.391 3.75 3.096 1 94.44 220 GLU B N 1
ATOM 5940 C CA . GLU B 1 220 ? 18.719 4.715 2.053 1 94.44 220 GLU B CA 1
ATOM 5941 C C . GLU B 1 220 ? 19.953 4.277 1.265 1 94.44 220 GLU B C 1
ATOM 5943 O O . GLU B 1 220 ? 20.922 3.787 1.844 1 94.44 220 GLU B O 1
ATOM 5948 N N . THR B 1 221 ? 19.875 4.402 -0.039 1 94.5 221 THR B N 1
ATOM 5949 C CA . THR B 1 221 ? 21.016 4.074 -0.886 1 94.5 221 THR B CA 1
ATOM 5950 C C . THR B 1 221 ? 21.344 5.23 -1.828 1 94.5 221 THR B C 1
ATOM 5952 O O . THR B 1 221 ? 20.453 6.012 -2.188 1 94.5 221 THR B O 1
ATOM 5955 N N . ARG B 1 222 ? 22.562 5.312 -2.162 1 93.56 222 ARG B N 1
ATOM 5956 C CA . ARG B 1 222 ? 23.047 6.23 -3.195 1 93.56 222 ARG B CA 1
ATOM 5957 C C . ARG B 1 222 ? 24.047 5.551 -4.113 1 93.56 222 ARG B C 1
ATOM 5959 O O . ARG B 1 222 ? 25.016 4.938 -3.641 1 93.56 222 ARG B O 1
ATOM 5966 N N . THR B 1 223 ? 23.812 5.617 -5.395 1 93 223 THR B N 1
ATOM 5967 C CA . THR B 1 223 ? 24.688 5.012 -6.398 1 93 223 THR B CA 1
ATOM 5968 C C . THR B 1 223 ? 25.047 6.023 -7.48 1 93 223 THR B C 1
ATOM 5970 O O . THR B 1 223 ? 24.188 6.445 -8.258 1 93 223 THR B O 1
ATOM 5973 N N . PRO B 1 224 ? 26.297 6.336 -7.586 1 92.94 224 PRO B N 1
ATOM 5974 C CA . PRO B 1 224 ? 26.719 7.215 -8.68 1 92.94 224 PRO B CA 1
ATOM 5975 C C . PRO B 1 224 ? 26.828 6.484 -10.016 1 92.94 224 PRO B C 1
ATOM 5977 O O . PRO B 1 224 ? 27.25 5.324 -10.055 1 92.94 224 PRO B O 1
ATOM 5980 N N . PHE B 1 225 ? 26.406 7.117 -11.102 1 89.5 225 PHE B N 1
ATOM 5981 C CA . PHE B 1 225 ? 26.5 6.484 -12.414 1 89.5 225 PHE B CA 1
ATOM 5982 C C . PHE B 1 225 ? 27.469 7.23 -13.312 1 89.5 225 PHE B C 1
ATOM 5984 O O . PHE B 1 225 ? 28.422 6.637 -13.844 1 89.5 225 PHE B O 1
ATOM 5991 N N . SER B 1 226 ? 27.172 8.43 -13.641 1 90.19 226 SER B N 1
ATOM 5992 C CA . SER B 1 226 ? 28.078 9.266 -14.414 1 90.19 226 SER B CA 1
ATOM 5993 C C . SER B 1 226 ? 27.922 10.742 -14.047 1 90.19 226 SER B C 1
ATOM 5995 O O . SER B 1 226 ? 26.938 11.125 -13.406 1 90.19 226 SER B O 1
ATOM 5997 N N . GLU B 1 227 ? 28.922 11.414 -14.414 1 88.94 227 GLU B N 1
ATOM 5998 C CA . GLU B 1 227 ? 28.844 12.852 -14.18 1 88.94 227 GLU B CA 1
ATOM 5999 C C . GLU B 1 227 ? 27.672 13.477 -14.93 1 88.94 227 GLU B C 1
ATOM 6001 O O . GLU B 1 227 ? 27.016 14.391 -14.43 1 88.94 227 GLU B O 1
ATOM 6006 N N . ALA B 1 228 ? 27.453 12.969 -16.125 1 90.38 228 ALA B N 1
ATOM 6007 C CA . ALA B 1 228 ? 26.391 13.523 -16.953 1 90.38 228 ALA B CA 1
ATOM 6008 C C . ALA B 1 228 ? 25.016 13.125 -16.438 1 90.38 228 ALA B C 1
ATOM 6010 O O . ALA B 1 228 ? 24.078 13.914 -16.5 1 90.38 228 ALA B O 1
ATOM 6011 N N . PHE B 1 229 ? 24.938 11.984 -15.953 1 91.06 229 PHE B N 1
ATOM 6012 C CA . PHE B 1 229 ? 23.656 11.508 -15.461 1 91.06 229 PHE B CA 1
ATOM 6013 C C . PHE B 1 229 ? 23.453 11.898 -14 1 91.06 229 PHE B C 1
ATOM 6015 O O . PHE B 1 229 ? 22.359 12.312 -13.602 1 91.06 229 PHE B O 1
ATOM 6022 N N . GLY B 1 230 ? 24.469 11.734 -13.188 1 94.38 230 GLY B N 1
ATOM 6023 C CA . GLY B 1 230 ? 24.391 11.977 -11.758 1 94.38 230 GLY B CA 1
ATOM 6024 C C . GLY B 1 230 ? 24.281 10.703 -10.945 1 94.38 230 GLY B C 1
ATOM 6025 O O . GLY B 1 230 ? 25.047 9.758 -11.148 1 94.38 230 GLY B O 1
ATOM 6026 N N . GLU B 1 231 ? 23.406 10.711 -9.953 1 94.81 231 GLU B N 1
ATOM 6027 C CA . GLU B 1 231 ? 23.281 9.586 -9.031 1 94.81 231 GLU B CA 1
ATOM 6028 C C . GLU B 1 231 ? 21.828 9.188 -8.836 1 94.81 231 GLU B C 1
ATOM 6030 O O . GLU B 1 231 ? 20.922 9.938 -9.203 1 94.81 231 GLU B O 1
ATOM 6035 N N . VAL B 1 232 ? 21.703 7.938 -8.305 1 94.56 232 VAL B N 1
ATOM 6036 C CA . VAL B 1 232 ? 20.391 7.43 -7.922 1 94.56 232 VAL B CA 1
ATOM 6037 C C . VAL B 1 232 ? 20.312 7.277 -6.402 1 94.56 232 VAL B C 1
ATOM 6039 O O . VAL B 1 232 ? 21.156 6.586 -5.805 1 94.56 232 VAL B O 1
ATOM 6042 N N . ARG B 1 233 ? 19.375 7.961 -5.852 1 95.69 233 ARG B N 1
ATOM 6043 C CA . ARG B 1 233 ? 19.047 7.832 -4.434 1 95.69 233 ARG B CA 1
ATOM 6044 C C . ARG B 1 233 ? 17.734 7.082 -4.23 1 95.69 233 ARG B C 1
ATOM 6046 O O . ARG B 1 233 ? 16.734 7.398 -4.871 1 95.69 233 ARG B O 1
ATOM 6053 N N . THR B 1 234 ? 17.766 6.043 -3.406 1 95.44 234 THR B N 1
ATOM 6054 C CA . THR B 1 234 ? 16.547 5.344 -3.059 1 95.44 234 THR B CA 1
ATOM 6055 C C . THR B 1 234 ? 16.312 5.375 -1.551 1 95.44 234 THR B C 1
ATOM 6057 O O . THR B 1 234 ? 17.266 5.441 -0.771 1 95.44 234 THR B O 1
ATOM 6060 N N . GLN B 1 235 ? 15.039 5.371 -1.205 1 95.62 235 GLN B N 1
ATOM 6061 C CA . GLN B 1 235 ? 14.68 5.352 0.209 1 95.62 235 GLN B CA 1
ATOM 6062 C C . GLN B 1 235 ? 13.383 4.59 0.436 1 95.62 235 GLN B C 1
ATOM 6064 O O . GLN B 1 235 ? 12.406 4.785 -0.289 1 95.62 235 GLN B O 1
ATOM 6069 N N . VAL B 1 236 ? 13.414 3.715 1.381 1 94.38 236 VAL B N 1
ATOM 6070 C CA . VAL B 1 236 ? 12.227 3.031 1.884 1 94.38 236 VAL B CA 1
ATOM 6071 C C . VAL B 1 236 ? 12.172 3.143 3.406 1 94.38 236 VAL B C 1
ATOM 6073 O O . VAL B 1 236 ? 13.156 2.854 4.09 1 94.38 236 VAL B O 1
ATOM 6076 N N . GLU B 1 237 ? 11.055 3.566 3.902 1 95.38 237 GLU B N 1
ATOM 6077 C CA . GLU B 1 237 ? 10.891 3.809 5.332 1 95.38 237 GLU B CA 1
ATOM 6078 C C . GLU B 1 237 ? 9.508 3.389 5.816 1 95.38 237 GLU B C 1
ATOM 6080 O O . GLU B 1 237 ? 8.508 3.613 5.125 1 95.38 237 GLU B O 1
ATOM 6085 N N . ALA B 1 238 ? 9.492 2.773 6.984 1 93.81 238 ALA B N 1
ATOM 6086 C CA . ALA B 1 238 ? 8.234 2.354 7.598 1 93.81 238 ALA B CA 1
ATOM 6087 C C . ALA B 1 238 ? 8.234 2.643 9.094 1 93.81 238 ALA B C 1
ATOM 6089 O O . ALA B 1 238 ? 9.289 2.746 9.719 1 93.81 238 ALA B O 1
ATOM 6090 N N . ASP B 1 239 ? 7.078 2.797 9.594 1 93.56 239 ASP B N 1
ATOM 6091 C CA . ASP B 1 239 ? 6.82 2.695 11.031 1 93.56 239 ASP B CA 1
ATOM 6092 C C . ASP B 1 239 ? 5.66 1.743 11.312 1 93.56 239 ASP B C 1
ATOM 6094 O O . ASP B 1 239 ? 5.285 0.94 10.453 1 93.56 239 ASP B O 1
ATOM 6098 N N . PHE B 1 240 ? 5.168 1.712 12.547 1 90.31 240 PHE B N 1
ATOM 6099 C CA . PHE B 1 240 ? 4.195 0.684 12.898 1 90.31 240 PHE B CA 1
ATOM 6100 C C . PHE B 1 240 ? 2.879 1.312 13.336 1 90.31 240 PHE B C 1
ATOM 6102 O O . PHE B 1 240 ? 2.176 0.762 14.188 1 90.31 240 PHE B O 1
ATOM 6109 N N . ALA B 1 241 ? 2.631 2.428 12.789 1 88.25 241 ALA B N 1
ATOM 6110 C CA . ALA B 1 241 ? 1.376 3.125 13.062 1 88.25 241 ALA B CA 1
ATOM 6111 C C . ALA B 1 241 ? 0.363 2.885 11.945 1 88.25 241 ALA B C 1
ATOM 6113 O O . ALA B 1 241 ? -0.343 3.809 11.531 1 88.25 241 ALA B O 1
ATOM 6114 N N . GLY B 1 242 ? 0.424 1.702 11.461 1 83.62 242 GLY B N 1
ATOM 6115 C CA . GLY B 1 242 ? -0.487 1.343 10.383 1 83.62 242 GLY B CA 1
ATOM 6116 C C . GLY B 1 242 ? -1.889 1.027 10.875 1 83.62 242 GLY B C 1
ATOM 6117 O O . GLY B 1 242 ? -2.24 1.336 12.016 1 83.62 242 GLY B O 1
ATOM 6118 N N . GLN B 1 243 ? -2.648 0.593 9.852 1 77.5 243 GLN B N 1
ATOM 6119 C CA . GLN B 1 243 ? -4.059 0.298 10.094 1 77.5 243 GLN B CA 1
ATOM 6120 C C . GLN B 1 243 ? -4.223 -1.011 10.859 1 77.5 243 GLN B C 1
ATOM 6122 O O . GLN B 1 243 ? -3.854 -2.078 10.367 1 77.5 243 GLN B O 1
ATOM 6127 N N . ASN B 1 244 ? -4.719 -0.925 12.109 1 73.75 244 ASN B N 1
ATOM 6128 C CA . ASN B 1 244 ? -4.965 -2.15 12.859 1 73.75 244 ASN B CA 1
ATOM 6129 C C . ASN B 1 244 ? -6.383 -2.67 12.641 1 73.75 244 ASN B C 1
ATOM 6131 O O . ASN B 1 244 ? -7.352 -1.932 12.812 1 73.75 244 ASN B O 1
ATOM 6135 N N . THR B 1 245 ? -6.449 -3.875 12.109 1 67 245 THR B N 1
ATOM 6136 C CA . THR B 1 245 ? -7.75 -4.52 11.945 1 67 245 THR B CA 1
ATOM 6137 C C . THR B 1 245 ? -8.383 -4.809 13.297 1 67 245 THR B C 1
ATOM 6139 O O . THR B 1 245 ? -9.602 -4.68 13.461 1 67 245 THR B O 1
ATOM 6142 N N . ASP B 1 246 ? -7.543 -5.301 14.266 1 64.06 246 ASP B N 1
ATOM 6143 C CA . ASP B 1 246 ? -7.977 -5.531 15.641 1 64.06 246 ASP B CA 1
ATOM 6144 C C . ASP B 1 246 ? -7.555 -4.383 16.547 1 64.06 246 ASP B C 1
ATOM 6146 O O . ASP B 1 246 ? -6.391 -4.285 16.938 1 64.06 246 ASP B O 1
ATOM 6150 N N . LEU B 1 247 ? -8.477 -3.559 16.906 1 64.88 247 LEU B N 1
ATOM 6151 C CA . LEU B 1 247 ? -8.18 -2.393 17.734 1 64.88 247 LEU B CA 1
ATOM 6152 C C . LEU B 1 247 ? -7.824 -2.807 19.156 1 64.88 247 LEU B C 1
ATOM 6154 O O . LEU B 1 247 ? -7.32 -1.995 19.938 1 64.88 247 LEU B O 1
ATOM 6158 N N . THR B 1 248 ? -8.023 -4.059 19.484 1 66.31 248 THR B N 1
ATOM 6159 C CA . THR B 1 248 ? -7.785 -4.508 20.859 1 66.31 248 THR B CA 1
ATOM 6160 C C . THR B 1 248 ? -6.508 -5.34 20.922 1 66.31 248 THR B C 1
ATOM 6162 O O . THR B 1 248 ? -6.336 -6.145 21.844 1 66.31 248 THR B O 1
ATOM 6165 N N . THR B 1 249 ? -5.766 -5.227 19.969 1 68.56 249 THR B N 1
ATOM 6166 C CA . THR B 1 249 ? -4.555 -6.035 19.906 1 68.56 249 THR B CA 1
ATOM 6167 C C . THR B 1 249 ? -3.736 -5.898 21.188 1 68.56 249 THR B C 1
ATOM 6169 O O . THR B 1 249 ? -2.93 -6.77 21.5 1 68.56 249 THR B O 1
ATOM 6172 N N . GLN B 1 250 ? -3.91 -4.773 21.781 1 68.81 250 GLN B N 1
ATOM 6173 C CA . GLN B 1 250 ? -3.186 -4.555 23.031 1 68.81 250 GLN B CA 1
ATOM 6174 C C . GLN B 1 250 ? -3.572 -5.594 24.078 1 68.81 250 GLN B C 1
ATOM 6176 O O . GLN B 1 250 ? -2.844 -5.801 25.062 1 68.81 250 GLN B O 1
ATOM 6181 N N . ALA B 1 251 ? -4.621 -6.152 23.984 1 66.06 251 ALA B N 1
ATOM 6182 C CA . ALA B 1 251 ? -5.074 -7.16 24.938 1 66.06 251 ALA B CA 1
ATOM 6183 C C . ALA B 1 251 ? -4.199 -8.406 24.875 1 66.06 251 ALA B C 1
ATOM 6185 O O . ALA B 1 251 ? -4.199 -9.227 25.797 1 66.06 251 ALA B O 1
ATOM 6186 N N . THR B 1 252 ? -3.547 -8.578 23.781 1 59.28 252 THR B N 1
ATOM 6187 C CA . THR B 1 252 ? -2.752 -9.789 23.625 1 59.28 252 THR B CA 1
ATOM 6188 C C . THR B 1 252 ? -1.285 -9.445 23.375 1 59.28 252 THR B C 1
ATOM 6190 O O . THR B 1 252 ? -0.473 -9.477 24.312 1 59.28 252 THR B O 1
ATOM 6193 N N . SER B 1 253 ? -0.934 -9.055 22.125 1 70.44 253 SER B N 1
ATOM 6194 C CA . SER B 1 253 ? 0.482 -8.984 21.781 1 70.44 253 SER B CA 1
ATOM 6195 C C . SER B 1 253 ? 0.844 -7.617 21.203 1 70.44 253 SER B C 1
ATOM 6197 O O . SER B 1 253 ? 1.966 -7.418 20.734 1 70.44 253 SER B O 1
ATOM 6199 N N . ASN B 1 254 ? -0.033 -6.566 21.219 1 71.19 254 ASN B N 1
ATOM 6200 C CA . ASN B 1 254 ? 0.239 -5.262 20.609 1 71.19 254 ASN B CA 1
ATOM 6201 C C . ASN B 1 254 ? 0.734 -5.395 19.172 1 71.19 254 ASN B C 1
ATOM 6203 O O . ASN B 1 254 ? 1.754 -4.809 18.812 1 71.19 254 ASN B O 1
ATOM 6207 N N . ALA B 1 255 ? 0.071 -6.254 18.422 1 74.12 255 ALA B N 1
ATOM 6208 C CA . ALA B 1 255 ? 0.475 -6.551 17.062 1 74.12 255 ALA B CA 1
ATOM 6209 C C . ALA B 1 255 ? 0.162 -5.383 16.125 1 74.12 255 ALA B C 1
ATOM 6211 O O . ALA B 1 255 ? -0.659 -5.508 15.211 1 74.12 255 ALA B O 1
ATOM 6212 N N . TYR B 1 256 ? 1.047 -4.355 16.266 1 81.75 256 TYR B N 1
ATOM 6213 C CA . TYR B 1 256 ? 0.831 -3.156 15.461 1 81.75 256 TYR B CA 1
ATOM 6214 C C . TYR B 1 256 ? 1.247 -3.387 14.016 1 81.75 256 TYR B C 1
ATOM 6216 O O . TYR B 1 256 ? 2.254 -4.047 13.75 1 81.75 256 TYR B O 1
ATOM 6224 N N . THR B 1 257 ? 0.483 -2.838 13.164 1 85.44 257 THR B N 1
ATOM 6225 C CA . THR B 1 257 ? 0.693 -3.031 11.734 1 85.44 257 THR B CA 1
ATOM 6226 C C . THR B 1 257 ? 1.683 -2.004 11.195 1 85.44 257 THR B C 1
ATOM 6228 O O . THR B 1 257 ? 1.548 -0.807 11.453 1 85.44 257 THR B O 1
ATOM 6231 N N . PRO B 1 258 ? 2.674 -2.441 10.438 1 88.5 258 PRO B N 1
ATOM 6232 C CA . PRO B 1 258 ? 3.549 -1.473 9.773 1 88.5 258 PRO B CA 1
ATOM 6233 C C . PRO B 1 258 ? 2.816 -0.634 8.734 1 88.5 258 PRO B C 1
ATOM 6235 O O . PRO B 1 258 ? 1.806 -1.076 8.18 1 88.5 258 PRO B O 1
ATOM 6238 N N . ARG B 1 259 ? 3.359 0.647 8.484 1 89.81 259 ARG B N 1
ATOM 6239 C CA . ARG B 1 259 ? 2.844 1.489 7.414 1 89.81 259 ARG B CA 1
ATOM 6240 C C . ARG B 1 259 ? 3.98 2.086 6.59 1 89.81 259 ARG B C 1
ATOM 6242 O O . ARG B 1 259 ? 5.027 2.443 7.137 1 89.81 259 ARG B O 1
ATOM 6249 N N . LEU B 1 260 ? 3.729 2.135 5.293 1 91.25 260 LEU B N 1
ATOM 6250 C CA . LEU B 1 260 ? 4.656 2.762 4.355 1 91.25 260 LEU B CA 1
ATOM 6251 C C . LEU B 1 260 ? 4.699 4.273 4.566 1 91.25 260 LEU B C 1
ATOM 6253 O O . LEU B 1 260 ? 3.658 4.93 4.598 1 91.25 260 LEU B O 1
ATOM 6257 N N . ARG B 1 261 ? 5.883 4.734 4.75 1 93.75 261 ARG B N 1
ATOM 6258 C CA . ARG B 1 261 ? 6.035 6.184 4.828 1 93.75 261 ARG B CA 1
ATOM 6259 C C . ARG B 1 261 ? 6.68 6.734 3.559 1 93.75 261 ARG B C 1
ATOM 6261 O O . ARG B 1 261 ? 6.066 7.52 2.836 1 93.75 261 ARG B O 1
ATOM 6268 N N . GLN B 1 262 ? 7.898 6.223 3.354 1 94.94 262 GLN B N 1
ATOM 6269 C CA . GLN B 1 262 ? 8.633 6.613 2.154 1 94.94 262 GLN B CA 1
ATOM 6270 C C . GLN B 1 262 ? 8.922 5.402 1.27 1 94.94 262 GLN B C 1
ATOM 6272 O O . GLN B 1 262 ? 9.234 4.324 1.771 1 94.94 262 GLN B O 1
ATOM 6277 N N . ALA B 1 263 ? 8.797 5.578 0.01 1 95.75 263 ALA B N 1
ATOM 6278 C CA . ALA B 1 263 ? 9.227 4.645 -1.024 1 95.75 263 ALA B CA 1
ATOM 6279 C C . ALA B 1 263 ? 9.461 5.363 -2.35 1 95.75 263 ALA B C 1
ATOM 6281 O O . ALA B 1 263 ? 8.562 5.434 -3.191 1 95.75 263 ALA B O 1
ATOM 6282 N N . PHE B 1 264 ? 10.75 5.785 -2.48 1 96.56 264 PHE B N 1
ATOM 6283 C CA . PHE B 1 264 ? 11 6.555 -3.695 1 96.56 264 PHE B CA 1
ATOM 6284 C C . PHE B 1 264 ? 12.43 6.359 -4.168 1 96.56 264 PHE B C 1
ATOM 6286 O O . PHE B 1 264 ? 13.281 5.859 -3.424 1 96.56 264 PHE B O 1
ATOM 6293 N N . ALA B 1 265 ? 12.562 6.738 -5.395 1 97.06 265 ALA B N 1
ATOM 6294 C CA . ALA B 1 265 ? 13.875 6.965 -6 1 97.06 265 ALA B CA 1
ATOM 6295 C C . ALA B 1 265 ? 13.992 8.383 -6.547 1 97.06 265 ALA B C 1
ATOM 6297 O O . ALA B 1 265 ? 13.031 8.922 -7.098 1 97.06 265 ALA B O 1
ATOM 6298 N N . GLU B 1 266 ? 15.047 8.922 -6.328 1 97.06 266 GLU B N 1
ATOM 6299 C CA . GLU B 1 266 ? 15.414 10.211 -6.906 1 97.06 266 GLU B CA 1
ATOM 6300 C C . GLU B 1 266 ? 16.719 10.102 -7.695 1 97.06 266 GLU B C 1
ATOM 6302 O O . GLU B 1 266 ? 17.719 9.578 -7.195 1 97.06 266 GLU B O 1
ATOM 6307 N N . PHE B 1 267 ? 16.703 10.555 -8.945 1 96 267 PHE B N 1
ATOM 6308 C CA . PHE B 1 267 ? 17.906 10.391 -9.742 1 96 267 PHE B CA 1
ATOM 6309 C C . PHE B 1 267 ? 18.203 11.656 -10.539 1 96 267 PHE B C 1
ATOM 6311 O O . PHE B 1 267 ? 17.297 12.398 -10.898 1 96 267 PHE B O 1
ATOM 6318 N N . GLY B 1 268 ? 19.438 11.859 -10.797 1 96 268 GLY B N 1
ATOM 6319 C CA . GLY B 1 268 ? 19.938 13.023 -11.516 1 96 268 GLY B CA 1
ATOM 6320 C C . GLY B 1 268 ? 21.125 13.68 -10.859 1 96 268 GLY B C 1
ATOM 6321 O O . GLY B 1 268 ? 21.953 13 -10.234 1 96 268 GLY B O 1
ATOM 6322 N N . GLN B 1 269 ? 21.328 14.945 -11.172 1 95.75 269 GLN B N 1
ATOM 6323 C CA . GLN B 1 269 ? 22.422 15.734 -10.609 1 95.75 269 GLN B CA 1
ATOM 6324 C C . GLN B 1 269 ? 21.969 16.516 -9.391 1 95.75 269 GLN B C 1
ATOM 6326 O O . GLN B 1 269 ? 21.234 17.516 -9.516 1 95.75 269 GLN B O 1
ATOM 6331 N N . PHE B 1 270 ? 22.469 16.141 -8.266 1 94.12 270 PHE B N 1
ATOM 6332 C CA . PHE B 1 270 ? 22.031 16.703 -6.988 1 94.12 270 PHE B CA 1
ATOM 6333 C C . PHE B 1 270 ? 22.75 18.016 -6.707 1 94.12 270 PHE B C 1
ATOM 6335 O O . PHE B 1 270 ? 22.328 18.781 -5.84 1 94.12 270 PHE B O 1
ATOM 6342 N N . GLN B 1 271 ? 23.812 18.281 -7.371 1 91.81 271 GLN B N 1
ATOM 6343 C CA . GLN B 1 271 ? 24.578 19.5 -7.137 1 91.81 271 GLN B CA 1
ATOM 6344 C C . GLN B 1 271 ? 23.922 20.688 -7.84 1 91.81 271 GLN B C 1
ATOM 6346 O O . GLN B 1 271 ? 23.281 20.531 -8.883 1 91.81 271 GLN B O 1
ATOM 6351 N N . PRO B 1 272 ? 24.141 21.844 -7.254 1 92.56 272 PRO B N 1
ATOM 6352 C CA . PRO B 1 272 ? 23.641 23.031 -7.941 1 92.56 272 PRO B CA 1
ATOM 6353 C C . PRO B 1 272 ? 24.234 23.203 -9.336 1 92.56 272 PRO B C 1
ATOM 6355 O O . PRO B 1 272 ? 25.422 22.922 -9.547 1 92.56 272 PRO B O 1
ATOM 6358 N N . GLY B 1 273 ? 23.422 23.656 -10.219 1 90.38 273 GLY B N 1
ATOM 6359 C CA . GLY B 1 273 ? 23.891 23.953 -11.562 1 90.38 273 GLY B CA 1
ATOM 6360 C C . GLY B 1 273 ? 23.734 22.781 -12.516 1 90.38 273 GLY B C 1
ATOM 6361 O O . GLY B 1 273 ? 24.016 22.922 -13.711 1 90.38 273 GLY B O 1
ATOM 6362 N N . GLY B 1 274 ? 23.391 21.641 -12.023 1 93.12 274 GLY B N 1
ATOM 6363 C CA . GLY B 1 274 ? 23.109 20.516 -12.906 1 93.12 274 GLY B CA 1
ATOM 6364 C C . GLY B 1 274 ? 21.719 20.578 -13.523 1 93.12 274 GLY B C 1
ATOM 6365 O O . GLY B 1 274 ? 21.031 21.578 -13.398 1 93.12 274 GLY B O 1
ATOM 6366 N N . TRP B 1 275 ? 21.359 19.516 -14.242 1 94.5 275 TRP B N 1
ATOM 6367 C CA . TRP B 1 275 ? 20.062 19.531 -14.914 1 94.5 275 TRP B CA 1
ATOM 6368 C C . TRP B 1 275 ? 18.938 19.25 -13.93 1 94.5 275 TRP B C 1
ATOM 6370 O O . TRP B 1 275 ? 17.766 19.375 -14.281 1 94.5 275 TRP B O 1
ATOM 6380 N N . GLY B 1 276 ? 19.297 18.859 -12.703 1 97.38 276 GLY B N 1
ATOM 6381 C CA . GLY B 1 276 ? 18.297 18.641 -11.672 1 97.38 276 GLY B CA 1
ATOM 6382 C C . GLY B 1 276 ? 18.047 17.172 -11.359 1 97.38 276 GLY B C 1
ATOM 6383 O O . GLY B 1 276 ? 18.891 16.328 -11.68 1 97.38 276 GLY B O 1
ATOM 6384 N N . THR B 1 277 ? 17.047 16.938 -10.531 1 97.62 277 THR B N 1
ATOM 6385 C CA . THR B 1 277 ? 16.719 15.57 -10.156 1 97.62 277 THR B CA 1
ATOM 6386 C C . THR B 1 277 ? 15.242 15.273 -10.43 1 97.62 277 THR B C 1
ATOM 6388 O O . THR B 1 277 ? 14.414 16.188 -10.453 1 97.62 277 THR B O 1
ATOM 6391 N N . VAL B 1 278 ? 14.969 14.023 -10.672 1 97.62 278 VAL B N 1
ATOM 6392 C CA . VAL B 1 278 ? 13.609 13.508 -10.812 1 97.62 278 VAL B CA 1
ATOM 6393 C C . VAL B 1 278 ? 13.32 12.492 -9.711 1 97.62 278 VAL B C 1
ATOM 6395 O O . VAL B 1 278 ? 14.094 11.555 -9.5 1 97.62 278 VAL B O 1
ATOM 6398 N N . LEU B 1 279 ? 12.289 12.766 -8.984 1 98.31 279 LEU B N 1
ATOM 6399 C CA . LEU B 1 279 ? 11.852 11.828 -7.953 1 98.31 279 LEU B CA 1
ATOM 6400 C C . LEU B 1 279 ? 10.609 11.07 -8.406 1 98.31 279 LEU B C 1
ATOM 6402 O O . LEU B 1 279 ? 9.672 11.672 -8.945 1 98.31 279 LEU B O 1
ATOM 6406 N N . VAL B 1 280 ? 10.617 9.742 -8.258 1 97.5 280 VAL B N 1
ATOM 6407 C CA . VAL B 1 280 ? 9.484 8.875 -8.562 1 97.5 280 VAL B CA 1
ATOM 6408 C C . VAL B 1 280 ? 9.148 8.008 -7.355 1 97.5 280 VAL B C 1
ATOM 6410 O O . VAL B 1 280 ? 10.039 7.414 -6.746 1 97.5 280 VAL B O 1
ATOM 6413 N N . GLY B 1 281 ? 7.941 7.988 -6.973 1 97.19 281 GLY B N 1
ATOM 6414 C CA . GLY B 1 281 ? 7.5 7.188 -5.84 1 97.19 281 GLY B CA 1
ATOM 6415 C C . GLY B 1 281 ? 6.676 7.973 -4.84 1 97.19 281 GLY B C 1
ATOM 6416 O O . GLY B 1 281 ? 5.973 8.914 -5.207 1 97.19 281 GLY B O 1
ATOM 6417 N N . GLN B 1 282 ? 6.617 7.449 -3.623 1 97.06 282 GLN B N 1
ATOM 6418 C CA . GLN B 1 282 ? 5.852 8.117 -2.576 1 97.06 282 GLN B CA 1
ATOM 6419 C C . GLN B 1 282 ? 6.77 8.914 -1.651 1 97.06 282 GLN B C 1
ATOM 6421 O O . GLN B 1 282 ? 7.734 8.375 -1.109 1 97.06 282 GLN B O 1
ATOM 6426 N N . SER B 1 283 ? 6.492 10.117 -1.518 1 96.44 283 SER B N 1
ATOM 6427 C CA . SER B 1 283 ? 7.164 11.039 -0.61 1 96.44 283 SER B CA 1
ATOM 6428 C C . SER B 1 283 ? 6.227 12.156 -0.171 1 96.44 283 SER B C 1
ATOM 6430 O O . SER B 1 283 ? 5.031 12.133 -0.475 1 96.44 283 SER B O 1
ATOM 6432 N N . ASN B 1 284 ? 6.703 13.055 0.689 1 96 284 ASN B N 1
ATOM 6433 C CA . ASN B 1 284 ? 5.898 14.188 1.114 1 96 284 ASN B CA 1
ATOM 6434 C C . ASN B 1 284 ? 5.551 15.102 -0.06 1 96 284 ASN B C 1
ATOM 6436 O O . ASN B 1 284 ? 6.395 15.359 -0.92 1 96 284 ASN B O 1
ATOM 6440 N N . SER B 1 285 ? 4.332 15.555 -0.09 1 96.69 285 SER B N 1
ATOM 6441 C CA . SER B 1 285 ? 3.9 16.516 -1.1 1 96.69 285 SER B CA 1
ATOM 6442 C C . SER B 1 285 ? 4.723 17.797 -1.03 1 96.69 285 SER B C 1
ATOM 6444 O O . SER B 1 285 ? 5.188 18.188 0.045 1 96.69 285 SER B O 1
ATOM 6446 N N . LEU B 1 286 ? 4.828 18.469 -2.158 1 97.56 286 LEU B N 1
ATOM 6447 C CA . LEU B 1 286 ? 5.512 19.75 -2.199 1 97.56 286 LEU B CA 1
ATOM 6448 C C . LEU B 1 286 ? 4.715 20.812 -1.45 1 97.56 286 LEU B C 1
ATOM 6450 O O . LEU B 1 286 ? 5.266 21.844 -1.053 1 97.56 286 LEU B O 1
ATOM 6454 N N . PHE B 1 287 ? 3.453 20.625 -1.321 1 97.25 287 PHE B N 1
ATOM 6455 C CA . PHE B 1 287 ? 2.648 21.578 -0.566 1 97.25 287 PHE B CA 1
ATOM 6456 C C . PHE B 1 287 ? 2.812 21.359 0.933 1 97.25 287 PHE B C 1
ATOM 6458 O O . PHE B 1 287 ? 2.459 22.219 1.736 1 97.25 287 PHE B O 1
ATOM 6465 N N . SER B 1 288 ? 3.303 20.188 1.301 1 94 288 SER B N 1
ATOM 6466 C CA . SER B 1 288 ? 3.486 19.875 2.713 1 94 288 SER B CA 1
ATOM 6467 C C . SER B 1 288 ? 4.707 20.594 3.283 1 94 288 SER B C 1
ATOM 6469 O O . SER B 1 288 ? 5.812 20.469 2.758 1 94 288 SER B O 1
ATOM 6471 N N . GLU B 1 289 ? 4.543 21.328 4.316 1 92.75 289 GLU B N 1
ATOM 6472 C CA . GLU B 1 289 ? 5.652 22.078 4.906 1 92.75 289 GLU B CA 1
ATOM 6473 C C . GLU B 1 289 ? 6.176 21.391 6.164 1 92.75 289 GLU B C 1
ATOM 6475 O O . GLU B 1 289 ? 7.223 21.766 6.691 1 92.75 289 GLU B O 1
ATOM 6480 N N . GLY B 1 290 ? 5.555 20.344 6.566 1 88.06 290 GLY B N 1
ATOM 6481 C CA . GLY B 1 290 ? 5.98 19.641 7.762 1 88.06 290 GLY B CA 1
ATOM 6482 C C . GLY B 1 290 ? 7.461 19.297 7.758 1 88.06 290 GLY B C 1
ATOM 6483 O O . GLY B 1 290 ? 8.188 19.688 8.68 1 88.06 290 GLY B O 1
ATOM 6484 N N . PRO B 1 291 ? 7.918 18.812 6.719 1 86 291 PRO B N 1
ATOM 6485 C CA . PRO B 1 291 ? 9.32 18.391 6.66 1 86 291 PRO B CA 1
ATOM 6486 C C . PRO B 1 291 ? 10.281 19.578 6.664 1 86 291 PRO B C 1
ATOM 6488 O O . PRO B 1 291 ? 11.484 19.406 6.895 1 86 291 PRO B O 1
ATOM 6491 N N . LEU B 1 292 ? 9.852 20.75 6.414 1 91.06 292 LEU B N 1
ATOM 6492 C CA . LEU B 1 292 ? 10.711 21.922 6.352 1 91.06 292 LEU B CA 1
ATOM 6493 C C . LEU B 1 292 ? 10.859 22.562 7.727 1 91.06 292 LEU B C 1
ATOM 6495 O O . LEU B 1 292 ? 11.828 23.281 7.98 1 91.06 292 LEU B O 1
ATOM 6499 N N . LEU B 1 293 ? 9.859 22.406 8.547 1 93.38 293 LEU B N 1
ATOM 6500 C CA . LEU B 1 293 ? 9.828 23.125 9.82 1 93.38 293 LEU B CA 1
ATOM 6501 C C . LEU B 1 293 ? 10.867 22.562 10.789 1 93.38 293 LEU B C 1
ATOM 6503 O O . LEU B 1 293 ? 10.898 21.359 11.039 1 93.38 293 LEU B O 1
ATOM 6507 N N . PRO B 1 294 ? 11.719 23.406 11.344 1 93.81 294 PRO B N 1
ATOM 6508 C CA . PRO B 1 294 ? 12.758 22.953 12.266 1 93.81 294 PRO B CA 1
ATOM 6509 C C . PRO B 1 294 ? 12.266 22.812 13.703 1 93.81 294 PRO B C 1
ATOM 6511 O O . PRO B 1 294 ? 13.031 23.016 14.648 1 93.81 294 PRO B O 1
ATOM 6514 N N . LEU B 1 295 ? 11.031 22.609 13.945 1 94.44 295 LEU B N 1
ATOM 6515 C CA . LEU B 1 295 ? 10.453 22.406 15.273 1 94.44 295 LEU B CA 1
ATOM 6516 C C . LEU B 1 295 ? 10.305 20.922 15.57 1 94.44 295 LEU B C 1
ATOM 6518 O O . LEU B 1 295 ? 10.023 20.125 14.672 1 94.44 295 LEU B O 1
ATOM 6522 N N . GLN B 1 296 ? 10.539 20.609 16.766 1 94.06 296 GLN B N 1
ATOM 6523 C CA . GLN B 1 296 ? 10.383 19.219 17.188 1 94.06 296 GLN B CA 1
ATOM 6524 C C . GLN B 1 296 ? 9.234 19.062 18.172 1 94.06 296 GLN B C 1
ATOM 6526 O O . GLN B 1 296 ? 9.25 19.656 19.25 1 94.06 296 GLN B O 1
ATOM 6531 N N . TRP B 1 297 ? 8.297 18.344 17.766 1 94.31 297 TRP B N 1
ATOM 6532 C CA . TRP B 1 297 ? 7.227 17.922 18.672 1 94.31 297 TRP B CA 1
ATOM 6533 C C . TRP B 1 297 ? 7.426 16.484 19.125 1 94.31 297 TRP B C 1
ATOM 6535 O O . TRP B 1 297 ? 8.031 15.68 18.422 1 94.31 297 TRP B O 1
ATOM 6545 N N . LEU B 1 298 ? 6.965 16.203 20.297 1 93.12 298 LEU B N 1
ATOM 6546 C CA . LEU B 1 298 ? 7.023 14.828 20.781 1 93.12 298 LEU B CA 1
ATOM 6547 C C . LEU B 1 298 ? 5.75 14.07 20.438 1 93.12 298 LEU B C 1
ATOM 6549 O O . LEU B 1 298 ? 5.785 12.859 20.219 1 93.12 298 LEU B O 1
ATOM 6553 N N . ASN B 1 299 ? 4.789 14.852 20.438 1 87.19 299 ASN B N 1
ATOM 6554 C CA . ASN B 1 299 ? 3.559 14.203 20 1 87.19 299 ASN B CA 1
ATOM 6555 C C . ASN B 1 299 ? 3.602 13.852 18.516 1 87.19 299 ASN B C 1
ATOM 6557 O O . ASN B 1 299 ? 4.312 14.5 17.75 1 87.19 299 ASN B O 1
ATOM 6561 N N . ASP B 1 300 ? 3.246 12.711 18.031 1 82.75 300 ASP B N 1
ATOM 6562 C CA . ASP B 1 300 ? 3.305 12.219 16.656 1 82.75 300 ASP B CA 1
ATOM 6563 C C . ASP B 1 300 ? 2.109 12.719 15.836 1 82.75 300 ASP B C 1
ATOM 6565 O O . ASP B 1 300 ? 1.656 12.039 14.914 1 82.75 300 ASP B O 1
ATOM 6569 N N . TRP B 1 301 ? 1.641 13.938 16.266 1 74.94 301 TRP B N 1
ATOM 6570 C CA . TRP B 1 301 ? 0.516 14.5 15.523 1 74.94 301 TRP B CA 1
ATOM 6571 C C . TRP B 1 301 ? 0.966 15.039 14.172 1 74.94 301 TRP B C 1
ATOM 6573 O O . TRP B 1 301 ? 2.156 15.273 13.953 1 74.94 301 TRP B O 1
ATOM 6583 N N . THR B 1 302 ? 0.031 15.008 13.203 1 74.81 302 THR B N 1
ATOM 6584 C CA . THR B 1 302 ? 0.141 16.016 12.148 1 74.81 302 THR B CA 1
ATOM 6585 C C . THR B 1 302 ? -0.301 17.375 12.648 1 74.81 302 THR B C 1
ATOM 6587 O O . THR B 1 302 ? -1.491 17.609 12.875 1 74.81 302 THR B O 1
ATOM 6590 N N . ALA B 1 303 ? 0.649 18.188 12.945 1 82.75 303 ALA B N 1
ATOM 6591 C CA . ALA B 1 303 ? 0.328 19.484 13.57 1 82.75 303 ALA B CA 1
ATOM 6592 C C . ALA B 1 303 ? -0.828 20.156 12.844 1 82.75 303 ALA B C 1
ATOM 6594 O O . ALA B 1 303 ? -0.867 20.188 11.609 1 82.75 303 ALA B O 1
ATOM 6595 N N . LEU B 1 304 ? -1.744 20.594 13.625 1 88.94 304 LEU B N 1
ATOM 6596 C CA . LEU B 1 304 ? -2.953 21.203 13.094 1 88.94 304 LEU B CA 1
ATOM 6597 C C . LEU B 1 304 ? -2.611 22.406 12.211 1 88.94 304 LEU B C 1
ATOM 6599 O O . LEU B 1 304 ? -1.806 23.266 12.602 1 88.94 304 LEU B O 1
ATOM 6603 N N . GLY B 1 305 ? -3.105 22.375 11.078 1 92.19 305 GLY B N 1
ATOM 6604 C CA . GLY B 1 305 ? -2.875 23.453 10.141 1 92.19 305 GLY B CA 1
ATOM 6605 C C . GLY B 1 305 ? -1.604 23.281 9.328 1 92.19 305 GLY B C 1
ATOM 6606 O O . GLY B 1 305 ? -1.224 24.172 8.562 1 92.19 305 GLY B O 1
ATOM 6607 N N . ILE B 1 306 ? -0.957 22.219 9.516 1 93.38 306 ILE B N 1
ATOM 6608 C CA . ILE B 1 306 ? 0.291 21.938 8.812 1 93.38 306 ILE B CA 1
ATOM 6609 C C . ILE B 1 306 ? 0.09 20.766 7.859 1 93.38 306 ILE B C 1
ATOM 6611 O O . ILE B 1 306 ? -0.537 19.766 8.219 1 93.38 306 ILE B O 1
ATOM 6615 N N . GLY B 1 307 ? 0.556 20.953 6.625 1 91.19 307 GLY B N 1
ATOM 6616 C CA . GLY B 1 307 ? 0.471 19.875 5.652 1 91.19 307 GLY B CA 1
ATOM 6617 C C . GLY B 1 307 ? 1.53 18.797 5.852 1 91.19 307 GLY B C 1
ATOM 6618 O O . GLY B 1 307 ? 2.682 19.109 6.16 1 91.19 307 GLY B O 1
ATOM 6619 N N . SER B 1 308 ? 1.095 17.516 5.668 1 88.44 308 SER B N 1
ATOM 6620 C CA . SER B 1 308 ? 2.053 16.438 5.871 1 88.44 308 SER B CA 1
ATOM 6621 C C . SER B 1 308 ? 1.728 15.242 4.98 1 88.44 308 SER B C 1
ATOM 6623 O O . SER B 1 308 ? 2.26 14.148 5.184 1 88.44 308 SER B O 1
ATOM 6625 N N . VAL B 1 309 ? 0.899 15.375 4.039 1 91.38 309 VAL B N 1
ATOM 6626 C CA . VAL B 1 309 ? 0.458 14.227 3.244 1 91.38 309 VAL B CA 1
ATOM 6627 C C . VAL B 1 309 ? 1.632 13.68 2.439 1 91.38 309 VAL B C 1
ATOM 6629 O O . VAL B 1 309 ? 2.436 14.438 1.898 1 91.38 309 VAL B O 1
ATOM 6632 N N . ARG B 1 310 ? 1.825 12.398 2.518 1 93.06 310 ARG B N 1
ATOM 6633 C CA . ARG B 1 310 ? 2.736 11.656 1.652 1 93.06 310 ARG B CA 1
ATOM 6634 C C . ARG B 1 310 ? 1.976 10.938 0.544 1 93.06 310 ARG B C 1
ATOM 6636 O O . ARG B 1 310 ? 0.953 10.297 0.801 1 93.06 310 ARG B O 1
ATOM 6643 N N . GLN B 1 311 ? 2.477 11.086 -0.622 1 92.88 311 GLN B N 1
ATOM 6644 C CA . GLN B 1 311 ? 1.72 10.453 -1.694 1 92.88 311 GLN B CA 1
ATOM 6645 C C . GLN B 1 311 ? 2.605 10.18 -2.906 1 92.88 311 GLN B C 1
ATOM 6647 O O . GLN B 1 311 ? 3.723 10.688 -2.994 1 92.88 311 GLN B O 1
ATOM 6652 N N . ALA B 1 312 ? 2.117 9.289 -3.764 1 95.38 312 ALA B N 1
ATOM 6653 C CA . ALA B 1 312 ? 2.791 8.969 -5.023 1 95.38 312 ALA B CA 1
ATOM 6654 C C . ALA B 1 312 ? 2.957 10.219 -5.883 1 95.38 312 ALA B C 1
ATOM 6656 O O . ALA B 1 312 ? 2.02 11.008 -6.031 1 95.38 312 ALA B O 1
ATOM 6657 N N . GLN B 1 313 ? 4.191 10.352 -6.445 1 97.25 313 GLN B N 1
ATOM 6658 C CA . GLN B 1 313 ? 4.441 11.578 -7.191 1 97.25 313 GLN B CA 1
ATOM 6659 C C . GLN B 1 313 ? 5.598 11.406 -8.172 1 97.25 313 GLN B C 1
ATOM 6661 O O . GLN B 1 313 ? 6.469 10.555 -7.969 1 97.25 313 GLN B O 1
ATOM 6666 N N . LEU B 1 314 ? 5.543 12.109 -9.234 1 97.31 314 LEU B N 1
ATOM 6667 C CA . LEU B 1 314 ? 6.645 12.445 -10.133 1 97.31 314 LEU B CA 1
ATOM 6668 C C . LEU B 1 314 ? 7.082 13.891 -9.938 1 97.31 314 LEU B C 1
ATOM 6670 O O . LEU B 1 314 ? 6.316 14.82 -10.203 1 97.31 314 LEU B O 1
ATOM 6674 N N . ARG B 1 315 ? 8.281 14.094 -9.445 1 98.56 315 ARG B N 1
ATOM 6675 C CA . ARG B 1 315 ? 8.734 15.422 -9.039 1 98.56 315 ARG B CA 1
ATOM 6676 C C . ARG B 1 315 ? 10.039 15.789 -9.734 1 98.56 315 ARG B C 1
ATOM 6678 O O . ARG B 1 315 ? 10.938 14.953 -9.859 1 98.56 315 ARG B O 1
ATOM 6685 N N . TYR B 1 316 ? 10.125 17 -10.281 1 98.31 316 TYR B N 1
ATOM 6686 C CA . TYR B 1 316 ? 11.359 17.578 -10.781 1 98.31 316 TYR B CA 1
ATOM 6687 C C . TYR B 1 316 ? 11.852 18.688 -9.859 1 98.31 316 TYR B C 1
ATOM 6689 O O . TYR B 1 316 ? 11.07 19.547 -9.43 1 98.31 316 TYR B O 1
ATOM 6697 N N . THR B 1 317 ? 13.102 18.609 -9.523 1 98 317 THR B N 1
ATOM 6698 C CA . THR B 1 317 ? 13.719 19.656 -8.719 1 98 317 THR B CA 1
ATOM 6699 C C . THR B 1 317 ? 14.953 20.234 -9.414 1 98 317 THR B C 1
ATOM 6701 O O . THR B 1 317 ? 15.82 19.469 -9.859 1 98 317 THR B O 1
ATOM 6704 N N . HIS B 1 318 ? 15.008 21.484 -9.547 1 97.69 318 HIS B N 1
ATOM 6705 C CA . HIS B 1 318 ? 16.188 22.188 -10.008 1 97.69 318 HIS B CA 1
ATOM 6706 C C . HIS B 1 318 ? 16.812 23.016 -8.883 1 97.69 318 HIS B C 1
ATOM 6708 O O . HIS B 1 318 ? 16.125 23.812 -8.234 1 97.69 318 HIS B O 1
ATOM 6714 N N . ARG B 1 319 ? 18.109 22.891 -8.727 1 95.69 319 ARG B N 1
ATOM 6715 C CA . ARG B 1 319 ? 18.844 23.594 -7.684 1 95.69 319 ARG B CA 1
ATOM 6716 C C . ARG B 1 319 ? 19.781 24.625 -8.281 1 95.69 319 ARG B C 1
ATOM 6718 O O . ARG B 1 319 ? 20.656 24.281 -9.086 1 95.69 319 ARG B O 1
ATOM 6725 N N . PHE B 1 320 ? 19.609 25.797 -7.797 1 93.94 320 PHE B N 1
ATOM 6726 C CA . PHE B 1 320 ? 20.453 26.875 -8.273 1 93.94 320 PHE B CA 1
ATOM 6727 C C . PHE B 1 320 ? 21.609 27.125 -7.312 1 93.94 320 PHE B C 1
ATOM 6729 O O . PHE B 1 320 ? 21.5 26.844 -6.117 1 93.94 320 PHE B O 1
ATOM 6736 N N . ALA B 1 321 ? 22.719 27.625 -7.727 1 88.69 321 ALA B N 1
ATOM 6737 C CA . ALA B 1 321 ? 23.906 27.906 -6.922 1 88.69 321 ALA B CA 1
ATOM 6738 C C . ALA B 1 321 ? 23.609 28.922 -5.832 1 88.69 321 ALA B C 1
ATOM 6740 O O . ALA B 1 321 ? 24.297 28.969 -4.809 1 88.69 321 ALA B O 1
ATOM 6741 N N . SER B 1 322 ? 22.609 29.688 -5.98 1 86.62 322 SER B N 1
ATOM 6742 C CA . SER B 1 322 ? 22.266 30.766 -5.059 1 86.62 322 SER B CA 1
ATOM 6743 C C . SER B 1 322 ? 21.578 30.234 -3.809 1 86.62 322 SER B C 1
ATOM 6745 O O . SER B 1 322 ? 21.312 30.984 -2.875 1 86.62 322 SER B O 1
ATOM 6747 N N . GLY B 1 323 ? 21.344 28.984 -3.76 1 88.06 323 GLY B N 1
ATOM 6748 C CA . GLY B 1 323 ? 20.594 28.438 -2.641 1 88.06 323 GLY B CA 1
ATOM 6749 C C . GLY B 1 323 ? 19.109 28.344 -2.904 1 88.06 323 GLY B C 1
ATOM 6750 O O . GLY B 1 323 ? 18.344 27.875 -2.062 1 88.06 323 GLY B O 1
ATOM 6751 N N . PHE B 1 324 ? 18.812 28.781 -4.02 1 92.62 324 PHE B N 1
ATOM 6752 C CA . PHE B 1 324 ? 17.422 28.766 -4.465 1 92.62 324 PHE B CA 1
ATOM 6753 C C . PHE B 1 324 ? 17.094 27.469 -5.172 1 92.62 324 PHE B C 1
ATOM 6755 O O . PHE B 1 324 ? 17.859 26.984 -6.008 1 92.62 324 PHE B O 1
ATOM 6762 N N . ASN B 1 325 ? 16.016 26.797 -4.727 1 96.12 325 ASN B N 1
ATOM 6763 C CA . ASN B 1 325 ? 15.523 25.578 -5.355 1 96.12 325 ASN B CA 1
ATOM 6764 C C . ASN B 1 325 ? 14.078 25.719 -5.824 1 96.12 325 ASN B C 1
ATOM 6766 O O . ASN B 1 325 ? 13.25 26.312 -5.129 1 96.12 325 ASN B O 1
ATOM 6770 N N . ILE B 1 326 ? 13.789 25.188 -6.992 1 97.88 326 ILE B N 1
ATOM 6771 C CA . ILE B 1 326 ? 12.414 25.125 -7.492 1 97.88 326 ILE B CA 1
ATOM 6772 C C . ILE B 1 326 ? 12.047 23.672 -7.766 1 97.88 326 ILE B C 1
ATOM 6774 O O . ILE B 1 326 ? 12.828 22.922 -8.344 1 97.88 326 ILE B O 1
ATOM 6778 N N . SER B 1 327 ? 10.898 23.297 -7.305 1 98.38 327 SER B N 1
ATOM 6779 C CA . SER B 1 327 ? 10.391 21.938 -7.52 1 98.38 327 SER B CA 1
ATOM 6780 C C . SER B 1 327 ? 8.961 21.953 -8.039 1 98.38 327 SER B C 1
ATOM 6782 O O . SER B 1 327 ? 8.156 22.797 -7.629 1 98.38 327 SER B O 1
ATOM 6784 N N . ALA B 1 328 ? 8.633 21.094 -8.922 1 98.69 328 ALA B N 1
ATOM 6785 C CA . ALA B 1 328 ? 7.293 20.859 -9.453 1 98.69 328 ALA B CA 1
ATOM 6786 C C . ALA B 1 328 ? 6.953 19.375 -9.461 1 98.69 328 ALA B C 1
ATOM 6788 O O . ALA B 1 328 ? 7.816 18.531 -9.727 1 98.69 328 ALA B O 1
ATOM 6789 N N . ALA B 1 329 ? 5.688 19.094 -9.219 1 98.69 329 ALA B N 1
ATOM 6790 C CA . ALA B 1 329 ? 5.348 17.672 -9.156 1 98.69 329 ALA B CA 1
ATOM 6791 C C . ALA B 1 329 ? 3.93 17.422 -9.664 1 98.69 329 ALA B C 1
ATOM 6793 O O . ALA B 1 329 ? 3.07 18.312 -9.578 1 98.69 329 ALA B O 1
ATOM 6794 N N . ILE B 1 330 ? 3.729 16.234 -10.25 1 97.69 330 ILE B N 1
ATOM 6795 C CA . ILE B 1 330 ? 2.441 15.594 -10.5 1 97.69 330 ILE B CA 1
ATOM 6796 C C . ILE B 1 330 ? 2.178 14.531 -9.43 1 97.69 330 ILE B C 1
ATOM 6798 O O . ILE B 1 330 ? 2.957 13.594 -9.281 1 97.69 330 ILE B O 1
ATOM 6802 N N . GLU B 1 331 ? 1.098 14.766 -8.68 1 96.75 331 GLU B N 1
ATOM 6803 C CA . GLU B 1 331 ? 0.889 13.914 -7.512 1 96.75 331 GLU B CA 1
ATOM 6804 C C . GLU B 1 331 ? -0.456 13.195 -7.586 1 96.75 331 GLU B C 1
ATOM 6806 O O . GLU B 1 331 ? -1.341 13.602 -8.344 1 96.75 331 GLU B O 1
ATOM 6811 N N . ASN B 1 332 ? -0.538 12.125 -6.859 1 93.81 332 ASN B N 1
ATOM 6812 C CA . ASN B 1 332 ? -1.804 11.422 -6.68 1 93.81 332 ASN B CA 1
ATOM 6813 C C . ASN B 1 332 ? -2.926 12.375 -6.285 1 93.81 332 ASN B C 1
ATOM 6815 O O . ASN B 1 332 ? -2.715 13.297 -5.496 1 93.81 332 ASN B O 1
ATOM 6819 N N . SER B 1 333 ? -4.035 12.102 -6.863 1 91.44 333 SER B N 1
ATOM 6820 C CA . SER B 1 333 ? -5.242 12.844 -6.508 1 91.44 333 SER B CA 1
ATOM 6821 C C . SER B 1 333 ? -6.246 11.945 -5.797 1 91.44 333 SER B C 1
ATOM 6823 O O . SER B 1 333 ? -6.387 10.766 -6.137 1 91.44 333 SER B O 1
ATOM 6825 N N . TYR B 1 334 ? -6.953 12.531 -4.875 1 90.12 334 TYR B N 1
ATOM 6826 C CA . TYR B 1 334 ? -7.93 11.797 -4.086 1 90.12 334 TYR B CA 1
ATOM 6827 C C . TYR B 1 334 ? -9.062 12.703 -3.631 1 90.12 334 TYR B C 1
ATOM 6829 O O . TYR B 1 334 ? -8.898 13.492 -2.701 1 90.12 334 TYR B O 1
ATOM 6837 N N . SER B 1 335 ? -10.18 12.469 -4.191 1 90.19 335 SER B N 1
ATOM 6838 C CA . SER B 1 335 ? -11.328 13.312 -3.896 1 90.19 335 SER B CA 1
ATOM 6839 C C . SER B 1 335 ? -12 12.906 -2.586 1 90.19 335 SER B C 1
ATOM 6841 O O . SER B 1 335 ? -12.18 11.711 -2.324 1 90.19 335 SER B O 1
ATOM 6843 N N . ASP B 1 336 ? -12.266 13.883 -1.782 1 90.88 336 ASP B N 1
ATOM 6844 C CA . ASP B 1 336 ? -13.062 13.688 -0.577 1 90.88 336 ASP B CA 1
ATOM 6845 C C . ASP B 1 336 ? -14.188 14.719 -0.499 1 90.88 336 ASP B C 1
ATOM 6847 O O . ASP B 1 336 ? -13.938 15.914 -0.345 1 90.88 336 ASP B O 1
ATOM 6851 N N . VAL B 1 337 ? -15.391 14.234 -0.554 1 92.12 337 VAL B N 1
ATOM 6852 C CA . VAL B 1 337 ? -16.578 15.078 -0.585 1 92.12 337 VAL B CA 1
ATOM 6853 C C . VAL B 1 337 ? -17.562 14.633 0.489 1 92.12 337 VAL B C 1
ATOM 6855 O O . VAL B 1 337 ? -18.016 13.484 0.482 1 92.12 337 VAL B O 1
ATOM 6858 N N . THR B 1 338 ? -17.891 15.547 1.307 1 93.12 338 THR B N 1
ATOM 6859 C CA . THR B 1 338 ? -18.812 15.203 2.381 1 93.12 338 THR B CA 1
ATOM 6860 C C . THR B 1 338 ? -20.219 15.719 2.07 1 93.12 338 THR B C 1
ATOM 6862 O O . THR B 1 338 ? -20.391 16.859 1.655 1 93.12 338 THR B O 1
ATOM 6865 N N . SER B 1 339 ? -21.188 14.867 2.207 1 92.88 339 SER B N 1
ATOM 6866 C CA . SER B 1 339 ? -22.594 15.188 2.061 1 92.88 339 SER B CA 1
ATOM 6867 C C . SER B 1 339 ? -23.328 15.102 3.398 1 92.88 339 SER B C 1
ATOM 6869 O O . SER B 1 339 ? -22.688 15 4.449 1 92.88 339 SER B O 1
ATOM 6871 N N . ALA B 1 340 ? -24.641 15.195 3.293 1 90 340 ALA B N 1
ATOM 6872 C CA . ALA B 1 340 ? -25.484 15.117 4.488 1 90 340 ALA B CA 1
ATOM 6873 C C . ALA B 1 340 ? -25.391 13.734 5.129 1 90 340 ALA B C 1
ATOM 6875 O O . ALA B 1 340 ? -25.719 13.57 6.309 1 90 340 ALA B O 1
ATOM 6876 N N . THR B 1 341 ? -24.922 12.773 4.379 1 84.69 341 THR B N 1
ATOM 6877 C CA . THR B 1 341 ? -25.016 11.414 4.898 1 84.69 341 THR B CA 1
ATOM 6878 C C . THR B 1 341 ? -23.641 10.781 5.051 1 84.69 341 THR B C 1
ATOM 6880 O O . THR B 1 341 ? -23.516 9.609 5.395 1 84.69 341 THR B O 1
ATOM 6883 N N . GLY B 1 342 ? -22.625 11.57 4.754 1 87.81 342 GLY B N 1
ATOM 6884 C CA . GLY B 1 342 ? -21.297 11.031 4.922 1 87.81 342 GLY B CA 1
ATOM 6885 C C . GLY B 1 342 ? -20.312 11.523 3.881 1 87.81 342 GLY B C 1
ATOM 6886 O O . GLY B 1 342 ? -20.672 12.305 2.996 1 87.81 342 GLY B O 1
ATOM 6887 N N . THR B 1 343 ? -19.109 11.023 4.012 1 88.06 343 THR B N 1
ATOM 6888 C CA . THR B 1 343 ? -18.047 11.445 3.102 1 88.06 343 THR B CA 1
ATOM 6889 C C . THR B 1 343 ? -17.844 10.406 2.002 1 88.06 343 THR B C 1
ATOM 6891 O O . THR B 1 343 ? -17.812 9.203 2.271 1 88.06 343 THR B O 1
ATOM 6894 N N . SER B 1 344 ? -17.75 10.844 0.793 1 87.31 344 SER B N 1
ATOM 6895 C CA . SER B 1 344 ? -17.469 10.016 -0.371 1 87.31 344 SER B CA 1
ATOM 6896 C C . SER B 1 344 ? -15.992 10.078 -0.739 1 87.31 344 SER B C 1
ATOM 6898 O O . SER B 1 344 ? -15.406 11.164 -0.818 1 87.31 344 SER B O 1
ATOM 6900 N N . TYR B 1 345 ? -15.406 8.93 -0.921 1 86.62 345 TYR B N 1
ATOM 6901 C CA . TYR B 1 345 ? -14.039 8.758 -1.402 1 86.62 345 TYR B CA 1
ATOM 6902 C C . TYR B 1 345 ? -14.008 7.895 -2.654 1 86.62 345 TYR B C 1
ATOM 6904 O O . TYR B 1 345 ? -14.969 7.184 -2.951 1 86.62 345 TYR B O 1
ATOM 6912 N N . PRO B 1 346 ? -12.93 7.945 -3.404 1 78 346 PRO B N 1
ATOM 6913 C CA . PRO B 1 346 ? -12.828 7.074 -4.582 1 78 346 PRO B CA 1
ATOM 6914 C C . PRO B 1 346 ? -12.883 5.594 -4.227 1 78 346 PRO B C 1
ATOM 6916 O O . PRO B 1 346 ? -13.414 4.789 -4.992 1 78 346 PRO B O 1
ATOM 6919 N N . ASP B 1 347 ? -12.383 5.25 -3.098 1 73.69 347 ASP B N 1
ATOM 6920 C CA . ASP B 1 347 ? -12.25 3.832 -2.775 1 73.69 347 ASP B CA 1
ATOM 6921 C C . ASP B 1 347 ? -13.32 3.396 -1.772 1 73.69 347 ASP B C 1
ATOM 6923 O O . ASP B 1 347 ? -13.211 2.324 -1.172 1 73.69 347 ASP B O 1
ATOM 6927 N N . SER B 1 348 ? -14.273 4.18 -1.546 1 69 348 SER B N 1
ATOM 6928 C CA . SER B 1 348 ? -15.359 3.793 -0.648 1 69 348 SER B CA 1
ATOM 6929 C C . SER B 1 348 ? -16.719 4.238 -1.191 1 69 348 SER B C 1
ATOM 6931 O O . SER B 1 348 ? -16.797 5.211 -1.946 1 69 348 SER B O 1
ATOM 6933 N N . ASN B 1 349 ? -17.766 3.438 -0.922 1 58.91 349 ASN B N 1
ATOM 6934 C CA . ASN B 1 349 ? -19.125 3.705 -1.396 1 58.91 349 ASN B CA 1
ATOM 6935 C C . ASN B 1 349 ? -19.906 4.559 -0.404 1 58.91 349 ASN B C 1
ATOM 6937 O O . ASN B 1 349 ? -21.125 4.676 -0.511 1 58.91 349 ASN B O 1
ATOM 6941 N N . GLY B 1 350 ? -19.266 5.383 0.301 1 60.53 350 GLY B N 1
ATOM 6942 C CA . GLY B 1 350 ? -20.016 6.141 1.288 1 60.53 350 GLY B CA 1
ATOM 6943 C C . GLY B 1 350 ? -20.484 7.492 0.776 1 60.53 350 GLY B C 1
ATOM 6944 O O . GLY B 1 350 ? -20.062 7.93 -0.299 1 60.53 350 GLY B O 1
ATOM 6945 N N . GLY B 1 351 ? -21.609 7.965 1.276 1 65.44 351 GLY B N 1
ATOM 6946 C CA . GLY B 1 351 ? -22.078 9.312 1.019 1 65.44 351 GLY B CA 1
ATOM 6947 C C . GLY B 1 351 ? -23.047 9.391 -0.158 1 65.44 351 GLY B C 1
ATOM 6948 O O . GLY B 1 351 ? -23.969 8.586 -0.268 1 65.44 351 GLY B O 1
ATOM 6949 N N . ALA B 1 352 ? -22.828 10.461 -0.908 1 70.56 352 ALA B N 1
ATOM 6950 C CA . ALA B 1 352 ? -23.766 10.828 -1.966 1 70.56 352 ALA B CA 1
ATOM 6951 C C . ALA B 1 352 ? -23.312 10.273 -3.314 1 70.56 352 ALA B C 1
ATOM 6953 O O . ALA B 1 352 ? -23.875 10.625 -4.355 1 70.56 352 ALA B O 1
ATOM 6954 N N . GLY B 1 353 ? -22.266 9.406 -3.287 1 73.88 353 GLY B N 1
ATOM 6955 C CA . GLY B 1 353 ? -21.688 8.891 -4.516 1 73.88 353 GLY B CA 1
ATOM 6956 C C . GLY B 1 353 ? -20.234 8.484 -4.363 1 73.88 353 GLY B C 1
ATOM 6957 O O . GLY B 1 353 ? -19.75 8.273 -3.246 1 73.88 353 GLY B O 1
ATOM 6958 N N . PHE B 1 354 ? -19.656 8.391 -5.578 1 76.88 354 PHE B N 1
ATOM 6959 C CA . PHE B 1 354 ? -18.25 8.039 -5.566 1 76.88 354 PHE B CA 1
ATOM 6960 C C . PHE B 1 354 ? -17.375 9.273 -5.805 1 76.88 354 PHE B C 1
ATOM 6962 O O . PHE B 1 354 ? -17.656 10.07 -6.703 1 76.88 354 PHE B O 1
ATOM 6969 N N . GLY B 1 355 ? -16.516 9.453 -4.855 1 80.88 355 GLY B N 1
ATOM 6970 C CA . GLY B 1 355 ? -15.445 10.359 -5.242 1 80.88 355 GLY B CA 1
ATOM 6971 C C . GLY B 1 355 ? -14.664 9.891 -6.457 1 80.88 355 GLY B C 1
ATOM 6972 O O . GLY B 1 355 ? -14.477 8.688 -6.648 1 80.88 355 GLY B O 1
ATOM 6973 N N . MET B 1 356 ? -14.359 10.773 -7.348 1 81.94 356 MET B N 1
ATOM 6974 C CA . MET B 1 356 ? -13.586 10.422 -8.531 1 81.94 356 MET B CA 1
ATOM 6975 C C . MET B 1 356 ? -12.359 11.312 -8.664 1 81.94 356 MET B C 1
ATOM 6977 O O . MET B 1 356 ? -12.352 12.438 -8.156 1 81.94 356 MET B O 1
ATOM 6981 N N . SER B 1 357 ? -11.344 10.758 -9.195 1 83.38 357 SER B N 1
ATOM 6982 C CA . SER B 1 357 ? -10.164 11.523 -9.562 1 83.38 357 SER B CA 1
ATOM 6983 C C . SER B 1 357 ? -9.859 11.398 -11.055 1 83.38 357 SER B C 1
ATOM 6985 O O . SER B 1 357 ? -9.547 10.305 -11.531 1 83.38 357 SER B O 1
ATOM 6987 N N . HIS B 1 358 ? -9.945 12.531 -11.758 1 84.31 358 HIS B N 1
ATOM 6988 C CA . HIS B 1 358 ? -9.734 12.453 -13.195 1 84.31 358 HIS B CA 1
ATOM 6989 C C . HIS B 1 358 ? -8.336 12.938 -13.578 1 84.31 358 HIS B C 1
ATOM 6991 O O . HIS B 1 358 ? -7.805 12.547 -14.617 1 84.31 358 HIS B O 1
ATOM 6997 N N . VAL B 1 359 ? -7.895 13.836 -12.773 1 89.5 359 VAL B N 1
ATOM 6998 C CA . VAL B 1 359 ? -6.598 14.43 -13.078 1 89.5 359 VAL B CA 1
ATOM 6999 C C . VAL B 1 359 ? -5.711 14.414 -11.836 1 89.5 359 VAL B C 1
ATOM 7001 O O . VAL B 1 359 ? -6.211 14.453 -10.711 1 89.5 359 VAL B O 1
ATOM 7004 N N . PRO B 1 360 ? -4.426 14.305 -12.047 1 94.44 360 PRO B N 1
ATOM 7005 C CA . PRO B 1 360 ? -3.527 14.398 -10.898 1 94.44 360 PRO B CA 1
ATOM 7006 C C . PRO B 1 360 ? -3.553 15.781 -10.242 1 94.44 360 PRO B C 1
ATOM 7008 O O . PRO B 1 360 ? -4.074 16.734 -10.82 1 94.44 360 PRO B O 1
ATOM 7011 N N . ASP B 1 361 ? -3.062 15.836 -9.023 1 96.88 361 ASP B N 1
ATOM 7012 C CA . ASP B 1 361 ? -2.781 17.125 -8.398 1 96.88 361 ASP B CA 1
ATOM 7013 C C . ASP B 1 361 ? -1.457 17.703 -8.898 1 96.88 361 ASP B C 1
ATOM 7015 O O . ASP B 1 361 ? -0.496 16.969 -9.117 1 96.88 361 ASP B O 1
ATOM 7019 N N . PHE B 1 362 ? -1.382 19.016 -9.062 1 98.19 362 PHE B N 1
ATOM 7020 C CA . PHE B 1 362 ? -0.154 19.703 -9.453 1 98.19 362 PHE B CA 1
ATOM 7021 C C . PHE B 1 362 ? 0.37 20.562 -8.312 1 98.19 362 PHE B C 1
ATOM 7023 O O . PHE B 1 362 ? -0.374 21.359 -7.742 1 98.19 362 PHE B O 1
ATOM 7030 N N . THR B 1 363 ? 1.604 20.375 -7.945 1 98.31 363 THR B N 1
ATOM 7031 C CA . THR B 1 363 ? 2.18 21.125 -6.836 1 98.31 363 THR B CA 1
ATOM 7032 C C . THR B 1 363 ? 3.477 21.812 -7.258 1 98.31 363 THR B C 1
ATOM 7034 O O . THR B 1 363 ? 4.152 21.359 -8.188 1 98.31 363 THR B O 1
ATOM 7037 N N . LEU B 1 364 ? 3.77 22.922 -6.656 1 98.38 364 LEU B N 1
ATOM 7038 C CA . LEU B 1 364 ? 4.969 23.719 -6.867 1 98.38 364 LEU B CA 1
ATOM 7039 C C . LEU B 1 364 ? 5.547 24.188 -5.535 1 98.38 364 LEU B C 1
ATOM 7041 O O . LEU B 1 364 ? 4.801 24.469 -4.594 1 98.38 364 LEU B O 1
ATOM 7045 N N . GLN B 1 365 ? 6.852 24.281 -5.48 1 98.44 365 GLN B N 1
ATOM 7046 C CA . GLN B 1 365 ? 7.531 24.797 -4.305 1 98.44 365 GLN B CA 1
ATOM 7047 C C . GLN B 1 365 ? 8.781 25.594 -4.695 1 98.44 365 GLN B C 1
ATOM 7049 O O . GLN B 1 365 ? 9.547 25.156 -5.555 1 98.44 365 GLN B O 1
ATOM 7054 N N . ALA B 1 366 ? 8.922 26.75 -4.191 1 98.25 366 ALA B N 1
ATOM 7055 C CA . ALA B 1 366 ? 10.148 27.547 -4.234 1 98.25 366 ALA B CA 1
ATOM 7056 C C . ALA B 1 366 ? 10.781 27.656 -2.852 1 98.25 366 ALA B C 1
ATOM 7058 O O . ALA B 1 366 ? 10.148 28.172 -1.918 1 98.25 366 ALA B O 1
ATOM 7059 N N . LEU B 1 367 ? 11.969 27.219 -2.762 1 97.44 367 LEU B N 1
ATOM 7060 C CA . LEU B 1 367 ? 12.664 27.188 -1.479 1 97.44 367 LEU B CA 1
ATOM 7061 C C . LEU B 1 367 ? 13.969 27.969 -1.548 1 97.44 367 LEU B C 1
ATOM 7063 O O . LEU B 1 367 ? 14.773 27.766 -2.459 1 97.44 367 LEU B O 1
ATOM 7067 N N . TYR B 1 368 ? 14.141 28.922 -0.672 1 97.12 368 TYR B N 1
ATOM 7068 C CA . TYR B 1 368 ? 15.383 29.656 -0.498 1 97.12 368 TYR B CA 1
ATOM 7069 C C . TYR B 1 368 ? 15.984 29.406 0.88 1 97.12 368 TYR B C 1
ATOM 7071 O O . TYR B 1 368 ? 15.352 29.688 1.9 1 97.12 368 TYR B O 1
ATOM 7079 N N . GLN B 1 369 ? 17.203 28.875 0.865 1 94.81 369 GLN B N 1
ATOM 7080 C CA . GLN B 1 369 ? 17.797 28.484 2.137 1 94.81 369 GLN B CA 1
ATOM 7081 C C . GLN B 1 369 ? 19.219 29.016 2.262 1 94.81 369 GLN B C 1
ATOM 7083 O O . GLN B 1 369 ? 19.922 29.172 1.26 1 94.81 369 GLN B O 1
ATOM 7088 N N . GLY B 1 370 ? 19.641 29.312 3.455 1 92.31 370 GLY B N 1
ATOM 7089 C CA . GLY B 1 370 ? 20.969 29.734 3.84 1 92.31 370 GLY B CA 1
ATOM 7090 C C . GLY B 1 370 ? 21.219 29.641 5.332 1 92.31 370 GLY B C 1
ATOM 7091 O O . GLY B 1 370 ? 20.438 29.031 6.062 1 92.31 370 GLY B O 1
ATOM 7092 N N . ASP B 1 371 ? 22.312 30.125 5.781 1 92.75 371 ASP B N 1
ATOM 7093 C CA . ASP B 1 371 ? 22.656 30.078 7.199 1 92.75 371 ASP B CA 1
ATOM 7094 C C . ASP B 1 371 ? 21.625 30.812 8.047 1 92.75 371 ASP B C 1
ATOM 7096 O O . ASP B 1 371 ? 21.438 30.484 9.219 1 92.75 371 ASP B O 1
ATOM 7100 N N . TRP B 1 372 ? 20.984 31.734 7.465 1 95.12 372 TRP B N 1
ATOM 7101 C CA . TRP B 1 372 ? 20.016 32.562 8.156 1 95.12 372 TRP B CA 1
ATOM 7102 C C . TRP B 1 372 ? 18.719 31.781 8.43 1 95.12 372 TRP B C 1
ATOM 7104 O O . TRP B 1 372 ? 17.906 32.188 9.266 1 95.12 372 TRP B O 1
ATOM 7114 N N . GLY B 1 373 ? 18.547 30.781 7.695 1 96.62 373 GLY B N 1
ATOM 7115 C CA . GLY B 1 373 ? 17.297 30.047 7.75 1 96.62 373 GLY B CA 1
ATOM 7116 C C . GLY B 1 373 ? 16.75 29.703 6.379 1 96.62 373 GLY B C 1
ATOM 7117 O O . GLY B 1 373 ? 17.484 29.281 5.492 1 96.62 373 GLY B O 1
ATOM 7118 N N . PHE B 1 374 ? 15.453 29.703 6.25 1 97.25 374 PHE B N 1
ATOM 7119 C CA . PHE B 1 374 ? 14.883 29.422 4.934 1 97.25 374 PHE B CA 1
ATOM 7120 C C . PHE B 1 374 ? 13.539 30.109 4.766 1 97.25 374 PHE B C 1
ATOM 7122 O O . PHE B 1 374 ? 12.938 30.547 5.746 1 97.25 374 PHE B O 1
ATOM 7129 N N . ALA B 1 375 ? 13.109 30.25 3.594 1 98.12 375 ALA B N 1
ATOM 7130 C CA . ALA B 1 375 ? 11.781 30.688 3.17 1 98.12 375 ALA B CA 1
ATOM 7131 C C . ALA B 1 375 ? 11.273 29.859 1.992 1 98.12 375 ALA B C 1
ATOM 7133 O O . ALA B 1 375 ? 12.039 29.547 1.08 1 98.12 375 ALA B O 1
ATOM 7134 N N . ALA B 1 376 ? 10.047 29.484 2.08 1 98.38 376 ALA B N 1
ATOM 7135 C CA . ALA B 1 376 ? 9.484 28.672 1.011 1 98.38 376 ALA B CA 1
ATOM 7136 C C . ALA B 1 376 ? 8.086 29.141 0.627 1 98.38 376 ALA B C 1
ATOM 7138 O O . ALA B 1 376 ? 7.293 29.516 1.493 1 98.38 376 ALA B O 1
ATOM 7139 N N . LEU B 1 377 ? 7.824 29.188 -0.619 1 98.62 377 LEU B N 1
ATOM 7140 C CA . LEU B 1 377 ? 6.492 29.359 -1.186 1 98.62 377 LEU B CA 1
ATOM 7141 C C . LEU B 1 377 ? 6.004 28.062 -1.83 1 98.62 377 LEU B C 1
ATOM 7143 O O . LEU B 1 377 ? 6.766 27.391 -2.527 1 98.62 377 LEU B O 1
ATOM 7147 N N . ARG B 1 378 ? 4.766 27.75 -1.569 1 98.62 378 ARG B N 1
ATOM 7148 C CA . ARG B 1 378 ? 4.219 26.469 -2.023 1 98.62 378 ARG B CA 1
ATOM 7149 C C . ARG B 1 378 ? 2.842 26.656 -2.654 1 98.62 378 ARG B C 1
ATOM 7151 O O . ARG B 1 378 ? 2.1 27.578 -2.277 1 98.62 378 ARG B O 1
ATOM 7158 N N . GLY B 1 379 ? 2.543 25.781 -3.598 1 98.62 379 GLY B N 1
ATOM 7159 C CA . GLY B 1 379 ? 1.257 25.844 -4.27 1 98.62 379 GLY B CA 1
ATOM 7160 C C . GLY B 1 379 ? 0.728 24.484 -4.676 1 98.62 379 GLY B C 1
ATOM 7161 O O . GLY B 1 379 ? 1.505 23.547 -4.898 1 98.62 379 GLY B O 1
ATOM 7162 N N . VAL B 1 380 ? -0.598 24.406 -4.754 1 98.44 380 VAL B N 1
ATOM 7163 C CA . VAL B 1 380 ? -1.252 23.188 -5.242 1 98.44 380 VAL B CA 1
ATOM 7164 C C . VAL B 1 380 ? -2.52 23.562 -6.012 1 98.44 380 VAL B C 1
ATOM 7166 O O . VAL B 1 380 ? -3.221 24.516 -5.641 1 98.44 380 VAL B O 1
ATOM 7169 N N . VAL B 1 381 ? -2.75 22.953 -7.098 1 98.38 381 VAL B N 1
ATOM 7170 C CA . VAL B 1 381 ? -4.012 22.969 -7.836 1 98.38 381 VAL B CA 1
ATOM 7171 C C . VAL B 1 381 ? -4.512 21.531 -8.031 1 98.38 381 VAL B C 1
ATOM 7173 O O . VAL B 1 381 ? -3.736 20.641 -8.367 1 98.38 381 VAL B O 1
ATOM 7176 N N . ARG B 1 382 ? -5.816 21.359 -7.789 1 96.38 382 ARG B N 1
ATOM 7177 C CA . ARG B 1 382 ? -6.367 20.016 -7.898 1 96.38 382 ARG B CA 1
ATOM 7178 C C . ARG B 1 382 ? -7.84 20.047 -8.289 1 96.38 382 ARG B C 1
ATOM 7180 O O . ARG B 1 382 ? -8.484 21.109 -8.203 1 96.38 382 ARG B O 1
ATOM 7187 N N . GLU B 1 383 ? -8.289 18.938 -8.688 1 95.69 383 GLU B N 1
ATOM 7188 C CA . GLU B 1 383 ? -9.711 18.75 -8.945 1 95.69 383 GLU B CA 1
ATOM 7189 C C . GLU B 1 383 ? -10.344 17.797 -7.945 1 95.69 383 GLU B C 1
ATOM 7191 O O . GLU B 1 383 ? -9.75 16.766 -7.613 1 95.69 383 GLU B O 1
ATOM 7196 N N . VAL B 1 384 ? -11.484 18.203 -7.402 1 93.94 384 VAL B N 1
ATOM 7197 C CA . VAL B 1 384 ? -12.312 17.312 -6.59 1 93.94 384 VAL B CA 1
ATOM 7198 C C . VAL B 1 384 ? -13.625 17.031 -7.309 1 93.94 384 VAL B C 1
ATOM 7200 O O . VAL B 1 384 ? -14.273 17.938 -7.82 1 93.94 384 VAL B O 1
ATOM 7203 N N . ARG B 1 385 ? -13.945 15.719 -7.398 1 91.38 385 ARG B N 1
ATOM 7204 C CA . ARG B 1 385 ? -15.117 15.32 -8.164 1 91.38 385 ARG B CA 1
ATOM 7205 C C . ARG B 1 385 ? -15.906 14.242 -7.434 1 91.38 385 ARG B C 1
ATOM 7207 O O . ARG B 1 385 ? -15.328 13.398 -6.742 1 91.38 385 ARG B O 1
ATOM 7214 N N . ILE B 1 386 ? -17.203 14.328 -7.613 1 89.38 386 ILE B N 1
ATOM 7215 C CA . ILE B 1 386 ? -18.109 13.273 -7.16 1 89.38 386 ILE B CA 1
ATOM 7216 C C . ILE B 1 386 ? -19.031 12.867 -8.297 1 89.38 386 ILE B C 1
ATOM 7218 O O . ILE B 1 386 ? -19.391 13.688 -9.141 1 89.38 386 ILE B O 1
ATOM 7222 N N . SER B 1 387 ? -19.312 11.594 -8.367 1 85.44 387 SER B N 1
ATOM 7223 C CA . SER B 1 387 ? -20.234 11.102 -9.391 1 85.44 387 SER B CA 1
ATOM 7224 C C . SER B 1 387 ? -21.172 10.039 -8.828 1 85.44 387 SER B C 1
ATOM 7226 O O . SER B 1 387 ? -20.734 9.18 -8.047 1 85.44 387 SER B O 1
ATOM 7228 N N . ASN B 1 388 ? -22.406 10.188 -9.141 1 82.75 388 ASN B N 1
ATOM 7229 C CA . ASN B 1 388 ? -23.422 9.164 -8.891 1 82.75 388 ASN B CA 1
ATOM 7230 C C . ASN B 1 388 ? -24.188 8.82 -10.164 1 82.75 388 ASN B C 1
ATOM 7232 O O . ASN B 1 388 ? -25.375 8.539 -10.117 1 82.75 388 ASN B O 1
ATOM 7236 N N . GLU B 1 389 ? -23.531 8.852 -11.188 1 78.88 389 GLU B N 1
ATOM 7237 C CA . GLU B 1 389 ? -24.156 8.641 -12.5 1 78.88 389 GLU B CA 1
ATOM 7238 C C . GLU B 1 389 ? -24.609 7.195 -12.664 1 78.88 389 GLU B C 1
ATOM 7240 O O . GLU B 1 389 ? -25.531 6.918 -13.438 1 78.88 389 GLU B O 1
ATOM 7245 N N . GLY B 1 390 ? -24.047 6.34 -11.977 1 72.5 390 GLY B N 1
ATOM 7246 C CA . GLY B 1 390 ? -24.375 4.926 -12.109 1 72.5 390 GLY B CA 1
ATOM 7247 C C . GLY B 1 390 ? -25.594 4.512 -11.297 1 72.5 390 GLY B C 1
ATOM 7248 O O . GLY B 1 390 ? -25.969 3.338 -11.297 1 72.5 390 GLY B O 1
ATOM 7249 N N . ALA B 1 391 ? -26.172 5.418 -10.617 1 74.81 391 ALA B N 1
ATOM 7250 C CA . ALA B 1 391 ? -27.312 5.082 -9.781 1 74.81 391 ALA B CA 1
ATOM 7251 C C . ALA B 1 391 ? -28.453 4.488 -10.617 1 74.81 391 ALA B C 1
ATOM 7253 O O . ALA B 1 391 ? -28.719 4.945 -11.734 1 74.81 391 ALA B O 1
ATOM 7254 N N . THR B 1 392 ? -29.125 3.451 -10.062 1 71.12 392 THR B N 1
ATOM 7255 C CA . THR B 1 392 ? -30.25 2.791 -10.734 1 71.12 392 THR B CA 1
ATOM 7256 C C . THR B 1 392 ? -31.406 3.76 -10.922 1 71.12 392 THR B C 1
ATOM 7258 O O . THR B 1 392 ? -32.031 3.781 -11.984 1 71.12 392 THR B O 1
ATOM 7261 N N . ASN B 1 393 ? -31.656 4.484 -9.844 1 76.12 393 ASN B N 1
ATOM 7262 C CA . ASN B 1 393 ? -32.656 5.523 -9.906 1 76.12 393 ASN B CA 1
ATOM 7263 C C . ASN B 1 393 ? -32.156 6.773 -10.617 1 76.12 393 ASN B C 1
ATOM 7265 O O . ASN B 1 393 ? -31.281 7.469 -10.094 1 76.12 393 ASN B O 1
ATOM 7269 N N . ARG B 1 394 ? -32.656 7.012 -11.734 1 80.25 394 ARG B N 1
ATOM 7270 C CA . ARG B 1 394 ? -32.219 8.109 -12.578 1 80.25 394 ARG B CA 1
ATOM 7271 C C . ARG B 1 394 ? -32.25 9.438 -11.82 1 80.25 394 ARG B C 1
ATOM 7273 O O . ARG B 1 394 ? -31.422 10.32 -12.055 1 80.25 394 ARG B O 1
ATOM 7280 N N . ALA B 1 395 ? -33.219 9.578 -10.938 1 81.81 395 ALA B N 1
ATOM 7281 C CA . ALA B 1 395 ? -33.375 10.82 -10.188 1 81.81 395 ALA B CA 1
ATOM 7282 C C . ALA B 1 395 ? -32.188 11.047 -9.242 1 81.81 395 ALA B C 1
ATOM 7284 O O . ALA B 1 395 ? -31.969 12.164 -8.758 1 81.81 395 ALA B O 1
ATOM 7285 N N . GLN B 1 396 ? -31.359 10.016 -9.023 1 82 396 GLN B N 1
ATOM 7286 C CA . GLN B 1 396 ? -30.25 10.086 -8.086 1 82 396 GLN B CA 1
ATOM 7287 C C . GLN B 1 396 ? -28.938 10.32 -8.82 1 82 396 GLN B C 1
ATOM 7289 O O . GLN B 1 396 ? -27.875 10.469 -8.195 1 82 396 GLN B O 1
ATOM 7294 N N . ARG B 1 397 ? -29.047 10.359 -10.102 1 83.44 397 ARG B N 1
ATOM 7295 C CA . ARG B 1 397 ? -27.828 10.508 -10.883 1 83.44 397 ARG B CA 1
ATOM 7296 C C . ARG B 1 397 ? -27.359 11.953 -10.906 1 83.44 397 ARG B C 1
ATOM 7298 O O . ARG B 1 397 ? -28.156 12.867 -11.125 1 83.44 397 ARG B O 1
ATOM 7305 N N . TYR B 1 398 ? -26.156 12.172 -10.641 1 86.62 398 TYR B N 1
ATOM 7306 C CA . TYR B 1 398 ? -25.531 13.484 -10.719 1 86.62 398 TYR B CA 1
ATOM 7307 C C . TYR B 1 398 ? -24.016 13.359 -10.758 1 86.62 398 TYR B C 1
ATOM 7309 O O . TYR B 1 398 ? -23.453 12.312 -10.414 1 86.62 398 TYR B O 1
ATOM 7317 N N . SER B 1 399 ? -23.391 14.281 -11.305 1 88.75 399 SER B N 1
ATOM 7318 C CA . SER B 1 399 ? -21.938 14.438 -11.281 1 88.75 399 SER B CA 1
ATOM 7319 C C . SER B 1 399 ? -21.547 15.914 -11.258 1 88.75 399 SER B C 1
ATOM 7321 O O . SER B 1 399 ? -22.188 16.734 -11.914 1 88.75 399 SER B O 1
ATOM 7323 N N . ASP B 1 400 ? -20.594 16.203 -10.383 1 92.25 400 ASP B N 1
ATOM 7324 C CA . ASP B 1 400 ? -20.078 17.562 -10.336 1 92.25 400 ASP B CA 1
ATOM 7325 C C . ASP B 1 400 ? -18.594 17.578 -9.938 1 92.25 400 ASP B C 1
ATOM 7327 O O . ASP B 1 400 ? -18.094 16.594 -9.383 1 92.25 400 ASP B O 1
ATOM 7331 N N . SER B 1 401 ? -17.969 18.578 -10.398 1 93.31 401 SER B N 1
ATOM 7332 C CA . SER B 1 401 ? -16.562 18.781 -10.055 1 93.31 401 SER B CA 1
ATOM 7333 C C . SER B 1 401 ? -16.25 20.25 -9.852 1 93.31 401 SER B C 1
ATOM 7335 O O . SER B 1 401 ? -17.016 21.125 -10.289 1 93.31 401 SER B O 1
ATOM 7337 N N . ASP B 1 402 ? -15.234 20.484 -9.055 1 94.75 402 ASP B N 1
ATOM 7338 C CA . ASP B 1 402 ? -14.727 21.844 -8.844 1 94.75 402 ASP B CA 1
ATOM 7339 C C . ASP B 1 402 ? -13.211 21.844 -8.703 1 94.75 402 ASP B C 1
ATOM 7341 O O . ASP B 1 402 ? -12.602 20.797 -8.484 1 94.75 402 ASP B O 1
ATOM 7345 N N . VAL B 1 403 ? -12.641 22.984 -8.977 1 95.75 403 VAL B N 1
ATOM 7346 C CA . VAL B 1 403 ? -11.195 23.141 -8.898 1 95.75 403 VAL B CA 1
ATOM 7347 C C . VAL B 1 403 ? -10.812 23.75 -7.551 1 95.75 403 VAL B C 1
ATOM 7349 O O . VAL B 1 403 ? -11.398 24.75 -7.129 1 95.75 403 VAL B O 1
ATOM 7352 N N . GLY B 1 404 ? -9.938 23.094 -6.859 1 96.75 404 GLY B N 1
ATOM 7353 C CA . GLY B 1 404 ? -9.352 23.609 -5.633 1 96.75 404 GLY B CA 1
ATOM 7354 C C . GLY B 1 404 ? -7.953 24.156 -5.828 1 96.75 404 GLY B C 1
ATOM 7355 O O . GLY B 1 404 ? -7.289 23.859 -6.82 1 96.75 404 GLY B O 1
ATOM 7356 N N . PHE B 1 405 ? -7.523 24.953 -4.895 1 97.88 405 PHE B N 1
ATOM 7357 C CA . PHE B 1 405 ? -6.164 25.484 -4.91 1 97.88 405 PHE B CA 1
ATOM 7358 C C . PHE B 1 405 ? -5.68 25.781 -3.496 1 97.88 405 PHE B C 1
ATOM 7360 O O . PHE B 1 405 ? -6.484 25.859 -2.564 1 97.88 405 PHE B O 1
ATOM 7367 N N . GLY B 1 406 ? -4.383 25.875 -3.359 1 98.31 406 GLY B N 1
ATOM 7368 C CA . GLY B 1 406 ? -3.742 26.281 -2.115 1 98.31 406 GLY B CA 1
ATOM 7369 C C . GLY B 1 406 ? -2.449 27.047 -2.33 1 98.31 406 GLY B C 1
ATOM 7370 O O . GLY B 1 406 ? -1.708 26.766 -3.275 1 98.31 406 GLY B O 1
ATOM 7371 N N . ILE B 1 407 ? -2.24 27.969 -1.501 1 98.56 407 ILE B N 1
ATOM 7372 C CA . ILE B 1 407 ? -0.976 28.688 -1.425 1 98.56 407 ILE B CA 1
ATOM 7373 C C . ILE B 1 407 ? -0.443 28.656 0.006 1 98.56 407 ILE B C 1
ATOM 7375 O O . ILE B 1 407 ? -1.21 28.766 0.964 1 98.56 407 ILE B O 1
ATOM 7379 N N . GLY B 1 408 ? 0.795 28.375 0.086 1 98.31 408 GLY B N 1
ATOM 7380 C CA . GLY B 1 408 ? 1.433 28.312 1.392 1 98.31 408 GLY B CA 1
ATOM 7381 C C . GLY B 1 408 ? 2.756 29.062 1.441 1 98.31 408 GLY B C 1
ATOM 7382 O O . GLY B 1 408 ? 3.494 29.078 0.454 1 98.31 408 GLY B O 1
ATOM 7383 N N . ALA B 1 409 ? 3.023 29.688 2.537 1 98.56 409 ALA B N 1
ATOM 7384 C CA . ALA B 1 409 ? 4.312 30.297 2.84 1 98.56 409 ALA B CA 1
ATOM 7385 C C . ALA B 1 409 ? 4.859 29.797 4.176 1 98.56 409 ALA B C 1
ATOM 7387 O O . ALA B 1 409 ? 4.133 29.75 5.168 1 98.56 409 ALA B O 1
ATOM 7388 N N . THR B 1 410 ? 6.09 29.344 4.145 1 98.19 410 THR B N 1
ATOM 7389 C CA . THR B 1 410 ? 6.73 28.844 5.352 1 98.19 410 THR B CA 1
ATOM 7390 C C . THR B 1 410 ? 8.172 29.344 5.453 1 98.19 410 THR B C 1
ATOM 7392 O O . THR B 1 410 ? 8.852 29.5 4.438 1 98.19 410 THR B O 1
ATOM 7395 N N . GLY B 1 411 ? 8.586 29.641 6.688 1 98.19 411 GLY B N 1
ATOM 7396 C CA . GLY B 1 411 ? 9.953 30.094 6.887 1 98.19 411 GLY B CA 1
ATOM 7397 C C . GLY B 1 411 ? 10.43 29.906 8.312 1 98.19 411 GLY B C 1
ATOM 7398 O O . GLY B 1 411 ? 9.625 29.703 9.227 1 98.19 411 GLY B O 1
ATOM 7399 N N . ALA B 1 412 ? 11.688 29.922 8.414 1 98.31 412 ALA B N 1
ATOM 7400 C CA . ALA B 1 412 ? 12.344 29.938 9.719 1 98.31 412 ALA B CA 1
ATOM 7401 C C . ALA B 1 412 ? 13.617 30.781 9.68 1 98.31 412 ALA B C 1
ATOM 7403 O O . ALA B 1 412 ? 14.289 30.859 8.648 1 98.31 412 ALA B O 1
ATOM 7404 N N . VAL B 1 413 ? 13.883 31.422 10.805 1 98.38 413 VAL B N 1
ATOM 7405 C CA . VAL B 1 413 ? 15.086 32.25 10.922 1 98.38 413 VAL B CA 1
ATOM 7406 C C . VAL B 1 413 ? 15.914 31.781 12.109 1 98.38 413 VAL B C 1
ATOM 7408 O O . VAL B 1 413 ? 15.375 31.516 13.188 1 98.38 413 VAL B O 1
ATOM 7411 N N . ASN B 1 414 ? 17.141 31.672 11.805 1 97.56 414 ASN B N 1
ATOM 7412 C CA . ASN B 1 414 ? 18.094 31.359 12.859 1 97.56 414 ASN B CA 1
ATOM 7413 C C . ASN B 1 414 ? 18.625 32.625 13.539 1 97.56 414 ASN B C 1
ATOM 7415 O O . ASN B 1 414 ? 19.188 33.5 12.875 1 97.56 414 ASN B O 1
ATOM 7419 N N . LEU B 1 415 ? 18.438 32.594 14.812 1 97.5 415 LEU B N 1
ATOM 7420 C CA . LEU B 1 415 ? 18.922 33.75 15.57 1 97.5 415 LEU B CA 1
ATOM 7421 C C . LEU B 1 415 ? 19.938 33.312 16.625 1 97.5 415 LEU B C 1
ATOM 7423 O O . LEU B 1 415 ? 19.859 32.188 17.141 1 97.5 415 LEU B O 1
ATOM 7427 N N . PHE B 1 416 ? 20.938 34.188 16.969 1 96.31 416 PHE B N 1
ATOM 7428 C CA . PHE B 1 416 ? 21.938 33.969 18.016 1 96.31 416 PHE B CA 1
ATOM 7429 C C . PHE B 1 416 ? 22.672 32.656 17.797 1 96.31 416 PHE B C 1
ATOM 7431 O O . PHE B 1 416 ? 22.75 31.828 18.719 1 96.31 416 PHE B O 1
ATOM 7438 N N . ASP B 1 417 ? 23.234 32.469 16.641 1 93.94 417 ASP B N 1
ATOM 7439 C CA . ASP B 1 417 ? 23.969 31.266 16.266 1 93.94 417 ASP B CA 1
ATOM 7440 C C . ASP B 1 417 ? 23.141 30.016 16.5 1 93.94 417 ASP B C 1
ATOM 7442 O O . ASP B 1 417 ? 23.594 29.078 17.156 1 93.94 417 ASP B O 1
ATOM 7446 N N . LYS B 1 418 ? 21.797 30.078 16.156 1 92 418 LYS B N 1
ATOM 7447 C CA . LYS B 1 418 ? 20.844 28.984 16.141 1 92 418 LYS B CA 1
ATOM 7448 C C . LYS B 1 418 ? 20.422 28.609 17.547 1 92 418 LYS B C 1
ATOM 7450 O O . LYS B 1 418 ? 19.844 27.531 17.766 1 92 418 LYS B O 1
ATOM 7455 N N . ARG B 1 419 ? 20.703 29.438 18.5 1 96.62 419 ARG B N 1
ATOM 7456 C CA . ARG B 1 419 ? 20.172 29.234 19.844 1 96.62 419 ARG B CA 1
ATOM 7457 C C . ARG B 1 419 ? 18.656 29.438 19.875 1 96.62 419 ARG B C 1
ATOM 7459 O O . ARG B 1 419 ? 17.953 28.812 20.672 1 96.62 419 ARG B O 1
ATOM 7466 N N . LEU B 1 420 ? 18.281 30.344 19.109 1 98.12 420 LEU B N 1
ATOM 7467 C CA . LEU B 1 420 ? 16.859 30.609 18.922 1 98.12 420 LEU B CA 1
ATOM 7468 C C . LEU B 1 420 ? 16.469 30.5 17.453 1 98.12 420 LEU B C 1
ATOM 7470 O O . LEU B 1 420 ? 17.094 31.125 16.594 1 98.12 420 LEU B O 1
ATOM 7474 N N . ILE B 1 421 ? 15.531 29.672 17.203 1 98.44 421 ILE B N 1
ATOM 7475 C CA . ILE B 1 421 ? 14.953 29.562 15.867 1 98.44 421 ILE B CA 1
ATOM 7476 C C . ILE B 1 421 ? 13.484 29.969 15.914 1 98.44 421 ILE B C 1
ATOM 7478 O O . ILE B 1 421 ? 12.711 29.469 16.734 1 98.44 421 ILE B O 1
ATOM 7482 N N . LEU B 1 422 ? 13.117 30.891 15.133 1 98.69 422 LEU B N 1
ATOM 7483 C CA . LEU B 1 422 ? 11.719 31.266 14.938 1 98.69 422 LEU B CA 1
ATOM 7484 C C . LEU B 1 422 ? 11.172 30.703 13.633 1 98.69 422 LEU B C 1
ATOM 7486 O O . LEU B 1 422 ? 11.852 30.766 12.602 1 98.69 422 LEU B O 1
ATOM 7490 N N . ALA B 1 423 ? 10.016 30.094 13.664 1 98.31 423 ALA B N 1
ATOM 7491 C CA . ALA B 1 423 ? 9.414 29.5 12.477 1 98.31 423 ALA B CA 1
ATOM 7492 C C . ALA B 1 423 ? 7.961 29.922 12.32 1 98.31 423 ALA B C 1
ATOM 7494 O O . ALA B 1 423 ? 7.277 30.203 13.312 1 98.31 423 ALA B O 1
ATOM 7495 N N . THR B 1 424 ? 7.5 30 11.109 1 98.25 424 THR B N 1
ATOM 7496 C CA . THR B 1 424 ? 6.113 30.344 10.82 1 98.25 424 THR B CA 1
ATOM 7497 C C . THR B 1 424 ? 5.629 29.641 9.562 1 98.25 424 THR B C 1
ATOM 7499 O O . THR B 1 424 ? 6.434 29.203 8.734 1 98.25 424 THR B O 1
ATOM 7502 N N . SER B 1 425 ? 4.348 29.406 9.5 1 97.81 425 SER B N 1
ATOM 7503 C CA . SER B 1 425 ? 3.697 28.844 8.32 1 97.81 425 SER B CA 1
ATOM 7504 C C . SER B 1 425 ? 2.295 29.422 8.141 1 97.81 425 SER B C 1
ATOM 7506 O O . SER B 1 425 ? 1.558 29.578 9.117 1 97.81 425 SER B O 1
ATOM 7508 N N . LEU B 1 426 ? 2.023 29.766 6.934 1 98.25 426 LEU B N 1
ATOM 7509 C CA . LEU B 1 426 ? 0.703 30.234 6.531 1 98.25 426 LEU B CA 1
ATOM 7510 C C . LEU B 1 426 ? 0.185 29.438 5.336 1 98.25 426 LEU B C 1
ATOM 7512 O O . LEU B 1 426 ? 0.909 29.25 4.359 1 98.25 426 LEU B O 1
ATOM 7516 N N . ASN B 1 427 ? -1.003 28.938 5.414 1 98.06 427 ASN B N 1
ATOM 7517 C CA . ASN B 1 427 ? -1.679 28.234 4.328 1 98.06 427 ASN B CA 1
ATOM 7518 C C . ASN B 1 427 ? -3.062 28.812 4.059 1 98.06 427 ASN B C 1
ATOM 7520 O O . ASN B 1 427 ? -3.787 29.156 4.992 1 98.06 427 ASN B O 1
ATOM 7524 N N . TYR B 1 428 ? -3.348 29.016 2.848 1 98.25 428 TYR B N 1
ATOM 7525 C CA . TYR B 1 428 ? -4.66 29.484 2.42 1 98.25 428 TYR B CA 1
ATOM 7526 C C . TYR B 1 428 ? -5.098 28.781 1.139 1 98.25 428 TYR B C 1
ATOM 7528 O O . TYR B 1 428 ? -4.289 28.562 0.237 1 98.25 428 TYR B O 1
ATOM 7536 N N . GLY B 1 429 ? -6.41 28.406 1.119 1 98 429 GLY B N 1
ATOM 7537 C CA . GLY B 1 429 ? -6.914 27.859 -0.131 1 98 429 GLY B CA 1
ATOM 7538 C C . GLY B 1 429 ? -8.297 27.25 -0.002 1 98 429 GLY B C 1
ATOM 7539 O O . GLY B 1 429 ? -8.977 27.453 1.007 1 98 429 GLY B O 1
ATOM 7540 N N . LYS B 1 430 ? -8.727 26.625 -1.089 1 97.94 430 LYS B N 1
ATOM 7541 C CA . LYS B 1 430 ? -9.969 25.859 -1.177 1 97.94 430 LYS B CA 1
ATOM 7542 C C . LYS B 1 430 ? -9.711 24.422 -1.583 1 97.94 430 LYS B C 1
ATOM 7544 O O . LYS B 1 430 ? -8.93 24.156 -2.504 1 97.94 430 LYS B O 1
ATOM 7549 N N . GLY B 1 431 ? -10.367 23.516 -0.812 1 96.38 431 GLY B N 1
ATOM 7550 C CA . GLY B 1 431 ? -10.234 22.109 -1.158 1 96.38 431 GLY B CA 1
ATOM 7551 C C . GLY B 1 431 ? -8.977 21.469 -0.594 1 96.38 431 GLY B C 1
ATOM 7552 O O . GLY B 1 431 ? -8.406 20.562 -1.204 1 96.38 431 GLY B O 1
ATOM 7553 N N . LEU B 1 432 ? -8.523 21.938 0.506 1 94.69 432 LEU B N 1
ATOM 7554 C CA . LEU B 1 432 ? -7.238 21.5 1.03 1 94.69 432 LEU B CA 1
ATOM 7555 C C . LEU B 1 432 ? -7.422 20.453 2.121 1 94.69 432 LEU B C 1
ATOM 7557 O O . LEU B 1 432 ? -6.52 20.219 2.93 1 94.69 432 LEU B O 1
ATOM 7561 N N . GLY B 1 433 ? -8.609 19.875 2.217 1 87.69 433 GLY B N 1
ATOM 7562 C CA . GLY B 1 433 ? -8.891 18.922 3.279 1 87.69 433 GLY B CA 1
ATOM 7563 C C . GLY B 1 433 ? -7.82 17.859 3.432 1 87.69 433 GLY B C 1
ATOM 7564 O O . GLY B 1 433 ? -7.223 17.719 4.5 1 87.69 433 GLY B O 1
ATOM 7565 N N . ARG B 1 434 ? -7.41 17.156 2.379 1 87.88 434 ARG B N 1
ATOM 7566 C CA . ARG B 1 434 ? -6.414 16.094 2.438 1 87.88 434 ARG B CA 1
ATOM 7567 C C . ARG B 1 434 ? -5.016 16.672 2.646 1 87.88 434 ARG B C 1
ATOM 7569 O O . ARG B 1 434 ? -4.152 16.016 3.238 1 87.88 434 ARG B O 1
ATOM 7576 N N . TYR B 1 435 ? -4.754 17.828 2.279 1 93.38 435 TYR B N 1
ATOM 7577 C CA . TYR B 1 435 ? -3.439 18.469 2.377 1 93.38 435 TYR B CA 1
ATOM 7578 C C . TYR B 1 435 ? -3.207 19.031 3.771 1 93.38 435 TYR B C 1
ATOM 7580 O O . TYR B 1 435 ? -2.066 19.281 4.168 1 93.38 435 TYR B O 1
ATOM 7588 N N . LEU B 1 436 ? -4.277 19.266 4.41 1 92.94 436 LEU B N 1
ATOM 7589 C CA . LEU B 1 436 ? -4.238 19.609 5.828 1 92.94 436 LEU B CA 1
ATOM 7590 C C . LEU B 1 436 ? -5 18.578 6.656 1 92.94 436 LEU B C 1
ATOM 7592 O O . LEU B 1 436 ? -5.93 18.938 7.383 1 92.94 436 LEU B O 1
ATOM 7596 N N . ASP B 1 437 ? -4.527 17.406 6.543 1 85.88 437 ASP B N 1
ATOM 7597 C CA . ASP B 1 437 ? -5.27 16.234 6.973 1 85.88 437 ASP B CA 1
ATOM 7598 C C . ASP B 1 437 ? -5.512 16.25 8.477 1 85.88 437 ASP B C 1
ATOM 7600 O O . ASP B 1 437 ? -6.523 15.734 8.953 1 85.88 437 ASP B O 1
ATOM 7604 N N . GLY B 1 438 ? -4.664 16.812 9.273 1 85.19 438 GLY B N 1
ATOM 7605 C CA . GLY B 1 438 ? -4.879 16.891 10.711 1 85.19 438 GLY B CA 1
ATOM 7606 C C . GLY B 1 438 ? -6.062 17.75 11.102 1 85.19 438 GLY B C 1
ATOM 7607 O O . GLY B 1 438 ? -6.547 17.688 12.234 1 85.19 438 GLY B O 1
ATOM 7608 N N . THR B 1 439 ? -6.504 18.484 10.156 1 85.12 439 THR B N 1
ATOM 7609 C CA . THR B 1 439 ? -7.512 19.484 10.484 1 85.12 439 THR B CA 1
ATOM 7610 C C . THR B 1 439 ? -8.812 19.203 9.742 1 85.12 439 THR B C 1
ATOM 7612 O O . THR B 1 439 ? -9.898 19.453 10.273 1 85.12 439 THR B O 1
ATOM 7615 N N . SER B 1 440 ? -8.719 18.703 8.602 1 78.38 440 SER B N 1
ATOM 7616 C CA . SER B 1 440 ? -9.922 18.781 7.777 1 78.38 440 SER B CA 1
ATOM 7617 C C . SER B 1 440 ? -10.023 17.578 6.832 1 78.38 440 SER B C 1
ATOM 7619 O O . SER B 1 440 ? -10.633 17.672 5.766 1 78.38 440 SER B O 1
ATOM 7621 N N . ALA B 1 441 ? -9.445 16.531 7.172 1 81.75 441 ALA B N 1
ATOM 7622 C CA . ALA B 1 441 ? -9.57 15.375 6.301 1 81.75 441 ALA B CA 1
ATOM 7623 C C . ALA B 1 441 ? -11.039 15.031 6.043 1 81.75 441 ALA B C 1
ATOM 7625 O O . ALA B 1 441 ? -11.852 15.023 6.965 1 81.75 441 ALA B O 1
ATOM 7626 N N . GLY B 1 442 ? -11.344 14.797 4.746 1 86 442 GLY B N 1
ATOM 7627 C CA . GLY B 1 442 ? -12.711 14.461 4.363 1 86 442 GLY B CA 1
ATOM 7628 C C . GLY B 1 442 ? -13.531 15.672 3.955 1 86 442 GLY B C 1
ATOM 7629 O O . GLY B 1 442 ? -14.609 15.523 3.379 1 86 442 GLY B O 1
ATOM 7630 N N . TYR B 1 443 ? -13.023 16.828 4.195 1 90.62 443 TYR B N 1
ATOM 7631 C CA . TYR B 1 443 ? -13.797 18.047 3.955 1 90.62 443 TYR B CA 1
ATOM 7632 C C . TYR B 1 443 ? -13.086 18.953 2.965 1 90.62 443 TYR B C 1
ATOM 7634 O O . TYR B 1 443 ? -13.031 20.172 3.162 1 90.62 443 TYR B O 1
ATOM 7642 N N . SER B 1 444 ? -12.5 18.312 1.99 1 94.19 444 SER B N 1
ATOM 7643 C CA . SER B 1 444 ? -12.031 19.156 0.892 1 94.19 444 SER B CA 1
ATOM 7644 C C . SER B 1 444 ? -13.188 19.875 0.219 1 94.19 444 SER B C 1
ATOM 7646 O O . SER B 1 444 ? -13.07 21.047 -0.134 1 94.19 444 SER B O 1
ATOM 7648 N N . ALA B 1 445 ? -14.258 19.125 0.082 1 95.75 445 ALA B N 1
ATOM 7649 C CA . ALA B 1 445 ? -15.484 19.672 -0.479 1 95.75 445 ALA B CA 1
ATOM 7650 C C . ALA B 1 445 ? -16.719 19.125 0.244 1 95.75 445 ALA B C 1
ATOM 7652 O O . ALA B 1 445 ? -16.625 18.109 0.943 1 95.75 445 ALA B O 1
ATOM 7653 N N . VAL B 1 446 ? -17.797 19.891 0.094 1 95.94 446 VAL B N 1
ATOM 7654 C CA . VAL B 1 446 ? -19.109 19.438 0.565 1 95.94 446 VAL B CA 1
ATOM 7655 C C . VAL B 1 446 ? -20.125 19.516 -0.575 1 95.94 446 VAL B C 1
ATOM 7657 O O . VAL B 1 446 ? -19.891 20.203 -1.573 1 95.94 446 VAL B O 1
ATOM 7660 N N . THR B 1 447 ? -21.156 18.766 -0.477 1 95.44 447 THR B N 1
ATOM 7661 C CA . THR B 1 447 ? -22.188 18.781 -1.509 1 95.44 447 THR B CA 1
ATOM 7662 C C . THR B 1 447 ? -23.578 18.875 -0.884 1 95.44 447 THR B C 1
ATOM 7664 O O . THR B 1 447 ? -23.797 18.375 0.222 1 95.44 447 THR B O 1
ATOM 7667 N N . ASN B 1 448 ? -24.484 19.547 -1.586 1 94.88 448 ASN B N 1
ATOM 7668 C CA . ASN B 1 448 ? -25.859 19.672 -1.121 1 94.88 448 ASN B CA 1
ATOM 7669 C C . ASN B 1 448 ? -26.766 18.609 -1.755 1 94.88 448 ASN B C 1
ATOM 7671 O O . ASN B 1 448 ? -28 18.703 -1.653 1 94.88 448 ASN B O 1
ATOM 7675 N N . TYR B 1 449 ? -26.156 17.719 -2.438 1 91.94 449 TYR B N 1
ATOM 7676 C CA . TYR B 1 449 ? -26.938 16.609 -2.971 1 91.94 449 TYR B CA 1
ATOM 7677 C C . TYR B 1 449 ? -27.641 15.836 -1.853 1 91.94 449 TYR B C 1
ATOM 7679 O O . TYR B 1 449 ? -27.047 15.594 -0.797 1 91.94 449 TYR B O 1
ATOM 7687 N N . GLY B 1 450 ? -28.906 15.492 -2.131 1 88.75 450 GLY B N 1
ATOM 7688 C CA . GLY B 1 450 ? -29.688 14.727 -1.168 1 88.75 450 GLY B CA 1
ATOM 7689 C C . GLY B 1 450 ? -30.5 15.602 -0.225 1 88.75 450 GLY B C 1
ATOM 7690 O O . GLY B 1 450 ? -31.406 15.117 0.448 1 88.75 450 GLY B O 1
ATOM 7691 N N . LEU B 1 451 ? -30.172 16.875 -0.114 1 92.06 451 LEU B N 1
ATOM 7692 C CA . LEU B 1 451 ? -30.953 17.797 0.702 1 92.06 451 LEU B CA 1
ATOM 7693 C C . LEU B 1 451 ? -32.188 18.266 -0.041 1 92.06 451 LEU B C 1
ATOM 7695 O O . LEU B 1 451 ? -32.25 18.219 -1.272 1 92.06 451 LEU B O 1
ATOM 7699 N N . SER B 1 452 ? -33.188 18.672 0.662 1 92.44 452 SER B N 1
ATOM 7700 C CA . SER B 1 452 ? -34.406 19.203 0.056 1 92.44 452 SER B CA 1
ATOM 7701 C C . SER B 1 452 ? -34.156 20.578 -0.549 1 92.44 452 SER B C 1
ATOM 7703 O O . SER B 1 452 ? -33.156 21.234 -0.229 1 92.44 452 SER B O 1
ATOM 7705 N N . ALA B 1 453 ? -35.125 20.906 -1.35 1 91.56 453 ALA B N 1
ATOM 7706 C CA . ALA B 1 453 ? -35.031 22.219 -1.976 1 91.56 453 ALA B CA 1
ATOM 7707 C C . ALA B 1 453 ? -35.031 23.328 -0.926 1 91.56 453 ALA B C 1
ATOM 7709 O O . ALA B 1 453 ? -34.312 24.328 -1.056 1 91.56 453 ALA B O 1
ATOM 7710 N N . SER B 1 454 ? -35.844 23.188 0.134 1 91.38 454 SER B N 1
ATOM 7711 C CA . SER B 1 454 ? -35.938 24.188 1.188 1 91.38 454 SER B CA 1
ATOM 7712 C C . SER B 1 454 ? -34.625 24.281 1.978 1 91.38 454 SER B C 1
ATOM 7714 O O . SER B 1 454 ? -34.375 25.297 2.631 1 91.38 454 SER B O 1
ATOM 7716 N N . GLN B 1 455 ? -33.812 23.281 1.902 1 92.31 455 GLN B N 1
ATOM 7717 C CA . GLN B 1 455 ? -32.531 23.234 2.619 1 92.31 455 GLN B CA 1
ATOM 7718 C C . GLN B 1 455 ? -31.391 23.656 1.724 1 92.31 455 GLN B C 1
ATOM 7720 O O . GLN B 1 455 ? -30.219 23.578 2.117 1 92.31 455 GLN B O 1
ATOM 7725 N N . GLY B 1 456 ? -31.766 24.047 0.527 1 90.75 456 GLY B N 1
ATOM 7726 C CA . GLY B 1 456 ? -30.734 24.406 -0.431 1 90.75 456 GLY B CA 1
ATOM 7727 C C . GLY B 1 456 ? -30.203 23.219 -1.198 1 90.75 456 GLY B C 1
ATOM 7728 O O . GLY B 1 456 ? -29.047 23.219 -1.642 1 90.75 456 GLY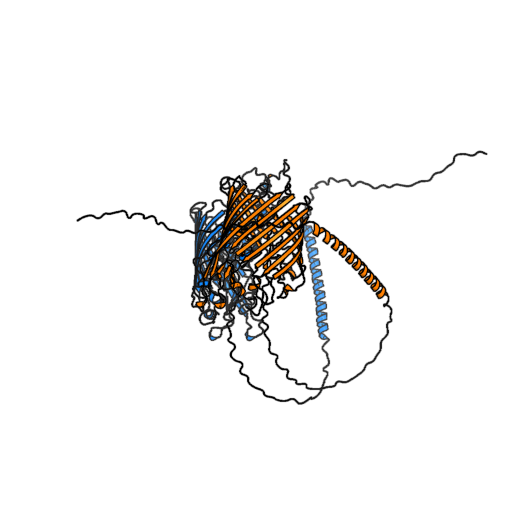 B O 1
ATOM 7729 N N . GLY B 1 457 ? -30.922 22.188 -1.287 1 91.81 457 GLY B N 1
ATOM 7730 C CA . GLY B 1 457 ? -30.531 21 -2.014 1 91.81 457 GLY B CA 1
ATOM 7731 C C . GLY B 1 457 ? -30.297 21.25 -3.492 1 91.81 457 GLY B C 1
ATOM 7732 O O . GLY B 1 457 ? -30.906 22.156 -4.074 1 91.81 457 GLY B O 1
ATOM 7733 N N . GLY B 1 458 ? -29.391 20.469 -4.082 1 91.62 458 GLY B N 1
ATOM 7734 C CA . GLY B 1 458 ? -29.016 20.547 -5.484 1 91.62 458 GLY B CA 1
ATOM 7735 C C . GLY B 1 458 ? -27.969 19.516 -5.879 1 91.62 458 GLY B C 1
ATOM 7736 O O . GLY B 1 458 ? -27.906 18.438 -5.277 1 91.62 458 GLY B O 1
ATOM 7737 N N . ASN B 1 459 ? -27.375 19.766 -6.965 1 91.12 459 ASN B N 1
ATOM 7738 C CA . ASN B 1 459 ? -26.328 18.875 -7.48 1 91.12 459 ASN B CA 1
ATOM 7739 C C . ASN B 1 459 ? -25.016 19.609 -7.652 1 91.12 459 ASN B C 1
ATOM 7741 O O . ASN B 1 459 ? -24.375 19.531 -8.703 1 91.12 459 ASN B O 1
ATOM 7745 N N . GLU B 1 460 ? -24.703 20.203 -6.488 1 92.88 460 GLU B N 1
ATOM 7746 C CA . GLU B 1 460 ? -23.5 21.031 -6.562 1 92.88 460 GLU B CA 1
ATOM 7747 C C . GLU B 1 460 ? -22.484 20.594 -5.504 1 92.88 460 GLU B C 1
ATOM 7749 O O . GLU B 1 460 ? -22.859 20.203 -4.398 1 92.88 460 GLU B O 1
ATOM 7754 N N . ILE B 1 461 ? -21.234 20.688 -5.848 1 94.38 461 ILE B N 1
ATOM 7755 C CA . ILE B 1 461 ? -20.156 20.547 -4.871 1 94.38 461 ILE B CA 1
ATOM 7756 C C . ILE B 1 461 ? -19.531 21.906 -4.602 1 94.38 461 ILE B C 1
ATOM 7758 O O . ILE B 1 461 ? -19.406 22.734 -5.512 1 94.38 461 ILE B O 1
ATOM 7762 N N . ASP B 1 462 ? -19.219 22.188 -3.35 1 96.19 462 ASP B N 1
ATOM 7763 C CA . ASP B 1 462 ? -18.547 23.406 -2.943 1 96.19 462 ASP B CA 1
ATOM 7764 C C . ASP B 1 462 ? -17.234 23.109 -2.227 1 96.19 462 ASP B C 1
ATOM 7766 O O . ASP B 1 462 ? -17.219 22.344 -1.258 1 96.19 462 ASP B O 1
ATOM 7770 N N . MET B 1 463 ? -16.203 23.766 -2.742 1 97.31 463 MET B N 1
ATOM 7771 C CA . MET B 1 463 ? -14.922 23.609 -2.066 1 97.31 463 MET B CA 1
ATOM 7772 C C . MET B 1 463 ? -14.922 24.312 -0.714 1 97.31 463 MET B C 1
ATOM 7774 O O . MET B 1 463 ? -15.461 25.406 -0.584 1 97.31 463 MET B O 1
ATOM 7778 N N . VAL B 1 464 ? -14.336 23.672 0.239 1 97.5 464 VAL B N 1
ATOM 7779 C CA . VAL B 1 464 ? -14.211 24.281 1.563 1 97.5 464 VAL B CA 1
ATOM 7780 C C . VAL B 1 464 ? -13 25.203 1.598 1 97.5 464 VAL B C 1
ATOM 7782 O O . VAL B 1 464 ? -11.906 24.812 1.192 1 97.5 464 VAL B O 1
ATOM 7785 N N . GLU B 1 465 ? -13.242 26.391 2.061 1 97.75 465 GLU B N 1
ATOM 7786 C CA . GLU B 1 465 ? -12.164 27.359 2.209 1 97.75 465 GLU B CA 1
ATOM 7787 C C . GLU B 1 465 ? -11.461 27.203 3.553 1 97.75 465 GLU B C 1
ATOM 7789 O O . GLU B 1 465 ? -12.109 27.031 4.582 1 97.75 465 GLU B O 1
ATOM 7794 N N . ILE B 1 466 ? -10.117 27.328 3.525 1 97.19 466 ILE B N 1
ATOM 7795 C CA . ILE B 1 466 ? -9.375 27.125 4.766 1 97.19 466 ILE B CA 1
ATOM 7796 C C . ILE B 1 466 ? -8.25 28.156 4.859 1 97.19 466 ILE B C 1
ATOM 7798 O O . ILE B 1 466 ? -7.586 28.453 3.859 1 97.19 466 ILE B O 1
ATOM 7802 N N . MET B 1 467 ? -8.117 28.719 5.984 1 97.81 467 MET B N 1
ATOM 7803 C CA . MET B 1 467 ? -6.957 29.5 6.391 1 97.81 467 MET B CA 1
ATOM 7804 C C . MET B 1 467 ? -6.305 28.906 7.633 1 97.81 467 MET B C 1
ATOM 7806 O O . MET B 1 467 ? -6.98 28.656 8.633 1 97.81 467 MET B O 1
ATOM 7810 N N . ALA B 1 468 ? -5.023 28.641 7.543 1 97.81 468 ALA B N 1
ATOM 7811 C CA . ALA B 1 468 ? -4.281 28.062 8.656 1 97.81 468 ALA B CA 1
ATOM 7812 C C . ALA B 1 468 ? -2.963 28.781 8.891 1 97.81 468 ALA B C 1
ATOM 7814 O O . ALA B 1 468 ? -2.289 29.188 7.934 1 97.81 468 ALA B O 1
ATOM 7815 N N . ALA B 1 469 ? -2.639 28.953 10.133 1 97.75 469 ALA B N 1
ATOM 7816 C CA . ALA B 1 469 ? -1.393 29.625 10.492 1 97.75 469 ALA B CA 1
ATOM 7817 C C . ALA B 1 469 ? -0.724 28.938 11.688 1 97.75 469 ALA B C 1
ATOM 7819 O O . ALA B 1 469 ? -1.402 28.391 12.547 1 97.75 469 ALA B O 1
ATOM 7820 N N . MET B 1 470 ? 0.592 29 11.711 1 97.75 470 MET B N 1
ATOM 7821 C CA . MET B 1 470 ? 1.396 28.5 12.828 1 97.75 470 MET B CA 1
ATOM 7822 C C . MET B 1 470 ? 2.572 29.438 13.094 1 97.75 470 MET B C 1
ATOM 7824 O O . MET B 1 470 ? 3.219 29.906 12.164 1 97.75 470 MET B O 1
ATOM 7828 N N . VAL B 1 471 ? 2.775 29.766 14.305 1 98.25 471 VAL B N 1
ATOM 7829 C CA . VAL B 1 471 ? 3.996 30.422 14.773 1 98.25 471 VAL B CA 1
ATOM 7830 C C . VAL B 1 471 ? 4.652 29.578 15.859 1 98.25 471 VAL B C 1
ATOM 7832 O O . VAL B 1 471 ? 3.967 28.984 16.688 1 98.25 471 VAL B O 1
ATOM 7835 N N . GLY B 1 472 ? 5.949 29.453 15.727 1 98.12 472 GLY B N 1
ATOM 7836 C CA . GLY B 1 472 ? 6.645 28.641 16.719 1 98.12 472 GLY B CA 1
ATOM 7837 C C . GLY B 1 472 ? 8.094 29.047 16.906 1 98.12 472 GLY B C 1
ATOM 7838 O O . GLY B 1 472 ? 8.609 29.891 16.172 1 98.12 472 GLY B O 1
ATOM 7839 N N . ALA B 1 473 ? 8.688 28.453 17.938 1 98.5 473 ALA B N 1
ATOM 7840 C CA . ALA B 1 473 ? 10.086 28.734 18.266 1 98.5 473 ALA B CA 1
ATOM 7841 C C . ALA B 1 473 ? 10.75 27.516 18.906 1 98.5 473 ALA B C 1
ATOM 7843 O O . ALA B 1 473 ? 10.086 26.734 19.594 1 98.5 473 ALA B O 1
ATOM 7844 N N . GLN B 1 474 ? 11.984 27.359 18.609 1 98.44 474 GLN B N 1
ATOM 7845 C CA . GLN B 1 474 ? 12.867 26.469 19.359 1 98.44 474 GLN B CA 1
ATOM 7846 C C . GLN B 1 474 ? 13.969 27.25 20.062 1 98.44 474 GLN B C 1
ATOM 7848 O O . GLN B 1 474 ? 14.633 28.094 19.453 1 98.44 474 GLN B O 1
ATOM 7853 N N . TYR B 1 475 ? 14.156 27.031 21.297 1 98.56 475 TYR B N 1
ATOM 7854 C CA . TYR B 1 475 ? 15.195 27.703 22.078 1 98.56 475 TYR B CA 1
ATOM 7855 C C . TYR B 1 475 ? 16.109 26.688 22.75 1 98.56 475 TYR B C 1
ATOM 7857 O O . TYR B 1 475 ? 15.633 25.797 23.484 1 98.56 475 TYR B O 1
ATOM 7865 N N . LYS B 1 476 ? 17.359 26.875 22.562 1 97.88 476 LYS B N 1
ATOM 7866 C CA . LYS B 1 476 ? 18.344 26.031 23.219 1 97.88 476 LYS B CA 1
ATOM 7867 C C . LYS B 1 476 ? 18.844 26.672 24.516 1 97.88 476 LYS B C 1
ATOM 7869 O O . LYS B 1 476 ? 19.641 27.609 24.5 1 97.88 476 LYS B O 1
ATOM 7874 N N . TRP B 1 477 ? 18.453 26.125 25.625 1 98.12 477 TRP B N 1
ATOM 7875 C CA . TRP B 1 477 ? 18.938 26.578 26.938 1 98.12 477 TRP B CA 1
ATOM 7876 C C . TRP B 1 477 ? 20.422 26.234 27.109 1 98.12 477 TRP B C 1
ATOM 7878 O O . TRP B 1 477 ? 21.172 27.016 27.703 1 98.12 477 TRP B O 1
ATOM 7888 N N . THR B 1 478 ? 20.75 25.062 26.656 1 96.94 478 THR B N 1
ATOM 7889 C CA . THR B 1 478 ? 22.109 24.547 26.531 1 96.94 478 THR B CA 1
ATOM 7890 C C . THR B 1 478 ? 22.266 23.719 25.266 1 96.94 478 THR B C 1
ATOM 7892 O O . THR B 1 478 ? 21.328 23.609 24.484 1 96.94 478 THR B O 1
ATOM 7895 N N . ASP B 1 479 ? 23.422 23.188 25.141 1 93.94 479 ASP B N 1
ATOM 7896 C CA . ASP B 1 479 ? 23.656 22.375 23.953 1 93.94 479 ASP B CA 1
ATOM 7897 C C . ASP B 1 479 ? 22.859 21.078 24 1 93.94 479 ASP B C 1
ATOM 7899 O O . ASP B 1 479 ? 22.609 20.453 22.969 1 93.94 479 ASP B O 1
ATOM 7903 N N . SER B 1 480 ? 22.422 20.625 25.141 1 96.19 480 SER B N 1
ATOM 7904 C CA . SER B 1 480 ? 21.734 19.344 25.266 1 96.19 480 SER B CA 1
ATOM 7905 C C . SER B 1 480 ? 20.297 19.531 25.734 1 96.19 480 SER B C 1
ATOM 7907 O O . SER B 1 480 ? 19.547 18.562 25.906 1 96.19 480 SER B O 1
ATOM 7909 N N . LEU B 1 481 ? 19.922 20.734 26.078 1 97.88 481 LEU B N 1
ATOM 7910 C CA . LEU B 1 481 ? 18.578 21.016 26.578 1 97.88 481 LEU B CA 1
ATOM 7911 C C . LEU B 1 481 ? 17.875 22.062 25.719 1 97.88 481 LEU B C 1
ATOM 7913 O O . LEU B 1 481 ? 18.391 23.156 25.531 1 97.88 481 LEU B O 1
ATOM 7917 N N . ARG B 1 482 ? 16.719 21.734 25.188 1 98.25 482 ARG B N 1
ATOM 7918 C CA . ARG B 1 482 ? 16.016 22.672 24.312 1 98.25 482 ARG B CA 1
ATOM 7919 C C . ARG B 1 482 ? 14.516 22.594 24.547 1 98.25 482 ARG B C 1
ATOM 7921 O O . ARG B 1 482 ? 14.008 21.609 25.078 1 98.25 482 ARG B O 1
ATOM 7928 N N . SER B 1 483 ? 13.852 23.609 24.156 1 98.62 483 SER B N 1
ATOM 7929 C CA . SER B 1 483 ? 12.391 23.688 24.188 1 98.62 483 SER B CA 1
ATOM 7930 C C . SER B 1 483 ? 11.836 24.094 22.828 1 98.62 483 SER B C 1
ATOM 7932 O O . SER B 1 483 ? 12.492 24.828 22.078 1 98.62 483 SER B O 1
ATOM 7934 N N . ASN B 1 484 ? 10.703 23.578 22.531 1 98.25 484 ASN B N 1
ATOM 7935 C CA . ASN B 1 484 ? 9.906 24 21.391 1 98.25 484 ASN B CA 1
ATOM 7936 C C . ASN B 1 484 ? 8.531 24.484 21.828 1 98.25 484 ASN B C 1
ATOM 7938 O O . ASN B 1 484 ? 7.91 23.906 22.719 1 98.25 484 ASN B O 1
ATOM 7942 N N . VAL B 1 485 ? 8.086 25.547 21.234 1 98.25 485 VAL B N 1
ATOM 7943 C CA . VAL B 1 485 ? 6.734 26.062 21.438 1 98.25 485 VAL B CA 1
ATOM 7944 C C . VAL B 1 485 ? 6.086 26.375 20.094 1 98.25 485 VAL B C 1
ATOM 7946 O O . VAL B 1 485 ? 6.746 26.875 19.172 1 98.25 485 VAL B O 1
ATOM 7949 N N . SER B 1 486 ? 4.84 26.016 19.938 1 97.44 486 SER B N 1
ATOM 7950 C CA . SER B 1 486 ? 4.113 26.359 18.719 1 97.44 486 SER B CA 1
ATOM 7951 C C . SER B 1 486 ? 2.66 26.703 19.031 1 97.44 486 SER B C 1
ATOM 7953 O O . SER B 1 486 ? 2.066 26.156 19.953 1 97.44 486 SER B O 1
ATOM 7955 N N . LEU B 1 487 ? 2.125 27.625 18.312 1 98.12 487 LEU B N 1
ATOM 7956 C CA . LEU B 1 487 ? 0.724 28.016 18.312 1 98.12 487 LEU B CA 1
ATOM 7957 C C . LEU B 1 487 ? 0.115 27.875 16.922 1 98.12 487 LEU B C 1
ATOM 7959 O O . LEU B 1 487 ? 0.706 28.297 15.938 1 98.12 487 LEU B O 1
ATOM 7963 N N . HIS B 1 488 ? -1.021 27.25 16.891 1 97.44 488 HIS B N 1
ATOM 7964 C CA . HIS B 1 488 ? -1.693 26.953 15.633 1 97.44 488 HIS B CA 1
ATOM 7965 C C . HIS B 1 488 ? -3.105 27.531 15.609 1 97.44 488 HIS B C 1
ATOM 7967 O O . HIS B 1 488 ? -3.811 27.5 16.625 1 97.44 488 HIS B O 1
ATOM 7973 N N . GLY B 1 489 ? -3.527 28.047 14.484 1 97.44 489 GLY B N 1
ATOM 7974 C CA . GLY B 1 489 ? -4.887 28.5 14.242 1 97.44 489 GLY B CA 1
ATOM 7975 C C . GLY B 1 489 ? -5.406 28.125 12.867 1 97.44 489 GLY B C 1
ATOM 7976 O O . GLY B 1 489 ? -4.703 28.297 11.867 1 97.44 489 GLY B O 1
ATOM 7977 N N . VAL B 1 490 ? -6.629 27.609 12.836 1 97.31 490 VAL B N 1
ATOM 7978 C CA . VAL B 1 490 ? -7.262 27.219 11.578 1 97.31 490 VAL B CA 1
ATOM 7979 C C . VAL B 1 490 ? -8.695 27.734 11.539 1 97.31 490 VAL B C 1
ATOM 7981 O O . VAL B 1 490 ? -9.406 27.703 12.539 1 97.31 490 VAL B O 1
ATOM 7984 N N . ARG B 1 491 ? -9.062 28.266 10.445 1 97.81 491 ARG B N 1
ATOM 7985 C CA . ARG B 1 491 ? -10.438 28.672 10.18 1 97.81 491 ARG B CA 1
ATOM 7986 C C . ARG B 1 491 ? -10.953 28.062 8.883 1 97.81 491 ARG B C 1
ATOM 7988 O O . ARG B 1 491 ? -10.289 28.156 7.844 1 97.81 491 ARG B O 1
ATOM 7995 N N . LEU B 1 492 ? -12.078 27.453 8.961 1 97.31 492 LEU B N 1
ATOM 7996 C CA . LEU B 1 492 ? -12.734 26.891 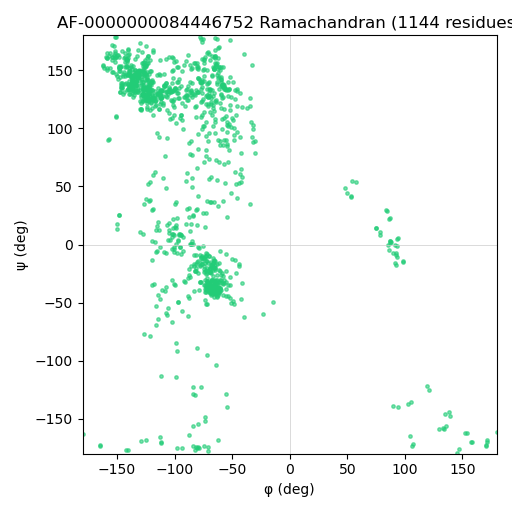7.789 1 97.31 492 LEU B CA 1
ATOM 7997 C C . LEU B 1 492 ? -14.039 27.625 7.492 1 97.31 492 LEU B C 1
ATOM 7999 O O . LEU B 1 492 ? -14.719 28.078 8.414 1 97.31 492 LEU B O 1
ATOM 8003 N N . ASN B 1 493 ? -14.352 27.734 6.258 1 97.62 493 ASN B N 1
ATOM 8004 C CA . ASN B 1 493 ? -15.609 28.344 5.809 1 97.62 493 ASN B CA 1
ATOM 8005 C C . ASN B 1 493 ? -16.391 27.375 4.926 1 97.62 493 ASN B C 1
ATOM 8007 O O . ASN B 1 493 ? -15.852 26.812 3.975 1 97.62 493 ASN B O 1
ATOM 8011 N N . TYR B 1 494 ? -17.625 27.25 5.234 1 96.69 494 TYR B N 1
ATOM 8012 C CA . TYR B 1 494 ? -18.531 26.312 4.559 1 96.69 494 TYR B CA 1
ATOM 8013 C C . TYR B 1 494 ? -19.734 27.047 3.992 1 96.69 494 TYR B C 1
ATOM 8015 O O . TYR B 1 494 ? -20.109 28.125 4.465 1 96.69 494 TYR B O 1
ATOM 8023 N N . PRO B 1 495 ? -20.328 26.406 2.959 1 96 495 PRO B N 1
ATOM 8024 C CA . PRO B 1 495 ? -21.656 26.906 2.568 1 96 495 PRO B CA 1
ATOM 8025 C C . PRO B 1 495 ? -22.703 26.703 3.652 1 96 495 PRO B C 1
ATOM 8027 O O . PRO B 1 495 ? -22.547 25.828 4.508 1 96 495 PRO B O 1
ATOM 8030 N N . SER B 1 496 ? -23.812 27.422 3.559 1 94.81 496 SER B N 1
ATOM 8031 C CA . SER B 1 496 ? -24.797 27.484 4.637 1 94.81 496 SER B CA 1
ATOM 8032 C C . SER B 1 496 ? -25.547 26.156 4.766 1 94.81 496 SER B C 1
ATOM 8034 O O . SER B 1 496 ? -26.031 25.828 5.844 1 94.81 496 SER B O 1
ATOM 8036 N N . TYR B 1 497 ? -25.562 25.422 3.729 1 95.5 497 TYR B N 1
ATOM 8037 C CA . TYR B 1 497 ? -26.406 24.234 3.764 1 95.5 497 TYR B CA 1
ATOM 8038 C C . TYR B 1 497 ? -25.797 23.156 4.648 1 95.5 497 TYR B C 1
ATOM 8040 O O . TYR B 1 497 ? -26.453 22.172 4.98 1 95.5 497 TYR B O 1
ATOM 8048 N N . VAL B 1 498 ? -24.578 23.281 5.102 1 95.38 498 VAL B N 1
ATOM 8049 C CA . VAL B 1 498 ? -23.969 22.266 5.945 1 95.38 498 VAL B CA 1
ATOM 8050 C C . VAL B 1 498 ? -24.703 22.172 7.277 1 95.38 498 VAL B C 1
ATOM 8052 O O . VAL B 1 498 ? -24.547 21.203 8.016 1 95.38 498 VAL B O 1
ATOM 8055 N N . ARG B 1 499 ? -25.438 23.188 7.645 1 94.38 499 ARG B N 1
ATOM 8056 C CA . ARG B 1 499 ? -26.203 23.188 8.883 1 94.38 499 ARG B CA 1
ATOM 8057 C C . ARG B 1 499 ? -27.266 22.094 8.867 1 94.38 499 ARG B C 1
ATOM 8059 O O . ARG B 1 499 ? -27.828 21.75 9.906 1 94.38 499 ARG B O 1
ATOM 8066 N N . TYR B 1 500 ? -27.547 21.594 7.668 1 94.12 500 TYR B N 1
ATOM 8067 C CA . TYR B 1 500 ? -28.594 20.578 7.535 1 94.12 500 TYR B CA 1
ATOM 8068 C C . TYR B 1 500 ? -27.984 19.188 7.426 1 94.12 500 TYR B C 1
ATOM 8070 O O . TYR B 1 500 ? -28.688 18.219 7.125 1 94.12 500 TYR B O 1
ATOM 8078 N N . PHE B 1 501 ? -26.719 19.078 7.617 1 94 501 PHE B N 1
ATOM 8079 C CA . PHE B 1 501 ? -26.094 17.766 7.609 1 94 501 PHE B CA 1
ATOM 8080 C C . PHE B 1 501 ? -26.578 16.938 8.797 1 94 501 PHE B C 1
ATOM 8082 O O . PHE B 1 501 ? -26.906 17.484 9.844 1 94 501 PHE B O 1
ATOM 8089 N N . SER B 1 502 ? -26.547 15.602 8.57 1 91.12 502 SER B N 1
ATOM 8090 C CA . SER B 1 502 ? -27 14.695 9.609 1 91.12 502 SER B CA 1
ATOM 8091 C C . SER B 1 502 ? -26.219 14.891 10.906 1 91.12 502 SER B C 1
ATOM 8093 O O . SER B 1 502 ? -24.984 14.984 10.875 1 91.12 502 SER B O 1
ATOM 8095 N N . GLY B 1 503 ? -26.953 14.953 12.023 1 90.31 503 GLY B N 1
ATOM 8096 C CA . GLY B 1 503 ? -26.344 15.086 13.328 1 90.31 503 GLY B CA 1
ATOM 8097 C C . GLY B 1 503 ? -26.328 16.516 13.844 1 90.31 503 GLY B C 1
ATOM 8098 O O . GLY B 1 503 ? -26.062 16.75 15.023 1 90.31 503 GLY B O 1
ATOM 8099 N N . CYS B 1 504 ? -26.578 17.469 12.938 1 92.19 504 CYS B N 1
ATOM 8100 C CA . CYS B 1 504 ? -26.703 18.844 13.391 1 92.19 504 CYS B CA 1
ATOM 8101 C C . CYS B 1 504 ? -28.031 19.062 14.102 1 92.19 504 CYS B C 1
ATOM 8103 O O . CYS B 1 504 ? -29 18.344 13.859 1 92.19 504 CYS B O 1
ATOM 8105 N N . GLU B 1 505 ? -28.031 20.047 14.867 1 88.56 505 GLU B N 1
ATOM 8106 C CA . GLU B 1 505 ? -29.266 20.359 15.586 1 88.56 505 GLU B CA 1
ATOM 8107 C C . GLU B 1 505 ? -30.453 20.5 14.625 1 88.56 505 GLU B C 1
ATOM 8109 O O . GLU B 1 505 ? -30.359 21.219 13.633 1 88.56 505 GLU B O 1
ATOM 8114 N N . GLY B 1 506 ? -31.484 19.766 14.945 1 87.62 506 GLY B N 1
ATOM 8115 C CA . GLY B 1 506 ? -32.719 19.906 14.188 1 87.62 506 GLY B CA 1
ATOM 8116 C C . GLY B 1 506 ? -32.781 19.031 12.945 1 87.62 506 GLY B C 1
ATOM 8117 O O . GLY B 1 506 ? -33.719 19.125 12.148 1 87.62 506 GLY B O 1
ATOM 8118 N N . THR B 1 507 ? -31.781 18.266 12.711 1 88.69 507 THR B N 1
ATOM 8119 C CA . THR B 1 507 ? -31.734 17.531 11.453 1 88.69 507 THR B CA 1
ATOM 8120 C C . THR B 1 507 ? -32 16.047 11.688 1 88.69 507 THR B C 1
ATOM 8122 O O . THR B 1 507 ? -32.531 15.367 10.812 1 88.69 507 THR B O 1
ATOM 8125 N N . SER B 1 508 ? -31.547 15.477 12.742 1 83.31 508 SER B N 1
ATOM 8126 C CA . SER B 1 508 ? -31.703 14.047 13.008 1 83.31 508 SER B CA 1
ATOM 8127 C C . SER B 1 508 ? -31.875 13.781 14.5 1 83.31 508 SER B C 1
ATOM 8129 O O . SER B 1 508 ? -31.672 14.68 15.32 1 83.31 508 SER B O 1
ATOM 8131 N N . ALA B 1 509 ? -32.312 12.516 14.766 1 76.56 509 ALA B N 1
ATOM 8132 C CA . ALA B 1 509 ? -32.562 12.109 16.141 1 76.56 509 ALA B CA 1
ATOM 8133 C C . ALA B 1 509 ? -31.266 11.609 16.797 1 76.56 509 ALA B C 1
ATOM 8135 O O . ALA B 1 509 ? -31.188 11.523 18.031 1 76.56 509 ALA B O 1
ATOM 8136 N N . THR B 1 510 ? -30.375 11.297 15.969 1 77.75 510 THR B N 1
ATOM 8137 C CA . THR B 1 510 ? -29.141 10.727 16.5 1 77.75 510 THR B CA 1
ATOM 8138 C C . THR B 1 510 ? -27.922 11.531 16.031 1 77.75 510 THR B C 1
ATOM 8140 O O . THR B 1 510 ? -27.984 12.211 15.008 1 77.75 510 THR B O 1
ATOM 8143 N N . SER B 1 511 ? -26.906 11.461 16.812 1 76.75 511 SER B N 1
ATOM 8144 C CA . SER B 1 511 ? -25.656 12.117 16.438 1 76.75 511 SER B CA 1
ATOM 8145 C C . SER B 1 511 ? -25.047 11.469 15.203 1 76.75 511 SER B C 1
ATOM 8147 O O . SER B 1 511 ? -25.391 10.344 14.844 1 76.75 511 SER B O 1
ATOM 8149 N N . SER B 1 512 ? -24.328 12.32 14.5 1 80.31 512 SER B N 1
ATOM 8150 C CA . SER B 1 512 ? -23.625 11.852 13.305 1 80.31 512 SER B CA 1
ATOM 8151 C C . SER B 1 512 ? -22.234 12.453 13.203 1 80.31 512 SER B C 1
ATOM 8153 O O . SER B 1 512 ? -22.031 13.609 13.57 1 80.31 512 SER B O 1
ATOM 8155 N N . ALA B 1 513 ? -21.391 11.68 12.711 1 80.5 513 ALA B N 1
ATOM 8156 C CA . ALA B 1 513 ? -20.016 12.117 12.508 1 80.5 513 ALA B CA 1
ATOM 8157 C C . ALA B 1 513 ? -19.938 13.219 11.453 1 80.5 513 ALA B C 1
ATOM 8159 O O . ALA B 1 513 ? -18.953 13.961 11.391 1 80.5 513 ALA B O 1
ATOM 8160 N N . VAL B 1 514 ? -21 13.352 10.695 1 87.75 514 VAL B N 1
ATOM 8161 C CA . VAL B 1 514 ? -20.953 14.312 9.594 1 87.75 514 VAL B CA 1
ATOM 8162 C C . VAL B 1 514 ? -21 15.734 10.148 1 87.75 514 VAL B C 1
ATOM 8164 O O . VAL B 1 514 ? -20.109 16.547 9.867 1 87.75 514 VAL B O 1
ATOM 8167 N N . CYS B 1 515 ? -21.953 15.961 10.969 1 89.69 515 CYS B N 1
ATOM 8168 C CA . CYS B 1 515 ? -22.062 17.281 11.586 1 89.69 515 CYS B CA 1
ATOM 8169 C C . CYS B 1 515 ? -20.891 17.547 12.508 1 89.69 515 CYS B C 1
ATOM 8171 O O . CYS B 1 515 ? -20.359 18.672 12.539 1 89.69 515 CYS B O 1
ATOM 8173 N N . ASP B 1 516 ? -20.406 16.562 13.164 1 88.62 516 ASP B N 1
ATOM 8174 C CA . ASP B 1 516 ? -19.344 16.703 14.148 1 88.62 516 ASP B CA 1
ATOM 8175 C C . ASP B 1 516 ? -18 16.969 13.477 1 88.62 516 ASP B C 1
ATOM 8177 O O . ASP B 1 516 ? -17.031 17.375 14.141 1 88.62 516 ASP B O 1
ATOM 8181 N N . GLY B 1 517 ? -17.953 16.719 12.25 1 89.81 517 GLY B N 1
ATOM 8182 C CA . GLY B 1 517 ? -16.719 16.938 11.523 1 89.81 517 GLY B CA 1
ATOM 8183 C C . GLY B 1 517 ? -16.625 18.297 10.875 1 89.81 517 GLY B C 1
ATOM 8184 O O . GLY B 1 517 ? -15.586 18.656 10.328 1 89.81 517 GLY B O 1
ATOM 8185 N N . VAL B 1 518 ? -17.719 19.062 10.945 1 93.31 518 VAL B N 1
ATOM 8186 C CA . VAL B 1 518 ? -17.734 20.375 10.312 1 93.31 518 VAL B CA 1
ATOM 8187 C C . VAL B 1 518 ? -17.172 21.422 11.273 1 93.31 518 VAL B C 1
ATOM 8189 O O . VAL B 1 518 ? -17.922 22.25 11.82 1 93.31 518 VAL B O 1
ATOM 8192 N N . ASN B 1 519 ? -15.898 21.453 11.383 1 94.56 519 ASN B N 1
ATOM 8193 C CA . ASN B 1 519 ? -15.211 22.422 12.234 1 94.56 519 ASN B CA 1
ATOM 8194 C C . ASN B 1 519 ? -15.156 23.797 11.586 1 94.56 519 ASN B C 1
ATOM 8196 O O . ASN B 1 519 ? -14.93 23.922 10.383 1 94.56 519 ASN B O 1
ATOM 8200 N N . ARG B 1 520 ? -15.367 24.812 12.391 1 96.06 520 ARG B N 1
ATOM 8201 C CA . ARG B 1 520 ? -15.211 26.203 11.93 1 96.06 520 ARG B CA 1
ATOM 8202 C C . ARG B 1 520 ? -13.836 26.75 12.312 1 96.06 520 ARG B C 1
ATOM 8204 O O . ARG B 1 520 ? -13.148 27.344 11.477 1 96.06 520 ARG B O 1
ATOM 8211 N N . ASP B 1 521 ? -13.531 26.547 13.578 1 96.56 521 ASP B N 1
ATOM 8212 C CA . ASP B 1 521 ? -12.25 27.016 14.102 1 96.56 521 ASP B CA 1
ATOM 8213 C C . ASP B 1 521 ? -11.539 25.922 14.891 1 96.56 521 ASP B C 1
ATOM 8215 O O . ASP B 1 521 ? -12.18 25.156 15.609 1 96.56 521 ASP B O 1
ATOM 8219 N N . ILE B 1 522 ? -10.25 25.922 14.781 1 96.19 522 ILE B N 1
ATOM 8220 C CA . ILE B 1 522 ? -9.406 25.078 15.609 1 96.19 522 ILE B CA 1
ATOM 8221 C C . ILE B 1 522 ? -8.188 25.859 16.094 1 96.19 522 ILE B C 1
ATOM 8223 O O . ILE B 1 522 ? -7.527 26.531 15.297 1 96.19 522 ILE B O 1
ATOM 8227 N N . TRP B 1 523 ? -7.922 25.812 17.359 1 95.56 523 TRP B N 1
ATOM 8228 C CA . TRP B 1 523 ? -6.727 26.375 17.984 1 95.56 523 TRP B CA 1
ATOM 8229 C C . TRP B 1 523 ? -5.93 25.281 18.703 1 95.56 523 TRP B C 1
ATOM 8231 O O . TRP B 1 523 ? -6.512 24.375 19.312 1 95.56 523 TRP B O 1
ATOM 8241 N N . ALA B 1 524 ? -4.621 25.391 18.578 1 95.44 524 ALA B N 1
ATOM 8242 C CA . ALA B 1 524 ? -3.791 24.391 19.266 1 95.44 524 ALA B CA 1
ATOM 8243 C C . ALA B 1 524 ? -2.459 25 19.703 1 95.44 524 ALA B C 1
ATOM 8245 O O . ALA B 1 524 ? -1.991 25.984 19.109 1 95.44 524 ALA B O 1
ATOM 8246 N N . THR B 1 525 ? -1.934 24.469 20.734 1 96.38 525 THR B N 1
ATOM 8247 C CA . THR B 1 525 ? -0.604 24.844 21.219 1 96.38 525 THR B CA 1
ATOM 8248 C C . THR B 1 525 ? 0.152 23.609 21.719 1 96.38 525 THR B C 1
ATOM 8250 O O . THR B 1 525 ? -0.46 22.641 22.172 1 96.38 525 THR B O 1
ATOM 8253 N N . ALA B 1 526 ? 1.44 23.578 21.547 1 96.5 526 ALA B N 1
ATOM 8254 C CA . ALA B 1 526 ? 2.346 22.578 22.094 1 96.5 526 ALA B CA 1
ATOM 8255 C C . ALA B 1 526 ? 3.598 23.234 22.672 1 96.5 526 ALA B C 1
ATOM 8257 O O . ALA B 1 526 ? 4.152 24.156 22.094 1 96.5 526 ALA B O 1
ATOM 8258 N N . VAL B 1 527 ? 3.965 22.844 23.828 1 98.12 527 VAL B N 1
ATOM 8259 C CA . VAL B 1 527 ? 5.188 23.281 24.484 1 98.12 527 VAL B CA 1
ATOM 8260 C C . VAL B 1 527 ? 5.926 22.062 25.062 1 98.12 527 VAL B C 1
ATOM 8262 O O . VAL B 1 527 ? 5.316 21.188 25.672 1 98.12 527 VAL B O 1
ATOM 8265 N N . ASN B 1 528 ? 7.277 22.031 24.766 1 98.5 528 ASN B N 1
ATOM 8266 C CA . ASN B 1 528 ? 7.984 20.859 25.297 1 98.5 528 ASN B CA 1
ATOM 8267 C C . ASN B 1 528 ? 9.359 21.25 25.844 1 98.5 528 ASN B C 1
ATOM 8269 O O . ASN B 1 528 ? 9.773 22.406 25.734 1 98.5 528 ASN B O 1
ATOM 8273 N N . LEU B 1 529 ? 9.906 20.391 26.609 1 98.69 529 LEU B N 1
ATOM 8274 C CA . LEU B 1 529 ? 11.289 20.375 27.078 1 98.69 529 LEU B CA 1
ATOM 8275 C C . LEU B 1 529 ? 11.953 19.047 26.734 1 98.69 529 LEU B C 1
ATOM 8277 O O . LEU B 1 529 ? 11.461 17.984 27.109 1 98.69 529 LEU B O 1
ATOM 8281 N N . ILE B 1 530 ? 13.086 19.109 26.031 1 98.56 530 ILE B N 1
ATOM 8282 C CA . ILE B 1 530 ? 13.773 17.922 25.547 1 98.56 530 ILE B CA 1
ATOM 8283 C C . ILE B 1 530 ? 15.234 17.938 25.984 1 98.56 530 ILE B C 1
ATOM 8285 O O . ILE B 1 530 ? 15.938 18.938 25.766 1 98.56 530 ILE B O 1
ATOM 8289 N N . TRP B 1 531 ? 15.672 16.891 26.578 1 98.62 531 TRP B N 1
ATOM 8290 C CA . TRP B 1 531 ? 17.047 16.703 27.016 1 98.62 531 TRP B CA 1
ATOM 8291 C C . TRP B 1 531 ? 17.734 15.602 26.203 1 98.62 531 TRP B C 1
ATOM 8293 O O . TRP B 1 531 ? 17.219 14.492 26.078 1 98.62 531 TRP B O 1
ATOM 8303 N N . SER B 1 532 ? 18.859 15.938 25.703 1 97.69 532 SER B N 1
ATOM 8304 C CA . SER B 1 532 ? 19.688 14.984 24.969 1 97.69 532 SER B CA 1
ATOM 8305 C C . SER B 1 532 ? 21.016 14.719 25.703 1 97.69 532 SER B C 1
ATOM 8307 O O . SER B 1 532 ? 22.031 15.352 25.391 1 97.69 532 SER B O 1
ATOM 8309 N N . PRO B 1 533 ? 21.078 13.695 26.453 1 95.81 533 PRO B N 1
ATOM 8310 C CA . PRO B 1 533 ? 22.328 13.43 27.172 1 95.81 533 PRO B CA 1
ATOM 8311 C C . PRO B 1 533 ? 23.484 13.102 26.234 1 95.81 533 PRO B C 1
ATOM 8313 O O . PRO B 1 533 ? 24.641 13.453 26.531 1 95.81 533 PRO B O 1
ATOM 8316 N N . VAL B 1 534 ? 23.156 12.328 25.188 1 93.38 534 VAL B N 1
ATOM 8317 C CA . VAL B 1 534 ? 24.062 12.086 24.062 1 93.38 534 VAL B CA 1
ATOM 8318 C C . VAL B 1 534 ? 23.312 12.305 22.75 1 93.38 534 VAL B C 1
ATOM 8320 O O . VAL B 1 534 ? 22.078 12.289 22.719 1 93.38 534 VAL B O 1
ATOM 8323 N N . LYS B 1 535 ? 23.984 12.367 21.75 1 89.88 535 LYS B N 1
ATOM 8324 C CA . LYS B 1 535 ? 23.438 12.867 20.484 1 89.88 535 LYS B CA 1
ATOM 8325 C C . LYS B 1 535 ? 22.266 12.016 20.016 1 89.88 535 LYS B C 1
ATOM 8327 O O . LYS B 1 535 ? 21.25 12.555 19.547 1 89.88 535 LYS B O 1
ATOM 8332 N N . PRO B 1 536 ? 22.25 10.68 20.125 1 92.56 536 PRO B N 1
ATOM 8333 C CA . PRO B 1 536 ? 21.156 9.906 19.531 1 92.56 536 PRO B CA 1
ATOM 8334 C C . PRO B 1 536 ? 19.953 9.789 20.453 1 92.56 536 PRO B C 1
ATOM 8336 O O . PRO B 1 536 ? 18.922 9.211 20.078 1 92.56 536 PRO B O 1
ATOM 8339 N N . ILE B 1 537 ? 20 10.352 21.578 1 94.94 537 ILE B N 1
ATOM 8340 C CA . ILE B 1 537 ? 18.938 10.133 22.562 1 94.94 537 ILE B CA 1
ATOM 8341 C C . ILE B 1 537 ? 18.219 11.453 22.859 1 94.94 537 ILE B C 1
ATOM 8343 O O . ILE B 1 537 ? 18.859 12.453 23.172 1 94.94 537 ILE B O 1
ATOM 8347 N N . ASP B 1 538 ? 16.953 11.438 22.766 1 97.56 538 ASP B N 1
ATOM 8348 C CA . ASP B 1 538 ? 16.094 12.523 23.219 1 97.56 538 ASP B CA 1
ATOM 8349 C C . ASP B 1 538 ? 15.102 12.039 24.281 1 97.56 538 ASP B C 1
ATOM 8351 O O . ASP B 1 538 ? 14.344 11.102 24.047 1 97.56 538 ASP B O 1
ATOM 8355 N N . LEU B 1 539 ? 15.125 12.609 25.391 1 97.88 539 LEU B N 1
ATOM 8356 C CA . LEU B 1 539 ? 14.148 12.445 26.469 1 97.88 539 LEU B CA 1
ATOM 8357 C C . LEU B 1 539 ? 13.352 13.734 26.672 1 97.88 539 LEU B C 1
ATOM 8359 O O . LEU B 1 539 ? 13.93 14.805 26.844 1 97.88 539 LEU B O 1
ATOM 8363 N N . GLY B 1 540 ? 11.984 13.609 26.656 1 98.5 540 GLY B N 1
ATOM 8364 C CA . GLY B 1 540 ? 11.266 14.867 26.703 1 98.5 540 GLY B CA 1
ATOM 8365 C C . GLY B 1 540 ? 9.883 14.742 27.312 1 98.5 540 GLY B C 1
ATOM 8366 O O . GLY B 1 540 ? 9.359 13.641 27.453 1 98.5 540 GLY B O 1
ATOM 8367 N N . ILE B 1 541 ? 9.375 15.867 27.719 1 98.25 541 ILE B N 1
ATOM 8368 C CA . ILE B 1 541 ? 7.996 16.047 28.156 1 98.25 541 ILE B CA 1
ATOM 8369 C C . ILE B 1 541 ? 7.324 17.141 27.328 1 98.25 541 ILE B C 1
ATOM 8371 O O . ILE B 1 541 ? 7.957 18.141 26.984 1 98.25 541 ILE B O 1
ATOM 8375 N N . GLU B 1 542 ? 6.047 16.922 27 1 97.62 542 GLU B N 1
ATOM 8376 C CA . GLU B 1 542 ? 5.305 17.875 26.172 1 97.62 542 GLU B CA 1
ATOM 8377 C C . GLU B 1 542 ? 3.881 18.047 26.688 1 97.62 542 GLU B C 1
ATOM 8379 O O . GLU B 1 542 ? 3.225 17.078 27.062 1 97.62 542 GLU B O 1
ATOM 8384 N N . TYR B 1 543 ? 3.439 19.281 26.734 1 96.12 543 TYR B N 1
ATOM 8385 C CA . TYR B 1 543 ? 2.043 19.641 26.953 1 96.12 543 TYR B CA 1
ATOM 8386 C C . TYR B 1 543 ? 1.385 20.109 25.672 1 96.12 543 TYR B C 1
ATOM 8388 O O . TYR B 1 543 ? 1.947 20.938 24.938 1 96.12 543 TYR B O 1
ATOM 8396 N N . THR B 1 544 ? 0.209 1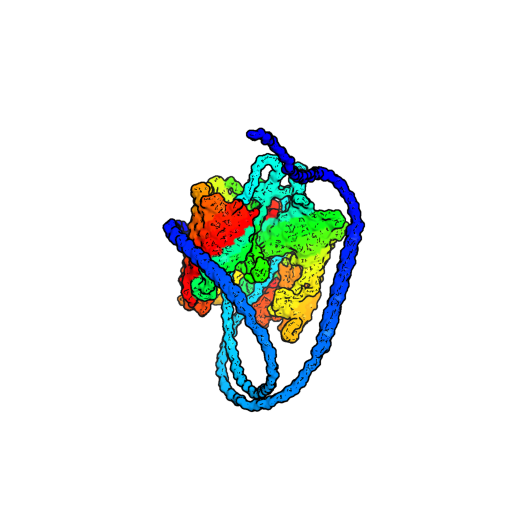9.594 25.375 1 94.12 544 THR B N 1
ATOM 8397 C CA . THR B 1 544 ? -0.561 20.016 24.219 1 94.12 544 THR B CA 1
ATOM 8398 C C . THR B 1 544 ? -1.982 20.406 24.625 1 94.12 544 THR B C 1
ATOM 8400 O O . THR B 1 544 ? -2.596 19.734 25.453 1 94.12 544 THR B O 1
ATOM 8403 N N . HIS B 1 545 ? -2.453 21.469 24.016 1 93.69 545 HIS B N 1
ATOM 8404 C CA . HIS B 1 545 ? -3.832 21.922 24.156 1 93.69 545 HIS B CA 1
ATOM 8405 C C . HIS B 1 545 ? -4.477 22.109 22.781 1 93.69 545 HIS B C 1
ATOM 8407 O O . HIS B 1 545 ? -3.889 22.734 21.891 1 93.69 545 HIS B O 1
ATOM 8413 N N . VAL B 1 546 ? -5.664 21.594 22.609 1 93.38 546 VAL B N 1
ATOM 8414 C CA . VAL B 1 546 ? -6.395 21.781 21.359 1 93.38 546 VAL B CA 1
ATOM 8415 C C . VAL B 1 546 ? -7.852 22.125 21.641 1 93.38 546 VAL B C 1
ATOM 8417 O O . VAL B 1 546 ? -8.469 21.547 22.547 1 93.38 546 VAL B O 1
ATOM 8420 N N . GLU B 1 547 ? -8.367 23.094 20.922 1 93.44 547 GLU B N 1
ATOM 8421 C CA . GLU B 1 547 ? -9.766 23.5 20.984 1 93.44 547 GLU B CA 1
ATOM 8422 C C . GLU B 1 547 ? -10.375 23.578 19.594 1 93.44 547 GLU B C 1
ATOM 8424 O O . GLU B 1 547 ? -9.75 24.109 18.656 1 93.44 547 GLU B O 1
ATOM 8429 N N . ARG B 1 548 ? -11.555 23 19.453 1 93.75 548 ARG B N 1
ATOM 8430 C CA . ARG B 1 548 ? -12.258 23.109 18.172 1 93.75 548 ARG B CA 1
ATOM 8431 C C . ARG B 1 548 ? -13.672 23.641 18.375 1 93.75 548 ARG B C 1
ATOM 8433 O O . ARG B 1 548 ? -14.289 23.422 19.406 1 93.75 548 ARG B O 1
ATOM 8440 N N . THR B 1 549 ? -14.125 24.391 17.469 1 95.19 549 THR B N 1
ATOM 8441 C CA . THR B 1 549 ? -15.477 24.922 17.406 1 95.19 549 THR B CA 1
ATOM 8442 C C . THR B 1 549 ? -16.188 24.469 16.141 1 95.19 549 THR B C 1
ATOM 8444 O O . THR B 1 549 ? -15.625 24.562 15.047 1 95.19 549 THR B O 1
ATOM 8447 N N . LEU B 1 550 ? -17.359 23.953 16.297 1 93.94 550 LEU B N 1
ATOM 8448 C CA . LEU B 1 550 ? -18.156 23.469 15.172 1 93.94 550 LEU B CA 1
ATOM 8449 C C . LEU B 1 550 ? -18.844 24.625 14.453 1 93.94 550 LEU B C 1
ATOM 8451 O O . LEU B 1 550 ? -19.094 25.672 15.055 1 93.94 550 LEU B O 1
ATOM 8455 N N . GLN B 1 551 ? -19.094 24.453 13.227 1 94.5 551 GLN B N 1
ATOM 8456 C CA . GLN B 1 551 ? -19.891 25.406 12.461 1 94.5 551 GLN B CA 1
ATOM 8457 C C . GLN B 1 551 ? -21.312 25.469 12.977 1 94.5 551 GLN B C 1
ATOM 8459 O O . GLN B 1 551 ? -21.922 26.531 13.023 1 94.5 551 GLN B O 1
ATOM 8464 N N . GLN B 1 552 ? -21.812 24.297 13.281 1 92.81 552 GLN B N 1
ATOM 8465 C CA . GLN B 1 552 ? -23.172 24.141 13.82 1 92.81 552 GLN B CA 1
ATOM 8466 C C . GLN B 1 552 ? -23.172 23.234 15.055 1 92.81 552 GLN B C 1
ATOM 8468 O O . GLN B 1 552 ? -22.438 22.234 15.102 1 92.81 552 GLN B O 1
ATOM 8473 N N . GLN B 1 553 ? -24.062 23.625 15.922 1 91.31 553 GLN B N 1
ATOM 8474 C CA . GLN B 1 553 ? -24.188 22.781 17.109 1 91.31 553 GLN B CA 1
ATOM 8475 C C . GLN B 1 553 ? -24.766 21.422 16.75 1 91.31 553 GLN B C 1
ATOM 8477 O O . GLN B 1 553 ? -25.625 21.297 15.867 1 91.31 553 GLN B O 1
ATOM 8482 N N . ASP B 1 554 ? -24.266 20.438 17.469 1 89.44 554 ASP B N 1
ATOM 8483 C CA . ASP B 1 554 ? -24.781 19.094 17.203 1 89.44 554 ASP B CA 1
ATOM 8484 C C . ASP B 1 554 ? -26.109 18.859 17.922 1 89.44 554 ASP B C 1
ATOM 8486 O O . ASP B 1 554 ? -26.656 19.781 18.562 1 89.44 554 ASP B O 1
ATOM 8490 N N . ILE B 1 555 ? -26.656 17.688 17.891 1 87.38 555 ILE B N 1
ATOM 8491 C CA . ILE B 1 555 ? -28 17.406 18.391 1 87.38 555 ILE B CA 1
ATOM 8492 C C . ILE B 1 555 ? -28.016 17.469 19.922 1 87.38 555 ILE B C 1
ATOM 8494 O O . ILE B 1 555 ? -29.078 17.609 20.531 1 87.38 555 ILE B O 1
ATOM 8498 N N . TYR B 1 556 ? -26.859 17.344 20.469 1 85 556 TYR B N 1
ATOM 8499 C CA . TYR B 1 556 ? -26.781 17.391 21.922 1 85 556 TYR B CA 1
ATOM 8500 C C . TYR B 1 556 ? -26.453 18.797 22.406 1 85 556 TYR B C 1
ATOM 8502 O O . TYR B 1 556 ? -26.234 19 23.609 1 85 556 TYR B O 1
ATOM 8510 N N . GLY B 1 557 ? -26.25 19.688 21.453 1 87.75 557 GLY B N 1
ATOM 8511 C CA . GLY B 1 557 ? -26 21.078 21.781 1 87.75 557 GLY B CA 1
ATOM 8512 C C . GLY B 1 557 ? -24.531 21.406 21.891 1 87.75 557 GLY B C 1
ATOM 8513 O O . GLY B 1 557 ? -24.156 22.484 22.359 1 87.75 557 GLY B O 1
ATOM 8514 N N . ALA B 1 558 ? -23.672 20.484 21.609 1 89.69 558 ALA B N 1
ATOM 8515 C CA . ALA B 1 558 ? -22.234 20.75 21.672 1 89.69 558 ALA B CA 1
ATOM 8516 C C . ALA B 1 558 ? -21.812 21.734 20.578 1 89.69 558 ALA B C 1
ATOM 8518 O O . ALA B 1 558 ? -22.203 21.578 19.422 1 89.69 558 ALA B O 1
ATOM 8519 N N . ARG B 1 559 ? -21.047 22.734 20.891 1 91.62 559 ARG B N 1
ATOM 8520 C CA . ARG B 1 559 ? -20.547 23.719 19.953 1 91.62 559 ARG B CA 1
ATOM 8521 C C . ARG B 1 559 ? -19.062 23.531 19.688 1 91.62 559 ARG B C 1
ATOM 8523 O O . ARG B 1 559 ? -18.484 24.25 18.859 1 91.62 559 ARG B O 1
ATOM 8530 N N . GLY B 1 560 ? -18.5 22.672 20.406 1 91.31 560 GLY B N 1
ATOM 8531 C CA . GLY B 1 560 ? -17.078 22.406 20.281 1 91.31 560 GLY B CA 1
ATOM 8532 C C . GLY B 1 560 ? -16.531 21.5 21.359 1 91.31 560 GLY B C 1
ATOM 8533 O O . GLY B 1 560 ? -17.281 20.766 22 1 91.31 560 GLY B O 1
ATOM 8534 N N . GLY B 1 561 ? -15.242 21.422 21.375 1 89.62 561 GLY B N 1
ATOM 8535 C CA . GLY B 1 561 ? -14.547 20.625 22.359 1 89.62 561 GLY B CA 1
ATOM 8536 C C . GLY B 1 561 ? -13.125 21.078 22.609 1 89.62 561 GLY B C 1
ATOM 8537 O O . GLY B 1 561 ? -12.602 21.938 21.891 1 89.62 561 GLY B O 1
ATOM 8538 N N . LYS B 1 562 ? -12.609 20.594 23.688 1 89.5 562 LYS B N 1
ATOM 8539 C CA . LYS B 1 562 ? -11.227 20.891 24.047 1 89.5 562 LYS B CA 1
ATOM 8540 C C . LYS B 1 562 ? -10.547 19.672 24.641 1 89.5 562 LYS B C 1
ATOM 8542 O O . LYS B 1 562 ? -11.211 18.797 25.203 1 89.5 562 LYS B O 1
ATOM 8547 N N . ALA B 1 563 ? -9.242 19.594 24.5 1 87.94 563 ALA B N 1
ATOM 8548 C CA . ALA B 1 563 ? -8.461 18.5 25.078 1 87.94 563 ALA B CA 1
ATOM 8549 C C . ALA B 1 563 ? -7.09 19 25.531 1 87.94 563 ALA B C 1
ATOM 8551 O O . ALA B 1 563 ? -6.484 19.844 24.875 1 87.94 563 ALA B O 1
ATOM 8552 N N . ASP B 1 564 ? -6.688 18.516 26.672 1 90.81 564 ASP B N 1
ATOM 8553 C CA . ASP B 1 564 ? -5.359 18.75 27.234 1 90.81 564 ASP B CA 1
ATOM 8554 C C . ASP B 1 564 ? -4.605 17.422 27.422 1 90.81 564 ASP B C 1
ATOM 8556 O O . ASP B 1 564 ? -5.141 16.484 27.984 1 90.81 564 ASP B O 1
ATOM 8560 N N . ARG B 1 565 ? -3.357 17.391 26.984 1 92.12 565 ARG B N 1
ATOM 8561 C CA . ARG B 1 565 ? -2.562 16.172 27.094 1 92.12 565 ARG B CA 1
ATOM 8562 C C . ARG B 1 565 ? -1.143 16.484 27.562 1 92.12 565 ARG B C 1
ATOM 8564 O O . ARG B 1 565 ? -0.548 17.469 27.125 1 92.12 565 ARG B O 1
ATOM 8571 N N . ILE B 1 566 ? -0.667 15.672 28.469 1 94.31 566 ILE B N 1
ATOM 8572 C CA . ILE B 1 566 ? 0.754 15.648 28.797 1 94.31 566 ILE B CA 1
ATOM 8573 C C . ILE B 1 566 ? 1.379 14.352 28.281 1 94.31 566 ILE B C 1
ATOM 8575 O O . ILE B 1 566 ? 0.793 13.273 28.422 1 94.31 566 ILE B O 1
ATOM 8579 N N . GLN B 1 567 ? 2.582 14.516 27.688 1 94.88 567 GLN B N 1
ATOM 8580 C CA . GLN B 1 567 ? 3.242 13.352 27.094 1 94.88 567 GLN B CA 1
ATOM 8581 C C . GLN B 1 567 ? 4.734 13.344 27.422 1 94.88 567 GLN B C 1
ATOM 8583 O O . GLN B 1 567 ? 5.391 14.383 27.375 1 94.88 567 GLN B O 1
ATOM 8588 N N . ALA B 1 568 ? 5.188 12.141 27.812 1 96.69 568 ALA B N 1
ATOM 8589 C CA . ALA B 1 568 ? 6.617 11.867 27.922 1 96.69 568 ALA B CA 1
ATOM 8590 C C . ALA B 1 568 ? 7.09 10.938 26.812 1 96.69 568 ALA B C 1
ATOM 8592 O O . ALA B 1 568 ? 6.395 9.992 26.453 1 96.69 568 ALA B O 1
ATOM 8593 N N . SER B 1 569 ? 8.25 11.297 26.266 1 97.62 569 SER B N 1
ATOM 8594 C CA . SER B 1 569 ? 8.758 10.477 25.172 1 97.62 569 SER B CA 1
ATOM 8595 C C . SER B 1 569 ? 10.258 10.219 25.312 1 97.62 569 SER B C 1
ATOM 8597 O O . SER B 1 569 ? 10.984 11.062 25.844 1 97.62 569 SER B O 1
ATOM 8599 N N . ALA B 1 570 ? 10.641 9.039 24.891 1 97.5 570 ALA B N 1
ATOM 8600 C CA . ALA B 1 570 ? 12.039 8.68 24.688 1 97.5 570 ALA B CA 1
ATOM 8601 C C . ALA B 1 570 ? 12.289 8.25 23.234 1 97.5 570 ALA B C 1
ATOM 8603 O O . ALA B 1 570 ? 11.609 7.363 22.719 1 97.5 570 ALA B O 1
ATOM 8604 N N . ILE B 1 571 ? 13.242 8.914 22.641 1 97.44 571 ILE B N 1
ATOM 8605 C CA . ILE B 1 571 ? 13.602 8.594 21.266 1 97.44 571 ILE B CA 1
ATOM 8606 C C . ILE B 1 571 ? 15.086 8.234 21.203 1 97.44 571 ILE B C 1
ATOM 8608 O O . ILE B 1 571 ? 15.945 9.023 21.594 1 97.44 571 ILE B O 1
ATOM 8612 N N . VAL B 1 572 ? 15.414 7.098 20.688 1 96 572 VAL B N 1
ATOM 8613 C CA . VAL B 1 572 ? 16.781 6.641 20.516 1 96 572 VAL B CA 1
ATOM 8614 C C . VAL B 1 572 ? 17.031 6.297 19.047 1 96 572 VAL B C 1
ATOM 8616 O O . VAL B 1 572 ? 16.5 5.309 18.531 1 96 572 VAL B O 1
ATOM 8619 N N . ARG B 1 573 ? 17.938 7.027 18.531 1 95.69 573 ARG B N 1
ATOM 8620 C CA . ARG B 1 573 ? 18.188 6.91 17.109 1 95.69 573 ARG B CA 1
ATOM 8621 C C . ARG B 1 573 ? 19.391 6.016 16.828 1 95.69 573 ARG B C 1
ATOM 8623 O O . ARG B 1 573 ? 20.297 5.91 17.672 1 95.69 573 ARG B O 1
ATOM 8630 N N . PHE B 1 574 ? 19.484 5.434 15.57 1 91.19 574 PHE B N 1
ATOM 8631 C CA . PHE B 1 574 ? 20.625 4.629 15.117 1 91.19 574 PHE B CA 1
ATOM 8632 C C . PHE B 1 574 ? 20.922 4.906 13.648 1 91.19 574 PHE B C 1
ATOM 8634 O O . PHE B 1 574 ? 20.047 5.359 12.906 1 91.19 574 PHE B O 1
#

Foldseek 3Di:
DDDDDDDDDDDDDDPDDDPDDPDPPPPDPDPDDPPDPVVVVVVVVVVVVVVVVVVVVVVVVVVVVVVVVVVVVPPPPDDDPDDDDDDDDDDDDDDDDDDDPDDDDPPPPDPPDPDDPDDPPQFDFADAPPPPLVPPPPDDPPPPQNQQPAPDGQWGHDPPANKIKHKKWWWKKKKKKWQDQEQPDLAAFQLSFDFCDDDPRNGHGIDIDMDRQATKIKMKMWHADDPQWGIKIWMWMKTQQDDDPDPVCVVDDPPTHIDTADGKMKTGHPDAPGPWIKIFFKHWDQQFCSNQDPFDDSRSYPPFQGFRDIFTKIKTKHHHPQQKIKMKIFTADWAWEAELFGIATQPDQDHLAHKDADGTKIKIKIKHQDQFWIKMKIKIKGKTKGFDQVDPPNVSGAIDMDMKMKIKMKIKGADPSNQKIKIKMKMWMWLCCNRRVSYRPRPQKYAQDPPDVVLVHDRYIGTKIKIKMKIKMKHHPDPFKIKIKMKIKMAIDDDPSLCQRPQFAPNDPGHDSSQSNQWGMKIKMKMKMWGHPDDQKIWMKMKMKMKTAGPGAGNRRGGIGIIIMMMIMMMGMD/DDDPDDDDPDPPDDDDDDDPDPDDDDFDDDDDDDPDPPVVVVVVVVVVVVVVVVVVVVVVVVVVVVVVVVVVVPVPDDDDDDDDDDDDDDDDDDDDDPPDPDDDDDPPPPPPPPDDPPAAQQQAFQPPPLVPLVPPPPPPDPPPCVQQPAPDGQWGDDPPANKIKHKKWKWKKKKKKWAFQEQPYLAAFQLSFDFCDDDPRNGHGIDIDMDRQATKIKMWMWHADDPQWGIKIWMWMKTQQDDDPDPVCVVPPPNGHIDTADTKMKTGHPDAPGPWIKIFFKHWDQQFCSNQDPFDDPRSHNPFQGFGDIFTKIKTKHHHPQQKIKMKIFTADWAWEAELFGIATQVDQDHLAHKDADGTKIKMKIKHQDQFWIKMKIKIKGKTKGFDQVDPPNVSGAIDMDMKMKIKMKIWGADPSNQKIKIKMKMWMWLCCNRSVSYHPRPQKYAQDPPDVVLVHDRYIDTKIKIKMKIKMKHHPDPFKIKIKMKIKMAIDDDPSLCQRPQFAPNDPGHDSSQSNAWGMKIKMKMKMWGHPDSQKIKMKMKMKMKTATPGAGNRRGGIGIIIMIMIMMMGID

Nearest PDB structures (foldseek):
  6ehf-assembly1_A  TM=6.727E-01  e=1.859E-13  Vibrio cholerae O395
  3pf1-assembly2_B  TM=4.047E-01  e=6.391E-08  Escherichia coli K-12
  7q5c-assembly1_XXX  TM=3.824E-01  e=4.951E-04  Escherichia coli K-12
  6z9n-assembly1_A  TM=2.657E-01  e=1.848E-03  Pseudomonas aeruginosa PAO1
  3m8d-assembly1_A  TM=2.961E-01  e=1.543E-01  Escherichia coli

Solvent-accessible surface area (backbone atoms only — not comparable to full-atom values): 59652 Å² total; per-residue (Å²): 142,93,91,94,90,84,89,95,92,77,95,76,89,85,87,87,84,82,79,78,72,90,66,82,71,78,78,73,85,68,80,79,74,81,81,60,75,66,64,60,52,57,54,51,53,54,53,51,54,51,50,52,52,52,51,52,53,51,54,53,51,51,50,50,54,49,52,48,51,59,51,58,65,58,62,77,62,70,79,80,81,78,73,86,72,79,86,76,69,77,80,74,87,86,81,88,81,87,85,77,83,79,78,79,87,76,82,77,76,79,76,78,78,79,73,79,84,69,79,78,75,65,38,51,61,43,69,66,76,78,60,76,36,67,73,51,72,72,70,66,86,82,46,86,45,57,83,34,37,25,90,50,84,65,14,26,36,43,86,96,54,70,34,19,42,28,71,38,38,30,20,22,23,41,38,36,38,31,81,23,34,32,54,85,56,87,44,64,33,54,75,54,43,33,36,64,37,52,59,48,45,24,55,27,61,34,35,33,46,43,39,23,39,76,19,37,45,32,41,37,35,40,31,69,77,41,87,88,56,19,34,39,35,38,37,41,28,33,32,24,61,27,82,60,76,56,66,59,36,66,45,41,45,41,46,32,19,60,27,84,56,35,43,33,40,36,36,23,27,88,52,58,69,44,94,12,33,42,33,45,35,26,34,70,40,60,58,29,48,43,65,72,54,89,66,72,72,81,67,59,29,27,53,59,48,36,18,35,41,58,40,45,33,45,34,42,37,40,37,40,80,82,37,38,33,43,35,40,33,47,27,67,49,77,15,31,35,24,28,40,78,23,50,9,25,62,89,39,85,35,43,77,28,31,14,36,62,91,51,58,22,40,30,30,27,40,37,38,49,58,90,54,29,38,42,33,43,25,27,38,42,35,56,39,26,40,37,20,65,81,43,86,53,66,91,61,39,41,65,39,70,46,78,27,36,38,42,33,43,37,37,35,40,45,36,80,93,61,33,34,32,43,37,40,37,40,36,38,34,26,37,46,8,63,48,24,43,23,54,31,55,48,44,14,20,34,34,34,41,90,47,49,70,92,55,60,28,47,74,47,64,43,65,23,35,39,41,20,33,36,44,34,36,32,41,45,83,47,97,42,32,34,32,26,39,39,42,26,37,32,41,43,49,72,69,78,50,60,54,63,14,32,6,9,48,90,54,44,96,49,79,35,70,46,26,70,58,40,54,25,37,37,40,35,38,39,40,37,45,36,37,30,93,47,92,51,34,40,40,33,41,34,45,37,39,41,38,39,29,38,67,45,38,28,59,64,62,23,48,29,23,52,40,40,37,44,35,40,35,41,38,39,50,90,137,88,85,83,76,88,81,81,85,82,82,81,80,83,76,87,79,92,72,89,71,89,80,84,73,82,75,81,84,81,86,86,82,83,82,72,76,69,68,57,59,60,54,53,58,54,50,56,54,49,54,56,50,50,56,53,49,53,55,51,52,54,49,47,54,53,46,47,55,56,49,60,63,56,73,66,61,83,79,79,80,79,77,84,79,85,80,83,82,83,82,75,83,78,84,77,64,85,67,80,78,78,77,83,80,80,81,78,79,77,80,78,77,79,74,81,77,76,78,63,37,70,10,71,66,43,76,65,76,74,65,61,43,69,75,70,72,76,68,87,69,93,54,85,57,59,80,38,48,26,92,49,90,70,24,32,35,43,38,60,52,70,35,18,40,27,72,36,38,29,50,32,43,40,38,36,39,33,76,30,34,36,52,90,45,84,12,62,28,55,74,54,44,33,35,63,38,62,62,76,44,23,76,28,61,42,46,80,48,73,49,50,39,78,20,37,45,32,41,36,38,39,33,69,76,40,88,86,56,20,34,40,34,38,37,42,29,34,32,25,66,23,65,58,81,58,86,59,32,68,79,73,73,56,74,60,26,42,15,43,58,35,26,22,29,36,36,24,25,87,52,57,70,45,94,13,32,42,33,38,7,18,36,69,39,58,58,28,48,42,70,71,52,90,65,71,73,83,67,36,28,31,52,58,48,35,17,62,24,26,41,18,31,46,31,42,37,40,38,41,80,84,37,38,32,43,34,40,34,48,26,46,38,71,15,31,35,23,28,41,77,22,51,8,25,58,66,40,86,35,43,78,27,30,14,34,16,74,50,61,22,40,29,30,27,41,38,39,49,56,90,56,29,37,41,33,42,24,26,37,42,36,58,41,27,40,36,20,56,14,41,86,51,68,90,60,39,42,65,37,70,48,79,27,35,38,28,34,42,39,36,35,39,45,34,81,93,61,33,34,31,43,35,40,37,38,36,31,36,26,37,47,8,38,47,22,33,22,54,30,50,48,45,14,20,36,35,35,41,92,46,49,71,95,55,60,28,47,75,46,64,44,64,22,35,39,40,20,32,37,45,34,38,31,41,45,83,44,97,41,33,34,32,27,38,38,42,27,39,34,39,42,48,74,68,77,51,60,54,63,14,31,7,9,48,91,51,43,96,51,78,35,71,46,24,70,59,40,54,25,37,38,40,34,38,39,42,37,46,38,40,31,92,47,85,49,34,40,40,33,43,33,42,36,40,39,36,38,29,35,68,44,39,28,59,64,63,24,48,30,22,52,42,39,37,42,34,40,37,41,37,42,49,88

pLDDT: mean 74.39, std 29.03, range [14.33, 98.81]

Secondary structure (DSSP, 8-state):
------------------------------------THHHHHHHHHHHHHHHHHHHHHHHHHHHHHHHHHHHHHHTT----------------------------------------------------TT---------TT-TTGGGB-SSTT-EEPTTSS-EEEEEEEEEEEEEEESSS----SS--TTTSPPSSSSGGGGPPP-EEEE-TT-EEEEEEEEEEETTTEEEEEEEEEES----S-TTGGGTT--PPPEEEEEEEEEE--STTSS-EEEEEEEE-TT--GGG-----SS----TT----EEEEEEEEEE-TTSEEEEEEEE-----EEETTEEEBTTB--TTSEEE--S-EEEEEEEEEETTEEEEEEEEEEEEEEE-TT-SSGGG--EEEEEEEEEEEEEEEEETTTTEEEEEEEEEEES-TTTTHHHHTT-SEEE-TTS-GGGT--S-EEEPEEEEEEEEEEEESSSSEEEEEEEEEEEEE--GGGGGSTTBTTT-SS--HHHHT-EEEEEEEEEEEEE-SSTTEEEEEEEEEEEEEESS-BTT---EEEEEEEEEEEEEE-/------------------------------------THHHHHHHHHHHHHHHHHHHHHHHHHHHHHHHHHHHTTTT----------------------------------------------------------------S--TTGGGB-SSTT-EEPTTSS-EEEEEEEEEEEEEEESSS----SS--TTTSPPSSSSGGGGPPP-EEEE-TT-EEEEEEEEEEETTTEEEEEEEEEES----S-TTGGGTT--PPPEEEEEEEEEE--STTSS-EEEEEEEE-TT--GGG-----SS----TT----EEEEEEEEEE-TTSEEEEEEEE-----EEETTEEEBTTB--TTSEEE--S-EEEEEEEEEETTEEEEEEEEEEEEEEE-TT-SSGGG--EEEEEEEEEEEEEEEEETTTTEEEEEEEEEEES-TGGGHHHHTT-SEEE-TTS-GGGT--S-EEEPEEEEEEEEEEEESSSSEEEEEEEEEEEEE--GGGGGSTTBTTT-SS--HHHHT-EEEEEEEEEEEEE-SSTTEEEEEEEEEEEEEESS-BTT---EEEEEEEEEEEEEE-

Radius of gyration: 37.63 Å; Cα contacts (8 Å, |Δi|>4): 2878; chains: 2; bounding box: 132×86×172 Å

Sequence (1148 aa):
MTGARTGSPSRTGLRFLLLAGCAVSLLAAVPARAQSIEDLKGQLNLLQRRIEQLEQEQRRSARRDAEQRQAARRNQAQPPVAAASGPAPSGAAPSQQAQGLGRPPVATGSIQSQQAQGLAQTTNQAPPQVASALPVQAEQNNDPLAQWRGSFPGSFRVPGTDTSVRLYGFAKLNMSGDFGPRNRSDTTTGSSIPLSHGANGARSEGDFQASARRSRIGIETRTPFSEAFGEVRTQVEADFAGQNTDLTTQATSNAYTPRLRQAFAEFGQFQPGGWGTVLVGQSNSLFSEGPLLPLQWLNDWTALGIGSVRQAQLRYTHRFASGFNISAAIENSYSDVTSATGTSYPDSNGGAGFGMSHVPDFTLQALYQGDWGFAALRGVVREVRISNEGATNRAQRYSDSDVGFGIGATGAVNLFDKRLILATSLNYGKGLGRYLDGTSAGYSAVTNYGLSASQGGGNEIDMVEIMAAMVGAQYKWTDSLRSNVSLHGVRLNYPSYVRYFSGCEGTSATSSAVCDGVNRDIWATAVNLIWSPVKPIDLGIEYTHVERTLQQQDIYGARGGKADRIQASAIVRFMTGARTGSPSRTGLRFLLLAGCAVSLLAAVPARAQSIEDLKGQLNLLQRRIEQLEQEQRRSARRDAEQRQAARRNQAQPPVAAASGPAPSGAAPSQQAQGLGRPPVATGSIQSQQAQGLAQTTNQAPPQVASALPVQAEQNNDPLAQWRGSFPGSFRVPGTDTSVRLYGFAKLNMSGDFGPRNRSDTTTGSSIPLSHGANGARSEGDFQASARRSRIGIETRTPFSEAFGEVRTQVEADFAGQNTDLTTQATSNAYTPRLRQAFAEFGQFQPGGWGTVLVGQSNSLFSEGPLLPLQWLNDWTALGIGSVRQAQLRYTHRFASGFNISAAIENSYSDVTSATGTSYPDSNGGAGFGMSHVPDFTLQALYQGDWGFAALRGVVREVRISNEGATNRAQRYSDSDVGFGIGATGAVNLFDKRLILATSLNYGKGLGRYLDGTSAGYSAVTNYGLSASQGGGNEIDMVEIMAAMVGAQYKWTDSLRSNVSLHGVRLNYPSYVRYFSGCEGTSATSSAVCDGVNRDIWATAVNLIWSPVKPIDLGIEYTHVERTLQQQDIYGARGGKADRIQASAIVRF

InterPro domains:
  IPR045748 DcaP outer membrane protein [PF19577] (161-549)

Organism: NCBI:txid207340